Protein AF-A0A9N9AL69-F1 (afdb_monomer)

Nearest PDB structures (foldseek):
  3sqx-assembly1_A  TM=8.604E-01  e=7.401E-33  Saccharomyces cerevisiae S288C
  4tz6-assembly1_A  TM=8.671E-01  e=1.493E-31  Saccharomyces cerevisiae S288C
  8ia0-assembly1_CW  TM=8.627E-01  e=5.781E-23  Thermochaetoides thermophila DSM 1495
  9cx8-assembly1_B  TM=8.086E-01  e=2.772E-20  Homo sapiens
  4lk2-assembly1_A  TM=5.050E-01  e=3.265E-20  Saccharomyces cerevisiae S288C

Organism: NCBI:txid144530

Foldseek 3Di:
DDQPVVVVFCVVLVVAPDWDDKDWDDDDPAWTWIWIQGPNGIKIKTWGLDLCCQQQQVLQQVLQCLLCVQFPQQAFHWRGKDAGPNNIIMTITPDFAFDLDDDPVQLLLVLQSLLSQQPDADPVQWWFDPGWYDDRPRIFHRPTDRDQLCCCLVGPQVSVLVVVCVVVVPPVVSVVVSCCQNVPVSCVQCVPFPFTFGKAQCQDESPQKGARPVVRHIYGHSGRIIRHGSVVRQVNHCVRDHRDPSSVVSNCVSHPDGDDCPCVVPDPPPDPVVPPDDPPVCPPPPPPDPDDDDWDFPVVQPQFDPLQVCLCCPLVVGGTAFLLLCLQSVCPCPDFAAEEADAPQRPVLCSQLRNLQSLLVVVDDPPDPDLAAAEEEEDAAQQLLVVSQVVNCSSCVRPPAAEAEQEPQDDLVVRVCVSVVDRHHYYRYYLVSLLVCVVPPVSVLSNQANYAEYEYEQLVSCVVSVCLVSLVSVLVSHDPNHYYYYYHNDDDPVSVVSCVSRGDPPYDYHYSQDPVNPALLLLAAAAEEADFLLCQLLLLVQVVVVVCVVQQQAEEEEEDAFLLVLVLSQLLVVLLVPFAEAGAEDPDRPVSNVVRLVVQQPDRGYHYYRYYLSCLDSRARPRHAEQEYEEAYPALVSLSSSSVNPSHPPDYHYYYYYYYPLQVLSCVRCVVHPYYYDPRPDRDDDCSSVVSLVPDDLVSLLVVLQRQLVRCLVCCVVSVHDLLCSQVVSCSNSVSSVRQFRRDYDPVSCVSSVPDPVNPPDPDTDDDDDDDDDDDDDDDDDDDDDDDDDDDDDDDDDDDDDDDDDDDDDDDDDDDDDDDDDDDDDDDDDDDDDDPDDPPVVVVVVVVVPVVPPDPDDDDDSDDSPD

InterPro domains:
  IPR001650 Helicase, C-terminal domain-like [PF00271] (540-650)
  IPR001650 Helicase, C-terminal domain-like [PS51194] (539-697)
  IPR001650 Helicase, C-terminal domain-like [SM00490] (567-650)
  IPR011009 Protein kinase-like domain superfamily [SSF56112] (5-260)
  IPR011545 DEAD/DEAH-box helicase domain [PF00270] (323-497)
  IPR014001 Helicase superfamily 1/2, ATP-binding domain [PS51192] (329-509)
  IPR014001 Helicase superfamily 1/2, ATP-binding domain [SM00487] (317-527)
  IPR016477 Fructosamine/Ketosamine-3-kinase [PF03881] (21-266)
  IPR027417 P-loop containing nucleoside triphosphate hydrolase [G3DSA:3.40.50.300] (285-511)
  IPR027417 P-loop containing nucleoside triphosphate hydrolase [G3DSA:3.40.50.300] (519-737)
  IPR027417 P-loop containing nucleoside triphosphate hydrolase [SSF52540] (373-663)

Sequence (867 aa):
MVPKAIVEALQASNVCEKVFGWSSISGGCLNNAYKVDTDKGDVFVKTNSDPNSLTMFEGESEALKVISEAVPKFAPKPLCKGLLPNGGAFLATVFVSLNSASTRNQQILFAKKLAQLHSATSHNRMFGFPVVTMCGTTSQDNSWEADWETFYKERRLRPMIANCLKNNSRDAELQRLGKIVVDKVVHHLLKDAEVKPALIHGDLWSGNWAIDSTTNEPVIFDPAACYGHSEMELSIMTMFGSPSYDFFKEYHTHHPRQEPFFEERQAKPTNVEDLNPVDKNYTGTEIVDSSEYVPVRFDSITAISPLTQKALKQEFGYETMSKVQDAVLSQSPIRGDLFVKAKTGTGKTLAFLIPAFETALQHLDPNDRTRHVSIFVISPTRELAQQIAQEAKRLSRFHPFEVHTLVGGEPKGRQMHGLMQRRVDVVVGTPGRLTDLLQSMPDFRNQCSGMKTLILDEADQLLEMGFRQDIENLMRYFPRDRQTFLFSATISPEIRKVASFALRKDYTFIDTVDPNDVNTNLQVKQSYAITPWEIHLKTIRNIVLDHRRSHPEGKIMMFLPTRKGTELYAEIFRITGDIEVFELQSGLNQQQRTRISDRFRKLSSDAMLVTSDVSARGVDYPGVTLVLQVGAASSREQYIHRLGRTGRAGREGEGVLVLAPFEKNFTNTIKDLPIKPLQVPEIKQDNRIQRAVETIDIEMVNDAFKAFLGYYMARADLLKIRKDSLLELGMEFCGAFGVTEMPRLPAKMTQSLGLGRSSLRGGGAFAPRSLGGFGGRDRQSSSRGGFSFGGVSEDRALRRPMGRDRQPSSHGGFSFGGFSEDRLPRRPMGEKEDLHLAEEDLHLAEEDLHLENKKPGRQVSRNYIMM

Radius of gyration: 34.32 Å; Cα contacts (8 Å, |Δi|>4): 1299; chains: 1; bounding box: 100×84×87 Å

Secondary structure (DSSP, 8-state):
---HHHHHHHHHTTS-S-EEEEEEE---SS-EEEEEEETTEEEEEEEE-STTHHHHHHHHHHHHHHHHHHSTTSSPPEEEEEE-TTS-EEEEEE---EE----HHHHHHHHHHHHHHHT-B-TTS-BB-SS-EEETTEEEP---BSSHHHHHIIIIIHHHHHHHHHHSTT-HHHHHHHHHIIIIIHHHHHTT-----EEE-SS--TTSEEEETTT--EEE-S---EEE-HHHHHHHHHHTTPPPHHHHHHHHHHSPPPSSSHHHHH-S-S-TTTS--S-TT-TT-----SS-----BGGG-TTS-HHHHHHIIIII---B--HHHHHHHTTPSP-S-EEEE--TTSSHHHHHHHHHHHHHHHT--TT-------EEEE-SSHHHHHHHHHHHHHHGGGSS--EEEE-TTS-HHHHHHHHHSS---EEEE-HHHHHHHHHH-HHHHHHHTT--EEEE-SHHHHHHTTTHHHHHHHHHHS-SSSEEEEEES---HHHHHHHHHHS-TTPEEEE-S-SSS--GGGTSEEEEEE--HHHHHHHHHHHHHHHHHH-TT-EEEEE-SSHHHHHHHHHHHHHHTSS-EEEE-TTS-HHHHHHHHHHHHH--S--EEEE-GGGSSS---TTEEEEEEES--SSHHHHHHHHTTSS-TT---EEEEEE-GGGGGGGGGSTTS--EE--PPP----THHHHHHHHS-HHHHHHHHHHHHHHHHTTHHHHT--TTTHHHHHHHHHHTTT--SPPPPPHHHHHHTT--GGGG------PPPPP------------------------------------------------------------------SSHHHHHHHHTTTTTSS-S-------S---

Solvent-accessible surface area (backbone atoms only — not comparable to full-atom values): 50424 Å² total; per-residue (Å²): 131,76,61,65,59,58,54,53,46,36,40,75,62,67,61,29,92,47,77,81,48,70,46,81,49,96,45,62,101,81,37,52,28,31,44,33,39,35,77,71,48,59,32,29,34,43,36,36,70,50,67,68,35,47,55,42,42,52,18,32,40,50,30,25,40,55,47,25,70,59,29,72,74,34,24,54,47,56,68,49,70,49,69,40,100,81,53,8,14,33,35,33,25,52,53,71,59,74,34,88,80,80,50,74,68,40,44,33,53,37,21,45,51,50,19,48,27,40,64,34,68,42,96,80,67,32,25,25,39,100,51,50,18,35,59,88,91,43,78,36,61,22,76,77,26,85,45,67,64,60,36,48,31,66,42,43,48,50,54,52,52,50,54,52,38,72,77,41,80,78,49,60,62,58,56,52,50,49,47,47,41,52,73,52,47,46,48,72,65,47,75,77,50,82,80,62,37,8,39,38,47,67,60,48,32,72,81,34,46,39,25,28,69,82,83,64,42,48,33,41,53,82,36,25,34,33,23,37,58,57,67,56,43,58,46,48,20,42,76,55,53,67,75,54,71,60,24,55,56,42,17,46,73,71,38,70,80,73,62,72,63,54,61,80,74,63,66,64,86,90,40,88,70,80,51,58,70,81,60,90,80,65,84,71,75,77,79,77,66,94,64,82,86,74,67,50,48,58,84,74,53,83,62,59,52,72,44,53,55,48,19,37,54,72,66,66,64,53,61,55,36,40,75,53,24,43,76,48,54,73,52,45,75,72,84,65,21,38,39,37,35,40,64,86,86,52,53,59,66,55,37,53,49,51,59,46,49,51,58,43,59,79,67,63,58,93,80,64,82,72,59,38,26,29,32,41,37,41,22,68,41,58,63,36,18,50,51,53,47,50,54,51,50,42,48,26,71,64,48,103,50,34,76,45,68,44,43,69,85,59,65,64,68,60,51,47,50,62,59,69,78,43,73,35,31,33,41,23,20,17,50,70,36,51,39,50,40,51,76,74,32,70,69,54,45,58,24,41,57,58,29,45,29,41,35,37,44,48,43,56,55,27,47,78,73,61,42,53,64,34,51,59,52,42,62,72,73,43,55,81,83,44,37,28,38,40,33,18,68,68,82,50,77,66,46,52,51,49,47,71,74,67,39,64,96,78,43,48,77,44,79,68,60,52,92,84,64,63,56,73,58,71,75,25,51,36,29,32,40,77,36,56,55,84,50,32,68,61,50,53,48,33,52,53,60,51,50,38,72,82,29,68,51,34,17,33,38,37,38,26,79,32,58,40,45,20,54,46,53,34,50,40,46,46,65,46,64,80,58,56,67,42,73,48,47,86,83,56,54,59,68,57,50,50,54,49,53,53,50,63,39,70,50,75,61,46,37,34,40,26,17,17,74,76,64,30,54,81,61,83,50,72,56,31,34,36,23,37,32,42,49,66,59,98,41,58,65,51,46,53,35,40,45,59,60,20,42,55,90,88,40,73,24,37,29,40,38,40,26,42,68,74,43,55,47,43,52,74,66,48,67,90,48,84,60,37,84,49,85,77,61,79,84,70,94,68,61,48,64,57,52,23,40,76,67,53,60,63,67,48,53,42,46,20,42,59,43,47,51,60,55,46,63,80,36,22,79,73,35,71,47,59,70,67,54,48,60,58,60,43,45,50,52,35,42,52,53,73,41,69,70,85,67,90,70,56,69,70,57,36,56,74,46,67,58,55,88,81,78,79,79,72,100,68,84,76,76,85,80,78,88,81,84,91,79,82,86,87,89,85,84,88,88,85,89,82,90,80,91,85,91,86,88,81,92,86,82,91,90,83,90,88,82,88,82,88,88,88,85,81,91,84,86,88,85,81,83,88,80,91,89,86,92,83,92,81,86,87,90,86,86,82,89,89,92,88,87,84,64,70,78,57,52,64,66,48,53,72,73,57,68,67,86,80,66,92,88,80,89,78,86,89,78,86,75,95,121

Structure (mmCIF, N/CA/C/O backbone):
data_AF-A0A9N9AL69-F1
#
_entry.id   AF-A0A9N9AL69-F1
#
loop_
_atom_site.group_PDB
_atom_site.id
_atom_site.type_symbol
_atom_site.label_atom_id
_atom_site.label_alt_id
_atom_site.label_comp_id
_atom_site.label_asym_id
_atom_site.label_entity_id
_atom_site.label_seq_id
_atom_site.pdbx_PDB_ins_code
_atom_site.Cartn_x
_atom_site.Cartn_y
_atom_site.Cartn_z
_atom_site.occupancy
_atom_site.B_iso_or_equiv
_atom_site.auth_seq_id
_atom_site.auth_comp_id
_atom_site.auth_asym_id
_atom_site.auth_atom_id
_atom_site.pdbx_PDB_model_num
ATOM 1 N N . MET A 1 1 ? 46.439 3.071 -1.594 1.00 66.50 1 MET A N 1
ATOM 2 C CA . MET A 1 1 ? 47.317 2.584 -0.507 1.00 66.50 1 MET A CA 1
ATOM 3 C C . MET A 1 1 ? 46.579 2.762 0.805 1.00 66.50 1 MET A C 1
ATOM 5 O O . MET A 1 1 ? 45.786 3.693 0.895 1.00 66.50 1 MET A O 1
ATOM 9 N N . VAL A 1 2 ? 46.821 1.888 1.782 1.00 80.12 2 VAL A N 1
ATOM 10 C CA . VAL A 1 2 ? 46.271 2.016 3.141 1.00 80.12 2 VAL A CA 1
ATOM 11 C C . VAL A 1 2 ? 46.811 3.305 3.785 1.00 80.12 2 VAL A C 1
ATOM 13 O O . VAL A 1 2 ? 48.002 3.587 3.627 1.00 80.12 2 VAL A O 1
ATOM 16 N N . PRO A 1 3 ? 46.000 4.093 4.512 1.00 88.25 3 PRO A N 1
ATOM 17 C CA . PRO A 1 3 ? 46.505 5.180 5.348 1.00 88.25 3 PRO A CA 1
ATOM 18 C C . PRO A 1 3 ? 47.518 4.665 6.382 1.00 88.25 3 PRO A C 1
ATOM 20 O O . PRO A 1 3 ? 47.221 3.730 7.124 1.00 88.25 3 PRO A O 1
ATOM 23 N N . LYS A 1 4 ? 48.702 5.289 6.457 1.00 90.62 4 LYS A N 1
ATOM 24 C CA . LYS A 1 4 ? 49.828 4.806 7.280 1.00 90.62 4 LYS A CA 1
ATOM 25 C C . LYS A 1 4 ? 49.439 4.535 8.746 1.00 90.62 4 LYS A C 1
ATOM 27 O O . LYS A 1 4 ? 49.744 3.464 9.257 1.00 90.62 4 LYS A O 1
ATOM 32 N N . ALA A 1 5 ? 48.682 5.448 9.360 1.00 91.44 5 ALA A N 1
ATOM 33 C CA . ALA A 1 5 ? 48.208 5.326 10.742 1.00 91.44 5 ALA A CA 1
ATOM 34 C C . ALA A 1 5 ? 47.361 4.061 11.003 1.00 91.44 5 ALA A C 1
ATOM 36 O O . ALA A 1 5 ? 47.414 3.507 12.096 1.00 91.44 5 ALA A O 1
ATOM 37 N N . ILE A 1 6 ? 46.619 3.570 10.001 1.00 93.75 6 ILE A N 1
ATOM 38 C CA . ILE A 1 6 ? 45.834 2.331 10.119 1.00 93.75 6 ILE A CA 1
ATOM 39 C C . ILE A 1 6 ? 46.771 1.117 10.109 1.00 93.75 6 ILE A C 1
ATOM 41 O O . ILE A 1 6 ? 46.598 0.213 10.918 1.00 93.75 6 ILE A O 1
ATOM 45 N N . VAL A 1 7 ? 47.799 1.110 9.249 1.00 93.75 7 VAL A N 1
ATOM 46 C CA . VAL A 1 7 ? 48.814 0.037 9.221 1.00 93.75 7 VAL A CA 1
ATOM 47 C C . VAL A 1 7 ? 49.572 -0.024 10.549 1.00 93.75 7 VAL A C 1
ATOM 49 O O . VAL A 1 7 ? 49.669 -1.095 11.143 1.00 93.75 7 VAL A O 1
ATOM 52 N N . GLU A 1 8 ? 50.043 1.124 11.045 1.00 93.81 8 GLU A N 1
ATOM 53 C CA . GLU A 1 8 ? 50.770 1.220 12.318 1.00 93.81 8 GLU A CA 1
ATOM 54 C C . GLU A 1 8 ? 49.906 0.758 13.504 1.00 93.81 8 GLU A C 1
ATOM 56 O O . GLU A 1 8 ? 50.390 0.019 14.357 1.00 93.81 8 GLU A O 1
ATOM 61 N N . ALA A 1 9 ? 48.615 1.109 13.540 1.00 94.25 9 ALA A N 1
ATOM 62 C CA . ALA A 1 9 ? 47.703 0.673 14.599 1.00 94.25 9 ALA A CA 1
ATOM 63 C C . ALA A 1 9 ? 47.358 -0.827 14.545 1.00 94.25 9 ALA A C 1
ATOM 65 O O . ALA A 1 9 ? 47.287 -1.473 15.595 1.00 94.25 9 ALA A O 1
ATOM 66 N N . LEU A 1 10 ? 47.176 -1.397 13.346 1.00 94.88 10 LEU A N 1
ATOM 67 C CA . LEU A 1 10 ? 46.962 -2.839 13.162 1.00 94.88 10 LEU A CA 1
ATOM 68 C C . LEU A 1 10 ? 48.198 -3.641 13.599 1.00 94.88 10 LEU A C 1
ATOM 70 O O . LEU A 1 10 ? 48.061 -4.656 14.283 1.00 94.88 10 LEU A O 1
ATOM 74 N N . GLN A 1 11 ? 49.400 -3.159 13.270 1.00 94.56 11 GLN A N 1
ATOM 75 C CA . GLN A 1 11 ? 50.667 -3.757 13.705 1.00 94.56 11 GLN A CA 1
ATOM 76 C C . GLN A 1 11 ? 50.878 -3.630 15.220 1.00 94.56 11 GLN A C 1
ATOM 78 O O . GLN A 1 11 ? 51.168 -4.626 15.881 1.00 94.56 11 GLN A O 1
ATOM 83 N N . ALA A 1 12 ? 50.668 -2.442 15.798 1.00 93.75 12 ALA A N 1
ATOM 84 C CA . ALA A 1 12 ? 50.792 -2.212 17.241 1.00 93.75 12 ALA A CA 1
ATOM 85 C C . ALA A 1 12 ? 49.783 -3.029 18.072 1.00 93.75 12 ALA A C 1
ATOM 87 O O . ALA A 1 12 ? 50.090 -3.432 19.191 1.00 93.75 12 ALA A O 1
ATOM 88 N N . SER A 1 13 ? 48.609 -3.326 17.508 1.00 92.75 13 SER A N 1
ATOM 89 C CA . SER A 1 13 ? 47.588 -4.184 18.127 1.00 92.75 13 SER A CA 1
ATOM 90 C C . SER A 1 13 ? 47.775 -5.681 17.812 1.00 92.75 13 SER A C 1
ATOM 92 O O . SER A 1 13 ? 46.896 -6.483 18.118 1.00 92.75 13 SER A O 1
ATOM 94 N N . ASN A 1 14 ? 48.898 -6.070 17.185 1.00 93.31 14 ASN A N 1
ATOM 95 C CA . ASN A 1 14 ? 49.228 -7.437 16.745 1.00 93.31 14 ASN A CA 1
ATOM 96 C C . ASN A 1 14 ? 48.155 -8.102 15.848 1.00 93.31 14 ASN A C 1
ATOM 98 O O . ASN A 1 14 ? 48.038 -9.326 15.795 1.00 93.31 14 ASN A O 1
ATOM 102 N N . VAL A 1 15 ? 47.371 -7.300 15.121 1.00 93.06 15 VAL A N 1
ATOM 103 C CA . VAL A 1 15 ? 46.352 -7.793 14.178 1.00 93.06 15 VAL A CA 1
ATOM 104 C C . VAL A 1 15 ? 47.012 -8.374 12.930 1.00 93.06 15 VAL A C 1
ATOM 106 O O . VAL A 1 15 ? 46.542 -9.371 12.397 1.00 93.06 15 VAL A O 1
ATOM 109 N N . CYS A 1 16 ? 48.118 -7.779 12.483 1.00 94.31 16 CYS A N 1
ATOM 110 C CA . CYS A 1 16 ? 48.903 -8.215 11.331 1.00 94.31 16 CYS A CA 1
ATOM 111 C C . CYS A 1 16 ? 50.369 -7.796 11.492 1.00 94.31 16 CYS A C 1
ATOM 113 O O . CYS A 1 16 ? 50.656 -6.798 12.149 1.00 94.31 16 CYS A O 1
ATOM 115 N N . GLU A 1 17 ? 51.295 -8.483 10.833 1.00 93.88 17 GLU A N 1
ATOM 116 C CA . GLU A 1 17 ? 52.659 -7.978 10.620 1.00 93.88 17 GLU A CA 1
ATOM 117 C C . GLU A 1 17 ? 52.785 -7.250 9.276 1.00 93.88 17 GLU A C 1
ATOM 119 O O . GLU A 1 17 ? 53.584 -6.320 9.146 1.00 93.88 17 GLU A O 1
ATOM 124 N N . LYS A 1 18 ? 52.001 -7.648 8.267 1.00 91.94 18 LYS A N 1
ATOM 125 C CA . LYS A 1 18 ? 52.078 -7.155 6.887 1.00 91.94 18 LYS A CA 1
ATOM 126 C C . LYS A 1 18 ? 50.682 -6.952 6.308 1.00 91.94 18 LYS A C 1
ATOM 128 O O . LYS A 1 18 ? 49.817 -7.817 6.403 1.00 91.94 18 LYS A O 1
ATOM 133 N N . VAL A 1 19 ? 50.501 -5.827 5.622 1.00 92.44 19 VAL A N 1
ATOM 134 C CA . VAL A 1 19 ? 49.287 -5.530 4.857 1.00 92.44 19 VAL A CA 1
ATOM 135 C C . VAL A 1 19 ? 49.612 -5.595 3.368 1.00 92.44 19 VAL A C 1
ATOM 137 O O . VAL A 1 19 ? 50.550 -4.946 2.907 1.00 92.44 19 VAL A O 1
ATOM 140 N N . PHE A 1 20 ? 48.844 -6.387 2.624 1.00 90.75 20 PHE A N 1
ATOM 141 C CA . PHE A 1 20 ? 49.036 -6.637 1.195 1.00 90.75 20 PHE A CA 1
ATOM 142 C C . PHE A 1 20 ? 48.109 -5.794 0.317 1.00 90.75 20 PHE A C 1
ATOM 144 O O . PHE A 1 20 ? 48.496 -5.405 -0.786 1.00 90.75 20 PHE A O 1
ATOM 151 N N . GLY A 1 21 ? 46.892 -5.513 0.790 1.00 86.12 21 GLY A N 1
ATOM 152 C CA . GLY A 1 21 ? 45.840 -4.923 -0.032 1.00 86.12 21 GLY A CA 1
ATOM 153 C C . GLY A 1 21 ? 44.816 -4.094 0.742 1.00 86.12 21 GLY A C 1
ATOM 154 O O . GLY A 1 21 ? 44.789 -4.058 1.973 1.00 86.12 21 GLY A O 1
ATOM 155 N N . TRP A 1 22 ? 44.029 -3.338 -0.023 1.00 90.00 22 TRP A N 1
ATOM 156 C CA . TRP A 1 22 ? 43.002 -2.415 0.454 1.00 90.00 22 TRP A CA 1
ATOM 157 C C . TRP A 1 22 ? 41.977 -2.219 -0.658 1.00 90.00 22 TRP A C 1
ATOM 159 O O . TRP A 1 22 ? 42.300 -1.654 -1.708 1.00 90.00 22 TRP A O 1
ATOM 169 N N . SER A 1 23 ? 40.744 -2.658 -0.430 1.00 89.50 23 SER A N 1
ATOM 170 C CA . SER A 1 23 ? 39.633 -2.505 -1.370 1.00 89.50 23 SER A CA 1
ATOM 171 C C . SER A 1 23 ? 38.452 -1.817 -0.691 1.00 89.50 23 SER A C 1
ATOM 173 O O . SER A 1 23 ? 38.166 -2.052 0.480 1.00 89.50 23 SER A O 1
ATOM 175 N N . SER A 1 24 ? 37.777 -0.917 -1.410 1.00 86.12 24 SER A N 1
ATOM 176 C CA . SER A 1 24 ? 36.542 -0.306 -0.910 1.00 86.12 24 SER A CA 1
ATOM 177 C C . SER A 1 24 ? 35.385 -1.279 -1.094 1.00 86.12 24 SER A C 1
ATOM 179 O O . SER A 1 24 ? 35.240 -1.894 -2.150 1.00 86.12 24 SER A O 1
ATOM 181 N N . ILE A 1 25 ? 34.575 -1.394 -0.051 1.00 81.56 25 ILE A N 1
ATOM 182 C CA . ILE A 1 25 ? 33.331 -2.160 -0.009 1.00 81.56 25 ILE A CA 1
ATOM 183 C C . ILE A 1 25 ? 32.174 -1.182 0.229 1.00 81.56 25 ILE A C 1
ATOM 185 O O . ILE A 1 25 ? 32.394 -0.020 0.574 1.00 81.56 25 ILE A O 1
ATOM 189 N N . SER A 1 26 ? 30.934 -1.612 0.002 1.00 61.81 26 SER A N 1
ATOM 190 C CA . SER A 1 26 ? 29.757 -0.745 0.125 1.00 61.81 26 SER A CA 1
ATOM 191 C C . SER A 1 26 ? 29.565 -0.251 1.566 1.00 61.81 26 SER A C 1
ATOM 193 O O . SER A 1 26 ? 29.065 -0.990 2.410 1.00 61.81 26 SER A O 1
ATOM 195 N N . GLY A 1 27 ? 29.967 0.994 1.834 1.00 54.16 27 GLY A N 1
ATOM 196 C CA . GLY A 1 27 ? 29.730 1.688 3.101 1.00 54.16 27 GLY A CA 1
ATOM 197 C C . GLY A 1 27 ? 28.360 2.369 3.163 1.00 54.16 27 GLY A C 1
ATOM 198 O O . GLY A 1 27 ? 27.736 2.637 2.133 1.00 54.16 27 GLY A O 1
ATOM 199 N N . GLY A 1 28 ? 27.906 2.661 4.383 1.00 50.28 28 GLY A N 1
ATOM 200 C CA . GLY A 1 28 ? 26.709 3.466 4.634 1.00 50.28 28 GLY A CA 1
ATOM 201 C C . GLY A 1 28 ? 26.915 4.953 4.316 1.00 50.28 28 GLY A C 1
ATOM 202 O O . GLY A 1 28 ? 28.023 5.408 4.043 1.00 50.28 28 GLY A O 1
ATOM 203 N N . CYS A 1 29 ? 25.842 5.742 4.392 1.00 48.62 29 CYS A N 1
ATOM 204 C CA . CYS A 1 29 ? 25.815 7.142 3.939 1.00 48.62 29 CYS A CA 1
ATOM 205 C C . CYS A 1 29 ? 26.780 8.111 4.660 1.00 48.62 29 CYS A C 1
ATOM 207 O O . CYS A 1 29 ? 26.954 9.231 4.185 1.00 48.62 29 CYS A O 1
ATOM 209 N N . LEU A 1 30 ? 27.365 7.712 5.797 1.00 57.97 30 LEU A N 1
ATOM 210 C CA . LEU A 1 30 ? 28.221 8.551 6.652 1.00 57.97 30 LEU A CA 1
ATOM 211 C C . LEU A 1 30 ? 29.692 8.098 6.700 1.00 57.97 30 LEU A C 1
ATOM 213 O O . LEU A 1 30 ? 30.577 8.929 6.889 1.00 57.97 30 LEU A O 1
ATOM 217 N N . ASN A 1 31 ? 29.956 6.797 6.539 1.00 76.50 31 ASN A N 1
ATOM 218 C CA . ASN A 1 31 ? 31.243 6.166 6.843 1.00 76.50 31 ASN A CA 1
ATOM 219 C C . ASN A 1 31 ? 31.757 5.384 5.628 1.00 76.50 31 ASN A C 1
ATOM 221 O O . ASN A 1 31 ? 31.039 4.562 5.056 1.00 76.50 31 ASN A O 1
ATOM 225 N N . ASN A 1 32 ? 33.024 5.585 5.257 1.00 85.56 32 ASN A N 1
ATOM 226 C CA . ASN A 1 32 ? 33.646 4.814 4.182 1.00 85.56 32 ASN A CA 1
ATOM 227 C C . ASN A 1 32 ? 34.107 3.457 4.730 1.00 85.56 32 ASN A C 1
ATOM 229 O O . ASN A 1 32 ? 34.812 3.414 5.737 1.00 85.56 32 ASN A O 1
ATOM 233 N N . ALA A 1 33 ? 33.737 2.362 4.064 1.00 89.31 33 ALA A N 1
ATOM 234 C CA . ALA A 1 33 ? 34.069 1.002 4.484 1.00 89.31 33 ALA A CA 1
ATOM 235 C C . ALA A 1 33 ? 35.075 0.337 3.530 1.00 89.31 33 ALA A C 1
ATOM 237 O O . ALA A 1 33 ? 35.014 0.503 2.304 1.00 89.31 33 ALA A O 1
ATOM 238 N N . TYR A 1 34 ? 35.995 -0.439 4.103 1.00 92.31 34 TYR A N 1
ATOM 239 C CA . TYR A 1 34 ? 37.096 -1.076 3.385 1.00 92.31 34 TYR A CA 1
ATOM 240 C C . TYR A 1 34 ? 37.384 -2.488 3.902 1.00 92.31 34 TYR A C 1
ATOM 242 O O . TYR A 1 34 ? 37.265 -2.764 5.096 1.00 92.31 34 TYR A O 1
ATOM 250 N N . LYS A 1 35 ? 37.818 -3.361 2.992 1.00 94.06 35 LYS A N 1
ATOM 251 C CA . LYS A 1 35 ? 38.482 -4.633 3.290 1.00 94.06 35 LYS A CA 1
ATOM 252 C C . LYS A 1 35 ? 39.990 -4.425 3.196 1.00 94.06 35 LYS A C 1
ATOM 254 O O . LYS A 1 35 ? 40.472 -3.813 2.239 1.00 94.06 35 LYS A O 1
ATOM 259 N N . VAL A 1 36 ? 40.718 -4.935 4.182 1.00 94.31 36 VAL A N 1
ATOM 260 C CA . VAL A 1 36 ? 42.176 -4.847 4.288 1.00 94.31 36 VAL A CA 1
ATOM 261 C C . VAL A 1 36 ? 42.739 -6.260 4.314 1.00 94.31 36 VAL A C 1
ATOM 263 O O . VAL A 1 36 ? 42.399 -7.042 5.199 1.00 94.31 36 VAL A O 1
ATOM 266 N N . ASP A 1 37 ? 43.574 -6.584 3.334 1.00 93.50 37 ASP A N 1
ATOM 267 C CA . ASP A 1 37 ? 44.103 -7.934 3.133 1.00 93.50 37 ASP A CA 1
ATOM 268 C C . ASP A 1 37 ? 45.450 -8.054 3.875 1.00 93.50 37 ASP A C 1
ATOM 270 O O . ASP A 1 37 ? 46.381 -7.305 3.559 1.00 93.50 37 ASP A O 1
ATOM 274 N N . THR A 1 38 ? 45.575 -8.946 4.868 1.00 94.50 38 THR A N 1
ATOM 275 C CA . THR A 1 38 ? 46.765 -9.035 5.751 1.00 94.50 38 THR A CA 1
ATOM 276 C C . THR A 1 38 ? 47.337 -10.453 5.876 1.00 94.50 38 THR A C 1
ATOM 278 O O . THR A 1 38 ? 46.704 -11.429 5.475 1.00 94.50 38 THR A O 1
ATOM 281 N N . ASP A 1 39 ? 48.533 -10.591 6.458 1.00 92.56 39 ASP A N 1
ATOM 282 C CA . ASP A 1 39 ? 49.184 -11.887 6.716 1.00 92.56 39 ASP A CA 1
ATOM 283 C C . ASP A 1 39 ? 48.444 -12.790 7.716 1.00 92.56 39 ASP A C 1
ATOM 285 O O . ASP A 1 39 ? 48.640 -14.004 7.685 1.00 92.56 39 ASP A O 1
ATOM 289 N N . LYS A 1 40 ? 47.574 -12.225 8.564 1.00 92.06 40 LYS A N 1
ATOM 290 C CA . LYS A 1 40 ? 46.797 -12.967 9.578 1.00 92.06 40 LYS A CA 1
ATOM 291 C C . LYS A 1 40 ? 45.305 -13.073 9.224 1.00 92.06 40 LYS A C 1
ATOM 293 O O . LYS A 1 40 ? 44.507 -13.518 10.045 1.00 92.06 40 LYS A O 1
ATOM 298 N N . GLY A 1 41 ? 44.937 -12.706 7.992 1.00 91.00 41 GLY A N 1
ATOM 299 C CA . GLY A 1 41 ? 43.570 -12.740 7.471 1.00 91.00 41 GLY A CA 1
ATOM 300 C C . GLY A 1 41 ? 43.028 -11.361 7.092 1.00 91.00 41 GLY A C 1
ATOM 301 O O . GLY A 1 41 ? 43.754 -10.366 7.061 1.00 91.00 41 GLY A O 1
ATOM 302 N N . ASP A 1 42 ? 41.737 -11.308 6.782 1.00 94.12 42 ASP A N 1
ATOM 303 C CA . ASP A 1 42 ? 41.070 -10.084 6.343 1.00 94.12 42 ASP A CA 1
ATOM 304 C C . ASP A 1 42 ? 40.555 -9.248 7.520 1.00 94.12 42 ASP A C 1
ATOM 306 O O . ASP A 1 42 ? 40.008 -9.769 8.495 1.00 94.12 42 ASP A O 1
ATOM 310 N N . VAL A 1 43 ? 40.674 -7.925 7.398 1.00 95.00 43 VAL A N 1
ATOM 311 C CA . VAL A 1 43 ? 40.191 -6.952 8.388 1.00 95.00 43 VAL A CA 1
ATOM 312 C C . VAL A 1 43 ? 39.180 -6.009 7.737 1.00 95.00 43 VAL A C 1
ATOM 314 O O . VAL A 1 43 ? 39.396 -5.513 6.630 1.00 95.00 43 VAL A O 1
ATOM 317 N N . PHE A 1 44 ? 38.068 -5.744 8.422 1.00 95.12 44 PHE A N 1
ATOM 318 C CA . PHE A 1 44 ? 37.091 -4.728 8.028 1.00 95.12 44 PHE A CA 1
ATOM 319 C C . PHE A 1 44 ? 37.446 -3.398 8.693 1.00 95.12 44 PHE A C 1
ATOM 321 O O . PHE A 1 44 ? 37.660 -3.361 9.904 1.00 95.12 44 PHE A O 1
ATOM 328 N N . VAL A 1 45 ? 37.487 -2.305 7.928 1.00 94.88 45 VAL A N 1
ATOM 329 C CA . VAL A 1 45 ? 37.806 -0.966 8.444 1.00 94.88 45 VAL A CA 1
ATOM 330 C C . VAL A 1 45 ? 36.767 0.062 8.003 1.00 94.88 45 VAL A C 1
ATOM 332 O O . VAL A 1 45 ? 36.595 0.307 6.807 1.00 94.88 45 VAL A O 1
ATOM 335 N N . LYS A 1 46 ? 36.124 0.716 8.976 1.00 93.56 46 LYS A N 1
ATOM 336 C CA . LYS A 1 46 ? 35.377 1.970 8.792 1.00 93.56 46 LYS A CA 1
ATOM 337 C C . LYS A 1 46 ? 36.319 3.158 8.949 1.00 93.56 46 LYS A C 1
ATOM 339 O O . LYS A 1 46 ? 37.161 3.160 9.845 1.00 93.56 46 LYS A O 1
ATOM 344 N N . THR A 1 47 ? 36.144 4.191 8.130 1.00 92.88 47 THR A N 1
ATOM 345 C CA . THR A 1 47 ? 36.791 5.497 8.310 1.00 92.88 47 THR A CA 1
ATOM 346 C C . THR A 1 47 ? 35.799 6.643 8.136 1.00 92.88 47 THR A C 1
ATOM 348 O O . THR A 1 47 ? 34.880 6.581 7.312 1.00 92.88 47 THR A O 1
ATOM 351 N N . ASN A 1 48 ? 36.025 7.723 8.880 1.00 90.56 48 ASN A N 1
ATOM 352 C CA . ASN A 1 48 ? 35.298 8.980 8.750 1.00 90.56 48 ASN A CA 1
ATOM 353 C C . ASN A 1 48 ? 36.294 10.149 8.847 1.00 90.56 48 ASN A C 1
ATOM 355 O O . ASN A 1 48 ? 37.312 10.058 9.531 1.00 90.56 48 ASN A O 1
ATOM 359 N N . SER A 1 49 ? 36.045 11.224 8.102 1.00 88.44 49 SER A N 1
ATOM 360 C CA . SER A 1 49 ? 36.887 12.424 8.058 1.00 88.44 49 SER A CA 1
ATOM 361 C C . SER A 1 49 ? 36.454 13.531 9.024 1.00 88.44 49 SER A C 1
ATOM 363 O O . SER A 1 49 ? 37.156 14.533 9.118 1.00 88.44 49 SER A O 1
ATOM 365 N N . ASP A 1 50 ? 35.316 13.390 9.707 1.00 85.44 50 ASP A N 1
ATOM 366 C CA . ASP A 1 50 ? 34.850 14.365 10.695 1.00 85.44 50 ASP A CA 1
ATOM 367 C C . ASP A 1 50 ? 35.738 14.338 11.960 1.00 85.44 50 ASP A C 1
ATOM 369 O O . ASP A 1 50 ? 35.971 13.247 12.494 1.00 85.44 50 ASP A O 1
ATOM 373 N N . PRO A 1 51 ? 36.210 15.488 12.483 1.00 80.50 51 PRO A N 1
ATOM 374 C CA . PRO A 1 51 ? 37.031 15.541 13.698 1.00 80.50 51 PRO A CA 1
ATOM 375 C C . PRO A 1 51 ? 36.402 14.909 14.951 1.00 80.50 51 PRO A C 1
ATOM 377 O O . PRO A 1 51 ? 37.118 14.479 15.850 1.00 80.50 51 PRO A O 1
ATOM 380 N N . ASN A 1 52 ? 35.072 14.819 15.016 1.00 81.81 52 ASN A N 1
ATOM 381 C CA . ASN A 1 52 ? 34.335 14.243 16.144 1.00 81.81 52 ASN A CA 1
ATOM 382 C C . ASN A 1 52 ? 34.118 12.723 15.994 1.00 81.81 52 ASN A C 1
ATOM 384 O O . ASN A 1 52 ? 33.568 12.076 16.887 1.00 81.81 52 ASN A O 1
ATOM 388 N N . SER A 1 53 ? 34.546 12.124 14.875 1.00 89.44 53 SER A N 1
ATOM 389 C CA . SER A 1 53 ? 34.327 10.698 14.593 1.00 89.44 53 SER A CA 1
ATOM 390 C C . SER A 1 53 ? 35.111 9.740 15.495 1.00 89.44 53 SER A C 1
ATOM 392 O O . SER A 1 53 ? 34.786 8.554 15.531 1.00 89.44 53 SER A O 1
ATOM 394 N N . LEU A 1 54 ? 36.084 10.226 16.278 1.00 90.25 54 LEU A N 1
ATOM 395 C CA . LEU A 1 54 ? 36.735 9.407 17.303 1.00 90.25 54 LEU A CA 1
ATOM 396 C C . LEU A 1 54 ? 35.708 8.889 18.320 1.00 90.25 54 LEU A C 1
ATOM 398 O O . LEU A 1 54 ? 35.614 7.682 18.506 1.00 90.25 54 LEU A O 1
ATOM 402 N N . THR A 1 55 ? 34.864 9.763 18.878 1.00 89.69 55 THR A N 1
ATOM 403 C CA . THR A 1 55 ? 33.833 9.377 19.859 1.00 89.69 55 THR A CA 1
ATOM 404 C C . THR A 1 55 ? 32.774 8.446 19.258 1.00 89.69 55 THR A C 1
ATOM 406 O O . THR A 1 55 ? 32.301 7.534 19.931 1.00 89.69 55 THR A O 1
ATOM 409 N N . MET A 1 56 ? 32.451 8.608 17.967 1.00 91.62 56 MET A N 1
ATOM 410 C CA . MET A 1 56 ? 31.585 7.673 17.232 1.00 91.62 56 MET A CA 1
ATOM 411 C C . MET A 1 56 ? 32.180 6.258 17.216 1.00 91.62 56 MET A C 1
ATOM 413 O O . MET A 1 56 ? 31.511 5.303 17.606 1.00 91.62 56 MET A O 1
ATOM 417 N N . PHE A 1 57 ? 33.448 6.122 16.819 1.00 94.38 57 PHE A N 1
ATOM 418 C CA . PHE A 1 57 ? 34.131 4.829 16.768 1.00 94.38 57 PHE A CA 1
ATOM 419 C C . PHE A 1 57 ? 34.542 4.294 18.145 1.00 94.38 57 PHE A C 1
ATOM 421 O O . PHE A 1 57 ? 34.725 3.087 18.298 1.00 94.38 57 PHE A O 1
ATOM 428 N N . GLU A 1 58 ? 34.657 5.145 19.164 1.00 93.62 58 GLU A N 1
ATOM 429 C CA . GLU A 1 58 ? 34.800 4.723 20.556 1.00 93.62 58 GLU A CA 1
ATOM 430 C C . GLU A 1 58 ? 33.527 4.048 21.064 1.00 93.62 58 GLU A C 1
ATOM 432 O O . GLU A 1 58 ? 33.629 2.931 21.578 1.00 93.62 58 GLU A O 1
ATOM 437 N N . GLY A 1 59 ? 32.368 4.677 20.833 1.00 93.94 59 GLY A N 1
ATOM 438 C CA . GLY A 1 59 ? 31.042 4.142 21.133 1.00 93.94 59 GLY A CA 1
ATOM 439 C C . GLY A 1 59 ? 30.738 2.845 20.384 1.00 93.94 59 GLY A C 1
ATOM 440 O O . GLY A 1 59 ? 30.469 1.829 21.022 1.00 93.94 59 GLY A O 1
ATOM 441 N N . GLU A 1 60 ? 30.861 2.844 19.049 1.00 94.94 60 GLU A N 1
ATOM 442 C CA . GLU A 1 60 ? 30.634 1.647 18.219 1.00 94.94 60 GLU A CA 1
ATOM 443 C C . GLU A 1 60 ? 31.557 0.492 18.650 1.00 94.94 60 GLU A C 1
ATOM 445 O O . GLU A 1 60 ? 31.123 -0.648 18.796 1.00 94.94 60 GLU A O 1
ATOM 450 N N . SER A 1 61 ? 32.833 0.782 18.929 1.00 95.75 61 SER A N 1
ATOM 451 C CA . SER A 1 61 ? 33.794 -0.221 19.394 1.00 95.75 61 SER A CA 1
ATOM 452 C C . SER A 1 61 ? 33.430 -0.835 20.741 1.00 95.75 61 SER A C 1
ATOM 454 O O . SER A 1 61 ? 33.650 -2.032 20.909 1.00 95.75 61 SER A O 1
ATOM 456 N N . GLU A 1 62 ? 32.957 -0.060 21.716 1.00 96.25 62 GLU A N 1
ATOM 457 C CA . GLU A 1 62 ? 32.609 -0.627 23.024 1.00 96.25 62 GLU A CA 1
ATOM 458 C C . GLU A 1 62 ? 31.277 -1.384 22.949 1.00 96.25 62 GLU A C 1
ATOM 460 O O . GLU A 1 62 ? 31.149 -2.472 23.506 1.00 96.25 62 GLU A O 1
ATOM 465 N N . ALA A 1 63 ? 30.326 -0.881 22.158 1.00 95.88 63 ALA A N 1
ATOM 466 C CA . ALA A 1 63 ? 29.081 -1.567 21.843 1.00 95.88 63 ALA A CA 1
ATOM 467 C C . ALA A 1 63 ? 29.316 -2.932 21.166 1.00 95.88 63 ALA A C 1
ATOM 469 O O . ALA A 1 63 ? 28.840 -3.951 21.666 1.00 95.88 63 ALA A O 1
ATOM 470 N N . LEU A 1 64 ? 30.114 -2.994 20.090 1.00 96.31 64 LEU A N 1
ATOM 471 C CA . LEU A 1 64 ? 30.475 -4.250 19.414 1.00 96.31 64 LEU A CA 1
ATOM 472 C C . LEU A 1 64 ? 31.188 -5.239 20.350 1.00 96.31 64 LEU A C 1
ATOM 474 O O . LEU A 1 64 ? 30.938 -6.444 20.280 1.00 96.31 64 LEU A O 1
ATOM 478 N N . LYS A 1 65 ? 32.063 -4.742 21.236 1.00 95.12 65 LYS A N 1
ATOM 479 C CA . LYS A 1 65 ? 32.752 -5.550 22.251 1.00 95.12 65 LYS A CA 1
ATOM 480 C C . LYS A 1 65 ? 31.754 -6.175 23.227 1.00 95.12 65 LYS A C 1
ATOM 482 O O . LYS A 1 65 ? 31.697 -7.397 23.317 1.00 95.12 65 LYS A O 1
ATOM 487 N N . VAL A 1 66 ? 30.937 -5.360 23.894 1.00 94.81 66 VAL A N 1
ATOM 488 C CA . VAL A 1 66 ? 29.991 -5.818 24.925 1.00 94.81 66 VAL A CA 1
ATOM 489 C C . VAL A 1 66 ? 28.909 -6.735 24.327 1.00 94.81 66 VAL A C 1
ATOM 491 O O . VAL A 1 66 ? 28.571 -7.755 24.925 1.00 94.81 66 VAL A O 1
ATOM 494 N N . ILE A 1 67 ? 28.441 -6.465 23.100 1.00 95.81 67 ILE A N 1
ATOM 495 C CA . ILE A 1 67 ? 27.542 -7.365 22.352 1.00 95.81 67 ILE A CA 1
ATOM 496 C C . ILE A 1 67 ? 28.224 -8.709 22.043 1.00 95.81 67 ILE A C 1
ATOM 498 O O . ILE A 1 67 ? 27.619 -9.761 22.245 1.00 95.81 67 ILE A O 1
ATOM 502 N N . SER A 1 68 ? 29.481 -8.704 21.580 1.00 93.19 68 SER A N 1
ATOM 503 C CA . SER A 1 68 ? 30.227 -9.938 21.282 1.00 93.19 68 SER A CA 1
ATOM 504 C C . SER A 1 68 ? 30.640 -10.726 22.533 1.00 93.19 68 SER A C 1
ATOM 506 O O . SER A 1 68 ? 30.925 -11.920 22.413 1.00 93.19 68 SER A O 1
ATOM 508 N N . GLU A 1 69 ? 30.714 -10.084 23.700 1.00 92.56 69 GLU A N 1
ATOM 509 C CA . GLU A 1 69 ? 30.941 -10.724 25.002 1.00 92.56 69 GLU A CA 1
ATOM 510 C C . GLU A 1 69 ? 29.647 -11.381 25.520 1.00 92.56 69 GLU A C 1
ATOM 512 O O . GLU A 1 69 ? 29.680 -12.527 25.966 1.00 92.56 69 GLU A O 1
ATOM 517 N N . ALA A 1 70 ? 28.497 -10.710 25.379 1.00 93.75 70 ALA A N 1
ATOM 518 C CA . ALA A 1 70 ? 27.180 -11.238 25.746 1.00 93.75 70 ALA A CA 1
ATOM 519 C C . ALA A 1 70 ? 26.692 -12.379 24.828 1.00 93.75 70 ALA A C 1
ATOM 521 O O . ALA A 1 70 ? 26.119 -13.369 25.298 1.00 93.75 70 ALA A O 1
ATOM 522 N N . VAL A 1 71 ? 26.912 -12.255 23.513 1.00 95.56 71 VAL A N 1
ATOM 523 C CA . VAL A 1 71 ? 26.516 -13.253 22.509 1.00 95.56 71 VAL A CA 1
ATOM 524 C C . VAL A 1 71 ? 27.662 -13.476 21.510 1.00 95.56 71 VAL A C 1
ATOM 526 O O . VAL A 1 71 ? 27.799 -12.739 20.526 1.00 95.56 71 VAL A O 1
ATOM 529 N N . PRO A 1 72 ? 28.497 -14.511 21.723 1.00 92.81 72 PRO A N 1
ATOM 530 C CA . PRO A 1 72 ? 29.605 -14.832 20.832 1.00 92.81 72 PRO A CA 1
ATOM 531 C C . PRO A 1 72 ? 29.177 -14.988 19.367 1.00 92.81 72 PRO A C 1
ATOM 533 O O . PRO A 1 72 ? 28.142 -15.580 19.054 1.00 92.81 72 PRO A O 1
ATOM 536 N N . LYS A 1 73 ? 29.997 -14.448 18.457 1.00 90.38 73 LYS A N 1
ATOM 537 C CA . LYS A 1 73 ? 29.722 -14.341 17.011 1.00 90.38 73 LYS A CA 1
ATOM 538 C C . LYS A 1 73 ? 28.424 -13.599 16.640 1.00 90.38 73 LYS A C 1
ATOM 540 O O . LYS A 1 73 ? 27.927 -13.797 15.533 1.00 90.38 73 LYS A O 1
ATOM 545 N N . PHE A 1 74 ? 27.800 -12.817 17.526 1.00 95.31 74 PHE A N 1
ATOM 546 C CA . PHE A 1 74 ? 26.613 -12.040 17.137 1.00 95.31 74 PHE A CA 1
ATOM 547 C C . PHE A 1 74 ? 26.962 -10.679 16.536 1.00 95.31 74 PHE A C 1
ATOM 549 O O . PHE A 1 74 ? 26.200 -10.176 15.724 1.00 95.31 74 PHE A O 1
ATOM 556 N N . ALA A 1 75 ? 28.131 -10.131 16.863 1.00 95.56 75 ALA A N 1
ATOM 557 C CA . ALA A 1 75 ? 28.682 -8.917 16.272 1.00 95.56 75 ALA A CA 1
ATOM 558 C C . ALA A 1 75 ? 30.146 -9.144 15.841 1.00 95.56 75 ALA A C 1
ATOM 560 O O . ALA A 1 75 ? 30.816 -10.013 16.413 1.00 95.56 75 ALA A O 1
ATOM 561 N N . PRO A 1 76 ? 30.670 -8.396 14.850 1.00 94.69 76 PRO A N 1
ATOM 562 C CA . PRO A 1 76 ? 32.084 -8.449 14.492 1.00 94.69 76 PRO A CA 1
ATOM 563 C C . PRO A 1 76 ? 32.940 -7.903 15.642 1.00 94.69 76 PRO A C 1
ATOM 565 O O . PRO A 1 76 ? 32.749 -6.776 16.099 1.00 94.69 76 PRO A O 1
ATOM 568 N N . LYS A 1 77 ? 33.911 -8.695 16.113 1.00 93.50 77 LYS A N 1
ATOM 569 C CA . LYS A 1 77 ? 34.778 -8.286 17.225 1.00 93.50 77 LYS A CA 1
ATOM 570 C C . LYS A 1 77 ? 35.628 -7.063 16.819 1.00 93.50 77 LYS A C 1
ATOM 572 O O . LYS A 1 77 ? 36.303 -7.130 15.786 1.00 93.50 77 LYS A O 1
ATOM 577 N N . PRO A 1 78 ? 35.662 -5.980 17.617 1.00 95.44 78 PRO A N 1
ATOM 578 C CA . PRO A 1 78 ? 36.553 -4.848 17.381 1.00 95.44 78 PRO A CA 1
ATOM 579 C C . PRO A 1 78 ? 38.012 -5.239 17.648 1.00 95.44 78 PRO A C 1
ATOM 581 O O . PRO A 1 78 ? 38.303 -6.038 18.541 1.00 95.44 78 PRO A O 1
ATOM 584 N N . LEU A 1 79 ? 38.926 -4.677 16.859 1.00 95.06 79 LEU A N 1
ATOM 585 C CA . LEU A 1 79 ? 40.354 -5.005 16.883 1.00 95.06 79 LEU A CA 1
ATOM 586 C C . LEU A 1 79 ? 41.200 -3.810 17.329 1.00 95.06 79 LEU A C 1
ATOM 588 O O . LEU A 1 79 ? 41.944 -3.917 18.298 1.00 95.06 79 LEU A O 1
ATOM 592 N N . CYS A 1 80 ? 41.056 -2.663 16.662 1.00 94.69 80 CYS A N 1
ATOM 593 C CA . CYS A 1 80 ? 41.694 -1.407 17.061 1.00 94.69 80 CYS A CA 1
ATOM 594 C C . CYS A 1 80 ? 40.942 -0.195 16.492 1.00 94.69 80 CYS A C 1
ATOM 596 O O . CYS A 1 80 ? 40.174 -0.318 15.539 1.00 94.69 80 CYS A O 1
ATOM 598 N N . LYS A 1 81 ? 41.183 0.990 17.053 1.00 94.81 81 LYS A N 1
ATOM 599 C CA . LYS A 1 81 ? 40.620 2.276 16.612 1.00 94.81 81 LYS A CA 1
ATOM 600 C C . LYS A 1 81 ? 41.650 3.383 16.807 1.00 94.81 81 LYS 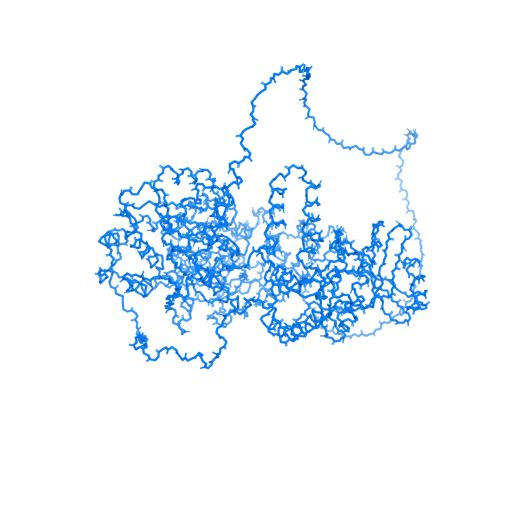A C 1
ATOM 602 O O . LYS A 1 81 ? 42.578 3.211 17.597 1.00 94.81 81 LYS A O 1
ATOM 607 N N . GLY A 1 82 ? 41.508 4.500 16.102 1.00 93.75 82 GLY A N 1
ATOM 608 C CA . GLY A 1 82 ? 42.438 5.619 16.249 1.00 93.75 82 GLY A CA 1
ATOM 609 C C . GLY A 1 82 ? 42.161 6.794 15.321 1.00 93.75 82 GLY A C 1
ATOM 610 O O . GLY A 1 82 ? 41.234 6.772 14.512 1.00 93.75 82 GLY A O 1
ATOM 611 N N . LEU A 1 83 ? 42.996 7.826 15.447 1.00 94.19 83 LEU A N 1
ATOM 612 C CA . LEU A 1 83 ? 42.947 9.029 14.620 1.00 94.19 83 LEU A CA 1
ATOM 613 C C . LEU A 1 83 ? 43.637 8.829 13.263 1.00 94.19 83 LEU A C 1
ATOM 615 O O . LEU A 1 83 ? 44.559 8.027 13.105 1.00 94.19 83 LEU A O 1
ATOM 619 N N . LEU A 1 84 ? 43.199 9.614 12.285 1.00 91.94 84 LEU A N 1
ATOM 620 C CA . LEU A 1 84 ? 43.760 9.717 10.944 1.00 91.94 84 LEU A CA 1
ATOM 621 C C . LEU A 1 84 ? 44.494 11.062 10.775 1.00 91.94 84 LEU A C 1
ATOM 623 O O . LEU A 1 84 ? 44.110 12.053 11.398 1.00 91.94 84 LEU A O 1
ATOM 627 N N . PRO A 1 85 ? 45.509 11.164 9.890 1.00 85.12 85 PRO A N 1
ATOM 628 C CA . PRO A 1 85 ? 46.296 12.396 9.720 1.00 85.12 85 PRO A CA 1
ATOM 629 C C . PRO A 1 85 ? 45.519 13.635 9.239 1.00 85.12 85 PRO A C 1
ATOM 631 O O . PRO A 1 85 ? 46.071 14.729 9.226 1.00 85.12 85 PRO A O 1
ATOM 634 N N . ASN A 1 86 ? 44.261 13.477 8.816 1.00 83.19 86 ASN A N 1
ATOM 635 C CA . ASN A 1 86 ? 43.352 14.563 8.436 1.00 83.19 86 ASN A CA 1
ATOM 636 C C . ASN A 1 86 ? 42.442 15.036 9.591 1.00 83.19 86 ASN A C 1
ATOM 638 O O . ASN A 1 86 ? 41.528 15.816 9.344 1.00 83.19 86 ASN A O 1
ATOM 642 N N . GLY A 1 87 ? 42.650 14.542 10.816 1.00 83.81 87 GLY A N 1
ATOM 643 C CA . GLY A 1 87 ? 41.827 14.841 11.993 1.00 83.81 87 GLY A CA 1
ATOM 644 C C . GLY A 1 87 ? 40.615 13.921 12.178 1.00 83.81 87 GLY A C 1
ATOM 645 O O . GLY A 1 87 ? 40.042 13.916 13.260 1.00 83.81 87 GLY A O 1
ATOM 646 N N . GLY A 1 88 ? 40.251 13.123 11.169 1.00 92.00 88 GLY A N 1
ATOM 647 C CA . GLY A 1 88 ? 39.213 12.096 11.288 1.00 92.00 88 GLY A CA 1
ATOM 648 C C . GLY A 1 88 ? 39.666 10.870 12.089 1.00 92.00 88 GLY A C 1
ATOM 649 O O . GLY A 1 88 ? 40.752 10.855 12.669 1.00 92.00 88 GLY A O 1
ATOM 650 N N . ALA A 1 89 ? 38.867 9.806 12.076 1.00 95.44 89 ALA A N 1
ATOM 651 C CA . ALA A 1 89 ? 39.145 8.572 12.811 1.00 95.44 89 ALA A CA 1
ATOM 652 C C . ALA A 1 89 ? 38.774 7.302 12.020 1.00 95.44 89 ALA A C 1
ATOM 654 O O . ALA A 1 89 ? 38.192 7.352 10.930 1.00 95.44 89 ALA A O 1
ATOM 655 N N . PHE A 1 90 ? 39.141 6.143 12.568 1.00 95.38 90 PHE A N 1
ATOM 656 C CA . PHE A 1 90 ? 38.810 4.828 12.020 1.00 95.38 90 PHE A CA 1
ATOM 657 C C . PHE A 1 90 ? 38.514 3.790 13.110 1.00 95.38 90 PHE A C 1
ATOM 659 O O . PHE A 1 90 ? 39.007 3.891 14.237 1.00 95.38 90 PHE A O 1
ATOM 666 N N . LEU A 1 91 ? 37.778 2.747 12.720 1.00 96.06 91 LEU A N 1
ATOM 667 C CA . LEU A 1 91 ? 37.538 1.530 13.495 1.00 96.06 91 LEU A CA 1
ATOM 668 C C . LEU A 1 91 ? 37.863 0.303 12.641 1.00 96.06 91 LEU A C 1
ATOM 670 O O . LEU A 1 91 ? 37.336 0.158 11.539 1.00 96.06 91 LEU A O 1
ATOM 674 N N . ALA A 1 92 ? 38.706 -0.585 13.163 1.00 96.06 92 ALA A N 1
ATOM 675 C CA . ALA A 1 92 ? 39.006 -1.891 12.593 1.00 96.06 92 ALA A CA 1
ATOM 676 C C . ALA A 1 92 ? 38.303 -3.005 13.386 1.00 96.06 92 ALA A C 1
ATOM 678 O O . ALA A 1 92 ? 38.344 -3.028 14.618 1.00 96.06 92 ALA A O 1
ATOM 679 N N . THR A 1 93 ? 37.698 -3.956 12.678 1.00 96.25 93 THR A N 1
ATOM 680 C CA . THR A 1 93 ? 36.990 -5.119 13.239 1.00 96.25 93 THR A CA 1
ATOM 681 C C . THR A 1 93 ? 37.332 -6.384 12.446 1.00 96.25 93 THR A C 1
ATOM 683 O O . THR A 1 93 ? 37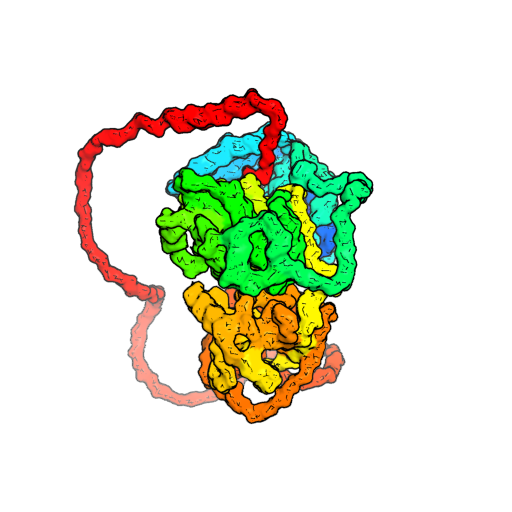.853 -6.302 11.329 1.00 96.25 93 THR A O 1
ATOM 686 N N . VAL A 1 94 ? 37.043 -7.560 13.005 1.00 93.94 94 VAL A N 1
ATOM 687 C CA . VAL A 1 94 ? 37.142 -8.838 12.277 1.00 93.94 94 VAL A CA 1
ATOM 688 C C . VAL A 1 94 ? 36.284 -8.774 11.012 1.00 93.94 94 VAL A C 1
ATOM 690 O O . VAL A 1 94 ? 35.101 -8.445 11.086 1.00 93.94 94 VAL A O 1
ATOM 693 N N . PHE A 1 95 ? 36.864 -9.094 9.851 1.00 93.31 95 PHE A N 1
ATOM 694 C CA . PHE A 1 95 ? 36.106 -9.129 8.602 1.00 93.31 95 PHE A CA 1
ATOM 695 C C . PHE A 1 95 ? 35.084 -10.272 8.619 1.00 93.31 95 PHE A C 1
ATOM 697 O O . PHE A 1 95 ? 35.440 -11.430 8.832 1.00 93.31 95 PHE A O 1
ATOM 704 N N . VAL A 1 96 ? 33.818 -9.947 8.354 1.00 91.62 96 VAL A N 1
ATOM 705 C CA . VAL A 1 96 ? 32.728 -10.918 8.196 1.00 91.62 96 VAL A CA 1
ATOM 706 C C . VAL A 1 96 ? 32.176 -10.792 6.776 1.00 91.62 96 VAL A C 1
ATOM 708 O O . VAL A 1 96 ? 31.830 -9.698 6.331 1.00 91.62 96 VAL A O 1
ATOM 711 N N . SER A 1 97 ? 32.102 -11.906 6.047 1.00 89.19 97 SER A N 1
ATOM 712 C CA . SER A 1 97 ? 31.603 -11.941 4.669 1.00 89.19 97 SER A CA 1
ATOM 713 C C . SER A 1 97 ? 30.075 -12.036 4.679 1.00 89.19 97 SER A C 1
ATOM 715 O O . SER A 1 97 ? 29.532 -13.106 4.942 1.00 89.19 97 SER A O 1
ATOM 717 N N . LEU A 1 98 ? 29.362 -10.937 4.426 1.00 89.50 98 LEU A N 1
ATOM 718 C CA . LEU A 1 98 ? 27.907 -10.864 4.623 1.00 89.50 98 LEU A CA 1
ATOM 719 C C . LEU A 1 98 ? 27.081 -11.241 3.380 1.00 89.50 98 LEU A C 1
ATOM 721 O O . LEU A 1 98 ? 27.416 -10.891 2.250 1.00 89.50 98 LEU A O 1
ATOM 725 N N . ASN A 1 99 ? 25.942 -11.892 3.617 1.00 84.00 99 ASN A N 1
ATOM 726 C CA . ASN A 1 99 ? 24.882 -12.179 2.654 1.00 84.00 99 ASN A CA 1
ATOM 727 C C . ASN A 1 99 ? 23.562 -11.553 3.142 1.00 84.00 99 ASN A C 1
ATOM 729 O O . ASN A 1 99 ? 23.187 -11.702 4.306 1.00 84.00 99 ASN A O 1
ATOM 733 N N . SER A 1 100 ? 22.850 -10.863 2.249 1.00 73.56 100 SER A N 1
ATOM 734 C CA . SER A 1 100 ? 21.578 -10.185 2.538 1.00 73.56 100 SER A CA 1
ATOM 735 C C . SER A 1 100 ? 20.343 -11.090 2.439 1.00 73.56 100 SER A C 1
ATOM 737 O O . SER A 1 100 ? 19.264 -10.708 2.890 1.00 73.56 100 SER A O 1
ATOM 739 N N . ALA A 1 101 ? 20.467 -12.294 1.872 1.00 66.88 101 ALA A N 1
ATOM 740 C CA . ALA A 1 101 ? 19.379 -13.267 1.843 1.00 66.88 101 ALA A CA 1
ATOM 741 C C . ALA A 1 101 ? 19.297 -14.038 3.173 1.00 66.88 101 ALA A C 1
ATOM 743 O O . ALA A 1 101 ? 20.240 -14.739 3.540 1.00 66.88 101 ALA A O 1
ATOM 744 N N . SER A 1 102 ? 18.152 -13.961 3.863 1.00 78.44 102 SER A N 1
ATOM 745 C CA . SER A 1 102 ? 17.869 -14.752 5.071 1.00 78.44 102 SER A CA 1
ATOM 746 C C . SER A 1 102 ? 16.742 -15.767 4.853 1.00 78.44 102 SER A C 1
ATOM 748 O O . SER A 1 102 ? 15.768 -15.528 4.138 1.00 78.44 102 SER A O 1
ATOM 750 N N . THR A 1 103 ? 16.881 -16.928 5.489 1.00 85.69 103 THR A N 1
ATOM 751 C CA . THR A 1 103 ? 15.888 -18.011 5.525 1.00 85.69 103 THR A CA 1
ATOM 752 C C . THR A 1 103 ? 15.102 -18.001 6.838 1.00 85.69 103 THR A C 1
ATOM 754 O O . THR A 1 103 ? 15.538 -17.426 7.837 1.00 85.69 103 THR A O 1
ATOM 757 N N . ARG A 1 104 ? 13.966 -18.715 6.883 1.00 84.12 104 ARG A N 1
ATOM 758 C CA . ARG A 1 104 ? 13.160 -18.904 8.107 1.00 84.12 104 ARG A CA 1
ATOM 759 C C . ARG A 1 104 ? 14.007 -19.387 9.294 1.00 84.12 104 ARG A C 1
ATOM 761 O O . ARG A 1 104 ? 13.904 -18.838 10.384 1.00 84.12 104 ARG A O 1
ATOM 768 N N . ASN A 1 105 ? 14.900 -20.351 9.064 1.00 87.06 105 ASN A N 1
ATOM 769 C CA . ASN A 1 105 ? 15.766 -20.914 10.106 1.00 87.06 105 ASN A CA 1
ATOM 770 C C . ASN A 1 105 ? 16.775 -19.885 10.644 1.00 87.06 105 ASN A C 1
ATOM 772 O O . ASN A 1 105 ? 17.081 -19.890 11.833 1.00 87.06 105 ASN A O 1
ATOM 776 N N . GLN A 1 106 ? 17.259 -18.974 9.797 1.00 90.69 106 GLN A N 1
ATOM 777 C CA . GLN A 1 106 ? 18.143 -17.886 10.224 1.00 90.69 106 GLN A CA 1
ATOM 778 C C . GLN A 1 106 ? 17.398 -16.796 10.995 1.00 90.69 106 GLN A C 1
ATOM 780 O O . GLN A 1 106 ? 17.964 -16.255 11.936 1.00 90.69 106 GLN A O 1
ATOM 785 N N . GLN A 1 107 ? 16.133 -16.513 10.668 1.00 88.31 107 GLN A N 1
ATOM 786 C CA . GLN A 1 107 ? 15.295 -15.612 11.472 1.00 88.31 107 GLN A CA 1
ATOM 787 C C . GLN A 1 107 ? 14.994 -16.196 12.862 1.00 88.31 107 GLN A C 1
ATOM 789 O O . GLN A 1 107 ? 15.019 -15.466 13.847 1.00 88.31 107 GLN A O 1
ATOM 794 N N . ILE A 1 108 ? 14.787 -17.512 12.962 1.00 91.69 108 ILE A N 1
ATOM 795 C CA . ILE A 1 108 ? 14.653 -18.228 14.243 1.00 91.69 108 ILE A CA 1
ATOM 796 C C . ILE A 1 108 ? 15.977 -18.161 15.032 1.00 91.69 108 ILE A C 1
ATOM 798 O O . ILE A 1 108 ? 15.994 -17.761 16.192 1.00 91.69 108 ILE A O 1
ATOM 802 N N . LEU A 1 109 ? 17.122 -18.441 14.400 1.00 93.94 109 LEU A N 1
ATOM 803 C CA . LEU A 1 109 ? 18.429 -18.308 15.062 1.00 93.94 109 LEU A CA 1
ATOM 804 C C . LEU A 1 109 ? 18.736 -16.856 15.488 1.00 93.94 109 LEU A C 1
ATOM 806 O O . LEU A 1 109 ? 19.351 -16.636 16.530 1.00 93.94 109 LEU A O 1
ATOM 810 N N . PHE A 1 110 ? 18.280 -15.869 14.713 1.00 94.88 110 PHE A N 1
ATOM 811 C CA . PHE A 1 110 ? 18.412 -14.442 15.014 1.00 94.88 110 PHE A CA 1
ATOM 812 C C . PHE A 1 110 ? 17.579 -14.049 16.236 1.00 94.88 110 PHE A C 1
ATOM 814 O O . PHE A 1 110 ? 18.108 -13.421 17.149 1.00 94.88 110 PHE A O 1
ATOM 821 N N . ALA A 1 111 ? 16.326 -14.506 16.304 1.00 94.06 111 ALA A N 1
ATOM 822 C CA . ALA A 1 111 ? 15.465 -14.351 17.472 1.00 94.06 111 ALA A CA 1
ATOM 823 C C . ALA A 1 111 ? 16.114 -14.902 18.747 1.00 94.06 111 ALA A C 1
ATOM 825 O O . ALA A 1 111 ? 16.145 -14.223 19.771 1.00 94.06 111 ALA A O 1
ATOM 826 N N . LYS A 1 112 ? 16.695 -16.106 18.670 1.00 95.38 112 LYS A N 1
ATOM 827 C CA . LYS A 1 112 ? 17.389 -16.737 19.797 1.00 95.38 112 LYS A CA 1
ATOM 828 C C . LYS A 1 112 ? 18.642 -15.967 20.235 1.00 95.38 112 LYS A C 1
ATOM 830 O O . LYS A 1 112 ? 18.829 -15.763 21.433 1.00 95.38 112 LYS A O 1
ATOM 835 N N . LYS A 1 113 ? 19.480 -15.504 19.296 1.00 96.00 113 LYS A N 1
ATOM 836 C CA . LYS A 1 113 ? 20.646 -14.659 19.625 1.00 96.00 113 LYS A CA 1
ATOM 837 C C . LYS A 1 113 ? 20.228 -13.312 20.231 1.00 96.00 113 LYS A C 1
ATOM 839 O O . LYS A 1 113 ? 20.849 -12.876 21.194 1.00 96.00 113 LYS A O 1
ATOM 844 N N . LEU A 1 114 ? 19.166 -12.677 19.726 1.00 95.56 114 LEU A N 1
ATOM 845 C CA . LEU A 1 114 ? 18.665 -11.413 20.276 1.00 95.56 114 LEU A CA 1
ATOM 846 C C . LEU A 1 114 ? 18.052 -11.591 21.672 1.00 95.56 114 LEU A C 1
ATOM 848 O O . LEU A 1 114 ? 18.285 -10.766 22.548 1.00 95.56 114 LEU A O 1
ATOM 852 N N . ALA A 1 115 ? 17.336 -12.692 21.910 1.00 94.50 115 ALA A N 1
ATOM 853 C CA . ALA A 1 115 ? 16.835 -13.038 23.236 1.00 94.50 115 ALA A CA 1
ATOM 854 C C . ALA A 1 115 ? 17.981 -13.229 24.242 1.00 94.50 115 ALA A C 1
ATOM 856 O O . ALA A 1 115 ? 17.927 -12.664 25.328 1.00 94.50 115 ALA A O 1
ATOM 857 N N . GLN A 1 116 ? 19.059 -13.926 23.852 1.00 95.25 116 GLN A N 1
ATOM 858 C CA . GLN A 1 116 ? 20.271 -14.034 24.673 1.00 95.25 116 GLN A CA 1
ATOM 859 C C . GLN A 1 116 ? 20.907 -12.658 24.946 1.00 95.25 116 GLN A C 1
ATOM 861 O O . GLN A 1 116 ? 21.324 -12.401 26.074 1.00 95.25 116 GLN A O 1
ATOM 866 N N . LEU A 1 117 ? 20.953 -11.762 23.950 1.00 95.62 117 LEU A N 1
ATOM 867 C CA . LEU A 1 117 ? 21.478 -10.402 24.121 1.00 95.62 117 LEU A CA 1
ATOM 868 C C . LEU A 1 117 ? 20.654 -9.617 25.149 1.00 95.62 117 LEU A C 1
ATOM 870 O O . LEU A 1 117 ? 21.203 -9.083 26.108 1.00 95.62 117 LEU A O 1
ATOM 874 N N . HIS A 1 118 ? 19.329 -9.628 25.004 1.00 94.25 118 HIS A N 1
ATOM 875 C CA . HIS A 1 118 ? 18.409 -8.940 25.908 1.00 94.25 118 HIS A CA 1
ATOM 876 C C . HIS A 1 118 ? 18.330 -9.590 27.309 1.00 94.25 118 HIS A C 1
ATOM 878 O O . HIS A 1 118 ? 17.757 -9.003 28.229 1.00 94.25 118 HIS A O 1
ATOM 884 N N . SER A 1 119 ? 18.901 -10.785 27.500 1.00 90.94 119 SER A N 1
ATOM 885 C CA . SER A 1 119 ? 19.102 -11.420 28.811 1.00 90.94 119 SER A CA 1
ATOM 886 C C . SER A 1 119 ? 20.417 -11.019 29.496 1.00 90.94 119 SER A C 1
ATOM 888 O O . SER A 1 119 ? 20.613 -11.362 30.663 1.00 90.94 119 SER A O 1
ATOM 890 N N . ALA A 1 120 ? 21.326 -10.309 28.818 1.00 88.56 120 ALA A N 1
ATOM 891 C CA . ALA A 1 120 ? 22.586 -9.868 29.408 1.00 88.56 120 ALA A CA 1
ATOM 892 C C . ALA A 1 120 ? 22.368 -8.684 30.366 1.00 88.56 120 ALA A C 1
ATOM 894 O O . ALA A 1 120 ? 21.969 -7.589 29.964 1.00 88.56 120 ALA A O 1
ATOM 895 N N . THR A 1 121 ? 22.642 -8.916 31.651 1.00 77.00 121 THR A N 1
ATOM 896 C CA . THR A 1 121 ? 22.463 -7.947 32.742 1.00 77.00 121 THR A CA 1
ATOM 897 C C . THR A 1 121 ? 23.566 -6.891 32.767 1.00 77.00 121 THR A C 1
ATOM 899 O O . THR A 1 121 ? 24.744 -7.248 32.687 1.00 77.00 121 THR A O 1
ATOM 902 N N . SER A 1 122 ? 23.226 -5.619 33.005 1.00 80.88 122 SER A N 1
ATOM 903 C CA . SER A 1 122 ? 24.241 -4.584 33.252 1.00 80.88 122 SER A CA 1
ATOM 904 C C . SER A 1 122 ? 25.044 -4.863 34.528 1.00 80.88 122 SER A C 1
ATOM 906 O O . SER A 1 122 ? 24.505 -5.287 35.553 1.00 80.88 122 SER A O 1
ATOM 908 N N . HIS A 1 123 ? 26.355 -4.603 34.481 1.00 79.44 123 HIS A N 1
ATOM 909 C CA . HIS A 1 123 ? 27.301 -4.908 35.568 1.00 79.44 123 HIS A CA 1
ATOM 910 C C . HIS A 1 123 ? 26.993 -4.185 36.895 1.00 79.44 123 HIS A C 1
ATOM 912 O O . HIS A 1 123 ? 27.456 -4.597 37.954 1.00 79.44 123 HIS A O 1
ATOM 918 N N . ASN A 1 124 ? 26.226 -3.096 36.836 1.00 87.81 124 ASN A N 1
ATOM 919 C CA . ASN A 1 124 ? 25.783 -2.262 37.954 1.00 87.81 124 ASN A CA 1
ATOM 920 C C . ASN A 1 124 ? 24.264 -2.347 38.211 1.00 87.81 124 ASN A C 1
ATOM 922 O O . ASN A 1 124 ? 23.787 -1.714 39.146 1.00 87.81 124 ASN A O 1
ATOM 926 N N . ARG A 1 125 ? 23.509 -3.109 37.402 1.00 88.00 125 ARG A N 1
ATOM 927 C CA . ARG A 1 125 ? 22.031 -3.156 37.392 1.00 88.00 125 ARG A CA 1
ATOM 928 C C . ARG A 1 125 ? 21.344 -1.806 37.123 1.00 88.00 125 ARG A C 1
ATOM 930 O O . ARG A 1 125 ? 20.177 -1.647 37.462 1.00 88.00 125 ARG A O 1
ATOM 937 N N . MET A 1 126 ? 22.044 -0.859 36.497 1.00 94.38 126 MET A N 1
ATOM 938 C CA . MET A 1 126 ? 21.515 0.448 36.084 1.00 94.38 126 MET A CA 1
ATOM 939 C C . MET A 1 126 ? 21.222 0.482 34.576 1.00 94.38 126 MET A C 1
ATOM 941 O O . MET A 1 126 ? 21.689 -0.383 33.826 1.00 94.38 126 MET A O 1
ATOM 945 N N . PHE A 1 127 ? 20.473 1.495 34.141 1.00 95.38 127 PHE A N 1
ATOM 946 C CA . PHE A 1 127 ? 20.233 1.836 32.734 1.00 95.38 127 PHE A CA 1
ATOM 947 C C . PHE A 1 127 ? 21.287 2.834 32.249 1.00 95.38 127 PHE A C 1
ATOM 949 O O . PHE A 1 127 ? 21.698 3.695 33.022 1.00 95.38 127 PHE A O 1
ATOM 956 N N . GLY A 1 128 ? 21.738 2.728 30.998 1.00 95.12 128 GLY A N 1
ATOM 957 C CA . GLY A 1 128 ? 22.837 3.544 30.459 1.00 95.12 128 GLY A CA 1
ATOM 958 C C . GLY A 1 128 ? 23.939 2.725 29.793 1.00 95.12 128 GLY A C 1
ATOM 959 O O . GLY A 1 128 ? 23.720 1.585 29.391 1.00 95.12 128 GLY A O 1
ATOM 960 N N . PHE A 1 129 ? 25.116 3.315 29.602 1.00 95.62 129 PHE A N 1
ATOM 961 C CA . PHE A 1 129 ? 26.255 2.663 28.950 1.00 95.62 129 PHE A CA 1
ATOM 962 C C . PHE A 1 129 ? 27.582 3.317 29.381 1.00 95.62 129 PHE A C 1
ATOM 964 O O . PHE A 1 129 ? 27.585 4.507 29.696 1.00 95.62 129 PHE A O 1
ATOM 971 N N . PRO A 1 130 ? 28.730 2.605 29.377 1.00 91.62 130 PRO A N 1
ATOM 972 C CA . PRO A 1 130 ? 30.012 3.175 29.811 1.00 91.62 130 PRO A CA 1
ATOM 973 C C . PRO A 1 130 ? 30.524 4.357 28.972 1.00 91.62 130 PRO A C 1
ATOM 975 O O . PRO A 1 130 ? 31.408 5.081 29.424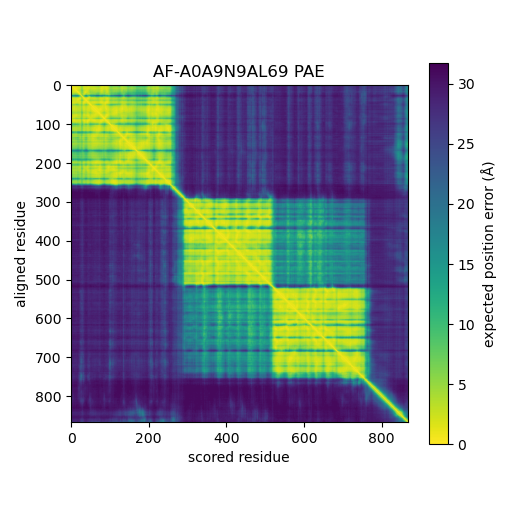 1.00 91.62 130 PRO A O 1
ATOM 978 N N . VAL A 1 131 ? 30.012 4.530 27.749 1.00 93.00 131 VAL A N 1
ATOM 979 C CA . VAL A 1 131 ? 30.451 5.544 26.781 1.00 93.00 131 VAL A CA 1
ATOM 980 C C . VAL A 1 131 ? 29.267 6.169 26.041 1.00 93.00 131 VAL A C 1
ATOM 982 O O . VAL A 1 131 ? 28.199 5.568 25.904 1.00 93.00 131 VAL A O 1
ATOM 985 N N . VAL A 1 132 ? 29.483 7.376 25.517 1.00 91.94 132 VAL A N 1
ATOM 986 C CA . VAL A 1 132 ? 28.592 8.016 24.539 1.00 91.94 132 VAL A CA 1
ATOM 987 C C . VAL A 1 132 ? 28.527 7.153 23.275 1.00 91.94 132 VAL A C 1
ATOM 989 O O . VAL A 1 132 ? 29.560 6.726 22.761 1.00 91.94 132 VAL A O 1
ATOM 992 N N . THR A 1 133 ? 27.322 6.920 22.759 1.00 92.69 133 THR A N 1
ATOM 993 C CA . THR A 1 133 ? 27.097 6.270 21.457 1.00 92.69 133 THR A CA 1
ATOM 994 C C . THR A 1 133 ? 26.466 7.253 20.470 1.00 92.69 133 THR A C 1
ATOM 996 O O . THR A 1 133 ? 26.091 8.368 20.832 1.00 92.69 133 THR A O 1
ATOM 999 N N . MET A 1 134 ? 26.393 6.878 19.192 1.00 87.69 134 MET A N 1
ATOM 1000 C CA . MET A 1 134 ? 25.856 7.720 18.120 1.00 87.69 134 MET A CA 1
ATOM 1001 C C . MET A 1 134 ? 24.776 6.947 17.367 1.00 87.69 134 MET A C 1
ATOM 1003 O O . MET A 1 134 ? 25.039 5.847 16.896 1.00 87.69 134 MET A O 1
ATOM 1007 N N . CYS A 1 135 ? 23.596 7.543 17.196 1.00 84.00 135 CYS A N 1
ATOM 1008 C CA . CYS A 1 135 ? 22.610 7.092 16.213 1.00 84.00 135 CYS A CA 1
ATOM 1009 C C . CYS A 1 135 ? 22.752 7.992 14.978 1.00 84.00 135 CYS A C 1
ATOM 1011 O O . CYS A 1 135 ? 22.444 9.190 15.030 1.00 84.00 135 CYS A O 1
ATOM 1013 N N . GLY A 1 136 ? 23.295 7.459 13.881 1.00 79.06 136 GLY A N 1
ATOM 1014 C CA . GLY A 1 136 ? 23.734 8.268 12.738 1.00 79.06 136 GLY A CA 1
ATOM 1015 C C . GLY A 1 136 ? 24.781 9.314 13.150 1.00 79.06 136 GLY A C 1
ATOM 1016 O O . GLY A 1 136 ? 25.891 8.969 13.540 1.00 79.06 136 GLY A O 1
ATOM 1017 N N . THR A 1 137 ? 24.430 10.602 13.080 1.00 76.19 137 THR A N 1
ATOM 1018 C CA . THR A 1 137 ? 25.268 11.721 13.564 1.00 76.19 137 THR A CA 1
ATOM 1019 C C . THR A 1 137 ? 24.795 12.308 14.902 1.00 76.19 137 THR A C 1
ATOM 1021 O O . THR A 1 137 ? 25.256 13.378 15.296 1.00 76.19 137 THR A O 1
ATOM 1024 N N . THR A 1 138 ? 23.840 11.667 15.585 1.00 83.69 138 THR A N 1
ATOM 1025 C CA . THR A 1 138 ? 23.223 12.194 16.812 1.00 83.69 138 THR A CA 1
ATOM 1026 C C . THR A 1 138 ? 23.766 11.486 18.047 1.00 83.69 138 THR A C 1
ATOM 1028 O O . THR A 1 138 ? 23.440 10.324 18.304 1.00 83.69 138 THR A O 1
ATOM 1031 N N . SER A 1 139 ? 24.560 12.225 18.825 1.00 88.56 139 SER A N 1
ATOM 1032 C CA . SER A 1 139 ? 25.098 11.798 20.120 1.00 88.56 139 SER A CA 1
ATOM 1033 C C . SER A 1 139 ? 23.988 11.401 21.094 1.00 88.56 139 SER A C 1
ATOM 1035 O O . SER A 1 139 ? 23.034 12.157 21.293 1.00 88.56 139 SER A O 1
ATOM 1037 N N . GLN A 1 140 ? 24.131 10.220 21.691 1.00 89.44 140 GLN A N 1
ATOM 1038 C CA . GLN A 1 140 ? 23.275 9.696 22.747 1.00 89.44 140 GLN A CA 1
ATOM 1039 C C . GLN A 1 140 ? 23.988 9.857 24.089 1.00 89.44 140 GLN A C 1
ATOM 1041 O O . GLN A 1 140 ? 25.052 9.274 24.315 1.00 89.44 140 GLN A O 1
ATOM 1046 N N . ASP A 1 141 ? 23.390 10.627 24.998 1.00 89.38 141 ASP A N 1
ATOM 1047 C CA . ASP A 1 141 ? 23.787 10.576 26.402 1.00 89.38 141 ASP A CA 1
ATOM 1048 C C . ASP A 1 141 ? 23.414 9.197 26.960 1.00 89.38 141 ASP A C 1
ATOM 1050 O O . ASP A 1 141 ? 22.292 8.724 26.790 1.00 89.38 141 ASP A O 1
ATOM 1054 N N . ASN A 1 142 ? 24.371 8.532 27.596 1.00 92.38 142 ASN A N 1
ATOM 1055 C CA . ASN A 1 142 ? 24.205 7.206 28.182 1.00 92.38 142 ASN A CA 1
ATOM 1056 C C . ASN A 1 142 ? 24.556 7.194 29.677 1.00 92.38 142 ASN A C 1
ATOM 1058 O O . ASN A 1 142 ? 24.782 6.123 30.242 1.00 92.38 142 ASN A O 1
ATOM 1062 N N . SER A 1 143 ? 24.607 8.374 30.308 1.00 94.56 143 SER A N 1
ATOM 1063 C CA . SER A 1 143 ? 24.816 8.538 31.748 1.00 94.56 143 SER A CA 1
ATOM 1064 C C . SER A 1 143 ? 23.898 7.611 32.548 1.00 94.56 143 SER A C 1
ATOM 1066 O O . SER A 1 143 ? 22.715 7.476 32.235 1.00 94.56 143 SER A O 1
ATOM 1068 N N . TRP A 1 144 ? 24.467 6.949 33.556 1.00 95.81 144 TRP A N 1
ATOM 1069 C CA . TRP A 1 144 ? 23.797 5.866 34.267 1.00 95.81 144 TRP A CA 1
ATOM 1070 C C . TRP A 1 144 ? 22.662 6.362 35.165 1.00 95.81 144 TRP A C 1
ATOM 1072 O O . TRP A 1 144 ? 22.895 7.191 36.041 1.00 95.81 144 TRP A O 1
ATOM 1082 N N . GLU A 1 145 ? 21.477 5.773 35.011 1.00 96.31 145 GLU A N 1
ATOM 1083 C CA . GLU A 1 145 ? 20.293 6.033 35.837 1.00 96.31 145 GLU A CA 1
ATOM 1084 C C . GLU A 1 145 ? 19.820 4.765 36.556 1.00 96.31 145 GLU A C 1
ATOM 1086 O O . GLU A 1 145 ? 19.949 3.647 36.047 1.00 96.31 145 GLU A O 1
ATOM 1091 N N . ALA A 1 146 ? 19.259 4.934 37.754 1.00 93.50 146 ALA A N 1
ATOM 1092 C CA . ALA A 1 146 ? 18.758 3.820 38.561 1.00 93.50 146 ALA A CA 1
ATOM 1093 C C . ALA A 1 146 ? 17.435 3.235 38.030 1.00 93.50 146 ALA A C 1
ATOM 1095 O O . ALA A 1 146 ? 17.148 2.064 38.273 1.00 93.50 146 ALA A O 1
ATOM 1096 N N . ASP A 1 147 ? 16.647 4.027 37.298 1.00 91.88 147 ASP A N 1
ATOM 1097 C CA . ASP A 1 147 ? 15.333 3.647 36.785 1.00 91.88 147 ASP A CA 1
ATOM 1098 C C . ASP A 1 147 ? 15.161 3.981 35.289 1.00 91.88 147 ASP A C 1
ATOM 1100 O O . ASP A 1 147 ? 15.827 4.859 34.731 1.00 91.88 147 ASP A O 1
ATOM 1104 N N . TRP A 1 148 ? 14.259 3.252 34.626 1.00 92.19 148 TRP A N 1
ATOM 1105 C CA . TRP A 1 148 ? 14.017 3.393 33.189 1.00 92.19 148 TRP A CA 1
ATOM 1106 C C . TRP A 1 148 ? 13.245 4.668 32.826 1.00 92.19 148 TRP A C 1
ATOM 1108 O O . TRP A 1 148 ? 13.418 5.183 31.722 1.00 92.19 148 TRP A O 1
ATOM 1118 N N . GLU A 1 149 ? 12.404 5.193 33.721 1.00 92.38 149 GLU A N 1
ATOM 1119 C CA . GLU A 1 149 ? 11.592 6.376 33.431 1.00 92.38 149 GLU A CA 1
ATOM 1120 C C . GLU A 1 149 ? 12.488 7.614 33.318 1.00 92.38 149 GLU A C 1
ATOM 1122 O O . GLU A 1 149 ? 12.455 8.309 32.299 1.00 92.38 149 GLU A O 1
ATOM 1127 N N . THR A 1 150 ? 13.354 7.832 34.310 1.00 94.06 150 THR A N 1
ATOM 1128 C CA . THR A 1 150 ? 14.392 8.869 34.311 1.00 94.06 150 THR A CA 1
ATOM 1129 C C . THR A 1 150 ? 15.333 8.688 33.125 1.00 94.06 150 THR A C 1
ATOM 1131 O O . THR A 1 150 ? 15.569 9.649 32.394 1.00 94.06 150 THR A O 1
ATOM 1134 N N . PHE A 1 151 ? 15.805 7.466 32.842 1.00 94.56 151 PHE A N 1
ATOM 1135 C CA . PHE A 1 151 ? 16.661 7.233 31.674 1.00 94.56 151 PHE A CA 1
ATOM 1136 C C . PHE A 1 151 ? 15.978 7.638 30.358 1.00 94.56 151 PHE A C 1
ATOM 1138 O O . PHE A 1 151 ? 16.544 8.377 29.552 1.00 94.56 151 PHE A O 1
ATOM 1145 N N . TYR A 1 152 ? 14.736 7.208 30.138 1.00 93.00 152 TYR A N 1
ATOM 1146 C CA . TYR A 1 152 ? 14.007 7.503 28.906 1.00 93.00 152 TYR A CA 1
ATOM 1147 C C . TYR A 1 152 ? 13.651 8.999 28.780 1.00 93.00 152 TYR A C 1
ATOM 1149 O O . TYR A 1 152 ? 13.739 9.575 27.691 1.00 93.00 152 TYR A O 1
ATOM 1157 N N . LYS A 1 153 ? 13.328 9.668 29.894 1.00 93.44 153 LYS A N 1
ATOM 1158 C CA . LYS A 1 153 ? 13.029 11.110 29.945 1.00 93.44 153 LYS A CA 1
ATOM 1159 C C . LYS A 1 153 ? 14.279 11.965 29.740 1.00 93.44 153 LYS A C 1
ATOM 1161 O O . LYS A 1 153 ? 14.320 12.769 28.807 1.00 93.44 153 LYS A O 1
ATOM 1166 N N . GLU A 1 154 ? 15.296 11.777 30.578 1.00 93.75 154 GLU A N 1
ATOM 1167 C CA . GLU A 1 154 ? 16.495 12.620 30.638 1.00 93.75 154 GLU A CA 1
ATOM 1168 C C . GLU A 1 154 ? 17.532 12.284 29.561 1.00 93.75 154 GLU A C 1
ATOM 1170 O O . GLU A 1 154 ? 18.196 13.187 29.057 1.00 93.75 154 GLU A O 1
ATOM 1175 N N . ARG A 1 155 ? 17.673 11.005 29.183 1.00 93.12 155 ARG A N 1
ATOM 1176 C CA . ARG A 1 155 ? 18.765 10.515 28.316 1.00 93.12 155 ARG A CA 1
ATOM 1177 C C . ARG A 1 155 ? 18.313 10.138 26.900 1.00 93.12 155 ARG A C 1
ATOM 1179 O O . ARG A 1 155 ? 19.155 9.875 26.043 1.00 93.12 155 ARG A O 1
ATOM 1186 N N . ARG A 1 156 ? 17.004 10.141 26.608 1.00 90.62 156 ARG A N 1
ATOM 1187 C CA . ARG A 1 156 ? 16.459 9.965 25.243 1.00 90.62 156 ARG A CA 1
ATOM 1188 C C . ARG A 1 156 ? 15.584 11.142 24.812 1.00 90.62 156 ARG A C 1
ATOM 1190 O O . ARG A 1 156 ? 16.014 11.950 23.988 1.00 90.62 156 ARG A O 1
ATOM 1197 N N . LEU A 1 157 ? 14.388 11.292 25.382 1.00 91.38 157 LEU A N 1
ATOM 1198 C CA . LEU A 1 157 ? 13.389 12.231 24.859 1.00 91.38 157 LEU A CA 1
ATOM 1199 C C . LEU A 1 157 ? 13.781 13.708 25.012 1.00 91.38 157 LEU A C 1
ATOM 1201 O O . LEU A 1 157 ? 13.739 14.450 24.028 1.00 91.38 157 LEU A O 1
ATOM 1205 N N . ARG A 1 158 ? 14.179 14.163 26.209 1.00 91.88 158 ARG A N 1
ATOM 1206 C CA . ARG A 1 158 ? 14.492 15.587 26.435 1.00 91.88 158 ARG A CA 1
ATOM 1207 C C . ARG A 1 158 ? 15.685 16.077 25.587 1.00 91.88 158 ARG A C 1
ATOM 1209 O O . ARG A 1 158 ? 15.547 17.151 24.996 1.00 91.88 158 ARG A O 1
ATOM 1216 N N . PRO A 1 159 ? 16.788 15.317 25.402 1.00 89.81 159 PRO A N 1
ATOM 1217 C CA . PRO A 1 159 ? 17.847 15.658 24.446 1.00 89.81 159 PRO A CA 1
ATOM 1218 C C . PRO A 1 159 ? 17.378 15.716 22.984 1.00 89.81 159 PRO A C 1
ATOM 1220 O O . PRO A 1 159 ? 17.765 16.631 22.253 1.00 89.81 159 PRO A O 1
ATOM 1223 N N . MET A 1 160 ? 16.520 14.788 22.543 1.00 87.31 160 MET A N 1
ATOM 1224 C CA . MET A 1 160 ? 15.966 14.801 21.180 1.00 87.31 160 MET A CA 1
ATOM 1225 C C . MET A 1 160 ? 15.088 16.038 20.938 1.00 87.31 160 MET A C 1
ATOM 1227 O O . MET A 1 160 ? 15.282 16.747 19.947 1.00 87.31 160 MET A O 1
ATOM 1231 N N . ILE A 1 161 ? 14.187 16.355 21.873 1.00 88.62 161 ILE A N 1
ATOM 1232 C CA . ILE A 1 161 ? 13.326 17.548 21.823 1.00 88.62 161 ILE A CA 1
ATOM 1233 C C . ILE A 1 161 ? 14.174 18.829 21.848 1.00 88.62 161 ILE A C 1
ATOM 1235 O O . ILE A 1 161 ? 13.947 19.728 21.039 1.00 88.62 161 ILE A O 1
ATOM 1239 N N . ALA A 1 162 ? 15.198 18.902 22.706 1.00 88.00 162 ALA A N 1
ATOM 1240 C CA . ALA A 1 162 ? 16.109 20.045 22.774 1.00 88.00 162 ALA A CA 1
ATOM 1241 C C . ALA A 1 162 ? 16.880 20.264 21.459 1.00 88.00 162 ALA A C 1
ATOM 1243 O O . ALA A 1 162 ? 17.005 21.401 21.005 1.00 88.00 162 ALA A O 1
ATOM 1244 N N . ASN A 1 163 ? 17.342 19.195 20.800 1.00 85.19 163 ASN A N 1
ATOM 1245 C CA . ASN A 1 163 ? 17.976 19.287 19.480 1.00 85.19 163 ASN A CA 1
ATOM 1246 C C . ASN A 1 163 ? 16.987 19.735 18.386 1.00 85.19 163 ASN A C 1
ATOM 1248 O O . ASN A 1 163 ? 17.339 20.561 17.542 1.00 85.19 163 ASN A O 1
ATOM 1252 N N . CYS A 1 164 ? 15.737 19.265 18.421 1.00 83.69 164 CYS A N 1
ATOM 1253 C CA . CYS A 1 164 ? 14.698 19.714 17.490 1.00 83.69 164 CYS A CA 1
ATOM 1254 C C . CYS A 1 164 ? 14.358 21.204 17.675 1.00 83.69 164 CYS A C 1
ATOM 1256 O O . CYS A 1 164 ? 14.289 21.940 16.689 1.00 83.69 164 CYS A O 1
ATOM 1258 N N . LEU A 1 165 ? 14.230 21.669 18.924 1.00 84.25 165 LEU A N 1
ATOM 1259 C CA . LEU A 1 165 ? 13.989 23.076 19.268 1.00 84.25 165 LEU A CA 1
ATOM 1260 C C . LEU A 1 165 ? 15.195 23.976 18.970 1.00 84.25 165 LEU A C 1
ATOM 1262 O O . LEU A 1 165 ? 15.013 25.108 18.534 1.00 84.25 165 LEU A O 1
ATOM 1266 N N . LYS A 1 166 ? 16.432 23.487 19.121 1.00 84.06 166 LYS A N 1
ATOM 1267 C CA . LYS A 1 166 ? 17.645 24.217 18.708 1.00 84.06 166 LYS A CA 1
ATOM 1268 C C . LYS A 1 166 ? 17.637 24.534 17.208 1.00 84.06 166 LYS A C 1
ATOM 1270 O O . LYS A 1 166 ? 18.091 25.605 16.812 1.00 84.06 166 LYS A O 1
ATOM 1275 N N . ASN A 1 167 ? 17.088 23.629 16.396 1.00 77.62 167 ASN A N 1
ATOM 1276 C CA . ASN A 1 167 ? 16.944 23.807 14.951 1.00 77.62 167 ASN A CA 1
ATOM 1277 C C . ASN A 1 167 ? 15.669 24.586 14.562 1.00 77.62 167 ASN A C 1
ATOM 1279 O O . ASN A 1 167 ? 15.653 25.225 13.514 1.00 77.62 167 ASN A O 1
ATOM 1283 N N . ASN A 1 168 ? 14.622 24.573 15.399 1.00 80.44 168 ASN A N 1
ATOM 1284 C CA . ASN A 1 168 ? 13.323 25.216 15.153 1.00 80.44 168 ASN A CA 1
ATOM 1285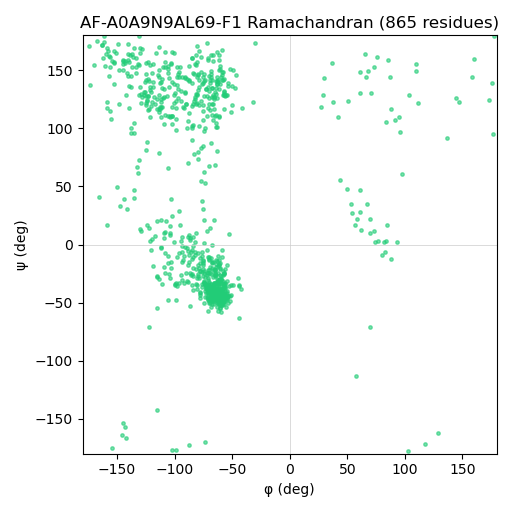 C C . ASN A 1 168 ? 12.859 26.046 16.368 1.00 80.44 168 ASN A C 1
ATOM 1287 O O . ASN A 1 168 ? 11.812 25.791 16.960 1.00 80.44 168 ASN A O 1
ATOM 1291 N N . SER A 1 169 ? 13.628 27.070 16.746 1.00 67.94 169 SER A N 1
ATOM 1292 C CA . SER A 1 169 ? 13.508 27.798 18.028 1.00 67.94 169 SER A CA 1
ATOM 1293 C C . SER A 1 169 ? 12.262 28.682 18.215 1.00 67.94 169 SER A C 1
ATOM 1295 O O . SER A 1 169 ? 12.213 29.507 19.126 1.00 67.94 169 SER A O 1
ATOM 1297 N N . ARG A 1 170 ? 11.246 28.524 17.360 1.00 74.00 170 ARG A N 1
ATOM 1298 C CA . ARG A 1 170 ? 9.928 29.175 17.460 1.00 74.00 170 ARG A CA 1
ATOM 1299 C C . ARG A 1 170 ? 8.767 28.179 17.549 1.00 74.00 170 ARG A C 1
ATOM 1301 O O . ARG A 1 170 ? 7.617 28.607 17.568 1.00 74.00 170 ARG A O 1
ATOM 1308 N N . ASP A 1 171 ? 9.048 26.877 17.595 1.00 82.25 171 ASP A N 1
ATOM 1309 C CA . ASP A 1 171 ? 8.022 25.842 17.715 1.00 82.25 171 ASP A CA 1
ATOM 1310 C C . ASP A 1 171 ? 7.537 25.705 19.171 1.00 82.25 171 ASP A C 1
ATOM 1312 O O . ASP A 1 171 ? 7.955 24.833 19.939 1.00 82.25 171 ASP A O 1
ATOM 1316 N N . ALA A 1 172 ? 6.660 26.631 19.562 1.00 81.50 172 ALA A N 1
ATOM 1317 C CA . ALA A 1 172 ? 6.032 26.647 20.879 1.00 81.50 172 ALA A CA 1
ATOM 1318 C C . ALA A 1 172 ? 5.125 25.423 21.116 1.00 81.50 172 ALA A C 1
ATOM 1320 O O . ALA A 1 172 ? 4.947 25.012 22.262 1.00 81.50 172 ALA A O 1
ATOM 1321 N N . GLU A 1 173 ? 4.587 24.814 20.054 1.00 85.12 173 GLU A N 1
ATOM 1322 C CA . GLU A 1 173 ? 3.765 23.605 20.146 1.00 85.12 173 GLU A CA 1
ATOM 1323 C C . GLU A 1 173 ? 4.638 22.397 20.513 1.00 85.12 173 GLU A C 1
ATOM 1325 O O . GLU A 1 173 ? 4.340 21.698 21.480 1.00 85.12 173 GLU A O 1
ATOM 1330 N N . LEU A 1 174 ? 5.779 22.211 19.837 1.00 84.25 174 LEU A N 1
ATOM 1331 C CA . LEU A 1 174 ? 6.781 21.202 20.195 1.00 84.25 174 LEU A CA 1
ATOM 1332 C C . LEU A 1 174 ? 7.326 21.411 21.615 1.00 84.25 174 LEU A C 1
ATOM 1334 O O . LEU A 1 174 ? 7.496 20.439 22.350 1.00 84.25 174 LEU A O 1
ATOM 1338 N N . GLN A 1 175 ? 7.572 22.656 22.034 1.00 84.00 175 GLN A N 1
ATOM 1339 C CA . GLN A 1 175 ? 8.033 22.940 23.396 1.00 84.00 175 GLN A CA 1
ATOM 1340 C C . GLN A 1 175 ? 6.970 22.574 24.449 1.00 84.00 175 GLN A C 1
ATOM 1342 O O . GLN A 1 175 ? 7.293 21.952 25.464 1.00 84.00 175 GLN A O 1
ATOM 1347 N N . ARG A 1 176 ? 5.700 22.918 24.198 1.00 90.69 176 ARG A N 1
ATOM 1348 C CA . ARG A 1 176 ? 4.562 22.635 25.085 1.00 90.69 176 ARG A CA 1
ATOM 1349 C C . ARG A 1 176 ? 4.254 21.139 25.159 1.00 90.69 176 ARG A C 1
ATOM 1351 O O . ARG A 1 176 ? 4.219 20.573 26.251 1.00 90.69 176 ARG A O 1
ATOM 1358 N N . LEU A 1 177 ? 4.060 20.493 24.010 1.00 89.19 177 LEU A N 1
ATOM 1359 C CA . LEU A 1 177 ? 3.745 19.066 23.918 1.00 89.19 177 LEU A CA 1
ATOM 1360 C C . LEU A 1 177 ? 4.922 18.201 24.367 1.00 89.19 177 LEU A C 1
ATOM 1362 O O . LEU A 1 177 ? 4.711 17.254 25.116 1.00 89.19 177 LEU A O 1
ATOM 1366 N N . GLY A 1 178 ? 6.155 18.556 23.996 1.00 88.69 178 GLY A N 1
ATOM 1367 C CA . GLY A 1 178 ? 7.361 17.863 24.447 1.00 88.69 178 GLY A CA 1
ATOM 1368 C C . GLY A 1 178 ? 7.486 17.858 25.971 1.00 88.69 178 GLY A C 1
ATOM 1369 O O . GLY A 1 178 ? 7.726 16.805 26.558 1.00 88.69 178 GLY A O 1
ATOM 1370 N N . LYS A 1 179 ? 7.218 18.997 26.630 1.00 89.00 179 LYS A N 1
ATOM 1371 C CA . LYS A 1 179 ? 7.157 19.056 28.097 1.00 89.00 179 LYS A CA 1
ATOM 1372 C C . LYS A 1 179 ? 6.057 18.147 28.661 1.00 89.00 179 LYS A C 1
ATOM 1374 O O . LYS A 1 179 ? 6.324 17.379 29.577 1.00 89.00 179 LYS A O 1
ATOM 1379 N N . ILE A 1 180 ? 4.841 18.195 28.111 1.00 89.38 180 ILE A N 1
ATOM 1380 C CA . ILE A 1 180 ? 3.717 17.358 28.574 1.00 89.38 180 ILE A CA 1
ATOM 1381 C C . ILE A 1 180 ? 4.044 15.863 28.438 1.00 89.38 180 ILE A C 1
ATOM 1383 O O . ILE A 1 180 ? 3.821 15.105 29.384 1.00 89.38 180 ILE A O 1
ATOM 1387 N N . VAL A 1 181 ? 4.595 15.440 27.295 1.00 90.38 181 VAL A N 1
ATOM 1388 C CA . VAL A 1 181 ? 4.961 14.041 27.035 1.00 90.38 181 VAL A CA 1
ATOM 1389 C C . VAL A 1 181 ? 5.995 13.559 28.049 1.00 90.38 181 VAL A C 1
ATOM 1391 O O . VAL A 1 181 ? 5.748 12.573 28.743 1.00 90.38 181 VAL A O 1
ATOM 1394 N N . VAL A 1 182 ? 7.115 14.272 28.178 1.00 92.88 182 VAL A N 1
ATOM 1395 C CA . VAL A 1 182 ? 8.230 13.860 29.041 1.00 92.88 182 VAL A CA 1
ATOM 1396 C C . VAL A 1 182 ? 7.860 13.944 30.525 1.00 92.88 182 VAL A C 1
ATOM 1398 O O . VAL A 1 182 ? 8.096 12.993 31.267 1.00 92.88 182 VAL A O 1
ATOM 1401 N N . ASP A 1 183 ? 7.259 15.048 30.973 1.00 89.44 183 ASP A N 1
ATOM 1402 C CA . ASP A 1 183 ? 7.020 15.272 32.401 1.00 89.44 183 ASP A CA 1
ATOM 1403 C C . ASP A 1 183 ? 5.817 14.459 32.921 1.00 89.44 183 ASP A C 1
ATOM 1405 O O . ASP A 1 183 ? 5.911 13.888 34.008 1.00 89.44 183 ASP A O 1
ATOM 1409 N N . LYS A 1 184 ? 4.708 14.365 32.159 1.00 85.25 184 LYS A N 1
ATOM 1410 C CA . LYS A 1 184 ? 3.456 13.702 32.597 1.00 85.25 184 LYS A CA 1
ATOM 1411 C C . LYS A 1 184 ? 3.199 12.336 31.949 1.00 85.25 184 LYS A C 1
ATOM 1413 O O . LYS A 1 184 ? 2.812 11.394 32.641 1.00 85.25 184 LYS A O 1
ATOM 1418 N N . VAL A 1 185 ? 3.340 12.216 30.626 1.00 87.00 185 VAL A N 1
ATOM 1419 C CA . VAL A 1 185 ? 2.804 11.049 29.893 1.00 87.00 185 VAL A CA 1
ATOM 1420 C C . VAL A 1 185 ? 3.680 9.807 30.046 1.00 87.00 185 VAL A C 1
ATOM 1422 O O . VAL A 1 185 ? 3.149 8.725 30.297 1.00 87.00 185 VAL A O 1
ATOM 1425 N N . VAL A 1 186 ? 5.006 9.954 29.957 1.00 87.25 186 VAL A N 1
ATOM 1426 C CA . VAL A 1 186 ? 5.947 8.837 30.156 1.00 87.25 186 VAL A CA 1
ATOM 1427 C C . VAL A 1 186 ? 5.746 8.194 31.533 1.00 87.25 186 VAL A C 1
ATOM 1429 O O . VAL A 1 186 ? 5.631 6.971 31.619 1.00 87.25 186 VAL A O 1
ATOM 1432 N N . HIS A 1 187 ? 5.583 9.009 32.582 1.00 87.31 187 HIS A N 1
ATOM 1433 C CA . HIS A 1 187 ? 5.260 8.528 33.927 1.00 87.31 187 HIS A CA 1
ATOM 1434 C C . HIS A 1 187 ? 3.967 7.706 33.950 1.00 87.31 187 HIS A C 1
ATOM 1436 O O . HIS A 1 187 ? 3.959 6.570 34.418 1.00 87.31 187 HIS A O 1
ATOM 1442 N N . HIS A 1 188 ? 2.870 8.230 33.387 1.00 81.62 188 HIS A N 1
ATOM 1443 C CA . HIS A 1 188 ? 1.581 7.530 33.378 1.00 81.62 188 HIS A CA 1
ATOM 1444 C C . HIS A 1 188 ? 1.662 6.130 32.735 1.00 81.62 188 HIS A C 1
ATOM 1446 O O . HIS A 1 188 ? 0.969 5.205 33.178 1.00 81.62 188 HIS A O 1
ATOM 1452 N N . LEU A 1 189 ? 2.507 5.957 31.713 1.00 77.69 189 LEU A N 1
ATOM 1453 C CA . LEU A 1 189 ? 2.752 4.664 31.074 1.00 77.69 189 LEU A CA 1
ATOM 1454 C C . LEU A 1 189 ? 3.619 3.723 31.913 1.00 77.69 189 LEU A C 1
ATOM 1456 O O . LEU A 1 189 ? 3.255 2.559 32.068 1.00 77.69 189 LEU A O 1
ATOM 1460 N N . LEU A 1 190 ? 4.762 4.213 32.398 1.00 82.25 190 LEU A N 1
ATOM 1461 C CA . LEU A 1 190 ? 5.828 3.383 32.964 1.00 82.25 190 LEU A CA 1
ATOM 1462 C C . LEU A 1 190 ? 5.681 3.113 34.466 1.00 82.25 190 LEU A C 1
ATOM 1464 O O . LEU A 1 190 ? 6.268 2.153 34.951 1.00 82.25 190 LEU A O 1
ATOM 1468 N N . LYS A 1 191 ? 4.865 3.889 35.191 1.00 77.81 191 LYS A N 1
ATOM 1469 C CA . LYS A 1 191 ? 4.720 3.788 36.657 1.00 77.81 191 LYS A CA 1
ATOM 1470 C C . LYS A 1 191 ? 4.325 2.407 37.210 1.00 77.81 191 LYS A C 1
ATOM 1472 O O . LYS A 1 191 ? 4.584 2.146 38.379 1.00 77.81 191 LYS A O 1
ATOM 1477 N N . ASP A 1 192 ? 3.737 1.534 36.385 1.00 74.56 192 ASP A N 1
ATOM 1478 C CA . ASP A 1 192 ? 3.342 0.168 36.769 1.00 74.56 192 ASP A CA 1
ATOM 1479 C C . ASP A 1 192 ? 4.137 -0.914 35.990 1.00 74.56 192 ASP A C 1
ATOM 1481 O O . ASP A 1 192 ? 3.668 -2.045 35.860 1.00 74.56 192 ASP A O 1
ATOM 1485 N N . ALA A 1 193 ? 5.301 -0.580 35.410 1.00 74.06 193 ALA A N 1
ATOM 1486 C CA . ALA A 1 193 ? 6.118 -1.491 34.599 1.00 74.06 193 ALA A CA 1
ATOM 1487 C C . ALA A 1 193 ? 7.464 -1.816 35.276 1.00 74.06 193 ALA A C 1
ATOM 1489 O O . ALA A 1 193 ? 8.331 -0.950 35.400 1.00 74.06 193 ALA A O 1
ATOM 1490 N N . GLU A 1 194 ? 7.682 -3.079 35.667 1.00 80.56 194 GLU A N 1
ATOM 1491 C CA . GLU A 1 194 ? 8.956 -3.527 36.258 1.00 80.56 194 GLU A CA 1
ATOM 1492 C C . GLU A 1 194 ? 10.025 -3.784 35.176 1.00 80.56 194 GLU A C 1
ATOM 1494 O O . GLU A 1 194 ? 10.377 -4.923 34.851 1.00 80.56 194 GLU A O 1
ATOM 1499 N N . VAL A 1 195 ? 10.550 -2.701 34.603 1.00 85.94 195 VAL A N 1
ATOM 1500 C CA . VAL A 1 195 ? 11.606 -2.766 33.586 1.00 85.94 195 VAL A CA 1
ATOM 1501 C C . VAL A 1 195 ? 12.940 -3.161 34.224 1.00 85.94 195 VAL A C 1
ATOM 1503 O O . VAL A 1 195 ? 13.366 -2.590 35.226 1.00 85.94 195 VAL A O 1
ATOM 1506 N N . LYS A 1 196 ? 13.642 -4.113 33.601 1.00 87.12 196 LYS A N 1
ATOM 1507 C CA . LYS A 1 196 ? 15.002 -4.540 33.974 1.00 87.12 196 LYS A CA 1
ATOM 1508 C C . LYS A 1 196 ? 16.000 -4.152 32.867 1.00 87.12 196 LYS A C 1
ATOM 1510 O O . LYS A 1 196 ? 15.644 -4.335 31.701 1.00 87.12 196 LYS A O 1
ATOM 1515 N N . PRO A 1 197 ? 17.219 -3.656 33.178 1.00 91.88 197 PRO A N 1
ATOM 1516 C CA . PRO A 1 197 ? 18.189 -3.259 32.156 1.00 91.88 197 PRO A CA 1
ATOM 1517 C C . PRO A 1 197 ? 18.673 -4.455 31.328 1.00 91.88 197 PRO A C 1
ATOM 1519 O O . PRO A 1 197 ? 19.412 -5.312 31.817 1.00 91.88 197 PRO A O 1
ATOM 1522 N N . ALA A 1 198 ? 18.261 -4.480 30.065 1.00 92.94 198 ALA A N 1
ATOM 1523 C CA . ALA A 1 198 ? 18.694 -5.418 29.040 1.00 92.94 198 ALA A CA 1
ATOM 1524 C C . ALA A 1 198 ? 19.734 -4.743 28.140 1.00 92.94 198 ALA A C 1
ATOM 1526 O O . ALA A 1 198 ? 19.553 -3.585 27.766 1.00 92.94 198 ALA A O 1
ATOM 1527 N N . LEU A 1 199 ? 20.801 -5.446 27.759 1.00 95.94 199 LEU A N 1
ATOM 1528 C CA . LEU A 1 199 ? 21.698 -4.968 26.705 1.00 95.94 199 LEU A CA 1
ATOM 1529 C C . LEU A 1 199 ? 20.945 -4.948 25.366 1.00 95.94 199 LEU A C 1
ATOM 1531 O O . LEU A 1 199 ? 20.481 -5.991 24.911 1.00 95.94 199 LEU A O 1
ATOM 1535 N N . ILE A 1 200 ? 20.840 -3.778 24.737 1.00 94.31 200 ILE A N 1
ATOM 1536 C CA . ILE A 1 200 ? 20.157 -3.584 23.451 1.00 94.31 200 ILE A CA 1
ATOM 1537 C C . ILE A 1 200 ? 21.093 -2.922 22.425 1.00 94.31 200 ILE A C 1
ATOM 1539 O O . ILE A 1 200 ? 22.071 -2.270 22.792 1.00 94.31 200 ILE A O 1
ATOM 1543 N N . HIS A 1 201 ? 20.824 -3.106 21.130 1.00 94.44 201 HIS A N 1
ATOM 1544 C CA . HIS A 1 201 ? 21.679 -2.621 20.033 1.00 94.44 201 HIS A CA 1
ATOM 1545 C C . HIS A 1 201 ? 21.548 -1.104 19.786 1.00 94.44 201 HIS A C 1
ATOM 1547 O O . HIS A 1 201 ? 22.485 -0.483 19.286 1.00 94.44 201 HIS A O 1
ATOM 1553 N N . GLY A 1 202 ? 20.423 -0.498 20.175 1.00 88.44 202 GLY A N 1
ATOM 1554 C CA . GLY A 1 202 ? 20.121 0.934 20.117 1.00 88.44 202 GLY A CA 1
ATOM 1555 C C . GLY A 1 202 ? 19.673 1.466 18.750 1.00 88.44 202 GLY A C 1
ATOM 1556 O O . GLY A 1 202 ? 19.270 2.624 18.673 1.00 88.44 202 GLY A O 1
ATOM 1557 N N . ASP A 1 203 ? 19.759 0.653 17.691 1.00 88.00 203 ASP A N 1
ATOM 1558 C CA . ASP A 1 203 ? 19.482 1.022 16.287 1.00 88.00 203 ASP A CA 1
ATOM 1559 C C . ASP A 1 203 ? 19.345 -0.240 15.395 1.00 88.00 203 ASP A C 1
ATOM 1561 O O . ASP A 1 203 ? 19.933 -0.351 14.317 1.00 88.00 203 ASP A O 1
ATOM 1565 N N . LEU A 1 204 ? 18.678 -1.296 15.877 1.00 88.81 204 LEU A N 1
ATOM 1566 C CA . LEU A 1 204 ? 18.499 -2.545 15.128 1.00 88.81 204 LEU A CA 1
ATOM 1567 C C . LEU A 1 204 ? 17.245 -2.490 14.258 1.00 88.81 204 LEU A C 1
ATOM 1569 O O . LEU A 1 204 ? 16.115 -2.647 14.715 1.00 88.81 204 LEU A O 1
ATOM 1573 N N . TRP A 1 205 ? 17.460 -2.349 12.958 1.00 81.62 205 TRP A N 1
ATOM 1574 C CA . TRP A 1 205 ? 16.435 -2.491 11.930 1.00 81.62 205 TRP A CA 1
ATOM 1575 C C . TRP A 1 205 ? 16.915 -3.419 10.811 1.00 81.62 205 TRP A C 1
ATOM 1577 O O . TRP A 1 205 ? 18.023 -3.955 10.846 1.00 81.62 205 TRP A O 1
ATOM 1587 N N . SER A 1 206 ? 16.065 -3.639 9.808 1.00 66.12 206 SER A N 1
ATOM 1588 C CA . SER A 1 206 ? 16.253 -4.634 8.743 1.00 66.12 206 SER A CA 1
ATOM 1589 C C . SER A 1 206 ? 17.521 -4.481 7.879 1.00 66.12 206 SER A C 1
ATOM 1591 O O . SER A 1 206 ? 17.832 -5.406 7.133 1.00 66.12 206 SER A O 1
ATOM 1593 N N . GLY A 1 207 ? 18.257 -3.366 7.980 1.00 70.19 207 GLY A N 1
ATOM 1594 C CA . GLY A 1 207 ? 19.552 -3.146 7.320 1.00 70.19 207 GLY A CA 1
ATOM 1595 C C . GLY A 1 207 ? 20.792 -3.270 8.219 1.00 70.19 207 GLY A C 1
ATOM 1596 O O . GLY A 1 207 ? 21.885 -3.417 7.680 1.00 70.19 207 GLY A O 1
ATOM 1597 N N . ASN A 1 208 ? 20.638 -3.267 9.550 1.00 87.75 208 ASN A N 1
ATOM 1598 C CA . ASN A 1 208 ? 21.745 -3.341 10.524 1.00 87.75 208 ASN A CA 1
ATOM 1599 C C . ASN A 1 208 ? 22.032 -4.781 11.012 1.00 87.75 208 ASN A C 1
ATOM 1601 O O . ASN A 1 208 ? 22.707 -5.007 12.017 1.00 87.75 208 ASN A O 1
ATOM 1605 N N . TRP A 1 209 ? 21.525 -5.781 10.283 1.00 91.31 209 TRP A N 1
ATOM 1606 C CA . TRP A 1 209 ? 21.898 -7.185 10.444 1.00 91.31 209 TRP A CA 1
ATOM 1607 C C . TRP A 1 209 ? 21.912 -7.919 9.102 1.00 91.31 209 TRP A C 1
ATOM 1609 O O . TRP A 1 209 ? 21.241 -7.527 8.147 1.00 91.31 209 TRP A O 1
ATOM 1619 N N . ALA A 1 210 ? 22.685 -8.999 9.030 1.00 91.94 210 ALA A N 1
ATOM 1620 C CA . ALA A 1 210 ? 22.791 -9.865 7.860 1.00 91.94 210 ALA A CA 1
ATOM 1621 C C . ALA A 1 210 ? 23.217 -11.285 8.274 1.00 91.94 210 ALA A C 1
ATOM 1623 O O . ALA A 1 210 ? 23.330 -11.599 9.462 1.00 91.94 210 ALA A O 1
ATOM 1624 N N . ILE A 1 211 ? 23.453 -12.158 7.294 1.00 93.94 211 ILE A N 1
ATOM 1625 C CA . ILE A 1 211 ? 23.982 -13.509 7.507 1.00 93.94 211 ILE A CA 1
ATOM 1626 C C . ILE A 1 211 ? 25.483 -13.519 7.213 1.00 93.94 211 ILE A C 1
ATOM 1628 O O . ILE A 1 211 ? 25.889 -13.089 6.136 1.00 93.94 211 ILE A O 1
ATOM 1632 N N . ASP A 1 212 ? 26.309 -14.067 8.104 1.00 93.31 212 ASP A N 1
ATOM 1633 C CA . ASP A 1 212 ? 27.682 -14.439 7.750 1.00 93.31 212 ASP A CA 1
ATOM 1634 C C . ASP A 1 212 ? 27.656 -15.631 6.784 1.00 93.31 212 ASP A C 1
ATOM 1636 O O . ASP A 1 212 ? 27.239 -16.731 7.138 1.00 93.31 212 ASP A O 1
ATOM 1640 N N . SER A 1 213 ? 28.130 -15.426 5.560 1.00 89.56 213 SER A N 1
ATOM 1641 C CA . SER A 1 213 ? 28.239 -16.460 4.523 1.00 89.56 213 SER A CA 1
ATOM 1642 C C . SER A 1 213 ? 29.210 -17.597 4.874 1.00 89.56 213 SER A C 1
ATOM 1644 O O . SER A 1 213 ? 29.165 -18.640 4.225 1.00 89.56 213 SER A O 1
ATOM 1646 N N . THR A 1 214 ? 30.049 -17.426 5.901 1.00 88.94 214 THR A N 1
ATOM 1647 C CA . THR A 1 214 ? 31.036 -18.418 6.359 1.00 88.94 214 THR A CA 1
ATOM 1648 C C . THR A 1 214 ? 30.438 -19.406 7.363 1.00 88.94 214 THR A C 1
ATOM 1650 O O . THR A 1 214 ? 30.533 -20.616 7.178 1.00 88.94 214 THR A O 1
ATOM 1653 N N . THR A 1 215 ? 29.812 -18.904 8.432 1.00 90.88 215 THR A N 1
ATOM 1654 C CA . THR A 1 215 ? 29.177 -19.722 9.486 1.00 90.88 215 THR A CA 1
ATOM 1655 C C . THR A 1 215 ? 27.692 -19.992 9.243 1.00 90.88 215 THR A C 1
ATOM 1657 O O . THR A 1 215 ? 27.111 -20.851 9.904 1.00 90.88 215 THR A O 1
ATOM 1660 N N . ASN A 1 216 ? 27.071 -19.273 8.302 1.00 90.50 216 ASN A N 1
ATOM 1661 C CA . ASN A 1 216 ? 25.629 -19.246 8.037 1.00 90.50 216 ASN A CA 1
ATOM 1662 C C . ASN A 1 216 ? 24.776 -18.719 9.218 1.00 90.50 216 ASN A C 1
ATOM 1664 O O . ASN A 1 216 ? 23.546 -18.840 9.203 1.00 90.50 216 ASN A O 1
ATOM 1668 N N . GLU A 1 217 ? 25.417 -18.115 10.226 1.00 93.25 217 GLU A N 1
ATOM 1669 C CA . GLU A 1 217 ? 24.791 -17.507 11.403 1.00 93.25 217 GLU A CA 1
ATOM 1670 C C . GLU A 1 217 ? 24.398 -16.032 11.156 1.00 93.25 217 GLU A C 1
ATOM 1672 O O . GLU A 1 217 ? 25.032 -15.347 10.351 1.00 93.25 217 GLU A O 1
ATOM 1677 N N . PRO A 1 218 ? 23.382 -15.497 11.861 1.00 94.62 218 PRO A N 1
ATOM 1678 C CA . PRO A 1 218 ? 23.061 -14.072 11.830 1.00 94.62 218 PRO A CA 1
ATOM 1679 C C . PRO A 1 218 ? 24.065 -13.243 12.646 1.00 94.62 218 PRO A C 1
ATOM 1681 O O . PRO A 1 218 ? 24.518 -13.678 13.717 1.00 94.62 218 PRO A O 1
ATOM 1684 N N . VAL A 1 219 ? 24.361 -12.041 12.138 1.00 94.69 219 VAL A N 1
ATOM 1685 C CA . VAL A 1 219 ? 25.308 -11.055 12.685 1.00 94.69 219 VAL A CA 1
ATOM 1686 C C . VAL A 1 219 ? 24.709 -9.642 12.595 1.00 94.69 219 VAL A C 1
ATOM 1688 O O . VAL A 1 219 ? 24.165 -9.277 11.552 1.00 94.69 219 VAL A O 1
ATOM 1691 N N . ILE A 1 220 ? 24.830 -8.854 13.668 1.00 94.38 220 ILE A N 1
ATOM 1692 C CA . ILE A 1 220 ? 24.430 -7.436 13.773 1.00 94.38 220 ILE A CA 1
ATOM 1693 C C . ILE A 1 220 ? 25.658 -6.513 13.752 1.00 94.38 220 ILE A C 1
ATOM 1695 O O . ILE A 1 220 ? 26.764 -6.938 14.100 1.00 94.38 220 ILE A O 1
ATOM 1699 N N . PHE A 1 221 ? 25.487 -5.267 13.309 1.00 91.56 221 PHE A N 1
ATOM 1700 C CA . PHE A 1 221 ? 26.577 -4.304 13.103 1.00 91.56 221 PHE A CA 1
ATOM 1701 C C . PHE A 1 221 ? 26.066 -2.851 13.078 1.00 91.56 221 PHE A C 1
ATOM 1703 O O . PHE A 1 221 ? 24.882 -2.610 12.877 1.00 91.56 221 PHE A O 1
ATOM 1710 N N . ASP A 1 222 ? 26.985 -1.887 13.231 1.00 89.50 222 ASP A N 1
ATOM 1711 C CA . ASP A 1 222 ? 26.678 -0.455 13.442 1.00 89.50 222 ASP A CA 1
ATOM 1712 C C . ASP A 1 222 ? 25.853 -0.155 14.731 1.00 89.50 222 ASP A C 1
ATOM 1714 O O . ASP A 1 222 ? 24.864 0.575 14.679 1.00 89.50 222 ASP A O 1
ATOM 1718 N N . PRO A 1 223 ? 26.213 -0.713 15.912 1.00 92.75 223 PRO A N 1
ATOM 1719 C CA . PRO A 1 223 ? 25.435 -0.531 17.140 1.00 92.75 223 PRO A CA 1
ATOM 1720 C C . PRO A 1 223 ? 25.584 0.854 17.787 1.00 92.75 223 PRO A C 1
ATOM 1722 O O . PRO A 1 223 ? 26.690 1.364 17.976 1.00 92.75 223 PRO A O 1
ATOM 1725 N N . ALA A 1 224 ? 24.466 1.373 18.297 1.00 89.94 224 ALA A N 1
ATOM 1726 C CA . ALA A 1 224 ? 24.379 2.554 19.161 1.00 89.94 224 ALA A CA 1
ATOM 1727 C C . ALA A 1 224 ? 24.167 2.179 20.650 1.00 89.94 224 ALA A C 1
ATOM 1729 O O . ALA A 1 224 ? 23.609 2.966 21.417 1.00 89.94 224 ALA A O 1
ATOM 1730 N N . ALA A 1 225 ? 24.588 0.969 21.039 1.00 93.62 225 ALA A N 1
ATOM 1731 C CA . ALA A 1 225 ? 24.093 0.200 22.186 1.00 93.62 225 ALA A CA 1
ATOM 1732 C C . ALA A 1 225 ? 23.988 0.921 23.542 1.00 93.62 225 ALA A C 1
ATOM 1734 O O . ALA A 1 225 ? 24.797 1.776 23.901 1.00 93.62 225 ALA A O 1
ATOM 1735 N N . CYS A 1 226 ? 23.024 0.473 24.348 1.00 95.06 226 CYS A N 1
ATOM 1736 C CA . CYS A 1 226 ? 22.922 0.797 25.768 1.00 95.06 226 CYS A CA 1
ATOM 1737 C C . CYS A 1 226 ? 22.276 -0.356 26.554 1.00 95.06 226 CYS A C 1
ATOM 1739 O O . CYS A 1 226 ? 21.769 -1.317 25.977 1.00 95.06 226 CYS A O 1
ATOM 1741 N N . TYR A 1 227 ? 22.272 -0.254 27.882 1.00 96.06 227 TYR A N 1
ATOM 1742 C CA . TYR A 1 227 ? 21.386 -1.034 28.738 1.00 96.06 227 TYR A CA 1
ATOM 1743 C C . TYR A 1 227 ? 20.062 -0.280 28.899 1.00 96.06 227 TYR A C 1
ATOM 1745 O O . TYR A 1 227 ? 20.027 0.810 29.473 1.00 96.06 227 TYR A O 1
ATOM 1753 N N . GLY A 1 228 ? 18.986 -0.851 28.361 1.00 92.56 228 GLY A N 1
ATOM 1754 C CA . GLY A 1 228 ? 17.665 -0.234 28.243 1.00 92.56 228 GLY A CA 1
ATOM 1755 C C . GLY A 1 228 ? 16.527 -1.246 28.385 1.00 92.56 228 GLY A C 1
ATOM 1756 O O . GLY A 1 228 ? 16.732 -2.368 28.846 1.00 92.56 228 GLY A O 1
ATOM 1757 N N . HIS A 1 229 ? 15.314 -0.867 27.982 1.00 90.81 229 HIS A N 1
ATOM 1758 C CA . HIS A 1 229 ? 14.195 -1.806 27.882 1.00 90.81 229 HIS A CA 1
ATOM 1759 C C . HIS A 1 229 ? 14.256 -2.579 26.555 1.00 90.81 229 HIS A C 1
ATOM 1761 O O . HIS A 1 229 ? 14.245 -1.976 25.485 1.00 90.81 229 HIS A O 1
ATOM 1767 N N . SER A 1 230 ? 14.242 -3.913 26.611 1.00 89.44 230 SER A N 1
ATOM 1768 C CA . SER A 1 230 ? 14.218 -4.808 25.436 1.00 89.44 230 SER A CA 1
ATOM 1769 C C . SER A 1 230 ? 13.130 -4.485 24.398 1.00 89.44 230 SER A C 1
ATOM 1771 O O . SER A 1 230 ? 13.358 -4.631 23.198 1.00 89.44 230 SER A O 1
ATOM 1773 N N . GLU A 1 231 ? 11.959 -4.016 24.839 1.00 86.69 231 GLU A N 1
ATOM 1774 C CA . GLU A 1 231 ? 10.841 -3.645 23.958 1.00 86.69 231 GLU A CA 1
ATOM 1775 C C . GLU A 1 231 ? 11.122 -2.378 23.125 1.00 86.69 231 GLU A C 1
ATOM 1777 O O . GLU A 1 231 ? 10.496 -2.188 22.081 1.00 86.69 231 GLU A O 1
ATOM 1782 N N . MET A 1 232 ? 12.093 -1.537 23.515 1.00 86.50 232 MET A N 1
ATOM 1783 C CA . MET A 1 232 ? 12.560 -0.416 22.685 1.00 86.50 232 MET A CA 1
ATOM 1784 C C . MET A 1 232 ? 13.171 -0.937 21.378 1.00 86.50 232 MET A C 1
ATOM 1786 O O . MET A 1 232 ? 12.805 -0.474 20.299 1.00 86.50 232 MET A O 1
ATOM 1790 N N . GLU A 1 233 ? 14.035 -1.952 21.456 1.00 88.75 233 GLU A N 1
ATOM 1791 C CA . GLU A 1 233 ? 14.681 -2.538 20.279 1.00 88.75 233 GLU A CA 1
ATOM 1792 C C . GLU A 1 233 ? 13.662 -3.249 19.377 1.00 88.75 233 GLU A C 1
ATOM 1794 O O . GLU A 1 233 ? 13.630 -3.030 18.167 1.00 88.75 233 GLU A O 1
ATOM 1799 N N . LEU A 1 234 ? 12.755 -4.040 19.968 1.00 87.94 234 LEU A N 1
ATOM 1800 C CA . LEU A 1 234 ? 11.685 -4.721 19.227 1.00 87.94 234 LEU A CA 1
ATOM 1801 C C . LEU A 1 234 ? 10.724 -3.726 18.547 1.00 87.94 234 LEU A C 1
ATOM 1803 O O . LEU A 1 234 ? 10.195 -4.010 17.465 1.00 87.94 234 LEU A O 1
ATOM 1807 N N . SER A 1 235 ? 10.535 -2.542 19.138 1.00 80.50 235 SER A N 1
ATOM 1808 C CA . SER A 1 235 ? 9.775 -1.442 18.538 1.00 80.50 235 SER A CA 1
ATOM 1809 C C . SER A 1 235 ? 10.505 -0.836 17.336 1.00 80.50 235 SER A C 1
ATOM 1811 O O . SER A 1 235 ? 9.896 -0.727 16.271 1.00 80.50 235 SER A O 1
ATOM 1813 N N . ILE A 1 236 ? 11.806 -0.529 17.453 1.00 82.50 236 ILE A N 1
ATOM 1814 C CA . ILE A 1 236 ? 12.642 -0.026 16.341 1.00 82.50 236 ILE A CA 1
ATOM 1815 C C . ILE A 1 236 ? 12.628 -1.020 15.169 1.00 82.50 236 ILE A C 1
ATOM 1817 O O . ILE A 1 236 ? 12.306 -0.642 14.039 1.00 82.50 236 ILE A O 1
ATOM 1821 N N . MET A 1 237 ? 12.861 -2.311 15.440 1.00 82.50 237 MET A N 1
ATOM 1822 C CA . MET A 1 237 ? 12.765 -3.375 14.433 1.00 82.50 237 MET A CA 1
ATOM 1823 C C . MET A 1 237 ? 11.403 -3.359 13.725 1.00 82.50 237 MET A C 1
ATOM 1825 O O . MET A 1 237 ? 11.328 -3.452 12.500 1.00 82.50 237 MET A O 1
ATOM 1829 N N . THR A 1 238 ? 10.315 -3.203 14.484 1.00 74.94 238 THR A N 1
ATOM 1830 C CA . THR A 1 238 ? 8.948 -3.221 13.947 1.00 74.94 238 THR A CA 1
ATOM 1831 C C . THR A 1 238 ? 8.634 -2.004 13.072 1.00 74.94 238 THR A C 1
ATOM 1833 O O . THR A 1 238 ? 7.970 -2.172 12.046 1.00 74.94 238 THR A O 1
ATOM 1836 N N . MET A 1 239 ? 9.145 -0.811 13.408 1.00 70.88 239 MET A N 1
ATOM 1837 C CA . MET A 1 239 ? 8.981 0.408 12.595 1.00 70.88 239 MET A CA 1
ATOM 1838 C C . MET A 1 239 ? 9.604 0.272 11.197 1.00 70.88 239 MET A C 1
ATOM 1840 O O . MET A 1 239 ? 9.046 0.768 10.219 1.00 70.88 239 MET A O 1
ATOM 1844 N N . PHE A 1 240 ? 10.732 -0.435 11.092 1.00 68.62 240 PHE A N 1
ATOM 1845 C CA . PHE A 1 240 ? 11.534 -0.549 9.867 1.00 68.62 240 PHE A CA 1
ATOM 1846 C C . PHE A 1 240 ? 11.521 -1.958 9.240 1.00 68.62 240 PHE A C 1
ATOM 1848 O O . PHE A 1 240 ? 12.398 -2.311 8.444 1.00 68.62 240 PHE A O 1
ATOM 1855 N N . GLY A 1 241 ? 10.509 -2.766 9.573 1.00 59.62 241 GLY A N 1
ATOM 1856 C CA . GLY A 1 241 ? 10.268 -4.085 8.984 1.00 59.62 241 GLY A CA 1
ATOM 1857 C C . GLY A 1 241 ? 9.888 -5.136 10.022 1.00 59.62 241 GLY A C 1
ATOM 1858 O O . GLY A 1 241 ? 10.755 -5.818 10.560 1.00 59.62 241 GLY A O 1
ATOM 1859 N N . SER A 1 242 ? 8.582 -5.304 10.257 1.00 64.56 242 SER A N 1
ATOM 1860 C CA . SER A 1 242 ? 8.035 -6.250 11.242 1.00 64.56 242 SER A CA 1
ATOM 1861 C C . SER A 1 242 ? 8.617 -7.673 11.094 1.00 64.56 242 SER A C 1
ATOM 1863 O O . SER A 1 242 ? 8.444 -8.288 10.035 1.00 64.56 242 SER A O 1
ATOM 1865 N N . PRO A 1 243 ? 9.277 -8.215 12.139 1.00 74.44 243 PRO A N 1
ATOM 1866 C CA . PRO A 1 243 ? 9.779 -9.587 12.137 1.00 74.44 243 PRO A CA 1
ATOM 1867 C C . PRO A 1 243 ? 8.671 -10.639 11.978 1.00 74.44 243 PRO A C 1
ATOM 1869 O O . PRO A 1 243 ? 7.496 -10.398 12.261 1.00 74.44 243 PRO A O 1
ATOM 1872 N N . SER A 1 244 ? 9.045 -11.839 11.532 1.00 77.81 244 SER A N 1
ATOM 1873 C CA . SER A 1 244 ? 8.094 -12.934 11.312 1.00 77.81 244 SER A CA 1
ATOM 1874 C C . SER A 1 244 ? 7.470 -13.450 12.618 1.00 77.81 244 SER A C 1
ATOM 1876 O O . SER A 1 244 ? 8.032 -13.320 13.705 1.00 77.81 244 SER A O 1
ATOM 1878 N N . TYR A 1 245 ? 6.300 -14.092 12.523 1.00 78.25 245 TYR A N 1
ATOM 1879 C CA . TYR A 1 245 ? 5.660 -14.724 13.687 1.00 78.25 245 TYR A CA 1
ATOM 1880 C C . TYR A 1 245 ? 6.577 -15.765 14.356 1.00 78.25 245 TYR A C 1
ATOM 1882 O O . TYR A 1 245 ? 6.618 -15.848 15.581 1.00 78.25 245 TYR A O 1
ATOM 1890 N N . ASP A 1 246 ? 7.351 -16.511 13.561 1.00 80.75 246 ASP A N 1
ATOM 1891 C CA . ASP A 1 246 ? 8.323 -17.482 14.072 1.00 80.75 246 ASP A CA 1
ATOM 1892 C C . ASP A 1 246 ? 9.476 -16.811 14.833 1.00 80.75 246 ASP A C 1
ATOM 1894 O O . ASP A 1 246 ? 9.900 -17.341 15.857 1.00 80.75 246 ASP A O 1
ATOM 1898 N N . PHE A 1 247 ? 9.941 -15.633 14.388 1.00 89.62 247 PHE A N 1
ATOM 1899 C CA . PHE A 1 247 ? 10.928 -14.836 15.126 1.00 89.62 247 PHE A CA 1
ATOM 1900 C C . PHE A 1 247 ? 10.396 -14.475 16.517 1.00 89.62 247 PHE A C 1
ATOM 1902 O O . PHE A 1 247 ? 11.050 -14.770 17.511 1.00 89.62 247 PHE A O 1
ATOM 1909 N N . PHE A 1 248 ? 9.191 -13.902 16.620 1.00 86.38 248 PHE A N 1
ATOM 1910 C CA . PHE A 1 248 ? 8.642 -13.535 17.930 1.00 86.38 248 PHE A CA 1
ATOM 1911 C C . PHE A 1 248 ? 8.384 -14.767 18.808 1.00 86.38 248 PHE A C 1
ATOM 1913 O O . PHE A 1 248 ? 8.673 -14.736 20.002 1.00 86.38 248 PHE A O 1
ATOM 1920 N N . LYS A 1 249 ? 7.890 -15.870 18.229 1.00 83.69 249 LYS A N 1
ATOM 1921 C CA . LYS A 1 249 ? 7.672 -17.124 18.962 1.00 83.69 249 LYS A CA 1
ATOM 1922 C C . LYS A 1 249 ? 8.976 -17.674 19.555 1.00 83.69 249 LYS A C 1
ATOM 1924 O O . LYS A 1 249 ? 8.996 -18.032 20.730 1.00 83.69 249 LYS A O 1
ATOM 1929 N N . GLU A 1 250 ? 10.053 -17.723 18.772 1.00 91.81 250 GLU A N 1
ATOM 1930 C CA . GLU A 1 250 ? 11.360 -18.181 19.257 1.00 91.81 250 GLU A CA 1
ATOM 1931 C C . GLU A 1 250 ? 11.949 -17.195 20.275 1.00 91.81 250 GLU A C 1
ATOM 1933 O O . GLU A 1 250 ? 12.349 -17.618 21.355 1.00 91.81 250 GLU A O 1
ATOM 1938 N N . TYR A 1 251 ? 11.944 -15.885 19.988 1.00 92.81 251 TYR A N 1
ATOM 1939 C CA . TYR A 1 251 ? 12.490 -14.856 20.885 1.00 92.81 251 TYR A CA 1
ATOM 1940 C C . TYR A 1 251 ? 11.877 -14.978 22.287 1.00 92.81 251 TYR A C 1
ATOM 1942 O O . TYR A 1 251 ? 12.599 -15.114 23.273 1.00 92.81 251 TYR A O 1
ATOM 1950 N N . HIS A 1 252 ? 10.545 -15.045 22.375 1.00 87.56 252 HIS A N 1
ATOM 1951 C CA . HIS A 1 252 ? 9.841 -15.134 23.656 1.00 87.56 252 HIS A CA 1
ATOM 1952 C C . HIS A 1 252 ? 9.893 -16.517 24.324 1.00 87.56 252 HIS A C 1
ATOM 1954 O O . HIS A 1 252 ? 9.456 -16.648 25.464 1.00 87.56 252 HIS A O 1
ATOM 1960 N N . THR A 1 253 ? 10.447 -17.534 23.654 1.00 86.31 253 THR A N 1
ATOM 1961 C CA . THR A 1 253 ? 10.775 -18.821 24.289 1.00 86.31 253 THR A CA 1
ATOM 1962 C C . THR A 1 253 ? 12.038 -18.704 25.156 1.00 86.31 253 THR A C 1
ATOM 1964 O O . THR A 1 253 ? 12.164 -19.428 26.140 1.00 86.31 253 THR A O 1
ATOM 1967 N N . HIS A 1 254 ? 12.950 -17.772 24.837 1.00 83.81 254 HIS A N 1
ATOM 1968 C CA . HIS A 1 254 ? 14.198 -17.548 25.590 1.00 83.81 254 HIS A CA 1
ATOM 1969 C C . HIS A 1 254 ? 14.199 -16.237 26.398 1.00 83.81 254 HIS A C 1
ATOM 1971 O O . HIS A 1 254 ? 14.892 -16.156 27.407 1.00 83.81 254 HIS A O 1
ATOM 1977 N N . HIS A 1 255 ? 13.406 -15.233 26.002 1.00 83.69 255 HIS A N 1
ATOM 1978 C CA . HIS A 1 255 ? 13.209 -13.969 26.730 1.00 83.69 255 HIS A CA 1
ATOM 1979 C C . HIS A 1 255 ? 11.711 -13.739 27.021 1.00 83.69 255 HIS A C 1
ATOM 1981 O O . HIS A 1 255 ? 10.991 -13.161 26.194 1.00 83.69 255 HIS A O 1
ATOM 1987 N N . PRO A 1 256 ? 11.203 -14.249 28.163 1.00 72.94 256 PRO A N 1
ATOM 1988 C CA . PRO A 1 256 ? 9.803 -14.108 28.547 1.00 72.94 256 PRO A CA 1
ATOM 1989 C C . PRO A 1 256 ? 9.375 -12.644 28.666 1.00 72.94 256 PRO A C 1
ATOM 1991 O O . PRO A 1 256 ? 10.142 -11.774 29.076 1.00 72.94 256 PRO A O 1
ATOM 1994 N N . ARG A 1 257 ? 8.117 -12.379 28.314 1.00 67.50 257 ARG A N 1
ATOM 1995 C CA . ARG A 1 257 ? 7.551 -11.025 28.302 1.00 67.50 257 ARG A CA 1
ATOM 1996 C C . ARG A 1 257 ? 7.437 -10.484 29.724 1.00 67.50 257 ARG A C 1
ATOM 1998 O O . ARG A 1 257 ? 6.953 -11.184 30.607 1.00 67.50 257 ARG A O 1
ATOM 2005 N N . GLN A 1 258 ? 7.854 -9.237 29.926 1.00 56.47 258 GLN A N 1
ATOM 2006 C CA . GLN A 1 258 ? 7.625 -8.534 31.187 1.00 56.47 258 GLN A CA 1
ATOM 2007 C C . GLN A 1 258 ? 6.130 -8.216 31.307 1.00 56.47 258 GLN A C 1
ATOM 2009 O O . GLN A 1 258 ? 5.523 -7.662 30.389 1.00 56.47 258 GLN A O 1
ATOM 2014 N N . GLU A 1 259 ? 5.532 -8.625 32.422 1.00 42.56 259 GLU A N 1
ATOM 2015 C CA . GLU A 1 259 ? 4.133 -8.355 32.739 1.00 42.56 259 GLU A CA 1
ATOM 2016 C C . GLU A 1 259 ? 3.933 -6.933 33.300 1.00 42.56 259 GLU A C 1
ATOM 2018 O O . GLU A 1 259 ? 4.882 -6.353 33.835 1.00 42.56 259 GLU A O 1
ATOM 2023 N N . PRO A 1 260 ? 2.714 -6.359 33.199 1.00 45.47 260 PRO A N 1
ATOM 2024 C CA . PRO A 1 260 ? 1.471 -7.001 32.753 1.00 45.47 260 PRO A CA 1
ATOM 2025 C C . PRO A 1 260 ? 1.103 -6.732 31.279 1.00 45.47 260 PRO A C 1
ATOM 2027 O O . PRO A 1 260 ? 1.787 -6.042 30.515 1.00 45.47 260 PRO A O 1
ATOM 2030 N N . PHE A 1 261 ? -0.062 -7.253 30.888 1.00 45.94 261 PHE A N 1
ATOM 2031 C CA . PHE A 1 261 ? -0.771 -6.944 29.639 1.00 45.94 261 PHE A CA 1
ATOM 2032 C C . PHE A 1 261 ? -0.133 -7.453 28.338 1.00 45.94 261 PHE A C 1
ATOM 2034 O O . PHE A 1 261 ? -0.596 -7.053 27.270 1.00 45.94 261 PHE A O 1
ATOM 2041 N N . PHE A 1 262 ? 0.898 -8.307 28.343 1.00 40.66 262 PHE A N 1
ATOM 2042 C CA . PHE A 1 262 ? 1.334 -8.889 27.066 1.00 40.66 262 PHE A CA 1
ATOM 2043 C C . PHE A 1 262 ? 0.266 -9.839 26.509 1.00 40.66 262 PHE A C 1
ATOM 2045 O O . PHE A 1 262 ? -0.109 -9.737 25.341 1.00 40.66 262 PHE A O 1
ATOM 2052 N N . GLU A 1 263 ? -0.264 -10.734 27.343 1.00 38.62 263 GLU A N 1
ATOM 2053 C CA . GLU A 1 263 ? -1.301 -11.672 26.910 1.00 38.62 263 GLU A CA 1
ATOM 2054 C C . GLU A 1 263 ? -2.574 -10.927 26.489 1.00 38.62 263 GLU A C 1
ATOM 2056 O O . GLU A 1 263 ? -3.099 -11.199 25.417 1.00 38.62 263 GLU A O 1
ATOM 2061 N N . GLU A 1 264 ? -2.980 -9.864 27.189 1.00 37.72 264 GLU A N 1
ATOM 2062 C CA . GLU A 1 264 ? -4.082 -8.998 26.735 1.00 37.72 264 GLU A CA 1
ATOM 2063 C C . GLU A 1 264 ? -3.815 -8.298 25.387 1.00 37.72 264 GLU A C 1
ATOM 2065 O O . GLU A 1 264 ? -4.743 -8.088 24.602 1.00 37.72 264 GLU A O 1
ATOM 2070 N N . ARG A 1 265 ? -2.552 -7.959 25.081 1.00 36.59 265 ARG A N 1
ATOM 2071 C CA . ARG A 1 265 ? -2.135 -7.357 23.800 1.00 36.59 265 ARG A CA 1
ATOM 2072 C C . ARG A 1 265 ? -2.017 -8.366 22.650 1.00 36.59 265 ARG A C 1
ATOM 2074 O O . ARG A 1 265 ? -2.074 -7.949 21.494 1.00 36.59 265 ARG A O 1
ATOM 2081 N N . GLN A 1 266 ? -1.838 -9.663 22.925 1.00 33.56 266 GLN A N 1
ATOM 2082 C CA . GLN A 1 266 ? -1.622 -10.701 21.899 1.00 33.56 266 GLN A CA 1
ATOM 2083 C C . GLN A 1 266 ? -2.515 -11.951 22.011 1.00 33.56 266 GLN A C 1
ATOM 2085 O O . GLN A 1 266 ? -2.259 -12.923 21.297 1.00 33.56 266 GLN A O 1
ATOM 2090 N N . ALA A 1 267 ? -3.584 -11.930 22.812 1.00 26.31 267 ALA A N 1
ATOM 2091 C CA . ALA A 1 267 ? -4.551 -13.023 22.948 1.00 26.31 267 ALA A CA 1
ATOM 2092 C C . ALA A 1 267 ? -5.316 -13.318 21.641 1.00 26.31 267 ALA A C 1
ATOM 2094 O O . ALA A 1 267 ? -6.489 -12.982 21.461 1.00 26.31 267 ALA A O 1
ATOM 2095 N N . LYS A 1 268 ? -4.658 -14.056 20.745 1.00 30.86 268 LYS A N 1
ATOM 2096 C CA . LYS A 1 268 ? -5.300 -15.198 20.096 1.00 30.86 268 LYS A CA 1
ATOM 2097 C C . LYS A 1 268 ? -5.528 -16.264 21.177 1.00 30.86 268 LYS A C 1
ATOM 2099 O O . LYS A 1 268 ? -4.637 -16.435 22.005 1.00 30.86 268 LYS A O 1
ATOM 2104 N N . PRO A 1 269 ? -6.654 -16.992 21.171 1.00 29.53 269 PRO A N 1
ATOM 2105 C CA . PRO A 1 269 ? -6.905 -18.044 22.151 1.00 29.53 269 PRO A CA 1
ATOM 2106 C C . PRO A 1 269 ? -5.839 -19.144 22.051 1.00 29.53 269 PRO A C 1
ATOM 2108 O O . PRO A 1 269 ? -5.776 -19.884 21.069 1.00 29.53 269 PRO A O 1
ATOM 2111 N N . THR A 1 270 ? -4.986 -19.241 23.069 1.00 28.88 270 THR A N 1
ATOM 2112 C CA . THR A 1 270 ? -3.971 -20.290 23.213 1.00 28.88 270 THR A CA 1
ATOM 2113 C C . THR A 1 270 ? -4.543 -21.496 23.941 1.00 28.88 270 THR A C 1
ATOM 2115 O O . THR A 1 270 ? -4.166 -21.782 25.068 1.00 28.88 270 THR A O 1
ATOM 2118 N N . ASN A 1 271 ? -5.440 -22.204 23.258 1.00 27.31 271 ASN A N 1
ATOM 2119 C CA . ASN A 1 271 ? -5.515 -23.662 23.293 1.00 27.31 271 ASN A CA 1
ATOM 2120 C C . ASN A 1 271 ? -6.263 -24.115 22.038 1.00 27.31 271 ASN A C 1
ATOM 2122 O O . ASN A 1 271 ? -7.378 -23.679 21.785 1.00 27.31 271 ASN A O 1
ATOM 2126 N N . VAL A 1 272 ? -5.639 -24.966 21.220 1.00 34.44 272 VAL A N 1
ATOM 2127 C CA . VAL A 1 272 ? -6.240 -25.449 19.958 1.00 34.44 272 VAL A CA 1
ATOM 2128 C C . VAL A 1 272 ? -7.211 -26.618 20.205 1.00 34.44 272 VAL A C 1
ATOM 2130 O O . VAL A 1 272 ? -7.933 -27.010 19.299 1.00 34.44 272 VAL A O 1
ATOM 2133 N N . GLU A 1 273 ? -7.275 -27.114 21.447 1.00 29.91 273 GLU A N 1
ATOM 2134 C CA . GLU A 1 273 ? -8.178 -28.191 21.881 1.00 29.91 273 GLU A CA 1
ATOM 2135 C C . GLU A 1 273 ? -9.213 -27.720 22.933 1.00 29.91 273 GLU A C 1
ATOM 2137 O O . GLU A 1 273 ? -10.338 -28.209 22.911 1.00 29.91 273 GLU A O 1
ATOM 2142 N N . ASP A 1 274 ? -8.921 -26.684 23.745 1.00 27.95 274 ASP A N 1
ATOM 2143 C CA . ASP A 1 274 ? -9.957 -25.926 24.495 1.00 27.95 274 ASP A CA 1
ATOM 2144 C C . ASP A 1 274 ? -10.611 -24.806 23.668 1.00 27.95 274 ASP A C 1
ATOM 2146 O O . ASP A 1 274 ? -11.626 -24.236 24.077 1.00 27.95 274 ASP A O 1
ATOM 2150 N N . LEU A 1 275 ? -10.134 -24.567 22.440 1.00 31.09 275 LEU A N 1
ATOM 2151 C CA . LEU A 1 275 ? -11.041 -24.275 21.331 1.00 31.09 275 LEU A CA 1
ATOM 2152 C C . LEU A 1 275 ? -11.896 -25.525 21.069 1.00 31.09 275 LEU A C 1
ATOM 2154 O O . LEU A 1 275 ? -11.800 -26.173 20.025 1.00 31.09 275 LEU A O 1
ATOM 2158 N N . ASN A 1 276 ? -12.776 -25.819 22.033 1.00 24.56 276 ASN A N 1
ATOM 2159 C CA . ASN A 1 276 ? -13.969 -26.613 21.803 1.00 24.56 276 ASN A CA 1
ATOM 2160 C C . ASN A 1 276 ? -14.648 -26.077 20.530 1.00 24.56 276 ASN A C 1
ATOM 2162 O O . ASN A 1 276 ? -14.557 -24.876 20.238 1.00 24.56 276 ASN A O 1
ATOM 2166 N N . PRO A 1 277 ? -15.284 -26.953 19.737 1.00 29.84 277 PRO A N 1
ATOM 2167 C CA . PRO A 1 277 ? -15.805 -26.569 18.436 1.00 29.84 277 PRO A CA 1
ATOM 2168 C C . PRO A 1 277 ? -16.818 -25.430 18.558 1.00 29.84 277 PRO A C 1
ATOM 2170 O O . PRO A 1 277 ? -17.343 -25.161 19.641 1.00 29.84 277 PRO A O 1
ATOM 2173 N N . VAL A 1 278 ? -17.147 -24.835 17.403 1.00 28.36 278 VAL A N 1
ATOM 2174 C CA . VAL A 1 278 ? -18.408 -24.104 17.197 1.00 28.36 278 VAL A CA 1
ATOM 2175 C C . VAL A 1 278 ? -19.489 -24.764 18.042 1.00 28.36 278 VAL A C 1
ATOM 2177 O O . VAL A 1 278 ? -19.685 -25.979 17.925 1.00 28.36 278 VAL A O 1
ATOM 2180 N N . ASP A 1 279 ? -20.101 -23.964 18.918 1.00 29.98 279 ASP A N 1
ATOM 2181 C CA . ASP A 1 279 ? -21.059 -24.408 19.924 1.00 29.98 279 ASP A CA 1
ATOM 2182 C C . ASP A 1 279 ? -21.994 -25.444 19.295 1.00 29.98 279 ASP A C 1
ATOM 2184 O O . ASP A 1 279 ? -22.676 -25.149 18.312 1.00 29.98 279 ASP A O 1
ATOM 2188 N N . LYS A 1 280 ? -21.992 -26.687 19.795 1.00 30.44 280 LYS A N 1
ATOM 2189 C CA . LYS A 1 280 ? -22.773 -27.771 19.168 1.00 30.44 280 LYS A CA 1
ATOM 2190 C C . LYS A 1 280 ? -24.289 -27.559 19.297 1.00 30.44 280 LYS A C 1
ATOM 2192 O O . LYS A 1 280 ? -25.055 -28.351 18.757 1.00 30.44 280 LYS A O 1
ATOM 2197 N N . ASN A 1 281 ? -24.699 -26.466 19.945 1.00 25.50 281 ASN A N 1
ATOM 2198 C CA . ASN A 1 281 ? -26.059 -25.944 19.984 1.00 25.50 281 ASN A CA 1
ATOM 2199 C C . ASN A 1 281 ? -26.353 -24.873 18.909 1.00 25.50 281 ASN A C 1
ATOM 2201 O O . ASN A 1 281 ? -27.496 -24.438 18.805 1.00 25.50 281 ASN A O 1
ATOM 2205 N N . TYR A 1 282 ? -25.389 -24.476 18.065 1.00 29.53 282 TYR A N 1
ATOM 2206 C CA . TYR A 1 282 ? -25.653 -23.721 16.828 1.00 29.53 282 TYR A CA 1
ATOM 2207 C C . TYR A 1 282 ? -26.250 -24.645 15.751 1.00 29.53 282 TYR A C 1
ATOM 2209 O O . TYR A 1 282 ? -25.706 -24.854 14.665 1.00 29.53 282 TYR A O 1
ATOM 2217 N N . THR A 1 283 ? -27.429 -25.192 16.053 1.00 26.89 283 THR A N 1
ATOM 2218 C CA . THR A 1 283 ? -28.289 -25.980 15.159 1.00 26.89 283 THR A CA 1
ATOM 2219 C C . THR A 1 283 ? -28.978 -25.072 14.132 1.00 26.89 283 THR A C 1
ATOM 2221 O O . THR A 1 283 ? -30.201 -25.035 14.032 1.00 26.89 283 THR A O 1
ATOM 2224 N N . GLY A 1 284 ? -28.175 -24.276 13.424 1.00 29.06 284 GLY A N 1
ATOM 2225 C CA . GLY A 1 284 ? -28.611 -23.173 12.567 1.00 29.06 284 GLY A CA 1
ATOM 2226 C C . GLY A 1 284 ? -27.591 -22.774 11.499 1.00 29.06 284 GLY A C 1
ATOM 2227 O O . GLY A 1 284 ? -27.688 -21.688 10.940 1.00 29.06 284 GLY A O 1
ATOM 2228 N N . THR A 1 285 ? -26.603 -23.626 11.198 1.00 28.38 285 THR A N 1
ATOM 2229 C CA . THR A 1 285 ? -25.899 -23.538 9.911 1.00 28.38 285 THR A CA 1
ATOM 2230 C C . THR A 1 285 ? -26.704 -24.313 8.875 1.00 28.38 285 THR A C 1
ATOM 2232 O O . THR A 1 285 ? -26.479 -25.507 8.678 1.00 28.38 285 THR A O 1
ATOM 2235 N N . GLU A 1 286 ? -27.635 -23.638 8.200 1.00 25.91 286 GLU A N 1
ATOM 2236 C CA . GLU A 1 286 ? -28.095 -24.129 6.903 1.00 25.91 286 GLU A CA 1
ATOM 2237 C C . GLU A 1 286 ? -26.906 -24.077 5.941 1.00 25.91 286 GLU A C 1
ATOM 2239 O O . GLU A 1 286 ? -26.522 -23.026 5.426 1.00 25.91 286 GLU A O 1
ATOM 2244 N N . ILE A 1 287 ? -26.293 -25.240 5.716 1.00 30.83 287 ILE A N 1
ATOM 2245 C CA . ILE A 1 287 ? -25.453 -25.462 4.545 1.00 30.83 287 ILE A CA 1
ATOM 2246 C C . ILE A 1 287 ? -26.418 -25.467 3.359 1.00 30.83 287 ILE A 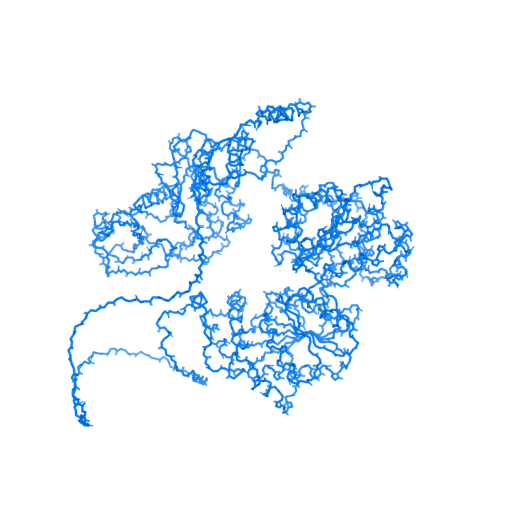C 1
ATOM 2248 O O . ILE A 1 287 ? -26.957 -26.512 2.999 1.00 30.83 287 ILE A O 1
ATOM 2252 N N . VAL A 1 288 ? -26.687 -24.279 2.812 1.00 30.78 288 VAL A N 1
ATOM 2253 C CA . VAL A 1 288 ? -27.485 -24.125 1.594 1.00 30.78 288 VAL A CA 1
ATOM 2254 C C . VAL A 1 288 ? -26.797 -24.937 0.502 1.00 30.78 288 VAL A C 1
ATOM 2256 O O . VAL A 1 288 ? -25.640 -24.677 0.164 1.00 30.78 288 VAL A O 1
ATOM 2259 N N . ASP A 1 289 ? -27.498 -25.959 0.015 1.00 28.27 289 ASP A N 1
ATOM 2260 C CA . ASP A 1 289 ? -26.961 -26.917 -0.944 1.00 28.27 289 ASP A CA 1
ATOM 2261 C C . ASP A 1 289 ? -26.532 -26.215 -2.243 1.00 28.27 289 ASP A C 1
ATOM 2263 O O . ASP A 1 289 ? -27.079 -25.183 -2.638 1.00 28.27 289 ASP A O 1
ATOM 2267 N N . SER A 1 290 ? -25.579 -26.843 -2.924 1.00 34.41 290 SER A N 1
ATOM 2268 C CA . SER A 1 290 ? -24.933 -26.528 -4.207 1.00 34.41 290 SER A CA 1
ATOM 2269 C C . SER A 1 290 ? -25.860 -26.283 -5.417 1.00 34.41 290 SER A C 1
ATOM 2271 O O . SER A 1 290 ? -25.394 -26.156 -6.548 1.00 34.41 290 SER A O 1
ATOM 2273 N N . SER A 1 291 ? -27.165 -26.183 -5.178 1.00 35.50 291 SER A N 1
ATOM 2274 C CA . SER A 1 291 ? -28.179 -25.646 -6.083 1.00 35.50 291 SER A CA 1
ATOM 2275 C C . SER A 1 291 ? -27.840 -24.248 -6.628 1.00 35.50 291 SER A C 1
ATOM 2277 O O . SER A 1 291 ? -27.186 -23.432 -5.972 1.00 35.50 291 SER A O 1
ATOM 2279 N N . GLU A 1 292 ? -28.322 -23.948 -7.839 1.00 55.56 292 GLU A N 1
ATOM 2280 C CA . GLU A 1 292 ? -28.290 -22.586 -8.382 1.00 55.56 292 GLU A CA 1
ATOM 2281 C C . GLU A 1 292 ? -29.027 -21.617 -7.447 1.00 55.56 292 GLU A C 1
ATOM 2283 O O . GLU A 1 292 ? -30.163 -21.868 -7.045 1.00 55.56 292 GLU A O 1
ATOM 2288 N N . TYR A 1 293 ? -28.397 -20.481 -7.130 1.00 68.31 293 TYR A N 1
ATOM 2289 C CA . TYR A 1 293 ? -29.020 -19.444 -6.305 1.00 68.31 293 TYR A CA 1
ATOM 2290 C C . TYR A 1 293 ? -30.280 -18.898 -6.996 1.00 68.31 293 TYR A C 1
ATOM 2292 O O . TYR A 1 293 ? -30.194 -18.174 -7.992 1.00 68.31 293 TYR A O 1
ATOM 2300 N N . VAL A 1 294 ? -31.445 -19.227 -6.437 1.00 73.69 294 VAL A N 1
ATOM 2301 C CA . VAL A 1 294 ? -32.751 -18.732 -6.883 1.00 73.69 294 VAL A CA 1
ATOM 2302 C C . VAL A 1 294 ? -32.915 -17.274 -6.425 1.00 73.69 294 VAL A C 1
ATOM 2304 O O . VAL A 1 294 ? -32.890 -17.026 -5.220 1.00 73.69 294 VAL A O 1
ATOM 2307 N N . PRO A 1 295 ? -33.095 -16.289 -7.329 1.00 76.94 295 PRO A N 1
ATOM 2308 C CA . PRO A 1 295 ? -33.141 -14.880 -6.936 1.00 76.94 295 PRO A CA 1
ATOM 2309 C C . PRO A 1 295 ? -34.360 -14.519 -6.070 1.00 76.94 295 PRO A C 1
ATOM 2311 O O . PRO A 1 295 ? -35.482 -14.398 -6.563 1.00 76.94 295 PRO A O 1
ATOM 2314 N N . VAL A 1 296 ? -34.123 -14.287 -4.777 1.00 84.12 296 VAL A N 1
ATOM 2315 C CA . VAL A 1 296 ? -35.134 -13.832 -3.807 1.00 84.12 296 VAL A CA 1
ATOM 2316 C C . VAL A 1 296 ? -35.563 -12.391 -4.118 1.00 84.12 296 VAL A C 1
ATOM 2318 O O . VAL A 1 296 ? -34.754 -11.576 -4.568 1.00 84.12 296 VAL A O 1
ATOM 2321 N N . ARG A 1 297 ? -36.841 -12.046 -3.915 1.00 85.19 297 ARG A N 1
ATOM 2322 C CA . ARG A 1 297 ? -37.374 -10.709 -4.237 1.00 85.19 297 ARG A CA 1
ATOM 2323 C C . ARG A 1 297 ? -37.045 -9.666 -3.166 1.00 85.19 297 ARG A C 1
ATOM 2325 O O . ARG A 1 297 ? -37.090 -9.957 -1.980 1.00 85.19 297 ARG A O 1
ATOM 2332 N N . PHE A 1 298 ? -36.811 -8.414 -3.560 1.00 82.25 298 PHE A N 1
ATOM 2333 C CA . PHE A 1 298 ? -36.616 -7.312 -2.601 1.00 82.25 298 PHE A CA 1
ATOM 2334 C C . PHE A 1 298 ? -37.867 -7.014 -1.753 1.00 82.25 298 PHE A C 1
ATOM 2336 O O . PHE A 1 298 ? -37.743 -6.505 -0.640 1.00 82.25 298 PHE A O 1
ATOM 2343 N N . ASP A 1 299 ? -39.067 -7.321 -2.258 1.00 81.88 299 ASP A N 1
ATOM 2344 C CA . ASP A 1 299 ? -40.333 -7.103 -1.545 1.00 81.88 299 ASP A CA 1
ATOM 2345 C C . ASP A 1 299 ? -40.661 -8.180 -0.493 1.00 81.88 299 ASP A C 1
ATOM 2347 O O . ASP A 1 299 ? -41.569 -7.969 0.311 1.00 81.88 299 ASP A O 1
ATOM 2351 N N . SER A 1 300 ? -39.891 -9.276 -0.406 1.00 83.06 300 SER A N 1
ATOM 2352 C CA . SER A 1 300 ? -40.033 -10.253 0.685 1.00 83.06 300 SER A CA 1
ATOM 2353 C C . SER A 1 300 ? -39.391 -9.799 2.001 1.00 83.06 300 SER A C 1
ATOM 2355 O O . SER A 1 300 ? -39.695 -10.366 3.050 1.00 83.06 300 SER A O 1
ATOM 2357 N N . ILE A 1 301 ? -38.522 -8.779 1.987 1.00 80.94 301 ILE A N 1
ATOM 2358 C CA . ILE A 1 301 ? -37.903 -8.253 3.209 1.00 80.94 301 ILE A CA 1
ATOM 2359 C C . ILE A 1 301 ? -38.842 -7.231 3.854 1.00 80.94 301 ILE A C 1
ATOM 2361 O O . ILE A 1 301 ? -38.894 -6.056 3.485 1.00 80.94 301 ILE A O 1
ATOM 2365 N N . THR A 1 302 ? -39.556 -7.682 4.881 1.00 78.06 302 THR A N 1
ATOM 2366 C CA . THR A 1 302 ? -40.467 -6.859 5.694 1.00 78.06 302 THR A CA 1
ATOM 2367 C C . THR A 1 302 ? -39.746 -5.943 6.690 1.00 78.06 302 THR A C 1
ATOM 2369 O O . THR A 1 302 ? -40.384 -5.102 7.315 1.00 78.06 302 THR A O 1
ATOM 2372 N N . ALA A 1 303 ? -38.432 -6.114 6.866 1.00 82.31 303 ALA A N 1
ATOM 2373 C CA . ALA A 1 303 ? -37.614 -5.409 7.856 1.00 82.31 303 ALA A CA 1
ATOM 2374 C C . ALA A 1 303 ? -36.910 -4.137 7.332 1.00 82.31 303 ALA A C 1
ATOM 2376 O O . ALA A 1 303 ? -36.161 -3.512 8.081 1.00 82.31 303 ALA A O 1
ATOM 2377 N N . ILE A 1 304 ? -37.136 -3.755 6.068 1.00 86.88 304 ILE A N 1
ATOM 2378 C CA . ILE A 1 304 ? -36.641 -2.501 5.471 1.00 86.88 304 ILE A CA 1
ATOM 2379 C C . ILE A 1 304 ? -37.782 -1.489 5.307 1.00 86.88 304 ILE A C 1
ATOM 2381 O O . ILE A 1 304 ? -38.929 -1.861 5.054 1.00 86.88 304 ILE A O 1
ATOM 2385 N N . SER A 1 305 ? -37.478 -0.198 5.434 1.00 90.94 305 SER A N 1
ATOM 2386 C CA . SER A 1 305 ? -38.475 0.868 5.382 1.00 90.94 305 SER A CA 1
ATOM 2387 C C . SER A 1 305 ? -39.230 0.941 4.040 1.00 90.94 305 SER A C 1
ATOM 2389 O O . SER A 1 305 ? -38.653 0.695 2.971 1.00 90.94 305 SER A O 1
ATOM 2391 N N . PRO A 1 306 ? -40.497 1.407 4.042 1.00 90.56 306 PRO A N 1
ATOM 2392 C CA . PRO A 1 306 ? -41.236 1.697 2.811 1.00 90.56 306 PRO A CA 1
ATOM 2393 C C . PRO A 1 306 ? -40.541 2.720 1.896 1.00 90.56 306 PRO A C 1
ATOM 2395 O O . PRO A 1 306 ? -40.758 2.713 0.685 1.00 90.56 306 PRO A O 1
ATOM 2398 N N . LEU A 1 307 ? -39.685 3.589 2.453 1.00 92.62 307 LEU A N 1
ATOM 2399 C CA . LEU A 1 307 ? -38.876 4.549 1.693 1.00 92.62 307 LEU A CA 1
ATOM 2400 C C . LEU A 1 307 ? -37.806 3.825 0.865 1.00 92.62 307 LEU A C 1
ATOM 2402 O O . LEU A 1 307 ? -37.676 4.076 -0.334 1.00 92.62 307 LEU A O 1
ATOM 2406 N N . THR A 1 308 ? -37.102 2.870 1.477 1.00 92.19 308 THR A N 1
ATOM 2407 C CA . THR A 1 308 ? -36.118 2.004 0.813 1.00 92.19 308 THR A CA 1
ATOM 2408 C C . THR A 1 308 ? -36.772 1.091 -0.225 1.00 92.19 308 THR A C 1
ATOM 2410 O O . THR A 1 308 ? -36.300 1.041 -1.362 1.00 92.19 308 THR A O 1
ATOM 2413 N N . GLN A 1 309 ? -37.898 0.442 0.095 1.00 89.00 309 GLN A N 1
ATOM 2414 C CA . GLN A 1 309 ? -38.651 -0.364 -0.882 1.00 89.00 309 GLN A CA 1
ATOM 2415 C C . GLN A 1 309 ? -39.095 0.475 -2.097 1.00 89.00 309 GLN A C 1
ATOM 2417 O O . GLN A 1 309 ? -38.966 0.042 -3.246 1.00 89.00 309 GLN A O 1
ATOM 2422 N N . LYS A 1 310 ? -39.560 1.712 -1.868 1.00 90.50 310 LYS A N 1
ATOM 2423 C CA . LYS A 1 310 ? -39.923 2.646 -2.942 1.00 90.50 310 LYS A CA 1
ATOM 2424 C C . LYS A 1 310 ? -38.714 3.063 -3.785 1.00 90.50 310 LYS A C 1
ATOM 2426 O O . LYS A 1 310 ? -38.830 3.092 -5.009 1.00 90.50 310 LYS A O 1
ATOM 2431 N N . ALA A 1 311 ? -37.568 3.347 -3.161 1.00 91.38 311 ALA A N 1
ATOM 2432 C CA . ALA A 1 311 ? -36.328 3.677 -3.866 1.00 91.38 311 ALA A CA 1
ATOM 2433 C C . ALA A 1 311 ? -35.887 2.530 -4.786 1.00 91.38 311 ALA A C 1
ATOM 2435 O O . ALA A 1 311 ? -35.682 2.747 -5.979 1.00 91.38 311 ALA A O 1
ATOM 2436 N N . LEU A 1 312 ? -35.840 1.297 -4.271 1.00 88.75 312 LEU A N 1
ATOM 2437 C CA . LEU A 1 312 ? -35.497 0.097 -5.043 1.00 88.75 312 LEU A CA 1
ATOM 2438 C C . LEU A 1 312 ? -36.408 -0.081 -6.266 1.00 88.75 312 LEU A C 1
ATOM 2440 O O . LEU A 1 312 ? -35.919 -0.270 -7.382 1.00 88.75 312 LEU A O 1
ATOM 2444 N N . LYS A 1 313 ? -37.725 0.073 -6.085 1.00 86.31 313 LYS A N 1
ATOM 2445 C CA . LYS A 1 313 ? -38.698 -0.078 -7.174 1.00 86.31 313 LYS A CA 1
ATOM 2446 C C . LYS A 1 313 ? -38.654 1.049 -8.214 1.00 86.31 313 LYS A C 1
ATOM 2448 O O . LYS A 1 313 ? -38.856 0.768 -9.390 1.00 86.31 313 LYS A O 1
ATOM 2453 N N . GLN A 1 314 ? -38.432 2.303 -7.809 1.00 88.75 314 GLN A N 1
ATOM 2454 C CA . GLN A 1 314 ? -38.579 3.470 -8.700 1.00 88.75 314 GLN A CA 1
ATOM 2455 C C . GLN A 1 314 ? -37.255 4.001 -9.273 1.00 88.75 314 GLN A C 1
ATOM 2457 O O . GLN A 1 314 ? -37.236 4.439 -10.418 1.00 88.75 314 GLN A O 1
ATOM 2462 N N . GLU A 1 315 ? -36.153 3.941 -8.521 1.00 87.62 315 GLU A N 1
ATOM 2463 C CA . GLU A 1 315 ? -34.851 4.504 -8.925 1.00 87.62 315 GLU A CA 1
ATOM 2464 C C . GLU A 1 315 ? -33.854 3.433 -9.401 1.00 87.62 315 GLU A C 1
ATOM 2466 O O . GLU A 1 315 ? -32.898 3.754 -10.114 1.00 87.62 315 GLU A O 1
ATOM 2471 N N . PHE A 1 316 ? -34.058 2.163 -9.026 1.00 83.12 316 PHE A N 1
ATOM 2472 C CA . PHE A 1 316 ? -33.221 1.031 -9.453 1.00 83.12 316 PHE A CA 1
ATOM 2473 C C . PHE A 1 316 ? -33.935 0.060 -10.398 1.00 83.12 316 PHE A C 1
ATOM 2475 O O . PHE A 1 316 ? -33.290 -0.468 -11.300 1.00 83.12 316 PHE A O 1
ATOM 2482 N N . GLY A 1 317 ? -35.244 -0.149 -10.227 1.00 79.56 317 GLY A N 1
ATOM 2483 C CA . GLY A 1 317 ? -36.020 -1.092 -11.038 1.00 79.56 317 GLY A CA 1
ATOM 2484 C C . GLY A 1 317 ? -35.675 -2.560 -10.760 1.00 79.56 317 GLY A C 1
ATOM 2485 O O . GLY A 1 317 ? -35.895 -3.412 -11.616 1.00 79.56 317 GLY A O 1
ATOM 2486 N N . TYR A 1 318 ? -35.101 -2.862 -9.591 1.00 77.38 318 TYR A N 1
ATOM 2487 C CA . TYR A 1 318 ? -34.721 -4.223 -9.214 1.00 77.38 318 TYR A CA 1
ATOM 2488 C C . TYR A 1 318 ? -35.875 -4.926 -8.496 1.00 77.38 318 TYR A C 1
ATOM 2490 O O . TYR A 1 318 ? -36.313 -4.483 -7.435 1.00 77.38 318 TYR A O 1
ATOM 2498 N N . GLU A 1 319 ? -36.336 -6.049 -9.047 1.00 77.50 319 GLU A N 1
ATOM 2499 C CA . GLU A 1 319 ? -37.310 -6.919 -8.375 1.00 77.50 319 GLU A CA 1
ATOM 2500 C C . GLU A 1 319 ? -36.641 -7.969 -7.477 1.00 77.50 319 GLU A C 1
ATOM 2502 O O . GLU A 1 319 ? -37.184 -8.311 -6.430 1.00 77.50 319 GLU A O 1
ATOM 2507 N N . THR A 1 320 ? -35.450 -8.448 -7.851 1.00 82.88 320 THR A N 1
ATOM 2508 C CA . THR A 1 320 ? -34.744 -9.556 -7.185 1.00 82.88 320 THR A CA 1
ATOM 2509 C C . THR A 1 320 ? -33.334 -9.189 -6.739 1.00 82.88 320 THR A C 1
ATOM 2511 O O . THR A 1 320 ? -32.626 -8.439 -7.413 1.00 82.88 320 THR A O 1
ATOM 2514 N N . MET A 1 321 ? -32.916 -9.782 -5.626 1.00 86.44 321 MET A N 1
ATOM 2515 C CA . MET A 1 321 ? -31.609 -9.640 -4.998 1.00 86.44 321 MET A CA 1
ATOM 2516 C C . MET A 1 321 ? -30.562 -10.569 -5.617 1.00 86.44 321 MET A C 1
ATOM 2518 O O . MET A 1 321 ? -30.855 -11.705 -5.998 1.00 86.44 321 MET A O 1
ATOM 2522 N N . SER A 1 322 ? -29.306 -10.125 -5.642 1.00 84.75 322 SER A N 1
ATOM 2523 C CA . SER A 1 322 ? -28.156 -11.012 -5.852 1.00 84.75 322 SER A CA 1
ATOM 2524 C C . SER A 1 322 ? -27.814 -11.809 -4.584 1.00 84.75 322 SER A C 1
ATOM 2526 O O . SER A 1 322 ? -28.136 -11.378 -3.481 1.00 84.75 322 SER A O 1
ATOM 2528 N N . LYS A 1 323 ? -27.059 -12.910 -4.717 1.00 84.19 323 LYS A N 1
ATOM 2529 C CA . LYS A 1 323 ? -26.614 -13.764 -3.592 1.00 84.19 323 LYS A CA 1
ATOM 2530 C C . LYS A 1 323 ? -25.986 -12.993 -2.414 1.00 84.19 323 LYS A C 1
ATOM 2532 O O . LYS A 1 323 ? -26.161 -13.390 -1.271 1.00 84.19 323 LYS A O 1
ATOM 2537 N N . VAL A 1 324 ? -25.260 -11.892 -2.663 1.00 86.56 324 VAL A N 1
ATOM 2538 C CA . VAL A 1 324 ? -24.675 -11.051 -1.590 1.00 86.56 324 VAL A CA 1
ATOM 2539 C C . VAL A 1 324 ? -25.645 -10.018 -1.026 1.00 86.56 324 VAL A C 1
ATOM 2541 O O . VAL A 1 324 ? -25.508 -9.625 0.126 1.00 86.56 324 VAL A O 1
ATOM 2544 N N . GLN A 1 325 ? -26.624 -9.577 -1.811 1.00 90.25 325 GLN A N 1
ATOM 2545 C CA . GLN A 1 325 ? -27.703 -8.743 -1.295 1.00 90.25 325 GLN A CA 1
ATOM 2546 C C . GLN A 1 325 ? -28.595 -9.590 -0.389 1.00 90.25 325 GLN A C 1
ATOM 2548 O O . GLN A 1 325 ? -28.774 -9.230 0.763 1.00 90.25 325 GLN A O 1
ATOM 2553 N N . ASP A 1 326 ? -29.035 -10.759 -0.841 1.00 90.12 326 ASP A N 1
ATOM 2554 C CA . ASP A 1 326 ? -29.863 -11.666 -0.046 1.00 90.12 326 ASP A CA 1
ATOM 2555 C C . ASP A 1 326 ? -29.155 -12.141 1.236 1.00 90.12 326 ASP A C 1
ATOM 2557 O O . ASP A 1 326 ? -29.653 -11.902 2.334 1.00 90.12 326 ASP A O 1
ATOM 2561 N N . ALA A 1 327 ? -27.926 -12.670 1.145 1.00 89.25 327 ALA A N 1
ATOM 2562 C CA . ALA A 1 327 ? -27.178 -13.165 2.311 1.00 89.25 327 ALA A CA 1
ATOM 2563 C C . ALA A 1 327 ? -26.857 -12.100 3.386 1.00 89.25 327 ALA A C 1
ATOM 2565 O O . ALA A 1 327 ? -26.524 -12.463 4.513 1.00 89.25 327 ALA A O 1
ATOM 2566 N N . VAL A 1 328 ? -26.937 -10.804 3.055 1.00 92.12 328 VAL A N 1
ATOM 2567 C CA . VAL A 1 328 ? -26.785 -9.691 4.011 1.00 92.12 328 VAL A CA 1
ATOM 2568 C C . VAL A 1 328 ? -28.149 -9.161 4.460 1.00 92.12 328 VAL A C 1
ATOM 2570 O O . VAL A 1 328 ? -28.380 -8.975 5.650 1.00 92.12 328 VAL A O 1
ATOM 2573 N N . LEU A 1 329 ? -29.065 -8.909 3.524 1.00 91.00 329 LEU A N 1
ATOM 2574 C CA . LEU A 1 329 ? -30.322 -8.209 3.786 1.00 91.00 329 LEU A CA 1
ATOM 2575 C C . LEU A 1 329 ? -31.389 -9.107 4.423 1.00 91.00 329 LEU A C 1
ATOM 2577 O O . LEU A 1 329 ? -32.223 -8.586 5.163 1.00 91.00 329 LEU A O 1
ATOM 2581 N N . SER A 1 330 ? -31.330 -10.428 4.225 1.00 87.94 330 SER A N 1
ATOM 2582 C CA . SER A 1 330 ? -32.131 -11.415 4.975 1.00 87.94 330 SER A CA 1
ATOM 2583 C C . SER A 1 330 ? -31.900 -11.355 6.492 1.00 87.94 330 SER A C 1
ATOM 2585 O O . SER A 1 330 ? -32.789 -11.706 7.262 1.00 87.94 330 SER A O 1
ATOM 2587 N N . GLN A 1 331 ? -30.750 -10.832 6.934 1.00 86.69 331 GLN A N 1
ATOM 2588 C CA . GLN A 1 331 ? -30.411 -10.623 8.347 1.00 86.69 331 GLN A CA 1
ATOM 2589 C C . GLN A 1 331 ? -30.971 -9.301 8.916 1.00 86.69 331 GLN A C 1
ATOM 2591 O O . GLN A 1 331 ? -30.646 -8.916 10.041 1.00 86.69 331 GLN A O 1
ATOM 2596 N N . SER A 1 332 ? -31.784 -8.563 8.149 1.00 84.31 332 SER A N 1
ATOM 2597 C CA . SER A 1 332 ? -32.374 -7.294 8.593 1.00 84.31 332 SER A CA 1
ATOM 2598 C C . SER A 1 332 ? -33.450 -7.509 9.672 1.00 84.31 332 SER A C 1
ATOM 2600 O O . SER A 1 332 ? -34.328 -8.351 9.485 1.00 84.31 332 SER A O 1
ATOM 2602 N N . PRO A 1 333 ? -33.474 -6.714 10.762 1.00 84.56 333 PRO A N 1
ATOM 2603 C CA . PRO A 1 333 ? -32.584 -5.593 11.066 1.00 84.56 333 PRO A CA 1
ATOM 2604 C C . PRO A 1 333 ? -31.224 -6.062 11.611 1.00 84.56 333 PRO A C 1
ATOM 2606 O O . PRO A 1 333 ? -31.150 -6.677 12.674 1.00 84.56 333 PRO A O 1
ATOM 2609 N N . ILE A 1 334 ? -30.143 -5.712 10.905 1.00 86.56 334 ILE A N 1
ATOM 2610 C CA . ILE A 1 334 ? -28.790 -6.199 11.199 1.00 86.56 334 ILE A CA 1
ATOM 2611 C C . ILE A 1 334 ? -28.280 -5.564 12.497 1.00 86.56 334 ILE A C 1
ATOM 2613 O O . ILE A 1 334 ? -28.102 -4.347 12.571 1.00 86.56 334 ILE A O 1
ATOM 2617 N N . ARG A 1 335 ? -28.013 -6.386 13.516 1.00 80.25 335 ARG A N 1
ATOM 2618 C CA . ARG A 1 335 ? -27.494 -5.951 14.823 1.00 80.25 335 ARG A CA 1
ATOM 2619 C C . ARG A 1 335 ? -26.039 -6.381 14.981 1.00 80.25 335 ARG A C 1
ATOM 2621 O O . ARG A 1 335 ? -25.768 -7.565 15.132 1.00 80.25 335 ARG A O 1
ATOM 2628 N N . GLY A 1 336 ? -25.126 -5.412 14.987 1.00 88.88 336 GLY A N 1
ATOM 2629 C CA . GLY A 1 336 ? -23.684 -5.655 15.101 1.00 88.88 336 GLY A CA 1
ATOM 2630 C C . GLY A 1 336 ? -22.935 -5.535 13.773 1.00 88.88 336 GLY A C 1
ATOM 2631 O O . GLY A 1 336 ? -23.502 -5.152 12.747 1.00 88.88 336 GLY A O 1
ATOM 2632 N N . ASP A 1 337 ? -21.635 -5.801 13.824 1.00 96.50 337 ASP A N 1
ATOM 2633 C CA . ASP A 1 337 ? -20.702 -5.562 12.720 1.00 96.50 337 ASP A CA 1
ATOM 2634 C C . ASP A 1 337 ? -20.717 -6.700 11.684 1.00 96.50 337 ASP A C 1
ATOM 2636 O O . ASP A 1 337 ? -21.036 -7.843 12.008 1.00 96.50 337 ASP A O 1
ATOM 2640 N N . LEU A 1 338 ? -20.327 -6.403 10.439 1.00 96.44 338 LEU A N 1
ATOM 2641 C CA . LEU A 1 338 ? -20.249 -7.382 9.347 1.00 96.44 338 LEU A CA 1
ATOM 2642 C C . LEU A 1 338 ? -18.846 -7.463 8.742 1.00 96.44 338 LEU A C 1
ATOM 2644 O O . LEU A 1 338 ? -18.222 -6.439 8.457 1.00 96.44 338 LEU A O 1
ATOM 2648 N N . PHE A 1 339 ? -18.413 -8.679 8.413 1.00 96.25 339 PHE A N 1
ATOM 2649 C CA . PHE A 1 339 ? -17.306 -8.935 7.491 1.00 96.25 339 PHE A CA 1
ATOM 2650 C C . PHE A 1 339 ? -17.817 -9.797 6.330 1.00 96.25 339 PHE A C 1
ATOM 2652 O O . PHE A 1 339 ? -18.113 -10.975 6.509 1.00 96.25 339 PHE A O 1
ATOM 2659 N N . VAL A 1 340 ? -17.915 -9.211 5.134 1.00 93.44 340 VAL A N 1
ATOM 2660 C CA . VAL A 1 340 ? -18.488 -9.854 3.944 1.00 93.44 340 VAL A CA 1
ATOM 2661 C C . VAL A 1 340 ? -17.412 -10.139 2.891 1.00 93.44 340 VAL A C 1
ATOM 2663 O O . VAL A 1 340 ? -16.807 -9.214 2.337 1.00 93.44 340 VAL A O 1
ATOM 2666 N N . LYS A 1 341 ? -17.214 -11.423 2.562 1.00 87.25 341 LYS A N 1
ATOM 2667 C CA . LYS A 1 341 ? -16.453 -11.881 1.386 1.00 87.25 341 LYS A CA 1
ATOM 2668 C C . LYS A 1 341 ? -17.405 -12.058 0.201 1.00 87.25 341 LYS A C 1
ATOM 2670 O O . LYS A 1 341 ? -18.322 -12.883 0.230 1.00 87.25 341 LYS A O 1
ATOM 2675 N N . ALA A 1 342 ? -17.185 -11.273 -0.855 1.00 81.50 342 ALA A N 1
ATOM 2676 C CA . ALA A 1 342 ? -18.018 -11.273 -2.057 1.00 81.50 342 ALA A CA 1
ATOM 2677 C C . ALA A 1 342 ? -17.250 -10.835 -3.316 1.00 81.50 342 ALA A C 1
ATOM 2679 O O . ALA A 1 342 ? -16.499 -9.856 -3.299 1.00 81.50 342 ALA A O 1
ATOM 2680 N N . LYS A 1 343 ? -17.485 -11.527 -4.443 1.00 70.25 343 LYS A N 1
ATOM 2681 C CA . LYS A 1 343 ? -16.858 -11.214 -5.743 1.00 70.25 343 LYS A CA 1
ATOM 2682 C C . LYS A 1 343 ? -17.194 -9.783 -6.195 1.00 70.25 343 LYS A C 1
ATOM 2684 O O . LYS A 1 343 ? -18.286 -9.272 -5.936 1.00 70.25 343 LYS A O 1
ATOM 2689 N N . THR A 1 344 ? -16.284 -9.133 -6.921 1.00 64.56 344 THR A N 1
ATOM 2690 C CA . THR A 1 344 ? -16.523 -7.787 -7.476 1.00 64.56 344 THR A CA 1
ATOM 2691 C C . THR A 1 344 ? -17.664 -7.796 -8.498 1.00 64.56 344 THR A C 1
ATOM 2693 O O . THR A 1 344 ? -17.733 -8.707 -9.317 1.00 64.56 344 THR A O 1
ATOM 2696 N N . GLY A 1 345 ? -18.512 -6.763 -8.507 1.00 61.50 345 GLY A N 1
ATOM 2697 C CA . GLY A 1 345 ? -19.610 -6.633 -9.480 1.00 61.50 345 GLY A CA 1
ATOM 2698 C C . GLY A 1 345 ? -20.902 -7.385 -9.127 1.00 61.50 345 GLY A C 1
ATOM 2699 O O . GLY A 1 345 ? -21.857 -7.325 -9.887 1.00 61.50 345 GLY A O 1
ATOM 2700 N N . THR A 1 346 ? -20.975 -8.034 -7.963 1.00 67.25 346 THR A N 1
ATOM 2701 C CA . THR A 1 346 ? -22.159 -8.784 -7.486 1.00 67.25 346 THR A CA 1
ATOM 2702 C C . THR A 1 346 ? -23.254 -7.913 -6.849 1.00 67.25 346 THR A C 1
ATOM 2704 O O . THR A 1 346 ? -24.179 -8.438 -6.241 1.00 67.25 346 THR A O 1
ATOM 2707 N N . GLY A 1 347 ? -23.179 -6.581 -6.950 1.00 75.00 347 GLY A N 1
ATOM 2708 C CA . GLY A 1 347 ? -24.164 -5.672 -6.341 1.00 75.00 347 GLY A CA 1
ATOM 2709 C C . GLY A 1 347 ? -23.924 -5.329 -4.861 1.00 75.00 347 GLY A C 1
ATOM 2710 O O . GLY A 1 347 ? -24.832 -4.795 -4.219 1.00 75.00 347 GLY A O 1
ATOM 2711 N N . LYS A 1 348 ? -22.707 -5.582 -4.342 1.00 87.56 348 LYS A N 1
ATOM 2712 C CA . LYS A 1 348 ? -22.249 -5.283 -2.961 1.00 87.56 348 LYS A CA 1
ATOM 2713 C C . LYS A 1 348 ? -22.694 -3.910 -2.431 1.00 87.56 348 LYS A C 1
ATOM 2715 O O . LYS A 1 348 ? -23.056 -3.795 -1.269 1.00 87.56 348 LYS A O 1
ATOM 2720 N N . THR A 1 349 ? -22.706 -2.888 -3.287 1.00 90.56 349 THR A N 1
ATOM 2721 C CA . THR A 1 349 ? -23.037 -1.501 -2.926 1.00 90.56 349 THR A CA 1
ATOM 2722 C C . THR A 1 349 ? -24.417 -1.356 -2.281 1.00 90.56 349 THR A C 1
ATOM 2724 O O . THR A 1 349 ? -24.533 -0.680 -1.265 1.00 90.56 349 THR A O 1
ATOM 2727 N N . LEU A 1 350 ? -25.457 -2.027 -2.791 1.00 91.75 350 LEU A N 1
ATOM 2728 C CA . LEU A 1 350 ? -26.770 -2.003 -2.130 1.00 91.75 350 LEU A CA 1
ATOM 2729 C C . LEU A 1 350 ? -26.801 -2.859 -0.859 1.00 91.75 350 LEU A C 1
ATOM 2731 O O . LEU A 1 350 ? -27.457 -2.469 0.103 1.00 91.75 350 LEU A O 1
ATOM 2735 N N . ALA A 1 351 ? -26.046 -3.963 -0.823 1.00 92.44 351 ALA A N 1
ATOM 2736 C CA . ALA A 1 351 ? -25.955 -4.831 0.351 1.00 92.44 351 ALA A CA 1
ATOM 2737 C C . ALA A 1 351 ? -25.397 -4.101 1.589 1.00 92.44 351 ALA A C 1
ATOM 2739 O O . ALA A 1 351 ? -25.793 -4.438 2.698 1.00 92.44 351 ALA A O 1
ATOM 2740 N N . PHE A 1 352 ? -24.539 -3.079 1.424 1.00 95.06 352 PHE A N 1
ATOM 2741 C CA . PHE A 1 352 ? -24.107 -2.221 2.538 1.00 95.06 352 PHE A CA 1
ATOM 2742 C C . PHE A 1 352 ? -24.886 -0.908 2.688 1.00 95.06 352 PHE A C 1
ATOM 2744 O O . PHE A 1 352 ? -25.076 -0.456 3.817 1.00 95.06 352 PHE A O 1
ATOM 2751 N N . LEU A 1 353 ? -25.352 -0.279 1.599 1.00 96.12 353 LEU A N 1
ATOM 2752 C CA . LEU A 1 353 ? -26.063 1.003 1.701 1.00 96.12 353 LEU A CA 1
ATOM 2753 C C . LEU A 1 353 ? -27.445 0.853 2.346 1.00 96.12 353 LEU A C 1
ATOM 2755 O O . LEU A 1 353 ? -27.807 1.689 3.167 1.00 96.12 353 LEU A O 1
ATOM 2759 N N . ILE A 1 354 ? -28.195 -0.203 2.018 1.00 95.00 354 ILE A N 1
ATOM 2760 C CA . ILE A 1 354 ? -29.535 -0.436 2.577 1.00 95.00 354 ILE A CA 1
ATOM 2761 C C . ILE A 1 354 ? -29.507 -0.556 4.112 1.00 95.00 354 ILE A C 1
ATOM 2763 O O . ILE A 1 354 ? -30.153 0.268 4.757 1.00 95.00 354 ILE A O 1
ATOM 2767 N N . PRO A 1 355 ? -28.754 -1.486 4.739 1.00 94.56 355 PRO A N 1
ATOM 2768 C CA . PRO A 1 355 ? -28.769 -1.613 6.195 1.00 94.56 355 PRO A CA 1
ATOM 2769 C C . PRO A 1 355 ? -28.199 -0.371 6.887 1.00 94.56 355 PRO A C 1
ATOM 2771 O O . PRO A 1 355 ? -28.716 0.026 7.924 1.00 94.56 355 PRO A O 1
ATOM 2774 N N . ALA A 1 356 ? -27.211 0.309 6.291 1.00 95.44 356 ALA A N 1
ATOM 2775 C CA . ALA A 1 356 ? -26.709 1.575 6.825 1.00 95.44 356 ALA A CA 1
ATOM 2776 C C . ALA A 1 356 ? -27.788 2.676 6.836 1.00 95.44 356 ALA A C 1
ATOM 2778 O O . ALA A 1 356 ? -27.875 3.441 7.796 1.00 95.44 356 ALA A O 1
ATOM 2779 N N . PHE A 1 357 ? -28.627 2.744 5.795 1.00 95.31 357 PHE A N 1
ATOM 2780 C CA . PHE A 1 357 ? -29.753 3.679 5.709 1.00 95.31 357 PHE A CA 1
ATOM 2781 C C . PHE A 1 357 ? -30.851 3.343 6.723 1.00 95.31 357 PHE A C 1
ATOM 2783 O O . PHE A 1 357 ? -31.366 4.251 7.369 1.00 95.31 357 PHE A O 1
ATOM 2790 N N . GLU A 1 358 ? -31.183 2.065 6.917 1.00 94.00 358 GLU A N 1
ATOM 2791 C CA . GLU A 1 358 ? -32.157 1.643 7.933 1.00 94.00 358 GLU A CA 1
ATOM 2792 C C . GLU A 1 358 ? -31.648 1.915 9.361 1.00 94.00 358 GLU A C 1
ATOM 2794 O O . GLU A 1 358 ? -32.376 2.493 10.171 1.00 94.00 358 GLU A O 1
ATOM 2799 N N . THR A 1 359 ? -30.376 1.616 9.656 1.00 92.44 359 THR A N 1
ATOM 2800 C CA . THR A 1 359 ? -29.723 1.990 10.924 1.00 92.44 359 THR A CA 1
ATOM 2801 C C . THR A 1 359 ? -29.737 3.509 11.130 1.00 92.44 359 THR A C 1
ATOM 2803 O O . THR A 1 359 ? -29.993 3.972 12.241 1.00 92.44 359 THR A O 1
ATOM 2806 N N . ALA A 1 360 ? -29.519 4.310 10.081 1.00 92.00 360 ALA A N 1
ATOM 2807 C CA . ALA A 1 360 ? -29.605 5.767 10.171 1.00 92.00 360 ALA A CA 1
ATOM 2808 C C . ALA A 1 360 ? -31.045 6.274 10.387 1.00 92.00 360 ALA A C 1
ATOM 2810 O O . ALA A 1 360 ? -31.232 7.213 11.159 1.00 92.00 360 ALA A O 1
ATOM 2811 N N . LEU A 1 361 ? -32.060 5.653 9.768 1.00 91.44 361 LEU A N 1
ATOM 2812 C CA . LEU A 1 361 ? -33.473 6.018 9.953 1.00 91.44 361 LEU A CA 1
ATOM 2813 C C . LEU A 1 361 ? -33.933 5.773 11.395 1.00 91.44 361 LEU A C 1
ATOM 2815 O O . LEU A 1 361 ? -34.625 6.612 11.964 1.00 91.44 361 LEU A O 1
ATOM 2819 N N . GLN A 1 362 ? -33.505 4.664 12.007 1.00 88.62 362 GLN A N 1
ATOM 2820 C CA . GLN A 1 362 ? -33.817 4.330 13.406 1.00 88.62 362 GLN A CA 1
ATOM 2821 C C . GLN A 1 362 ? -33.231 5.326 14.424 1.00 88.62 362 GLN A C 1
ATOM 2823 O O . GLN A 1 362 ? -33.706 5.389 15.554 1.00 88.62 362 GLN A O 1
ATOM 2828 N N . HIS A 1 363 ? -32.218 6.104 14.031 1.00 87.06 363 HIS A N 1
ATOM 2829 C CA . HIS A 1 363 ? -31.541 7.094 14.877 1.00 87.06 363 HIS A CA 1
ATOM 2830 C C . HIS A 1 363 ? -31.841 8.550 14.478 1.00 87.06 363 HIS A C 1
ATOM 2832 O O . HIS A 1 363 ? -31.180 9.463 14.973 1.00 87.06 363 HIS A O 1
ATOM 2838 N N . LEU A 1 364 ? -32.805 8.788 13.583 1.00 84.44 364 LEU A N 1
ATOM 2839 C CA . LEU A 1 364 ? -33.161 10.131 13.132 1.00 84.44 364 LEU A CA 1
ATOM 2840 C C . LEU A 1 364 ? -34.164 10.787 14.094 1.00 84.44 364 LEU A C 1
ATOM 2842 O O . LEU A 1 364 ? -35.360 10.513 14.031 1.00 84.44 364 LEU A O 1
ATOM 2846 N N . ASP A 1 365 ? -33.682 11.690 14.949 1.00 80.94 365 ASP A N 1
ATOM 2847 C CA . ASP A 1 365 ? -34.533 12.622 15.699 1.00 80.94 365 ASP A CA 1
ATOM 2848 C C . ASP A 1 365 ? -34.833 13.867 14.834 1.00 80.94 365 ASP A C 1
ATOM 2850 O O . ASP A 1 365 ? -33.904 14.596 14.478 1.00 80.94 365 ASP A O 1
ATOM 2854 N N . PRO A 1 366 ? -36.107 14.168 14.505 1.00 72.44 366 PRO A N 1
ATOM 2855 C CA . PRO A 1 366 ? -36.485 15.385 13.780 1.00 72.44 366 PRO A CA 1
ATOM 2856 C C . PRO A 1 366 ? -36.124 16.700 14.491 1.00 72.44 366 PRO A C 1
ATOM 2858 O O . PRO A 1 366 ? -36.143 17.756 13.859 1.00 72.44 366 PRO A O 1
ATOM 2861 N N . ASN A 1 367 ? -35.825 16.655 15.793 1.00 75.56 367 ASN A N 1
ATOM 2862 C CA . ASN A 1 367 ? -35.422 17.810 16.594 1.00 75.56 367 ASN A CA 1
ATOM 2863 C C . ASN A 1 367 ? -33.899 18.008 16.640 1.00 75.56 367 ASN A C 1
ATOM 2865 O O . ASN A 1 367 ? -33.451 19.058 17.112 1.00 75.56 367 ASN A O 1
ATOM 2869 N N . ASP A 1 368 ? -33.106 17.047 16.152 1.00 74.12 368 ASP A N 1
ATOM 2870 C CA . ASP A 1 368 ? -31.648 17.135 16.177 1.00 74.12 368 ASP A CA 1
ATOM 2871 C C . ASP A 1 368 ? -31.153 18.248 15.240 1.00 74.12 368 ASP A C 1
ATOM 2873 O O . ASP A 1 368 ? -31.253 18.188 14.011 1.00 74.12 368 ASP A O 1
ATOM 2877 N N . ARG A 1 369 ? -30.609 19.304 15.853 1.00 69.38 369 ARG A N 1
ATOM 2878 C CA . ARG A 1 369 ? -30.030 20.465 15.161 1.00 69.38 369 ARG A CA 1
ATOM 2879 C C . ARG A 1 369 ? -28.549 20.280 14.834 1.00 69.38 369 ARG A C 1
ATOM 2881 O O . ARG A 1 369 ? -27.970 21.151 14.177 1.00 69.38 369 ARG A O 1
ATOM 2888 N N . THR A 1 370 ? -27.922 19.198 15.291 1.00 68.38 370 THR A N 1
ATOM 2889 C CA . THR A 1 370 ? -26.534 18.889 14.951 1.00 68.38 370 THR A CA 1
ATOM 2890 C C . THR A 1 370 ? -26.419 18.519 13.470 1.00 68.38 370 THR A C 1
ATOM 2892 O O . THR A 1 370 ? -27.344 18.008 12.839 1.00 68.38 370 THR A O 1
ATOM 2895 N N . ARG A 1 371 ? -25.266 18.825 12.866 1.00 73.56 371 ARG A N 1
ATOM 2896 C CA . ARG A 1 371 ? -24.974 18.513 11.453 1.00 73.56 371 ARG A CA 1
ATOM 2897 C C . ARG A 1 371 ? -24.047 17.305 11.347 1.00 73.56 371 ARG A C 1
ATOM 2899 O O . ARG A 1 371 ? -23.101 17.322 10.560 1.00 73.56 371 ARG A O 1
ATOM 2906 N N . HIS A 1 372 ? -24.279 16.312 12.204 1.00 88.81 372 HIS A N 1
ATOM 2907 C CA . HIS A 1 372 ? -23.493 15.088 12.252 1.00 88.81 372 HIS A CA 1
ATOM 2908 C C . HIS A 1 372 ? -23.805 14.180 11.062 1.00 88.81 372 HIS A C 1
ATOM 2910 O O . HIS A 1 372 ? -24.954 14.041 10.644 1.00 88.81 372 HIS A O 1
ATOM 2916 N N . VAL A 1 373 ? -22.763 13.541 10.540 1.00 93.12 373 VAL A N 1
ATOM 2917 C CA . VAL A 1 373 ? -22.856 12.576 9.447 1.00 93.12 373 VAL A CA 1
ATOM 2918 C C . VAL A 1 373 ? -23.069 11.193 10.058 1.00 93.12 373 VAL A C 1
ATOM 2920 O O . VAL A 1 373 ? -22.243 10.722 10.838 1.00 93.12 373 VAL A O 1
ATOM 2923 N N . SER A 1 374 ? -24.173 10.536 9.705 1.00 94.19 374 SER A N 1
ATOM 2924 C CA . SER A 1 374 ? -24.568 9.236 10.263 1.00 94.19 374 SER A CA 1
ATOM 2925 C C . SER A 1 374 ? -23.847 8.057 9.594 1.00 94.19 374 SER A C 1
ATOM 2927 O O . SER A 1 374 ? -23.519 7.074 10.260 1.00 94.19 374 SER A O 1
ATOM 2929 N N . ILE A 1 375 ? -23.557 8.158 8.292 1.00 97.38 375 ILE A N 1
ATOM 2930 C CA . ILE A 1 375 ? -22.977 7.083 7.477 1.00 97.38 375 ILE A CA 1
ATOM 2931 C C . ILE A 1 375 ? -21.679 7.558 6.815 1.00 97.38 375 ILE A C 1
ATOM 2933 O O . ILE A 1 375 ? -21.687 8.511 6.034 1.00 97.38 375 ILE A O 1
ATOM 2937 N N . PHE A 1 376 ? -20.575 6.847 7.047 1.00 97.69 376 PHE A N 1
ATOM 2938 C CA . PHE A 1 376 ? -19.321 7.038 6.313 1.00 97.69 376 PHE A CA 1
ATOM 2939 C C . PHE A 1 376 ? -18.994 5.815 5.461 1.00 97.69 376 PHE A C 1
ATOM 2941 O O . PHE A 1 376 ? -18.924 4.701 5.973 1.00 97.69 376 PHE A O 1
ATOM 2948 N N . VAL A 1 377 ? -18.714 6.028 4.175 1.00 98.19 377 VAL A N 1
ATOM 2949 C CA . VAL A 1 377 ? -18.214 4.991 3.265 1.00 98.19 377 VAL A CA 1
ATOM 2950 C C . VAL A 1 377 ? -16.806 5.343 2.801 1.00 98.19 377 VAL A C 1
ATOM 2952 O O . VAL A 1 377 ? -16.586 6.347 2.119 1.00 98.19 377 VAL A O 1
ATOM 2955 N N . ILE A 1 378 ? -15.844 4.498 3.160 1.00 97.38 378 ILE A N 1
ATOM 2956 C CA . ILE A 1 378 ? -14.449 4.605 2.743 1.00 97.38 378 ILE A CA 1
ATOM 2957 C C . ILE A 1 378 ? -14.245 3.732 1.504 1.00 97.38 378 ILE A C 1
ATOM 2959 O O . ILE A 1 378 ? -14.481 2.526 1.542 1.00 97.38 378 ILE A O 1
ATOM 2963 N N . SER A 1 379 ? -13.771 4.348 0.420 1.00 93.38 379 SER A N 1
ATOM 2964 C CA . SER A 1 379 ? -13.439 3.684 -0.845 1.00 93.38 379 SER A CA 1
ATOM 2965 C C . SER A 1 379 ? -11.986 3.976 -1.256 1.00 93.38 379 SER A C 1
ATOM 2967 O O . SER A 1 379 ? -11.528 5.115 -1.126 1.00 93.38 379 SER A O 1
ATOM 2969 N N . PRO A 1 380 ? -11.252 2.999 -1.818 1.00 85.75 380 PRO A N 1
ATOM 2970 C CA . PRO A 1 380 ? -9.851 3.159 -2.217 1.00 85.75 380 PRO A CA 1
ATOM 2971 C C . PRO A 1 380 ? -9.629 4.137 -3.377 1.00 85.75 380 PRO A C 1
ATOM 2973 O O . PRO A 1 380 ? -8.567 4.751 -3.467 1.00 85.75 380 PRO A O 1
ATOM 2976 N N . THR A 1 381 ? -10.605 4.307 -4.274 1.00 82.88 381 THR A N 1
ATOM 2977 C CA . THR A 1 381 ? -10.487 5.244 -5.404 1.00 82.88 381 THR A CA 1
ATOM 2978 C C . THR A 1 381 ? -11.546 6.331 -5.351 1.00 82.88 381 THR A C 1
ATOM 2980 O O . THR A 1 381 ? -12.622 6.172 -4.771 1.00 82.88 381 THR A O 1
ATOM 2983 N N . ARG A 1 382 ? -11.229 7.460 -5.987 1.00 83.75 382 ARG A N 1
ATOM 2984 C CA . ARG A 1 382 ? -12.130 8.611 -6.105 1.00 83.75 382 ARG A CA 1
ATOM 2985 C C . ARG A 1 382 ? -13.301 8.291 -7.031 1.00 83.75 382 ARG A C 1
ATOM 2987 O O . ARG A 1 382 ? -14.401 8.769 -6.802 1.00 83.75 382 ARG A O 1
ATOM 2994 N N . GLU A 1 383 ? -13.061 7.450 -8.031 1.00 79.25 383 GLU A N 1
ATOM 2995 C CA . GLU A 1 383 ? -14.034 7.006 -9.029 1.00 79.25 383 GLU A CA 1
ATOM 2996 C C . GLU A 1 383 ? -15.056 6.057 -8.404 1.00 79.25 383 GLU A C 1
ATOM 2998 O O . GLU A 1 383 ? -16.254 6.258 -8.572 1.00 79.25 383 GLU A O 1
ATOM 3003 N N . LEU A 1 384 ? -14.599 5.071 -7.622 1.00 82.69 384 LEU A N 1
ATOM 3004 C CA . LEU A 1 384 ? -15.489 4.198 -6.856 1.00 82.69 384 LEU A CA 1
ATOM 3005 C C . LEU A 1 384 ? -16.245 4.992 -5.776 1.00 82.69 384 LEU A C 1
ATOM 3007 O O . LEU A 1 384 ? -17.444 4.799 -5.619 1.00 82.69 384 LEU A O 1
ATOM 3011 N N . ALA A 1 385 ? -15.601 5.962 -5.116 1.00 90.19 385 ALA A N 1
ATOM 3012 C CA . ALA A 1 385 ? -16.279 6.862 -4.179 1.00 90.19 385 ALA A CA 1
ATOM 3013 C C . ALA A 1 385 ? -17.368 7.715 -4.869 1.00 90.19 385 ALA A C 1
ATOM 3015 O O . ALA A 1 385 ? -18.467 7.864 -4.341 1.00 90.19 385 ALA A O 1
ATOM 3016 N N . GLN A 1 386 ? -17.106 8.235 -6.073 1.00 86.19 386 GLN A N 1
ATOM 3017 C CA . GLN A 1 386 ? -18.110 8.935 -6.881 1.00 86.19 386 GLN A CA 1
ATOM 3018 C C . GLN A 1 386 ? -19.245 7.996 -7.330 1.00 86.19 386 GLN A C 1
ATOM 3020 O O . GLN A 1 386 ? -20.403 8.401 -7.284 1.00 86.19 386 GLN A O 1
ATOM 3025 N N . GLN A 1 387 ? -18.942 6.750 -7.711 1.00 82.75 387 GLN A N 1
ATOM 3026 C CA . GLN A 1 387 ? -19.937 5.747 -8.110 1.00 82.75 387 GLN A CA 1
ATOM 3027 C C . GLN A 1 387 ? -20.845 5.349 -6.932 1.00 82.75 387 GLN A C 1
ATOM 3029 O O . GLN A 1 387 ? -22.065 5.414 -7.053 1.00 82.75 387 GLN A O 1
ATOM 3034 N N . ILE A 1 388 ? -20.278 5.033 -5.763 1.00 92.88 388 ILE A N 1
ATOM 3035 C CA . ILE A 1 388 ? -21.043 4.738 -4.540 1.00 92.88 388 ILE A CA 1
ATOM 3036 C C . ILE A 1 388 ? -21.906 5.942 -4.133 1.00 92.88 388 ILE A C 1
ATOM 3038 O O . ILE A 1 388 ? -23.058 5.763 -3.750 1.00 92.88 388 ILE A O 1
ATOM 3042 N N . ALA A 1 389 ? -21.398 7.173 -4.259 1.00 94.31 389 ALA A N 1
ATOM 3043 C CA . ALA A 1 389 ? -22.176 8.376 -3.966 1.00 94.31 389 ALA A CA 1
ATOM 3044 C C . ALA A 1 389 ? -23.319 8.638 -4.967 1.00 94.31 389 ALA A C 1
ATOM 3046 O O . ALA A 1 389 ? -24.297 9.287 -4.601 1.00 94.31 389 ALA A O 1
ATOM 3047 N N . GLN A 1 390 ? -23.226 8.151 -6.209 1.00 91.25 390 GLN A N 1
ATOM 3048 C CA . GLN A 1 390 ? -24.343 8.174 -7.163 1.00 91.25 390 GLN A CA 1
ATOM 3049 C C . GLN A 1 390 ? -25.422 7.160 -6.756 1.00 91.25 390 GLN A C 1
ATOM 3051 O O . GLN A 1 390 ? -26.593 7.529 -6.673 1.00 91.25 390 GLN A O 1
ATOM 3056 N N . GLU A 1 391 ? -25.036 5.933 -6.394 1.00 91.94 391 GLU A N 1
ATOM 3057 C CA . GLU A 1 391 ? -25.981 4.915 -5.907 1.00 91.94 391 GLU A CA 1
ATOM 3058 C C . GLU A 1 391 ? -26.642 5.332 -4.583 1.00 91.94 391 GLU A C 1
ATOM 306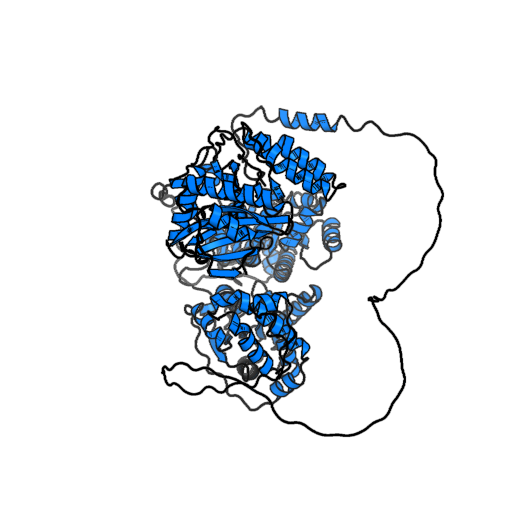0 O O . GLU A 1 391 ? -27.855 5.208 -4.433 1.00 91.94 391 GLU A O 1
ATOM 3065 N N . ALA A 1 392 ? -25.890 5.927 -3.653 1.00 96.00 392 ALA A N 1
ATOM 3066 C CA . ALA A 1 392 ? -26.433 6.464 -2.406 1.00 96.00 392 ALA A CA 1
ATOM 3067 C C . ALA A 1 392 ? -27.427 7.620 -2.634 1.00 96.00 392 ALA A C 1
ATOM 3069 O O . ALA A 1 392 ? -28.390 7.731 -1.883 1.00 96.00 392 ALA A O 1
ATOM 3070 N N . LYS A 1 393 ? -27.251 8.441 -3.683 1.00 95.44 393 LYS A N 1
ATOM 3071 C CA . LYS A 1 393 ? -28.206 9.505 -4.066 1.00 95.44 393 LYS A CA 1
ATOM 3072 C C . LYS A 1 393 ? -29.472 8.981 -4.737 1.00 95.44 393 LYS A C 1
ATOM 3074 O O . LYS A 1 393 ? -30.529 9.583 -4.582 1.00 95.44 393 LYS A O 1
ATOM 3079 N N . ARG A 1 394 ? -29.376 7.867 -5.470 1.00 94.25 394 ARG A N 1
ATOM 3080 C CA . ARG A 1 394 ? -30.548 7.134 -5.979 1.00 94.25 394 ARG A CA 1
ATOM 3081 C C . ARG A 1 394 ? -31.316 6.494 -4.824 1.00 94.25 394 ARG A C 1
ATOM 3083 O O . ARG A 1 394 ? -32.536 6.591 -4.775 1.00 94.25 394 ARG A O 1
ATOM 3090 N N . LEU A 1 395 ? -30.605 5.913 -3.854 1.00 94.25 395 LEU A N 1
ATOM 3091 C CA . LEU A 1 395 ? -31.221 5.338 -2.660 1.00 94.25 395 LEU A CA 1
ATOM 3092 C C . LEU A 1 395 ? -31.876 6.409 -1.778 1.00 94.25 395 LEU A C 1
ATOM 3094 O O . LEU A 1 395 ? -33.017 6.219 -1.377 1.00 94.25 395 LEU A O 1
ATOM 3098 N N . SER A 1 396 ? -31.220 7.554 -1.537 1.00 94.69 396 SER A N 1
ATOM 3099 C CA . SER A 1 396 ? -31.741 8.615 -0.656 1.00 94.69 396 SER A CA 1
ATOM 3100 C C . SER A 1 396 ? -32.874 9.450 -1.246 1.00 94.69 396 SER A C 1
ATOM 3102 O O . SER A 1 396 ? -33.391 10.342 -0.579 1.00 94.69 396 SER A O 1
ATOM 3104 N N . ARG A 1 397 ? -33.312 9.155 -2.474 1.00 93.62 397 ARG A N 1
ATOM 3105 C CA . ARG A 1 397 ? -34.315 9.930 -3.214 1.00 93.62 397 ARG A CA 1
ATOM 3106 C C . ARG A 1 397 ? -35.658 10.097 -2.491 1.00 93.62 397 ARG A C 1
ATOM 3108 O O . ARG A 1 397 ? -36.369 11.065 -2.767 1.00 93.62 397 ARG A O 1
ATOM 3115 N N . PHE A 1 398 ? -36.001 9.179 -1.586 1.00 92.12 398 PHE A N 1
ATOM 3116 C CA . PHE A 1 398 ? -37.217 9.225 -0.765 1.00 92.12 398 PHE A CA 1
ATOM 3117 C C . PHE A 1 398 ? -36.936 9.342 0.742 1.00 92.12 398 PHE A C 1
ATOM 3119 O O . PHE A 1 398 ? -37.872 9.278 1.536 1.00 92.12 398 PHE A O 1
ATOM 3126 N N . HIS A 1 399 ? -35.678 9.544 1.136 1.00 91.94 399 HIS A N 1
ATOM 3127 C CA . HIS A 1 399 ? -35.226 9.617 2.526 1.00 91.94 399 HIS A CA 1
ATOM 3128 C C . HIS A 1 399 ? -34.852 11.063 2.883 1.00 91.94 399 HIS A C 1
ATOM 3130 O O . HIS A 1 399 ? -34.487 11.838 2.000 1.00 91.94 399 HIS A O 1
ATOM 3136 N N . PRO A 1 400 ? -34.857 11.450 4.169 1.00 89.44 400 PRO A N 1
ATOM 3137 C CA . PRO A 1 400 ? -34.397 12.770 4.612 1.00 89.44 400 PRO A CA 1
ATOM 3138 C C . PRO A 1 400 ? -32.853 12.903 4.611 1.00 89.44 400 PRO A C 1
ATOM 3140 O O . PRO A 1 400 ? -32.297 13.616 5.445 1.00 89.44 400 PRO A O 1
ATOM 3143 N N . PHE A 1 401 ? -32.154 12.191 3.715 1.00 92.44 401 PHE A N 1
ATOM 3144 C CA . PHE A 1 401 ? -30.699 12.006 3.742 1.00 92.44 401 PHE A CA 1
ATOM 3145 C C . PHE A 1 401 ? -29.981 12.705 2.584 1.00 92.44 401 PHE A C 1
ATOM 3147 O O . PHE A 1 401 ? -30.204 12.396 1.410 1.00 92.44 401 PHE A O 1
ATOM 3154 N N . GLU A 1 402 ? -29.043 13.586 2.926 1.00 92.50 402 GLU A N 1
ATOM 3155 C CA . GLU A 1 402 ? -28.159 14.253 1.962 1.00 92.50 402 GLU A CA 1
ATOM 3156 C C . GLU A 1 402 ? -26.786 13.574 1.864 1.00 92.50 402 GLU A C 1
ATOM 3158 O O . GLU A 1 402 ? -26.236 13.084 2.856 1.00 92.50 402 GLU A O 1
ATOM 3163 N N . VAL A 1 403 ? -26.221 13.545 0.650 1.00 95.31 403 VAL A N 1
ATOM 3164 C CA . VAL A 1 403 ? -25.044 12.722 0.309 1.00 95.31 403 VAL A CA 1
ATOM 3165 C C . VAL A 1 403 ? -23.910 13.573 -0.273 1.00 95.31 403 VAL A C 1
ATOM 3167 O O . VAL A 1 403 ? -24.050 14.198 -1.333 1.00 95.31 403 VAL A O 1
ATOM 3170 N N . HIS A 1 404 ? -22.740 13.533 0.365 1.00 95.06 404 HIS A N 1
ATOM 3171 C CA . HIS A 1 404 ? -21.563 14.323 -0.013 1.00 95.06 404 HIS A CA 1
ATOM 3172 C C . HIS A 1 404 ? -20.323 13.468 -0.301 1.00 95.06 404 HIS A C 1
ATOM 3174 O O . HIS A 1 404 ? -20.192 12.342 0.176 1.00 95.06 404 HIS A O 1
ATOM 3180 N N . THR A 1 405 ? -19.388 14.016 -1.084 1.00 94.69 405 THR A N 1
ATOM 3181 C CA . THR A 1 405 ? -18.159 13.320 -1.502 1.00 94.69 405 THR A CA 1
ATOM 3182 C C . THR A 1 405 ? -16.897 14.034 -1.035 1.00 94.69 405 THR A C 1
ATOM 3184 O O . THR A 1 405 ? -16.653 15.178 -1.422 1.00 94.69 405 THR A O 1
ATOM 3187 N N . LEU A 1 406 ? -16.052 13.336 -0.273 1.00 94.69 406 LEU A N 1
ATOM 3188 C CA . LEU A 1 406 ? -14.778 13.843 0.249 1.00 94.69 406 LEU A CA 1
ATOM 3189 C C . LEU A 1 406 ? -13.602 13.095 -0.391 1.00 94.69 406 LEU A C 1
ATOM 3191 O O . LEU A 1 406 ? -13.007 12.176 0.177 1.00 94.69 406 LEU A O 1
ATOM 3195 N N . VAL A 1 407 ? -13.283 13.490 -1.624 1.00 92.00 407 VAL A N 1
ATOM 3196 C CA . VAL A 1 407 ? -12.260 12.849 -2.466 1.00 92.00 407 VAL A CA 1
ATOM 3197 C C . VAL A 1 407 ? -11.068 13.769 -2.731 1.00 92.00 407 VAL A C 1
ATOM 3199 O O . VAL A 1 407 ? -11.213 14.987 -2.852 1.00 92.00 407 VAL A O 1
ATOM 3202 N N . GLY A 1 408 ? -9.866 13.196 -2.823 1.00 82.25 408 GLY A N 1
ATOM 3203 C CA . GLY A 1 408 ? -8.653 13.960 -3.139 1.00 82.25 408 GLY A CA 1
ATOM 3204 C C . GLY A 1 408 ? -8.692 14.638 -4.520 1.00 82.25 408 GLY A C 1
ATOM 3205 O O . GLY A 1 408 ? -9.467 14.269 -5.397 1.00 82.25 408 GLY A O 1
ATOM 3206 N N . GLY A 1 409 ? -7.808 15.615 -4.746 1.00 76.50 409 GLY A N 1
ATOM 3207 C CA . GLY A 1 409 ? -7.681 16.309 -6.040 1.00 76.50 409 GLY A CA 1
ATOM 3208 C C . GLY A 1 409 ? -8.670 17.457 -6.278 1.00 76.50 409 GLY A C 1
ATOM 3209 O O . GLY A 1 409 ? -8.504 18.197 -7.243 1.00 76.50 409 GLY A O 1
ATOM 3210 N N . GLU A 1 410 ? -9.644 17.657 -5.388 1.00 79.19 410 GLU A N 1
ATOM 3211 C CA . GLU A 1 410 ? -10.479 18.864 -5.339 1.00 79.19 410 GLU A CA 1
ATOM 3212 C C . GLU A 1 410 ? -10.048 19.800 -4.187 1.00 79.19 410 GLU A C 1
ATOM 3214 O O . GLU A 1 410 ? -9.489 19.314 -3.191 1.00 79.19 410 GLU A O 1
ATOM 3219 N N . PRO A 1 411 ? -10.314 21.122 -4.261 1.00 83.25 411 PRO A N 1
ATOM 3220 C CA . PRO A 1 411 ? -9.971 22.067 -3.194 1.00 83.25 411 PRO A CA 1
ATOM 3221 C C . PRO A 1 411 ? -10.713 21.770 -1.881 1.00 83.25 411 PRO A C 1
ATOM 3223 O O . PRO A 1 411 ? -11.946 21.745 -1.867 1.00 83.25 411 PRO A O 1
ATOM 3226 N N . LYS A 1 412 ? -9.974 21.614 -0.767 1.00 86.75 412 LYS A N 1
ATOM 3227 C CA . LYS A 1 412 ? -10.542 21.267 0.555 1.00 86.75 412 LYS A CA 1
ATOM 3228 C C . LYS A 1 412 ? -11.682 22.208 0.961 1.00 86.75 412 LYS A C 1
ATOM 3230 O O . LYS A 1 412 ? -12.767 21.749 1.293 1.00 86.75 412 LYS A O 1
ATOM 3235 N N . GLY A 1 413 ? -11.462 23.522 0.844 1.00 83.62 413 GLY A N 1
ATOM 3236 C CA . GLY A 1 413 ? -12.439 24.545 1.232 1.00 83.62 413 GLY A CA 1
ATOM 3237 C C . GLY A 1 413 ? -13.772 24.463 0.480 1.00 83.62 413 GLY A C 1
ATOM 3238 O O . GLY A 1 413 ? -14.807 24.751 1.069 1.00 83.62 413 GLY A O 1
ATOM 3239 N N . ARG A 1 414 ? -13.794 23.992 -0.779 1.00 85.75 414 ARG A N 1
ATOM 3240 C CA . ARG A 1 414 ? -15.053 23.771 -1.516 1.00 85.75 414 ARG A CA 1
ATOM 3241 C C . ARG A 1 414 ? -15.820 22.573 -0.955 1.00 85.75 414 ARG A C 1
ATOM 3243 O O . ARG A 1 414 ? -17.027 22.668 -0.755 1.00 85.75 414 ARG A O 1
ATOM 3250 N N . GLN A 1 415 ? -15.122 21.465 -0.695 1.00 87.38 415 GLN A N 1
ATOM 3251 C CA . GLN A 1 415 ? -15.725 20.278 -0.084 1.00 87.38 415 GLN A CA 1
ATOM 3252 C C . GLN A 1 415 ? -16.228 20.579 1.335 1.00 87.38 415 GLN A C 1
ATOM 3254 O O . GLN A 1 415 ? -17.350 20.196 1.657 1.00 87.38 415 GLN A O 1
ATOM 3259 N N . MET A 1 416 ? -15.466 21.321 2.144 1.00 88.19 416 MET A N 1
ATOM 3260 C CA . MET A 1 416 ? -15.890 21.713 3.490 1.00 88.19 416 MET A CA 1
ATOM 3261 C C . MET A 1 416 ? -17.064 22.699 3.462 1.00 88.19 416 MET A C 1
ATOM 3263 O O . MET A 1 416 ? -18.044 22.481 4.160 1.00 88.19 416 MET A O 1
ATOM 3267 N N . HIS A 1 417 ? -17.041 23.723 2.603 1.00 85.75 417 HIS A N 1
ATOM 3268 C CA . HIS A 1 417 ? -18.166 24.656 2.469 1.00 85.75 417 HIS A CA 1
ATOM 3269 C C . HIS A 1 417 ? -19.470 23.934 2.086 1.00 85.75 417 HIS A C 1
ATOM 3271 O O . HIS A 1 417 ? -20.508 24.195 2.687 1.00 85.75 417 HIS A O 1
ATOM 3277 N N . GLY A 1 418 ? -19.418 22.968 1.159 1.00 83.75 418 GLY A N 1
ATOM 3278 C CA . GLY A 1 418 ? -20.578 22.133 0.824 1.00 83.75 418 GLY A CA 1
ATOM 3279 C C . GLY A 1 418 ? -21.112 21.314 2.008 1.00 83.75 418 GLY A C 1
ATOM 3280 O O . GLY A 1 418 ? -22.325 21.219 2.173 1.00 83.75 418 GLY A O 1
ATOM 3281 N N . LEU A 1 419 ? -20.215 20.784 2.847 1.00 86.19 419 LEU A N 1
ATOM 3282 C CA . LEU A 1 419 ? -20.553 19.972 4.023 1.00 86.19 419 LEU A CA 1
ATOM 3283 C C . LEU A 1 419 ? -21.024 20.800 5.237 1.00 86.19 419 LEU A C 1
ATOM 3285 O O . LEU A 1 419 ? -21.731 20.278 6.092 1.00 86.19 419 LEU A O 1
ATOM 3289 N N . MET A 1 420 ? -20.653 22.083 5.308 1.00 83.88 420 MET A N 1
ATOM 3290 C CA . MET A 1 420 ? -21.036 22.992 6.398 1.00 83.88 420 MET A CA 1
ATOM 3291 C C . MET A 1 420 ? -22.321 23.773 6.110 1.00 83.88 420 MET A C 1
ATOM 3293 O O . MET A 1 420 ? -23.078 24.067 7.033 1.00 83.88 420 MET A O 1
ATOM 3297 N N . GLN A 1 421 ? -22.596 24.116 4.847 1.00 81.94 421 GLN A N 1
ATOM 3298 C CA . GLN A 1 421 ? -23.774 24.910 4.460 1.00 81.94 421 GLN A CA 1
ATOM 3299 C C . GLN A 1 421 ? -25.097 24.128 4.491 1.00 81.94 421 GLN A C 1
ATOM 3301 O O . GLN A 1 421 ? -26.164 24.733 4.408 1.00 81.94 421 GLN A O 1
ATOM 3306 N N . ARG A 1 422 ? -25.054 22.795 4.586 1.00 81.25 422 ARG A N 1
ATOM 3307 C CA . ARG A 1 422 ? -26.232 21.916 4.546 1.00 81.25 422 ARG A CA 1
ATOM 3308 C C . ARG A 1 422 ? -26.132 20.839 5.623 1.00 81.25 422 ARG A C 1
ATOM 3310 O O . ARG A 1 422 ? -25.050 20.564 6.130 1.00 81.25 422 ARG A O 1
ATOM 3317 N N . ARG A 1 423 ? -27.266 20.223 5.960 1.00 84.56 423 ARG A N 1
ATOM 3318 C CA . ARG A 1 423 ? -27.280 18.924 6.646 1.00 84.56 423 ARG A CA 1
ATOM 3319 C C . ARG A 1 423 ? -26.783 17.869 5.649 1.00 84.56 423 ARG A C 1
ATOM 3321 O O . ARG A 1 423 ? -27.117 17.964 4.470 1.00 84.56 423 ARG A O 1
ATOM 3328 N N . VAL A 1 424 ? -25.958 16.930 6.102 1.00 90.94 424 VAL A N 1
ATOM 3329 C CA . VAL A 1 424 ? -25.433 15.813 5.302 1.00 90.94 424 VAL A CA 1
ATOM 3330 C C . VAL A 1 424 ? -25.374 14.592 6.203 1.00 90.94 424 VAL A C 1
ATOM 3332 O O . VAL A 1 424 ? -24.795 14.649 7.283 1.00 90.94 424 VAL A O 1
ATOM 3335 N N . ASP A 1 425 ? -25.950 13.495 5.736 1.00 92.94 425 ASP A N 1
ATOM 3336 C CA . ASP A 1 425 ? -26.107 12.255 6.492 1.00 92.94 425 ASP A CA 1
ATOM 3337 C C . ASP A 1 425 ? -25.111 11.192 6.040 1.00 92.94 425 ASP A C 1
ATOM 3339 O O . ASP A 1 425 ? -24.715 10.341 6.835 1.00 92.94 425 ASP A O 1
ATOM 3343 N N . VAL A 1 426 ? -24.703 11.251 4.768 1.00 96.38 426 VAL A N 1
ATOM 3344 C CA . VAL A 1 426 ? -23.849 10.254 4.120 1.00 96.38 426 VAL A CA 1
ATOM 3345 C C . VAL A 1 426 ? -22.617 10.925 3.524 1.00 96.38 426 VAL A C 1
ATOM 3347 O O . VAL A 1 426 ? -22.720 11.757 2.620 1.00 96.38 426 VAL A O 1
ATOM 3350 N N . VAL A 1 427 ? -21.433 10.524 3.981 1.00 96.94 427 VAL A N 1
ATOM 3351 C CA . VAL A 1 427 ? -20.149 10.909 3.386 1.00 96.94 427 VAL A CA 1
ATOM 3352 C C . VAL A 1 427 ? -19.520 9.703 2.706 1.00 96.94 427 VAL A C 1
ATOM 3354 O O . VAL A 1 427 ? -19.278 8.677 3.335 1.00 96.94 427 VAL A O 1
ATOM 3357 N N . VAL A 1 428 ? -19.176 9.852 1.428 1.00 97.81 428 VAL A N 1
ATOM 3358 C CA . VAL A 1 428 ? -18.373 8.870 0.688 1.00 97.81 428 VAL A CA 1
ATOM 3359 C C . VAL A 1 428 ? -17.009 9.481 0.374 1.00 97.81 428 VAL A C 1
ATOM 3361 O O . VAL A 1 428 ? -16.930 10.569 -0.200 1.00 97.81 428 VAL A O 1
ATOM 3364 N N . GLY A 1 429 ? -15.912 8.826 0.755 1.00 96.12 429 GLY A N 1
ATOM 3365 C CA . GLY A 1 429 ? -14.585 9.442 0.686 1.00 96.12 429 GLY A CA 1
ATOM 3366 C C . GLY A 1 429 ? -13.419 8.484 0.479 1.00 96.12 429 GLY A C 1
ATOM 3367 O O . GLY A 1 429 ? -13.529 7.272 0.643 1.00 96.12 429 GLY A O 1
ATOM 3368 N N . THR A 1 430 ? -12.275 9.062 0.108 1.00 94.75 430 THR A N 1
ATOM 3369 C CA . THR A 1 430 ? -10.992 8.345 -0.014 1.00 94.75 430 THR A CA 1
ATOM 3370 C C . THR A 1 430 ? -10.143 8.543 1.242 1.00 94.75 430 THR A C 1
ATOM 3372 O O . THR A 1 430 ? -10.042 9.703 1.659 1.00 94.75 430 THR A O 1
ATOM 3375 N N . PRO A 1 431 ? -9.469 7.503 1.786 1.00 93.44 431 PRO A N 1
ATOM 3376 C CA . PRO A 1 431 ? -8.803 7.540 3.092 1.00 93.44 431 PRO A CA 1
ATOM 3377 C C . PRO A 1 431 ? -7.992 8.812 3.349 1.00 93.44 431 PRO A C 1
ATOM 3379 O O . PRO A 1 431 ? -8.401 9.629 4.166 1.00 93.44 431 PRO A O 1
ATOM 3382 N N . GLY A 1 432 ? -6.949 9.071 2.554 1.00 91.56 432 GLY A N 1
ATOM 3383 C CA . GLY A 1 432 ? -6.071 10.229 2.749 1.00 91.56 432 GLY A CA 1
ATOM 3384 C C . GLY A 1 432 ? -6.733 11.612 2.644 1.00 91.56 432 GLY A C 1
ATOM 3385 O O . GLY A 1 432 ? -6.154 12.577 3.123 1.00 91.56 432 GLY A O 1
ATOM 3386 N N . ARG A 1 433 ? -7.942 11.756 2.069 1.00 93.25 433 ARG A N 1
ATOM 3387 C CA . ARG A 1 433 ? -8.712 13.023 2.139 1.00 93.25 433 ARG A CA 1
ATOM 3388 C C . ARG A 1 433 ? -9.533 13.108 3.428 1.00 93.25 433 ARG A C 1
ATOM 3390 O O . ARG A 1 433 ? -9.658 14.192 3.986 1.00 93.25 433 ARG A O 1
ATOM 3397 N N . LEU A 1 434 ? -10.058 11.991 3.921 1.00 95.19 434 LEU A N 1
ATOM 3398 C CA . LEU A 1 434 ? -10.726 11.945 5.222 1.00 95.19 434 LEU A CA 1
ATOM 3399 C C . LEU A 1 434 ? -9.711 12.187 6.355 1.00 95.19 434 LEU A C 1
ATOM 3401 O O . LEU A 1 434 ? -9.976 13.013 7.224 1.00 95.19 434 LEU A O 1
ATOM 3405 N N . THR A 1 435 ? -8.524 11.567 6.289 1.00 93.56 435 THR A N 1
ATOM 3406 C CA . THR A 1 435 ? -7.416 11.779 7.239 1.00 93.56 435 THR A CA 1
ATOM 3407 C C . THR A 1 435 ? -6.974 13.242 7.249 1.00 93.56 435 THR A C 1
ATOM 3409 O O . THR A 1 435 ? -6.922 13.864 8.304 1.00 93.56 435 THR A O 1
ATOM 3412 N N . ASP A 1 436 ? -6.728 13.813 6.065 1.00 91.94 436 ASP A N 1
ATOM 3413 C CA . ASP A 1 436 ? -6.327 15.210 5.855 1.00 91.94 436 ASP A CA 1
ATOM 3414 C C . ASP A 1 436 ? -7.337 16.214 6.444 1.00 91.94 436 ASP A C 1
ATOM 3416 O O . ASP A 1 436 ? -6.954 17.160 7.137 1.00 91.94 436 ASP A O 1
ATOM 3420 N N . LEU A 1 437 ? -8.639 16.000 6.224 1.00 91.81 437 LEU A N 1
ATOM 3421 C CA . LEU A 1 437 ? -9.685 16.853 6.797 1.00 91.81 437 LEU A CA 1
ATOM 3422 C C . LEU A 1 437 ? -9.796 16.683 8.319 1.00 91.81 437 LEU A C 1
ATOM 3424 O O . LEU A 1 437 ? -9.888 17.683 9.021 1.00 91.81 437 LEU A O 1
ATOM 3428 N N . LEU A 1 438 ? -9.721 15.459 8.852 1.00 90.62 438 LEU A N 1
ATOM 3429 C CA . LEU A 1 438 ? -9.745 15.227 10.304 1.00 90.62 438 LEU A CA 1
ATOM 3430 C C . LEU A 1 438 ? -8.525 15.828 11.005 1.00 90.62 438 LEU A C 1
ATOM 3432 O O . LEU A 1 438 ? -8.649 16.400 12.087 1.00 90.62 438 LEU A O 1
ATOM 3436 N N . GLN A 1 439 ? -7.346 15.752 10.395 1.00 88.38 439 GLN A N 1
ATOM 3437 C CA . GLN A 1 439 ? -6.142 16.369 10.941 1.00 88.38 439 GLN A CA 1
ATOM 3438 C C . GLN A 1 439 ? -6.230 17.901 10.898 1.00 88.38 439 GLN A C 1
ATOM 3440 O O . GLN A 1 439 ? -5.918 18.535 11.904 1.00 88.38 439 GLN A O 1
ATOM 3445 N N . SER A 1 440 ? -6.708 18.493 9.795 1.00 87.06 440 SER A N 1
ATOM 3446 C CA . SER A 1 440 ? -6.644 19.949 9.572 1.00 87.06 440 SER A CA 1
ATOM 3447 C C . SER A 1 440 ? -7.904 20.769 9.894 1.00 87.06 440 SER A C 1
ATOM 3449 O O . SER A 1 440 ? -7.806 21.994 9.907 1.00 87.06 440 SER A O 1
ATOM 3451 N N . MET A 1 441 ? -9.072 20.162 10.150 1.00 86.62 441 MET A N 1
ATOM 3452 C CA . MET A 1 441 ? -10.344 20.891 10.328 1.00 86.62 441 MET A CA 1
ATOM 3453 C C . MET A 1 441 ? -11.150 20.367 11.538 1.00 86.62 441 MET A C 1
ATOM 3455 O O . MET A 1 441 ? -11.779 19.310 11.440 1.00 86.62 441 MET A O 1
ATOM 3459 N N . PRO A 1 442 ? -11.174 21.092 12.681 1.00 86.75 442 PRO A N 1
ATOM 3460 C CA . PRO A 1 442 ? -11.919 20.691 13.880 1.00 86.75 442 PRO A CA 1
ATOM 3461 C C . PRO A 1 442 ? -13.417 20.475 13.638 1.00 86.75 442 PRO A C 1
ATOM 3463 O O . PRO A 1 442 ? -13.965 19.477 14.098 1.00 86.75 442 PRO A O 1
ATOM 3466 N N . ASP A 1 443 ? -14.058 21.335 12.840 1.00 85.44 443 ASP A N 1
ATOM 3467 C CA . ASP A 1 443 ? -15.488 21.227 12.521 1.00 85.44 443 ASP A CA 1
ATOM 3468 C C . ASP A 1 443 ? -15.845 19.876 11.882 1.00 85.44 443 ASP A C 1
ATOM 3470 O O . ASP A 1 443 ? -16.903 19.310 12.155 1.00 85.44 443 ASP A O 1
ATOM 3474 N N . PHE A 1 444 ? -14.940 19.307 11.078 1.00 90.38 444 PHE A N 1
ATOM 3475 C CA . PHE A 1 444 ? -15.148 17.989 10.483 1.00 90.38 444 PHE A CA 1
ATOM 3476 C C . PHE A 1 444 ? -15.057 16.860 11.518 1.00 90.38 444 PHE A C 1
ATOM 3478 O O . PHE A 1 444 ? -15.821 15.902 11.432 1.00 90.38 444 PHE A O 1
ATOM 3485 N N . ARG A 1 445 ? -14.198 16.983 12.544 1.00 89.19 445 ARG A N 1
ATOM 3486 C CA . ARG A 1 445 ? -14.178 16.035 13.680 1.00 89.19 445 ARG A CA 1
ATOM 3487 C C . ARG A 1 445 ? -15.523 16.036 14.398 1.00 89.19 445 ARG A C 1
ATOM 3489 O O . ARG A 1 445 ? -16.065 14.967 14.665 1.00 89.19 445 ARG A O 1
ATOM 3496 N N . ASN A 1 446 ? -16.078 17.224 14.639 1.00 87.12 446 ASN A N 1
ATOM 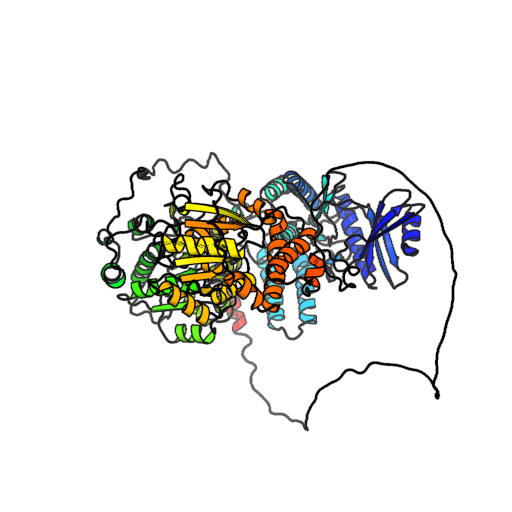3497 C CA . ASN A 1 446 ? -17.383 17.384 15.277 1.00 87.12 446 ASN A CA 1
ATOM 3498 C C . ASN A 1 446 ? -18.478 16.697 14.442 1.00 87.12 446 ASN A C 1
ATOM 3500 O O . ASN A 1 446 ? -19.251 15.909 14.983 1.00 87.12 446 ASN A O 1
ATOM 3504 N N . GLN A 1 447 ? -18.484 16.878 13.115 1.00 86.56 447 GLN A N 1
ATOM 3505 C CA . GLN A 1 447 ? -19.421 16.185 12.218 1.00 86.56 447 GLN A CA 1
ATOM 3506 C C . GLN A 1 447 ? -19.292 14.653 12.216 1.00 86.56 447 GLN A C 1
ATOM 3508 O O . GLN A 1 447 ? -20.299 13.970 12.036 1.00 86.56 447 GLN A O 1
ATOM 3513 N N . CYS A 1 448 ? -18.098 14.102 12.445 1.00 90.38 448 CYS A N 1
ATOM 3514 C CA . CYS A 1 448 ? -17.887 12.654 12.551 1.00 90.38 448 CYS A CA 1
ATOM 3515 C C . CYS A 1 448 ? -18.376 12.047 13.882 1.00 90.38 448 CYS A C 1
ATOM 3517 O O . CYS A 1 448 ? -18.507 10.826 13.971 1.00 90.38 448 CYS A O 1
ATOM 3519 N N . SER A 1 449 ? -18.631 12.861 14.915 1.00 86.81 449 SER A N 1
ATOM 3520 C CA . SER A 1 449 ? -18.917 12.373 16.275 1.00 86.81 449 SER A CA 1
ATOM 3521 C C . SER A 1 449 ? -20.227 11.579 16.393 1.00 86.81 449 SER A C 1
ATOM 3523 O O . SER A 1 449 ? -20.292 10.620 17.157 1.00 86.81 449 SER A O 1
ATOM 3525 N N . GLY A 1 450 ? -21.246 11.931 15.600 1.00 86.31 450 GLY A N 1
ATOM 3526 C CA . GLY A 1 450 ? -22.554 11.269 15.589 1.00 86.31 450 GLY A CA 1
ATOM 3527 C C . GLY A 1 450 ? -22.674 10.041 14.676 1.00 86.31 450 GLY A C 1
ATOM 3528 O O . GLY A 1 450 ? -23.783 9.522 14.539 1.00 86.31 450 GLY A O 1
ATOM 3529 N N . MET A 1 451 ? -21.585 9.578 14.045 1.00 93.81 451 MET A N 1
ATOM 3530 C CA . MET A 1 451 ? -21.620 8.452 13.100 1.00 93.81 451 MET A CA 1
ATOM 3531 C C . MET A 1 451 ? -22.231 7.189 13.722 1.00 93.81 451 MET A C 1
ATOM 3533 O O . MET A 1 451 ? -21.771 6.705 14.754 1.00 93.81 451 MET A O 1
ATOM 3537 N N . LYS A 1 452 ? -23.212 6.608 13.022 1.00 94.19 452 LYS A N 1
ATOM 3538 C CA . LYS A 1 452 ? -23.854 5.333 13.360 1.00 94.19 452 LYS A CA 1
ATOM 3539 C C . LYS A 1 452 ? -23.319 4.165 12.543 1.00 94.19 452 LYS A C 1
ATOM 3541 O O . LYS A 1 452 ? -23.190 3.083 13.104 1.00 94.19 452 LYS A O 1
ATOM 3546 N N . THR A 1 453 ? -22.960 4.374 11.273 1.00 96.88 453 THR A N 1
ATOM 3547 C CA . THR A 1 453 ? -22.456 3.300 10.398 1.00 96.88 453 THR A CA 1
ATOM 3548 C C . THR A 1 453 ? -21.171 3.689 9.669 1.00 96.88 453 THR A C 1
ATOM 3550 O O . THR A 1 453 ? -21.118 4.709 8.982 1.00 96.88 453 THR A O 1
ATOM 3553 N N . LEU A 1 454 ? -20.155 2.832 9.760 1.00 97.81 454 LEU A N 1
ATOM 3554 C CA . LEU A 1 454 ? -18.926 2.890 8.971 1.00 97.81 454 LEU A CA 1
ATOM 3555 C C . LEU A 1 454 ? -18.891 1.737 7.962 1.00 97.81 454 LEU A C 1
ATOM 3557 O O . LEU A 1 454 ? -19.095 0.586 8.331 1.00 97.81 454 LEU A O 1
ATOM 3561 N N . ILE A 1 455 ? -18.550 2.024 6.708 1.00 98.19 455 ILE A N 1
ATOM 3562 C CA . ILE A 1 455 ? -18.340 1.023 5.659 1.00 98.19 455 ILE A CA 1
ATOM 3563 C C . ILE A 1 455 ? -16.911 1.130 5.116 1.00 98.19 455 ILE A C 1
ATOM 3565 O O . ILE A 1 455 ? -16.457 2.214 4.745 1.00 98.19 455 ILE A O 1
ATOM 3569 N N . LEU A 1 456 ? -16.221 -0.008 5.032 1.00 97.12 456 LEU A N 1
ATOM 3570 C CA . LEU A 1 456 ? -14.950 -0.187 4.329 1.00 97.12 456 LEU A CA 1
ATOM 3571 C C . LEU A 1 456 ? -15.210 -1.033 3.071 1.00 97.12 456 LEU A C 1
ATOM 3573 O O . LEU A 1 456 ? -15.390 -2.245 3.191 1.00 97.12 456 LEU A O 1
ATOM 3577 N N . ASP A 1 457 ? -15.248 -0.418 1.885 1.00 94.12 457 ASP A N 1
ATOM 3578 C CA . ASP A 1 457 ? -15.428 -1.144 0.614 1.00 94.12 457 ASP A CA 1
ATOM 3579 C C . ASP A 1 457 ? -14.085 -1.423 -0.083 1.00 94.12 457 ASP A C 1
ATOM 3581 O O . ASP A 1 457 ? -13.140 -0.637 0.010 1.00 94.12 457 ASP A O 1
ATOM 3585 N N . GLU A 1 458 ? -14.013 -2.560 -0.781 1.00 87.38 458 GLU A N 1
ATOM 3586 C CA . GLU A 1 458 ? -12.805 -3.140 -1.389 1.00 87.38 458 GLU A CA 1
ATOM 3587 C C . GLU A 1 458 ? -11.580 -3.085 -0.441 1.00 87.38 458 GLU A C 1
ATOM 3589 O O . GLU A 1 458 ? -10.526 -2.525 -0.766 1.00 87.38 458 GLU A O 1
ATOM 3594 N N . ALA A 1 459 ? -11.718 -3.651 0.766 1.00 87.75 459 ALA A N 1
ATOM 3595 C CA . ALA A 1 459 ? -10.712 -3.567 1.835 1.00 87.75 459 ALA A CA 1
ATOM 3596 C C . ALA A 1 459 ? -9.335 -4.176 1.486 1.00 87.75 459 ALA A C 1
ATOM 3598 O O . ALA A 1 459 ? -8.311 -3.723 1.999 1.00 87.75 459 ALA A O 1
ATOM 3599 N N . ASP A 1 460 ? -9.286 -5.143 0.568 1.00 82.50 460 ASP A N 1
ATOM 3600 C CA . ASP A 1 460 ? -8.061 -5.629 -0.078 1.00 82.50 460 ASP A CA 1
ATOM 3601 C C . ASP A 1 460 ? -7.372 -4.523 -0.881 1.00 82.50 460 ASP A C 1
ATOM 3603 O O . ASP A 1 460 ? -6.181 -4.267 -0.702 1.00 82.50 460 ASP A O 1
ATOM 3607 N N . GLN A 1 461 ? -8.122 -3.823 -1.735 1.00 78.50 461 GLN A N 1
ATOM 3608 C CA . GLN A 1 461 ? -7.569 -2.729 -2.529 1.00 78.50 461 GLN A CA 1
ATOM 3609 C C . GLN A 1 461 ? -7.096 -1.571 -1.645 1.00 78.50 461 GLN A C 1
ATOM 3611 O O . GLN A 1 461 ? -6.055 -0.978 -1.932 1.00 78.50 461 GLN A O 1
ATOM 3616 N N . LEU A 1 462 ? -7.836 -1.241 -0.583 1.00 85.62 462 LEU A N 1
ATOM 3617 C CA . LEU A 1 462 ? -7.423 -0.220 0.381 1.00 85.62 462 LEU A CA 1
ATOM 3618 C C . LEU A 1 462 ? -6.021 -0.509 0.948 1.00 85.62 462 LEU A C 1
ATOM 3620 O O . LEU A 1 462 ? -5.194 0.399 1.048 1.00 85.62 462 LEU A O 1
ATOM 3624 N N . LEU A 1 463 ? -5.738 -1.775 1.258 1.00 82.25 463 LEU A N 1
ATOM 3625 C CA . LEU A 1 463 ? -4.440 -2.228 1.752 1.00 82.25 463 LEU A CA 1
ATOM 3626 C C . LEU A 1 463 ? -3.359 -2.254 0.666 1.00 82.25 463 LEU A C 1
ATOM 3628 O O . LEU A 1 463 ? -2.261 -1.754 0.902 1.00 82.25 463 LEU A O 1
ATOM 3632 N N . GLU A 1 464 ? -3.657 -2.770 -0.529 1.00 72.38 464 GLU A N 1
ATOM 3633 C CA . GLU A 1 464 ? -2.702 -2.797 -1.651 1.00 72.38 464 GLU A CA 1
ATOM 3634 C C . GLU A 1 464 ? -2.319 -1.396 -2.158 1.00 72.38 464 GLU A C 1
ATOM 3636 O O . GLU A 1 464 ? -1.222 -1.205 -2.679 1.00 72.38 464 GLU A O 1
ATOM 3641 N N . MET A 1 465 ? -3.186 -0.397 -1.969 1.00 71.56 465 MET A N 1
ATOM 3642 C CA . MET A 1 465 ? -2.877 1.014 -2.233 1.00 71.56 465 MET A CA 1
ATOM 3643 C C . MET A 1 465 ? -2.115 1.705 -1.086 1.00 71.56 465 MET A C 1
ATOM 3645 O O . MET A 1 465 ? -1.829 2.897 -1.179 1.00 71.56 465 MET A O 1
ATOM 3649 N N . GLY A 1 466 ? -1.767 0.980 -0.018 1.00 77.19 466 GLY A N 1
ATOM 3650 C CA . GLY A 1 466 ? -0.983 1.486 1.112 1.00 77.19 466 GLY A CA 1
ATOM 3651 C C . GLY A 1 466 ? -1.780 2.266 2.162 1.00 77.19 466 GLY A C 1
ATOM 3652 O O . GLY A 1 466 ? -1.198 2.702 3.153 1.00 77.19 466 GLY A O 1
ATOM 3653 N N . PHE A 1 467 ? -3.105 2.400 2.025 1.00 86.19 467 PHE A N 1
ATOM 3654 C CA . PHE A 1 467 ? -3.941 3.199 2.935 1.00 86.19 467 PHE A CA 1
ATOM 3655 C C . PHE A 1 467 ? -4.144 2.578 4.328 1.00 86.19 467 PHE A C 1
ATOM 3657 O O . PHE A 1 467 ? -4.978 3.060 5.094 1.00 86.19 467 PHE A O 1
ATOM 3664 N N . ARG A 1 468 ? -3.397 1.529 4.702 1.00 87.44 468 ARG A N 1
ATOM 3665 C CA . ARG A 1 468 ? -3.509 0.910 6.031 1.00 87.44 468 ARG A CA 1
ATOM 3666 C C . ARG A 1 468 ? -3.326 1.944 7.146 1.00 87.44 468 ARG A C 1
ATOM 3668 O O . ARG A 1 468 ? -4.152 1.999 8.053 1.00 87.44 468 ARG A O 1
ATOM 3675 N N . GLN A 1 469 ? -2.300 2.794 7.040 1.00 85.69 469 GLN A N 1
ATOM 3676 C CA . GLN A 1 469 ? -2.033 3.807 8.062 1.00 85.69 469 GLN A CA 1
ATOM 3677 C C . GLN A 1 469 ? -3.111 4.898 8.104 1.00 85.69 469 GLN A C 1
ATOM 3679 O O . GLN A 1 469 ? -3.443 5.374 9.187 1.00 85.69 469 GLN A O 1
ATOM 3684 N N . ASP A 1 470 ? -3.695 5.256 6.954 1.00 91.50 470 ASP A N 1
ATOM 3685 C CA . ASP A 1 470 ? -4.851 6.154 6.900 1.00 91.50 470 ASP A CA 1
ATOM 3686 C C . ASP A 1 470 ? -6.054 5.548 7.626 1.00 91.50 470 ASP A C 1
ATOM 3688 O O . ASP A 1 470 ? -6.628 6.210 8.479 1.00 91.50 470 ASP A O 1
ATOM 3692 N N . ILE A 1 471 ? -6.413 4.287 7.362 1.00 93.38 471 ILE A N 1
ATOM 3693 C CA . ILE A 1 471 ? -7.548 3.635 8.040 1.00 93.38 471 ILE A CA 1
ATOM 3694 C C . ILE A 1 471 ? -7.295 3.559 9.552 1.00 93.38 471 ILE A C 1
ATOM 3696 O O . ILE A 1 471 ? -8.176 3.918 10.330 1.00 93.38 471 ILE A O 1
ATOM 3700 N N . GLU A 1 472 ? -6.090 3.169 9.978 1.00 90.12 472 GLU A N 1
ATOM 3701 C CA . GLU A 1 472 ? -5.692 3.187 11.393 1.00 90.12 472 GLU A CA 1
ATOM 3702 C C . GLU A 1 472 ? -5.811 4.592 12.014 1.00 90.12 472 GLU A C 1
ATOM 3704 O O . GLU A 1 472 ? -6.244 4.713 13.158 1.00 90.12 472 GLU A O 1
ATOM 3709 N N . ASN A 1 473 ? -5.493 5.660 11.271 1.00 89.31 473 ASN A N 1
ATOM 3710 C CA . ASN A 1 473 ? -5.677 7.043 11.723 1.00 89.31 473 ASN A CA 1
ATOM 3711 C C . ASN A 1 473 ? -7.160 7.444 11.791 1.00 89.31 473 ASN A C 1
ATOM 3713 O O . ASN A 1 473 ? -7.578 8.063 12.768 1.00 89.31 473 ASN A O 1
ATOM 3717 N N . LEU A 1 474 ? -7.977 7.064 10.804 1.00 92.50 474 LEU A N 1
ATOM 3718 C CA . LEU A 1 474 ? -9.423 7.311 10.801 1.00 92.50 474 LEU A CA 1
ATOM 3719 C C . LEU A 1 474 ? -10.102 6.648 12.008 1.00 92.50 474 LEU A C 1
ATOM 3721 O O . LEU A 1 474 ? -10.910 7.285 12.682 1.00 92.50 474 LEU A O 1
ATOM 3725 N N . MET A 1 475 ? -9.711 5.415 12.354 1.00 92.81 475 MET A N 1
ATOM 3726 C CA . MET A 1 475 ? -10.274 4.695 13.504 1.00 92.81 475 MET A CA 1
ATOM 3727 C C . MET A 1 475 ? -9.918 5.327 14.863 1.00 92.81 475 MET A C 1
ATOM 3729 O O . MET A 1 475 ? -10.571 5.007 15.855 1.00 92.81 475 MET A O 1
ATOM 3733 N N . ARG A 1 476 ? -8.924 6.230 14.929 1.00 89.69 476 ARG A N 1
ATOM 3734 C CA . ARG A 1 476 ? -8.595 7.006 16.143 1.00 89.69 476 ARG A CA 1
ATOM 3735 C C . ARG A 1 476 ? -9.517 8.212 16.348 1.00 89.69 476 ARG A C 1
ATOM 3737 O O . ARG A 1 476 ? -9.727 8.606 17.488 1.00 89.69 476 ARG A O 1
ATOM 3744 N N . TYR A 1 477 ? -10.050 8.791 15.269 1.00 88.69 477 TYR A N 1
ATOM 3745 C CA . TYR A 1 477 ? -10.960 9.945 15.321 1.00 88.69 477 TYR A CA 1
ATOM 3746 C C . TYR A 1 477 ? -12.443 9.556 15.315 1.00 88.69 477 TYR A C 1
ATOM 3748 O O . TYR A 1 477 ? -13.282 10.326 15.775 1.00 88.69 477 TYR A O 1
ATOM 3756 N N . PHE A 1 478 ? -12.783 8.396 14.755 1.00 92.81 478 PHE A N 1
ATOM 3757 C CA . PHE A 1 478 ? -14.165 7.940 14.638 1.00 92.81 478 PHE A CA 1
ATOM 3758 C C . PHE A 1 478 ? -14.711 7.356 15.954 1.00 92.81 478 PHE A C 1
ATOM 3760 O O . PHE A 1 478 ? -13.989 6.627 16.641 1.00 92.81 478 PHE A O 1
ATOM 3767 N N . PRO A 1 479 ? -15.994 7.603 16.297 1.00 91.25 479 PRO A N 1
ATOM 3768 C CA . PRO A 1 479 ? -16.616 7.043 17.494 1.00 91.25 479 PRO A CA 1
ATOM 3769 C C . PRO A 1 479 ? -16.543 5.511 17.505 1.00 91.25 479 PRO A C 1
ATOM 3771 O O . PRO A 1 479 ? -16.673 4.850 16.468 1.00 91.25 479 PRO A O 1
ATOM 3774 N N . ARG A 1 480 ? -16.324 4.942 18.698 1.00 87.19 480 ARG A N 1
ATOM 3775 C CA . ARG A 1 480 ? -16.288 3.484 18.902 1.00 87.19 480 ARG A CA 1
ATOM 3776 C C . ARG A 1 480 ? -17.682 2.863 18.909 1.00 87.19 480 ARG A C 1
ATOM 3778 O O . ARG A 1 480 ? -17.832 1.748 18.422 1.00 87.19 480 ARG A O 1
ATOM 3785 N N . ASP A 1 481 ? -18.689 3.573 19.422 1.00 90.00 481 ASP A N 1
ATOM 3786 C CA . ASP A 1 481 ? -20.072 3.095 19.384 1.00 90.00 481 ASP A CA 1
ATOM 3787 C C . ASP A 1 481 ? -20.735 3.413 18.039 1.00 90.00 481 ASP A C 1
ATOM 3789 O O . ASP A 1 481 ? -21.481 4.374 17.872 1.00 90.00 481 ASP A O 1
ATOM 3793 N N . ARG A 1 482 ? -20.378 2.584 17.061 1.00 93.38 482 ARG A N 1
ATOM 3794 C CA . ARG A 1 482 ? -20.915 2.543 15.699 1.00 93.38 482 ARG A CA 1
ATOM 3795 C C . ARG A 1 482 ? -21.102 1.090 15.268 1.00 93.38 482 ARG A C 1
ATOM 3797 O O . ARG A 1 482 ? -20.475 0.196 15.842 1.00 93.38 482 ARG A O 1
ATOM 3804 N N . GLN A 1 483 ? -21.885 0.873 14.226 1.00 95.12 483 GLN A N 1
ATOM 3805 C CA . GLN A 1 483 ? -21.878 -0.342 13.422 1.00 95.12 483 GLN A CA 1
ATOM 3806 C C . GLN A 1 483 ? -20.777 -0.231 12.352 1.00 95.12 483 GLN A C 1
ATOM 3808 O O . GLN A 1 483 ? -20.602 0.837 11.760 1.00 95.12 483 GLN A O 1
ATOM 3813 N N . THR A 1 484 ? -20.025 -1.301 12.092 1.00 97.50 484 THR A N 1
ATOM 3814 C CA . THR A 1 484 ? -18.995 -1.333 11.037 1.00 97.50 484 THR A CA 1
ATOM 3815 C C . THR A 1 484 ? -19.202 -2.498 10.073 1.00 97.50 484 THR A C 1
ATOM 3817 O O . THR A 1 484 ? -19.344 -3.647 10.484 1.00 97.50 484 THR A O 1
ATOM 3820 N N . PHE A 1 485 ? -19.170 -2.208 8.773 1.00 97.75 485 PHE A N 1
ATOM 3821 C CA . PHE A 1 485 ? -19.274 -3.180 7.688 1.00 97.75 485 PHE A CA 1
ATOM 3822 C C . PHE A 1 485 ? -17.981 -3.192 6.857 1.00 97.75 485 PHE A C 1
ATOM 3824 O O . PHE A 1 485 ? -17.597 -2.175 6.281 1.00 97.75 485 PHE A O 1
ATOM 3831 N N . LEU A 1 486 ? -17.310 -4.340 6.758 1.00 97.00 486 LEU A N 1
ATOM 3832 C CA . LEU A 1 486 ? -16.091 -4.523 5.963 1.00 97.00 486 LEU A CA 1
ATOM 3833 C C . LEU A 1 486 ? -16.378 -5.467 4.791 1.00 97.00 486 LEU A C 1
ATOM 3835 O O . LEU A 1 486 ? -16.687 -6.640 4.991 1.00 97.00 486 LEU A O 1
ATOM 3839 N N . PHE A 1 487 ? -16.258 -4.954 3.566 1.00 94.19 487 PHE A N 1
ATOM 3840 C CA . PHE A 1 487 ? -16.475 -5.696 2.325 1.00 94.19 487 PHE A CA 1
ATOM 3841 C C . PHE A 1 487 ? -15.151 -5.906 1.579 1.00 94.19 487 PHE A C 1
ATOM 3843 O O . PHE A 1 487 ? -14.350 -4.985 1.409 1.00 94.19 487 PHE A O 1
ATOM 3850 N N . SER A 1 488 ? -14.918 -7.129 1.102 1.00 86.75 488 SER A N 1
ATOM 3851 C CA . SER A 1 488 ? -13.697 -7.490 0.372 1.00 86.75 488 SER A CA 1
ATOM 3852 C C . SER A 1 488 ? -13.926 -8.647 -0.603 1.00 86.75 488 SER A C 1
ATOM 3854 O O . SER A 1 488 ? -14.862 -9.433 -0.438 1.00 86.75 488 SER A O 1
ATOM 3856 N N . ALA A 1 489 ? -13.076 -8.767 -1.627 1.00 78.62 489 ALA A N 1
ATOM 3857 C CA . ALA A 1 489 ? -13.054 -9.951 -2.486 1.00 78.62 489 ALA A CA 1
ATOM 3858 C C . ALA A 1 489 ? -12.208 -11.095 -1.888 1.00 78.62 489 ALA A C 1
ATOM 3860 O O . ALA A 1 489 ? -12.390 -12.253 -2.270 1.00 78.62 489 ALA A O 1
ATOM 3861 N N . THR A 1 490 ? -11.301 -10.799 -0.950 1.00 70.50 490 THR A N 1
ATOM 3862 C CA . THR A 1 490 ? -10.322 -11.750 -0.401 1.00 70.50 490 THR A CA 1
ATOM 3863 C C . THR A 1 490 ? -10.210 -11.672 1.129 1.00 70.50 490 THR A C 1
ATOM 3865 O O . THR A 1 490 ? -10.757 -10.784 1.775 1.00 70.50 490 THR A O 1
ATOM 3868 N N . ILE A 1 491 ? -9.513 -12.636 1.748 1.00 78.50 491 ILE A N 1
ATOM 3869 C CA . ILE A 1 491 ? -9.241 -12.653 3.201 1.00 78.50 491 ILE A CA 1
ATOM 3870 C C . ILE A 1 491 ? -7.754 -12.951 3.433 1.00 78.50 491 ILE A C 1
ATOM 3872 O O . ILE A 1 491 ? -7.360 -14.004 3.941 1.00 78.50 491 ILE A O 1
ATOM 3876 N N . SER A 1 492 ? -6.906 -12.012 3.015 1.00 74.25 492 SER A N 1
ATOM 3877 C CA . SER A 1 492 ? -5.474 -12.034 3.311 1.00 74.25 492 SER A CA 1
ATOM 3878 C C . SER A 1 492 ? -5.200 -11.790 4.810 1.00 74.25 492 SER A C 1
ATOM 3880 O O . SER A 1 492 ? -6.064 -11.267 5.529 1.00 74.25 492 SER A O 1
ATOM 3882 N N . PRO A 1 493 ? -3.992 -12.111 5.314 1.00 76.06 493 PRO A N 1
ATOM 3883 C CA . PRO A 1 493 ? -3.607 -11.799 6.691 1.00 76.06 493 PRO A CA 1
ATOM 3884 C C . PRO A 1 493 ? -3.711 -10.308 7.048 1.00 76.06 493 PRO A C 1
ATOM 3886 O O . PRO A 1 493 ? -4.069 -9.990 8.179 1.00 76.06 493 PRO A O 1
ATOM 3889 N N . GLU A 1 494 ? -3.465 -9.392 6.103 1.00 76.44 494 GLU A N 1
ATOM 3890 C CA . GLU A 1 494 ? -3.600 -7.946 6.347 1.00 76.44 494 GLU A CA 1
ATOM 3891 C C . GLU A 1 494 ? -5.070 -7.505 6.443 1.00 76.44 494 GLU A C 1
ATOM 3893 O O . GLU A 1 494 ? -5.396 -6.657 7.271 1.00 76.44 494 GLU A O 1
ATOM 3898 N N . ILE A 1 495 ? -5.985 -8.121 5.686 1.00 84.94 495 ILE A N 1
ATOM 3899 C CA . ILE A 1 495 ? -7.429 -7.839 5.798 1.00 84.94 495 ILE A CA 1
ATOM 3900 C C . ILE A 1 495 ? -7.946 -8.305 7.162 1.00 84.94 495 ILE A C 1
ATOM 3902 O O . ILE A 1 495 ? -8.704 -7.588 7.812 1.00 84.94 495 ILE A O 1
ATOM 3906 N N . ARG A 1 496 ? -7.464 -9.455 7.661 1.00 84.75 496 ARG A N 1
ATOM 3907 C CA . ARG A 1 496 ? -7.753 -9.904 9.035 1.00 84.75 496 ARG A CA 1
ATOM 3908 C C . ARG A 1 496 ? -7.208 -8.936 10.097 1.00 84.75 496 ARG A C 1
ATOM 3910 O O . ARG A 1 496 ? -7.861 -8.767 11.123 1.00 84.75 496 ARG A O 1
ATOM 3917 N N . LYS A 1 497 ? -6.072 -8.262 9.855 1.00 85.44 497 LYS A N 1
ATOM 3918 C CA . LYS A 1 497 ? -5.583 -7.182 10.737 1.00 85.44 497 LYS A CA 1
ATOM 3919 C C . LYS A 1 497 ? -6.527 -5.977 10.722 1.00 85.44 497 LYS A C 1
ATOM 3921 O O . LYS A 1 497 ? -6.900 -5.525 11.800 1.00 85.44 497 LYS A O 1
ATOM 3926 N N . VAL A 1 498 ? -6.978 -5.511 9.550 1.00 87.44 498 VAL A N 1
ATOM 3927 C CA . VAL A 1 498 ? -7.971 -4.416 9.460 1.00 87.44 498 VAL A CA 1
ATOM 3928 C C . VAL A 1 498 ? -9.262 -4.783 10.179 1.00 87.44 498 VAL A C 1
ATOM 3930 O O . VAL A 1 498 ? -9.716 -4.014 11.021 1.00 87.44 498 VAL A O 1
ATOM 3933 N N . ALA A 1 499 ? -9.806 -5.979 9.934 1.00 90.56 499 ALA A N 1
ATOM 3934 C CA . ALA A 1 499 ? -10.987 -6.467 10.641 1.00 90.56 499 ALA A CA 1
ATOM 3935 C C . ALA A 1 499 ? -10.802 -6.410 12.170 1.00 90.56 499 ALA A C 1
ATOM 3937 O O . ALA A 1 499 ? -11.676 -5.908 12.868 1.00 90.56 499 ALA A O 1
ATOM 3938 N N . SER A 1 500 ? -9.637 -6.827 12.686 1.00 89.75 500 SER A N 1
ATOM 3939 C CA . SER A 1 500 ? -9.363 -6.878 14.132 1.00 89.75 500 SER A CA 1
ATOM 3940 C C . SER A 1 500 ? -9.284 -5.526 14.859 1.00 89.75 500 SER A C 1
ATOM 3942 O O . SER A 1 500 ? -9.333 -5.522 16.087 1.00 89.75 500 SER A O 1
ATOM 3944 N N . PHE A 1 501 ? -9.165 -4.397 14.144 1.00 89.81 501 PHE A N 1
ATOM 3945 C CA . PHE A 1 501 ? -9.201 -3.055 14.750 1.00 89.81 501 PHE A CA 1
ATOM 3946 C C . PHE A 1 501 ? -10.354 -2.168 14.251 1.00 89.81 501 PHE A C 1
ATOM 3948 O O . PHE A 1 501 ? -10.679 -1.171 14.897 1.00 89.81 501 PHE A O 1
ATOM 3955 N N . ALA A 1 502 ? -10.962 -2.494 13.107 1.00 90.88 502 ALA A N 1
ATOM 3956 C CA . ALA A 1 502 ? -12.098 -1.758 12.558 1.00 90.88 502 ALA A CA 1
ATOM 3957 C C . ALA A 1 502 ? -13.450 -2.285 13.065 1.00 90.88 502 ALA A C 1
ATOM 3959 O O . ALA A 1 502 ? -14.375 -1.481 13.194 1.00 90.88 502 ALA A O 1
ATOM 3960 N N . LEU A 1 503 ? -13.551 -3.592 13.343 1.00 94.06 503 LEU A N 1
ATOM 3961 C CA . LEU A 1 503 ? -14.777 -4.268 13.775 1.00 94.06 503 LEU A CA 1
ATOM 3962 C C . LEU A 1 503 ? -14.785 -4.556 15.286 1.00 94.06 503 LEU A C 1
ATOM 3964 O O . LEU A 1 503 ? -13.735 -4.700 15.920 1.00 94.06 503 LEU A O 1
ATOM 3968 N N . ARG A 1 504 ? -15.985 -4.708 15.851 1.00 91.31 504 ARG A N 1
ATOM 3969 C CA . ARG A 1 504 ? -16.219 -5.328 17.168 1.00 91.31 504 ARG A CA 1
ATOM 3970 C C . ARG A 1 504 ? -15.860 -6.829 17.135 1.00 91.31 504 ARG A C 1
ATOM 3972 O O . ARG A 1 504 ? -15.720 -7.414 16.064 1.00 91.31 504 ARG A O 1
ATOM 3979 N N . LYS A 1 505 ? -15.684 -7.478 18.298 1.00 85.56 505 LYS A N 1
ATOM 3980 C CA . LYS A 1 505 ? -15.277 -8.907 18.376 1.00 85.56 505 LYS A CA 1
ATOM 3981 C C . LYS A 1 505 ? -16.377 -9.885 17.935 1.00 85.56 505 LYS A C 1
ATOM 3983 O O . LYS A 1 505 ? -16.068 -10.998 17.528 1.00 85.56 505 LYS A O 1
ATOM 3988 N N . ASP A 1 506 ? -17.624 -9.452 18.029 1.00 89.81 506 ASP A N 1
ATOM 3989 C CA . ASP A 1 506 ? -18.888 -10.150 17.785 1.00 89.81 506 ASP A CA 1
ATOM 3990 C C . ASP A 1 506 ? -19.445 -9.904 16.366 1.00 89.81 506 ASP A C 1
ATOM 3992 O O . ASP A 1 506 ? -20.653 -9.924 16.145 1.00 89.81 506 ASP A O 1
ATOM 3996 N N . TYR A 1 507 ? -18.567 -9.648 15.388 1.00 93.12 507 TYR A N 1
ATOM 3997 C CA . TYR A 1 507 ? -18.971 -9.433 13.998 1.00 93.12 507 TYR A CA 1
ATOM 3998 C C . TYR A 1 507 ? -19.499 -10.718 13.340 1.00 93.12 507 TYR A C 1
ATOM 4000 O O . TYR A 1 507 ? -18.938 -11.803 13.511 1.00 93.12 507 TYR A O 1
ATOM 4008 N N . THR A 1 508 ? -20.531 -10.587 12.508 1.00 93.50 508 THR A N 1
ATOM 4009 C CA . THR A 1 508 ? -21.014 -11.688 11.666 1.00 93.50 508 THR A CA 1
ATOM 4010 C C . THR A 1 508 ? -20.154 -11.786 10.407 1.00 93.50 508 THR A C 1
ATOM 4012 O O . THR A 1 508 ? -19.955 -10.804 9.687 1.00 93.50 508 THR A O 1
ATOM 4015 N N . PHE A 1 509 ? -19.625 -12.979 10.135 1.00 93.00 509 PHE A N 1
ATOM 4016 C CA . PHE A 1 509 ? -18.859 -13.267 8.925 1.00 93.00 509 PHE A CA 1
ATOM 4017 C C . PHE A 1 509 ? -19.755 -13.913 7.863 1.00 93.00 509 PHE A C 1
ATOM 4019 O O . PHE A 1 509 ? -20.392 -14.929 8.125 1.00 93.00 509 PHE A O 1
ATOM 4026 N N . ILE A 1 510 ? -19.782 -13.333 6.662 1.00 90.69 510 ILE A N 1
ATOM 4027 C CA . ILE A 1 510 ? -20.622 -13.776 5.544 1.00 90.69 510 ILE A CA 1
ATOM 4028 C C . ILE A 1 510 ? -19.712 -14.082 4.355 1.00 90.69 510 ILE A C 1
ATOM 4030 O O . ILE A 1 510 ? -19.080 -13.179 3.802 1.00 90.69 510 ILE A O 1
ATOM 4034 N N . ASP A 1 511 ? -19.660 -15.344 3.933 1.00 88.12 511 ASP A N 1
ATOM 4035 C CA . ASP A 1 511 ? -18.910 -15.759 2.749 1.00 88.12 511 ASP A CA 1
ATOM 4036 C C . ASP A 1 511 ? -19.854 -16.205 1.633 1.00 88.12 511 ASP A C 1
ATOM 4038 O O . ASP A 1 511 ? -20.503 -17.244 1.713 1.00 88.12 511 ASP A O 1
ATOM 4042 N N . THR A 1 512 ? -19.933 -15.406 0.571 1.00 80.12 512 THR A N 1
ATOM 4043 C CA . THR A 1 512 ? -20.780 -15.713 -0.595 1.00 80.12 512 THR A CA 1
ATOM 4044 C C . THR A 1 512 ? -20.013 -16.389 -1.730 1.00 80.12 512 THR A C 1
ATOM 4046 O O . THR A 1 512 ? -20.622 -16.838 -2.708 1.00 80.12 512 THR A O 1
ATOM 4049 N N . VAL A 1 513 ? -18.684 -16.473 -1.598 1.00 69.62 513 VAL A N 1
ATOM 4050 C CA . VAL A 1 513 ? -17.757 -16.993 -2.605 1.00 69.62 513 VAL A CA 1
ATOM 4051 C C . VAL A 1 513 ? -17.423 -18.439 -2.257 1.00 69.62 513 VAL A C 1
ATOM 4053 O O . VAL A 1 513 ? -16.564 -18.697 -1.410 1.00 69.62 513 VAL A O 1
ATOM 4056 N N . ASP A 1 514 ? -18.123 -19.354 -2.926 1.00 60.97 514 ASP A N 1
ATOM 4057 C CA . ASP A 1 514 ? -17.989 -20.804 -2.774 1.00 60.97 514 ASP A CA 1
ATOM 4058 C C . ASP A 1 514 ? -16.509 -21.244 -2.957 1.00 60.97 514 ASP A C 1
ATOM 4060 O O . ASP A 1 514 ? -15.827 -20.724 -3.847 1.00 60.97 514 ASP A O 1
ATOM 4064 N N . PRO A 1 515 ? -15.978 -22.151 -2.105 1.00 46.81 515 PRO A N 1
ATOM 4065 C CA . PRO A 1 515 ? -14.596 -22.639 -2.185 1.00 46.81 515 PRO A CA 1
ATOM 4066 C C . PRO A 1 515 ? -14.177 -23.225 -3.543 1.00 46.81 515 PRO A C 1
ATOM 4068 O O . PRO A 1 515 ? -13.006 -23.117 -3.908 1.00 46.81 515 PRO A O 1
ATOM 4071 N N . ASN A 1 516 ? -15.112 -23.833 -4.278 1.00 40.03 516 ASN A N 1
ATOM 4072 C CA . ASN A 1 516 ? -14.910 -24.409 -5.608 1.00 40.03 516 ASN A CA 1
ATOM 4073 C C . ASN A 1 516 ? -15.178 -23.393 -6.731 1.00 40.03 516 ASN A C 1
ATOM 4075 O O . ASN A 1 516 ? -14.605 -23.511 -7.815 1.00 40.03 516 ASN A O 1
ATOM 4079 N N . ASP A 1 517 ? -15.998 -22.368 -6.473 1.00 44.22 517 ASP A N 1
ATOM 4080 C CA . ASP A 1 517 ? -16.321 -21.265 -7.394 1.00 44.22 517 ASP A CA 1
ATOM 4081 C C . ASP A 1 517 ? -15.176 -20.229 -7.475 1.00 44.22 517 ASP A C 1
ATOM 4083 O O . ASP A 1 517 ? -15.327 -19.016 -7.254 1.00 44.22 517 ASP A O 1
ATOM 4087 N N . VAL A 1 518 ? -13.984 -20.731 -7.802 1.00 40.75 518 VAL A N 1
ATOM 4088 C CA . VAL A 1 518 ? -12.773 -19.955 -8.073 1.00 40.75 518 VAL A CA 1
ATOM 4089 C C . VAL A 1 518 ? -13.102 -18.868 -9.098 1.00 40.75 518 VAL A C 1
ATOM 4091 O O . VAL A 1 518 ? -13.412 -19.190 -10.231 1.00 40.75 518 VAL A O 1
ATOM 4094 N N . ASN A 1 519 ? -13.021 -17.594 -8.679 1.00 49.94 519 ASN A N 1
ATOM 4095 C CA . ASN A 1 519 ? -13.049 -16.339 -9.461 1.00 49.94 519 ASN A CA 1
ATOM 4096 C C . ASN A 1 519 ? -13.833 -16.327 -10.793 1.00 49.94 519 ASN A C 1
ATOM 4098 O O . ASN A 1 519 ? -13.478 -17.034 -11.723 1.00 49.94 519 ASN A O 1
ATOM 4102 N N . THR A 1 520 ? -14.738 -15.354 -10.993 1.00 49.09 520 THR A N 1
ATOM 4103 C CA . THR A 1 520 ? -15.465 -15.115 -12.272 1.00 49.09 520 THR A CA 1
ATOM 4104 C C . THR A 1 520 ? -14.574 -15.167 -13.527 1.00 49.09 520 THR A C 1
ATOM 4106 O O . THR A 1 520 ? -15.001 -15.591 -14.593 1.00 49.09 520 THR A O 1
ATOM 4109 N N . ASN A 1 521 ? -13.296 -14.819 -13.375 1.00 54.12 521 ASN A N 1
ATOM 4110 C CA . ASN A 1 521 ? -12.216 -15.038 -14.335 1.00 54.12 521 ASN A CA 1
ATOM 4111 C C . ASN A 1 521 ? -12.182 -16.432 -14.995 1.00 54.12 521 ASN A C 1
ATOM 4113 O O . ASN A 1 521 ? -11.815 -16.498 -16.161 1.00 54.12 521 ASN A O 1
ATOM 4117 N N . LEU A 1 522 ? -12.543 -17.531 -14.315 1.00 57.94 522 LEU A N 1
ATOM 4118 C CA . LEU A 1 522 ? -12.590 -18.870 -14.928 1.00 57.94 522 LEU A CA 1
ATOM 4119 C C . LEU A 1 522 ? -13.577 -18.953 -16.102 1.00 57.94 522 LEU A C 1
ATOM 4121 O O . LEU A 1 522 ? -13.333 -19.709 -17.038 1.00 57.94 522 LEU A O 1
ATOM 4125 N N . GLN A 1 523 ? -14.661 -18.173 -16.059 1.00 64.94 523 GLN A N 1
ATOM 4126 C CA . GLN A 1 523 ? -15.662 -18.086 -17.128 1.00 64.94 523 GLN A CA 1
ATOM 4127 C C . GLN A 1 523 ? -15.217 -17.150 -18.264 1.00 64.94 523 GLN A C 1
ATOM 4129 O O . GLN A 1 523 ? -15.704 -17.260 -19.385 1.00 64.94 523 GLN A O 1
ATOM 4134 N N . VAL A 1 524 ? -14.273 -16.238 -18.000 1.00 83.25 524 VAL A N 1
ATOM 4135 C CA . VAL A 1 524 ? -13.689 -15.360 -19.022 1.00 83.25 524 VAL A CA 1
ATOM 4136 C C . VAL A 1 524 ? -12.727 -16.171 -19.889 1.00 83.25 524 VAL A C 1
ATOM 4138 O O . VAL A 1 524 ? -11.797 -16.804 -19.382 1.00 83.25 524 VAL A O 1
ATOM 4141 N N . LYS A 1 525 ? -12.903 -16.113 -21.213 1.00 89.56 525 LYS A N 1
ATOM 4142 C CA . LYS A 1 525 ? -12.002 -16.747 -22.184 1.00 89.56 525 LYS A CA 1
ATOM 4143 C C . LYS A 1 525 ? -10.620 -16.094 -22.079 1.00 89.56 525 LYS A C 1
ATOM 4145 O O . LYS A 1 525 ? -10.428 -14.969 -22.526 1.00 89.56 525 LYS A O 1
ATOM 4150 N N . GLN A 1 526 ? -9.663 -16.780 -21.459 1.00 92.75 526 GLN A N 1
ATOM 4151 C CA . GLN A 1 526 ? -8.324 -16.250 -21.190 1.00 92.75 526 GLN A CA 1
ATOM 4152 C C . GLN A 1 526 ? -7.293 -16.757 -22.205 1.00 92.75 526 GLN A C 1
ATOM 4154 O O . GLN A 1 526 ? -7.132 -17.966 -22.397 1.00 92.75 526 GLN A O 1
ATOM 4159 N N . SER A 1 527 ? -6.526 -15.845 -22.804 1.00 95.75 527 SER A N 1
ATOM 4160 C CA . SER A 1 527 ? -5.394 -16.192 -23.666 1.00 95.75 527 SER A CA 1
ATOM 4161 C C . SER A 1 527 ? -4.174 -15.277 -23.486 1.00 95.75 527 SER A C 1
ATOM 4163 O O . SER A 1 527 ? -4.265 -14.208 -22.879 1.00 95.75 527 SER A O 1
ATOM 4165 N N . TYR A 1 528 ? -3.005 -15.706 -23.974 1.00 96.69 528 TYR A N 1
ATOM 4166 C CA . TYR A 1 528 ? -1.774 -14.910 -23.943 1.00 96.69 528 TYR A CA 1
ATOM 4167 C C . TYR A 1 528 ? -0.932 -15.027 -25.220 1.00 96.69 528 TYR A C 1
ATOM 4169 O O . TYR A 1 528 ? -0.825 -16.102 -25.807 1.00 96.69 528 TYR A O 1
ATOM 4177 N N . ALA A 1 529 ? -0.273 -13.936 -25.610 1.00 96.19 529 ALA A N 1
ATOM 4178 C CA . ALA A 1 529 ? 0.670 -13.882 -26.726 1.00 96.19 529 ALA A CA 1
ATOM 4179 C C . ALA A 1 529 ? 2.035 -13.369 -26.243 1.00 96.19 529 ALA A C 1
ATOM 4181 O O . ALA A 1 529 ? 2.119 -12.310 -25.623 1.00 96.19 529 ALA A O 1
ATOM 4182 N N . ILE A 1 530 ? 3.115 -14.097 -26.546 1.00 96.06 530 ILE A N 1
ATOM 4183 C CA . ILE A 1 530 ? 4.490 -13.638 -26.292 1.00 96.06 530 ILE A CA 1
ATOM 4184 C C . ILE A 1 530 ? 5.039 -13.076 -27.599 1.00 96.06 530 ILE A C 1
ATOM 4186 O O . ILE A 1 530 ? 5.140 -13.803 -28.584 1.00 96.06 530 ILE A O 1
ATOM 4190 N N . THR A 1 531 ? 5.365 -11.787 -27.604 1.00 93.94 531 THR A N 1
ATOM 4191 C CA . THR A 1 531 ? 5.503 -10.999 -28.831 1.00 93.94 531 THR A CA 1
ATOM 4192 C C . THR A 1 531 ? 6.713 -10.058 -28.738 1.00 93.94 531 THR A C 1
ATOM 4194 O O . THR A 1 531 ? 6.715 -9.189 -27.868 1.00 93.94 531 THR A O 1
ATOM 4197 N N . PRO A 1 532 ? 7.736 -10.196 -29.603 1.00 93.50 532 PRO A N 1
ATOM 4198 C CA . PRO A 1 532 ? 8.848 -9.243 -29.704 1.00 93.50 532 PRO A CA 1
ATOM 4199 C C . PRO A 1 532 ? 8.378 -7.814 -30.020 1.00 93.50 532 PRO A C 1
ATOM 4201 O O . PRO A 1 532 ? 7.358 -7.628 -30.694 1.00 93.50 532 PRO A O 1
ATOM 4204 N N . TRP A 1 533 ? 9.107 -6.805 -29.531 1.00 92.56 533 TRP A N 1
ATOM 4205 C CA . TRP A 1 533 ? 8.693 -5.396 -29.577 1.00 92.56 533 TRP A CA 1
ATOM 4206 C C . TRP A 1 533 ? 8.394 -4.895 -31.004 1.00 92.56 533 TRP A C 1
ATOM 4208 O O . TRP A 1 533 ? 7.410 -4.186 -31.217 1.00 92.56 533 TRP A O 1
ATOM 4218 N N . GLU A 1 534 ? 9.153 -5.358 -31.997 1.00 89.75 534 GLU A N 1
ATOM 4219 C CA . GLU A 1 534 ? 9.088 -4.996 -33.422 1.00 89.75 534 GLU A CA 1
ATOM 4220 C C . GLU A 1 534 ? 7.746 -5.352 -34.096 1.00 89.75 534 GLU A C 1
ATOM 4222 O O . GLU A 1 534 ? 7.345 -4.751 -35.104 1.00 89.75 534 GLU A O 1
ATOM 4227 N N . ILE A 1 535 ? 7.033 -6.338 -33.538 1.00 90.88 535 ILE A N 1
ATOM 4228 C CA . ILE A 1 535 ? 5.698 -6.772 -33.978 1.00 90.88 535 ILE A CA 1
ATOM 4229 C C . ILE A 1 535 ? 4.628 -6.635 -32.884 1.00 90.88 535 ILE A C 1
ATOM 4231 O O . ILE A 1 535 ? 3.469 -6.988 -33.113 1.00 90.88 535 ILE A O 1
ATOM 4235 N N . HIS A 1 536 ? 4.972 -6.072 -31.723 1.00 93.06 536 HIS A N 1
ATOM 4236 C CA . HIS A 1 536 ? 4.096 -5.945 -30.555 1.00 93.06 536 HIS A CA 1
ATOM 4237 C C . HIS A 1 536 ? 2.871 -5.068 -30.844 1.00 93.06 536 HIS A C 1
ATOM 4239 O O . HIS A 1 536 ? 1.734 -5.527 -30.734 1.00 93.06 536 HIS A O 1
ATOM 4245 N N . LEU A 1 537 ? 3.087 -3.845 -31.339 1.00 93.69 537 LEU A N 1
ATOM 4246 C CA . LEU A 1 537 ? 2.008 -2.925 -31.726 1.00 93.69 537 LEU A CA 1
ATOM 4247 C C . LEU A 1 537 ? 1.111 -3.497 -32.842 1.00 93.69 537 LEU A C 1
ATOM 4249 O O . LEU A 1 537 ? -0.110 -3.347 -32.797 1.00 93.69 537 LEU A O 1
ATOM 4253 N N . LYS A 1 538 ? 1.704 -4.199 -33.819 1.00 92.44 538 LYS A N 1
ATOM 4254 C CA . LYS A 1 538 ? 0.984 -4.850 -34.932 1.00 92.44 538 LYS A CA 1
ATOM 4255 C C . LYS A 1 538 ? 0.097 -5.993 -34.422 1.00 92.44 538 LYS A C 1
ATOM 4257 O O . LYS A 1 538 ? -1.072 -6.069 -34.778 1.00 92.44 538 LYS A O 1
ATOM 4262 N N . THR A 1 539 ? 0.622 -6.820 -33.521 1.00 93.38 539 THR A N 1
ATOM 4263 C CA . THR A 1 539 ? -0.104 -7.920 -32.864 1.00 93.38 539 THR A CA 1
ATOM 4264 C C . THR A 1 539 ? -1.279 -7.407 -32.033 1.00 93.38 539 THR A C 1
ATOM 4266 O O . THR A 1 539 ? -2.404 -7.871 -32.205 1.00 93.38 539 THR A O 1
ATOM 4269 N N . ILE A 1 540 ? -1.046 -6.394 -31.192 1.00 95.44 540 ILE A N 1
ATOM 4270 C CA . ILE A 1 540 ? -2.078 -5.742 -30.370 1.00 95.44 540 ILE A CA 1
ATOM 4271 C C . ILE A 1 540 ? -3.191 -5.168 -31.257 1.00 95.44 540 ILE A C 1
ATOM 4273 O O . ILE A 1 540 ? -4.372 -5.392 -30.987 1.00 95.44 540 ILE A O 1
ATOM 4277 N N . ARG A 1 541 ? -2.832 -4.500 -32.360 1.00 94.12 541 ARG A N 1
ATOM 4278 C CA . ARG A 1 541 ? -3.798 -3.999 -33.346 1.00 94.12 541 ARG A CA 1
ATOM 4279 C C . ARG A 1 541 ? -4.610 -5.119 -34.000 1.00 94.12 541 ARG A C 1
ATOM 4281 O O . ARG A 1 541 ? -5.821 -4.971 -34.137 1.00 94.12 541 ARG A O 1
ATOM 4288 N N . ASN A 1 542 ? -3.984 -6.228 -34.390 1.00 92.56 542 ASN A N 1
ATOM 4289 C CA . ASN A 1 542 ? -4.696 -7.348 -35.011 1.00 92.56 542 ASN A CA 1
ATOM 4290 C C . ASN A 1 542 ? -5.725 -7.966 -34.060 1.00 92.56 542 ASN A C 1
ATOM 4292 O O . ASN A 1 542 ? -6.854 -8.201 -34.476 1.00 92.56 542 ASN A O 1
ATOM 4296 N N . ILE A 1 543 ? -5.361 -8.161 -32.788 1.00 94.81 543 ILE A N 1
ATOM 4297 C CA . ILE A 1 543 ? -6.264 -8.659 -31.737 1.00 94.81 543 ILE A CA 1
ATOM 4298 C C . ILE A 1 543 ? -7.485 -7.735 -31.597 1.00 94.81 543 ILE A C 1
ATOM 4300 O O . ILE A 1 543 ? -8.622 -8.199 -31.595 1.00 94.81 543 ILE A O 1
ATOM 4304 N N . VAL A 1 544 ? -7.258 -6.418 -31.557 1.00 94.75 544 VAL A N 1
ATOM 4305 C CA . VAL A 1 544 ? -8.319 -5.398 -31.502 1.00 94.75 544 VAL A CA 1
ATOM 4306 C C . VAL A 1 544 ? -9.218 -5.437 -32.742 1.00 94.75 544 VAL A C 1
ATOM 4308 O O . VAL A 1 544 ? -10.441 -5.402 -32.617 1.00 94.75 544 VAL A O 1
ATOM 4311 N N . LEU A 1 545 ? -8.639 -5.511 -33.943 1.00 93.06 545 LEU A N 1
ATOM 4312 C CA . LEU A 1 545 ? -9.396 -5.520 -35.197 1.00 93.06 545 LEU A CA 1
ATOM 4313 C C . LEU A 1 545 ? -10.166 -6.818 -35.438 1.00 93.06 545 LEU A C 1
ATOM 4315 O O . LEU A 1 545 ? -11.184 -6.778 -36.123 1.00 93.06 545 LEU A O 1
ATOM 4319 N N . ASP A 1 546 ? -9.687 -7.948 -34.924 1.00 92.50 546 ASP A N 1
ATOM 4320 C CA . ASP A 1 546 ? -10.382 -9.226 -35.047 1.00 92.50 546 ASP A CA 1
ATOM 4321 C C . ASP A 1 546 ? -11.544 -9.316 -34.050 1.00 92.50 546 ASP A C 1
ATOM 4323 O O . ASP A 1 546 ? -12.679 -9.564 -34.456 1.00 92.50 546 ASP A O 1
ATOM 4327 N N . HIS A 1 547 ? -11.309 -8.945 -32.784 1.00 92.94 547 HIS A N 1
ATOM 4328 C CA . HIS A 1 547 ? -12.352 -8.896 -31.752 1.00 92.94 547 HIS A CA 1
ATOM 4329 C C . HIS A 1 547 ? -13.555 -8.034 -32.161 1.00 92.94 547 HIS A C 1
ATOM 4331 O O . HIS A 1 547 ? -14.701 -8.434 -31.945 1.00 92.94 547 HIS A O 1
ATOM 4337 N N . ARG A 1 548 ? -13.313 -6.887 -32.813 1.00 92.25 548 ARG A N 1
ATOM 4338 C CA . ARG A 1 548 ? -14.366 -5.986 -33.325 1.00 92.25 548 ARG A CA 1
ATOM 4339 C C . ARG A 1 548 ? -15.208 -6.575 -34.460 1.00 92.25 548 ARG A C 1
ATOM 4341 O O . ARG A 1 548 ? -16.328 -6.120 -34.653 1.00 92.25 548 ARG A O 1
ATOM 4348 N N . ARG A 1 549 ? -14.718 -7.578 -35.203 1.00 90.75 549 ARG A N 1
ATOM 4349 C CA . ARG A 1 549 ? -15.526 -8.274 -36.230 1.00 90.75 549 ARG A CA 1
ATOM 4350 C C . ARG A 1 549 ? -16.582 -9.166 -35.589 1.00 90.75 549 ARG A C 1
ATOM 4352 O O . ARG A 1 549 ? -17.698 -9.232 -36.087 1.00 90.75 549 ARG A O 1
ATOM 4359 N N . SER A 1 550 ? -16.226 -9.828 -34.489 1.00 89.56 550 SER A N 1
ATOM 4360 C CA . SER A 1 550 ? -17.149 -10.623 -33.669 1.00 89.56 550 SER A CA 1
ATOM 4361 C C . SER A 1 550 ? -18.022 -9.773 -32.736 1.00 89.56 550 SER A C 1
ATOM 4363 O O . SER A 1 550 ? -19.146 -10.160 -32.441 1.00 89.56 550 SER A O 1
ATOM 4365 N N . HIS A 1 551 ? -17.532 -8.610 -32.295 1.00 90.94 551 HIS A N 1
ATOM 4366 C CA . HIS A 1 551 ? -18.194 -7.745 -31.314 1.00 90.94 551 HIS A CA 1
ATOM 4367 C C . HIS A 1 551 ? -18.244 -6.282 -31.807 1.00 90.94 551 HIS A C 1
ATOM 4369 O O . HIS A 1 551 ? -17.514 -5.439 -31.280 1.00 90.94 551 HIS A O 1
ATOM 4375 N N . PRO A 1 552 ? -19.085 -5.949 -32.808 1.00 86.19 552 PRO A N 1
ATOM 4376 C CA . PRO A 1 552 ? -19.117 -4.614 -33.423 1.00 86.19 552 PRO A CA 1
ATOM 4377 C C . PRO A 1 552 ? -19.628 -3.494 -32.499 1.00 86.19 552 PRO A C 1
ATOM 4379 O O . PRO A 1 552 ? -19.323 -2.333 -32.736 1.00 86.19 552 PRO A O 1
ATOM 4382 N N . GLU A 1 553 ? -20.356 -3.826 -31.429 1.00 87.94 553 GLU A N 1
ATOM 4383 C CA . GLU A 1 553 ? -20.752 -2.894 -30.351 1.00 87.94 553 GLU A CA 1
ATOM 4384 C C . GLU A 1 553 ? -19.905 -3.097 -29.072 1.00 87.94 553 GLU A C 1
ATOM 4386 O O . GLU A 1 553 ? -20.195 -2.566 -27.999 1.00 87.94 553 GLU A O 1
ATOM 4391 N N . GLY A 1 554 ? -18.858 -3.923 -29.155 1.00 91.19 554 GLY A N 1
ATOM 4392 C CA . GLY A 1 554 ? -18.052 -4.346 -28.018 1.00 91.19 554 GLY A CA 1
ATOM 4393 C C . GLY A 1 554 ? -17.018 -3.304 -27.602 1.00 91.19 554 GLY A C 1
ATOM 4394 O O . GLY A 1 554 ? -16.111 -2.969 -28.362 1.00 91.19 554 GLY A O 1
ATOM 4395 N N . LYS A 1 555 ? -17.078 -2.847 -26.348 1.00 95.56 555 LYS A N 1
ATOM 4396 C CA . LYS A 1 555 ? -16.028 -1.992 -25.779 1.00 95.56 555 LYS A CA 1
ATOM 4397 C C . LYS A 1 555 ? -14.796 -2.806 -25.394 1.00 95.56 555 LYS A C 1
ATOM 4399 O O . LYS A 1 555 ? -14.896 -3.952 -24.946 1.00 95.56 555 LYS A O 1
ATOM 4404 N N . ILE A 1 556 ? -13.637 -2.166 -25.501 1.00 97.06 556 ILE A N 1
ATOM 4405 C CA . ILE A 1 556 ? -12.323 -2.741 -25.210 1.00 97.06 556 ILE A CA 1
ATOM 4406 C C . ILE A 1 556 ? -11.680 -1.946 -24.070 1.00 97.06 556 ILE A C 1
ATOM 4408 O O . ILE A 1 556 ? -11.688 -0.716 -24.087 1.00 97.06 556 ILE A O 1
ATOM 4412 N N . MET A 1 557 ? -11.078 -2.624 -23.093 1.00 97.12 557 MET A N 1
ATOM 4413 C CA . MET A 1 557 ? -10.203 -1.991 -22.100 1.00 97.12 557 MET A CA 1
ATOM 4414 C C . MET A 1 557 ? -8.766 -2.469 -22.289 1.00 97.12 557 MET A C 1
ATOM 4416 O O . MET A 1 557 ? -8.492 -3.657 -22.138 1.00 97.12 557 MET A O 1
ATOM 4420 N N . MET A 1 558 ? -7.853 -1.546 -22.596 1.00 98.06 558 MET A N 1
ATOM 4421 C CA . MET A 1 558 ? -6.426 -1.825 -22.751 1.00 98.06 558 MET A CA 1
ATOM 4422 C C . MET A 1 558 ? -5.663 -1.366 -21.503 1.00 98.06 558 MET A C 1
ATOM 4424 O O . MET A 1 558 ? -5.533 -0.168 -21.260 1.00 98.06 558 MET A O 1
ATOM 4428 N N . PHE A 1 559 ? -5.152 -2.309 -20.715 1.00 97.56 559 PHE A N 1
ATOM 4429 C CA . PHE A 1 559 ? -4.352 -2.026 -19.524 1.00 97.56 559 PHE A CA 1
ATOM 4430 C C . PHE A 1 559 ? -2.861 -1.968 -19.842 1.00 97.56 559 PHE A C 1
ATOM 4432 O O . PHE A 1 559 ? -2.327 -2.915 -20.415 1.00 97.56 559 PHE A O 1
ATOM 4439 N N . LEU A 1 560 ? -2.186 -0.909 -19.388 1.00 96.75 560 LEU A N 1
ATOM 4440 C CA . LEU A 1 560 ? -0.729 -0.758 -19.459 1.00 96.75 560 LEU A CA 1
ATOM 4441 C C . LEU A 1 560 ? -0.090 -0.567 -18.072 1.00 96.75 560 LEU A C 1
ATOM 4443 O O . LEU A 1 560 ? -0.746 -0.071 -17.151 1.00 96.75 560 LEU A O 1
ATOM 4447 N N . PRO A 1 561 ? 1.200 -0.922 -17.889 1.00 92.38 561 PRO A N 1
ATOM 4448 C CA . PRO A 1 561 ? 1.803 -0.996 -16.558 1.00 92.38 561 PRO A CA 1
ATOM 4449 C C . PRO A 1 561 ? 2.196 0.380 -16.000 1.00 92.38 561 PRO A C 1
ATOM 4451 O O . PRO A 1 561 ? 2.348 0.548 -14.791 1.00 92.38 561 PRO A O 1
ATOM 4454 N N . THR A 1 562 ? 2.358 1.390 -16.863 1.00 93.31 562 THR A N 1
ATOM 4455 C CA . THR A 1 562 ? 2.819 2.733 -16.479 1.00 93.31 562 THR A CA 1
ATOM 4456 C C . THR A 1 562 ? 1.958 3.832 -17.096 1.00 93.31 562 THR A C 1
ATOM 4458 O O . THR A 1 562 ? 1.404 3.674 -18.185 1.00 93.31 562 THR A O 1
ATOM 4461 N N . ARG A 1 563 ? 1.882 4.994 -16.426 1.00 91.56 563 ARG A N 1
ATOM 4462 C CA . ARG A 1 563 ? 1.200 6.191 -16.957 1.00 91.56 563 ARG A CA 1
ATOM 4463 C C . ARG A 1 563 ? 1.736 6.590 -18.336 1.00 91.56 563 ARG A C 1
ATOM 4465 O O . ARG A 1 563 ? 0.941 6.880 -19.219 1.00 91.56 563 ARG A O 1
ATOM 4472 N N . LYS A 1 564 ? 3.059 6.603 -18.514 1.00 94.56 564 LYS A N 1
ATOM 4473 C CA . LYS A 1 564 ? 3.696 7.052 -19.760 1.00 94.56 564 LYS A CA 1
ATOM 4474 C C . LYS A 1 564 ? 3.575 6.039 -20.899 1.00 94.56 564 LYS A C 1
ATOM 4476 O O . LYS A 1 564 ? 3.360 6.442 -22.032 1.00 94.56 564 LYS A O 1
ATOM 4481 N N . GLY A 1 565 ? 3.559 4.739 -20.594 1.00 95.75 565 GLY A N 1
ATOM 4482 C CA . GLY A 1 565 ? 3.131 3.720 -21.557 1.00 95.75 565 GLY A CA 1
ATOM 4483 C C . GLY A 1 565 ? 1.657 3.875 -21.955 1.00 95.75 565 GLY A C 1
ATOM 4484 O O . GLY A 1 565 ? 1.331 3.728 -23.125 1.00 95.75 565 GLY A O 1
ATOM 4485 N N . THR A 1 566 ? 0.780 4.236 -21.008 1.00 96.50 566 THR A N 1
ATOM 4486 C CA . THR A 1 566 ? -0.650 4.501 -21.281 1.00 96.50 566 THR A CA 1
ATOM 4487 C C . THR A 1 566 ? -0.833 5.671 -22.251 1.00 96.50 566 THR A C 1
ATOM 4489 O O . THR A 1 566 ? -1.577 5.545 -23.216 1.00 96.50 566 THR A O 1
ATOM 4492 N N . GLU A 1 567 ? -0.129 6.781 -22.010 1.00 96.00 567 GLU A N 1
ATOM 4493 C CA . GLU A 1 567 ? -0.108 7.982 -22.861 1.00 96.00 567 GLU A CA 1
ATOM 4494 C C . GLU A 1 567 ? 0.395 7.645 -24.280 1.00 96.00 567 GLU A C 1
ATOM 4496 O O . GLU A 1 567 ? -0.314 7.883 -25.256 1.00 96.00 567 GLU A O 1
ATOM 4501 N N . LEU A 1 568 ? 1.547 6.966 -24.383 1.00 97.00 568 LEU A N 1
ATOM 4502 C CA . LEU A 1 568 ? 2.153 6.538 -25.650 1.00 97.00 568 LEU A CA 1
ATOM 4503 C C . LEU A 1 568 ? 1.250 5.608 -26.475 1.00 97.00 568 LEU A C 1
ATOM 4505 O O . LEU A 1 568 ? 1.059 5.824 -27.670 1.00 97.00 568 LEU A O 1
ATOM 4509 N N . TYR A 1 569 ? 0.678 4.573 -25.856 1.00 97.31 569 TYR A N 1
ATOM 4510 C CA . TYR A 1 569 ? -0.180 3.623 -26.570 1.00 97.31 569 TYR A CA 1
ATOM 4511 C C . TYR A 1 569 ? -1.521 4.252 -26.959 1.00 97.31 569 TYR A C 1
ATOM 4513 O O . TYR A 1 569 ? -2.019 3.974 -28.049 1.00 97.31 569 TYR A O 1
ATOM 4521 N N . ALA A 1 570 ? -2.089 5.129 -26.122 1.00 97.44 570 ALA A N 1
ATOM 4522 C CA . ALA A 1 570 ? -3.296 5.865 -26.480 1.00 97.44 570 ALA A CA 1
ATOM 4523 C C . ALA A 1 570 ? -3.065 6.734 -27.724 1.00 97.44 570 ALA A C 1
ATOM 4525 O O . ALA A 1 570 ? -3.885 6.704 -28.639 1.00 97.44 570 ALA A O 1
ATOM 4526 N N . GLU A 1 571 ? -1.940 7.450 -27.800 1.00 97.31 571 GLU A N 1
ATOM 4527 C CA . GLU A 1 571 ? -1.631 8.304 -28.950 1.00 97.31 571 GLU A CA 1
ATOM 4528 C C . GLU A 1 571 ? -1.358 7.498 -30.229 1.00 97.31 571 GLU A C 1
ATOM 4530 O O . GLU A 1 571 ? -1.944 7.794 -31.268 1.00 97.31 571 GLU A O 1
ATOM 4535 N N . ILE A 1 572 ? -0.590 6.404 -30.154 1.00 96.75 572 ILE A N 1
ATOM 4536 C CA . ILE A 1 572 ? -0.400 5.495 -31.299 1.00 96.75 572 ILE A CA 1
ATOM 4537 C C . ILE A 1 572 ? -1.748 4.994 -31.839 1.00 96.75 572 ILE A C 1
ATOM 4539 O O . ILE A 1 572 ? -1.989 5.067 -33.046 1.00 96.75 572 ILE A O 1
ATOM 4543 N N . PHE A 1 573 ? -2.662 4.535 -30.974 1.00 96.69 573 PHE A N 1
ATOM 4544 C CA . PHE A 1 573 ? -3.967 4.053 -31.435 1.00 96.69 573 PHE A CA 1
ATOM 4545 C C . PHE A 1 573 ? -4.891 5.178 -31.937 1.00 96.69 573 PHE A C 1
ATOM 4547 O O . PHE A 1 573 ? -5.616 4.948 -32.908 1.00 96.69 573 PHE A O 1
ATOM 4554 N N . ARG A 1 574 ? -4.805 6.410 -31.405 1.00 97.19 574 ARG A N 1
ATOM 4555 C CA . ARG A 1 574 ? -5.458 7.592 -32.012 1.00 97.19 574 ARG A CA 1
ATOM 4556 C C . ARG A 1 574 ? -4.965 7.819 -33.445 1.00 97.19 574 ARG A C 1
ATOM 4558 O O . ARG A 1 574 ? -5.790 7.923 -34.349 1.00 97.19 574 ARG A O 1
ATOM 4565 N N . ILE A 1 575 ? -3.646 7.819 -33.671 1.00 96.06 575 ILE A N 1
ATOM 4566 C CA . ILE A 1 575 ? -3.048 8.063 -34.997 1.00 96.06 575 ILE A CA 1
ATOM 4567 C C . ILE A 1 575 ? -3.398 6.944 -35.998 1.00 96.06 575 ILE A C 1
ATOM 4569 O O . ILE A 1 575 ? -3.598 7.223 -37.180 1.00 96.06 575 ILE A O 1
ATOM 4573 N N . THR A 1 576 ? -3.548 5.685 -35.557 1.00 94.12 576 THR A N 1
ATOM 4574 C CA . THR A 1 576 ? -4.022 4.609 -36.457 1.00 94.12 576 THR A CA 1
ATOM 4575 C C . THR A 1 576 ? -5.453 4.804 -36.964 1.00 94.12 576 THR A C 1
ATOM 4577 O O . THR A 1 576 ? -5.789 4.269 -38.022 1.00 94.12 576 THR A O 1
ATOM 4580 N N . GLY A 1 577 ? -6.294 5.551 -36.235 1.00 93.31 577 GLY A N 1
ATOM 4581 C CA . GLY A 1 577 ? -7.666 5.867 -36.637 1.00 93.31 577 GLY A CA 1
ATOM 4582 C C . GLY A 1 577 ? -8.582 4.649 -36.805 1.00 93.31 577 GLY A C 1
ATOM 4583 O O . GLY A 1 577 ? -9.488 4.681 -37.636 1.00 93.31 577 GLY A O 1
ATOM 4584 N N . ASP A 1 578 ? -8.328 3.548 -36.090 1.00 91.69 578 ASP A N 1
ATOM 4585 C CA . ASP A 1 578 ? -9.128 2.323 -36.226 1.00 91.69 578 ASP A CA 1
ATOM 4586 C C . ASP A 1 578 ? -10.414 2.341 -35.377 1.00 91.69 578 ASP A C 1
ATOM 4588 O O . ASP A 1 578 ? -11.446 1.848 -35.832 1.00 91.69 578 ASP A O 1
ATOM 4592 N N . ILE A 1 579 ? -10.356 2.874 -34.151 1.00 94.25 579 ILE A N 1
ATOM 4593 C CA . ILE A 1 579 ? -11.435 2.908 -33.142 1.00 94.25 579 ILE A CA 1
ATOM 4594 C C . ILE A 1 579 ? -11.357 4.222 -32.342 1.00 94.25 579 ILE A C 1
ATOM 4596 O O . ILE A 1 579 ? -10.291 4.834 -32.278 1.00 94.25 579 ILE A O 1
ATOM 4600 N N . GLU A 1 580 ? -12.450 4.667 -31.711 1.00 95.94 580 GLU A N 1
ATOM 4601 C CA . GLU A 1 580 ? -12.396 5.786 -30.758 1.00 95.94 580 GLU A CA 1
ATOM 4602 C C . GLU A 1 580 ? -11.567 5.404 -29.515 1.00 95.94 580 GLU A C 1
ATOM 4604 O O . GLU A 1 580 ? -11.833 4.386 -28.870 1.00 95.94 580 GLU A O 1
ATOM 4609 N N . VAL A 1 581 ? -10.563 6.223 -29.170 1.00 97.44 581 VAL A N 1
ATOM 4610 C CA . VAL A 1 581 ? -9.620 5.962 -28.068 1.00 97.44 581 VAL A CA 1
ATOM 4611 C C . VAL A 1 581 ? -9.781 6.967 -26.929 1.00 97.44 581 VAL A C 1
ATOM 4613 O O . VAL A 1 581 ? -9.478 8.156 -27.058 1.00 97.44 581 VAL A O 1
ATOM 4616 N N . PHE A 1 582 ? -10.164 6.448 -25.768 1.00 96.75 582 PHE A N 1
ATOM 4617 C CA . PHE A 1 582 ? -10.142 7.128 -24.479 1.00 96.75 582 PHE A CA 1
ATOM 4618 C C . PHE A 1 582 ? -8.866 6.787 -23.713 1.00 96.75 582 PHE A C 1
ATOM 4620 O O . PHE A 1 582 ? -8.354 5.675 -23.802 1.00 96.75 582 PHE A O 1
ATOM 4627 N N . GLU A 1 583 ? -8.379 7.732 -22.913 1.00 95.38 583 GLU A N 1
ATOM 4628 C CA . GLU A 1 583 ? -7.195 7.562 -22.069 1.00 95.38 583 GLU A CA 1
ATOM 4629 C C . GLU A 1 583 ? -7.545 7.875 -20.614 1.00 95.38 583 GLU A C 1
ATOM 4631 O O . GLU A 1 583 ? -8.082 8.943 -20.322 1.00 95.38 583 GLU A O 1
ATOM 4636 N N . LEU A 1 584 ? -7.225 6.970 -19.687 1.00 90.19 584 LEU A N 1
ATOM 4637 C CA . LEU A 1 584 ? -7.476 7.178 -18.262 1.00 90.19 584 LEU A CA 1
ATOM 4638 C C . LEU A 1 584 ? -6.288 6.717 -17.412 1.00 90.19 584 LEU A C 1
ATOM 4640 O O . LEU A 1 584 ? -6.110 5.540 -17.116 1.00 90.19 584 LEU A O 1
ATOM 4644 N N . GLN A 1 585 ? -5.467 7.675 -16.989 1.00 85.81 585 GLN A N 1
ATOM 4645 C CA . GLN A 1 585 ? -4.294 7.431 -16.148 1.00 85.81 585 GLN A CA 1
ATOM 4646 C C . GLN A 1 585 ? -4.271 8.329 -14.899 1.00 85.81 585 GLN A C 1
ATOM 4648 O O . GLN A 1 585 ? -5.089 9.237 -14.727 1.00 85.81 585 GLN A O 1
ATOM 4653 N N . SER A 1 586 ? -3.370 8.008 -13.968 1.00 69.88 586 SER A N 1
ATOM 4654 C CA . SER A 1 586 ? -3.342 8.530 -12.591 1.00 69.88 586 SER A CA 1
ATOM 4655 C C . SER A 1 586 ? -2.955 10.003 -12.447 1.00 69.88 586 SER A C 1
ATOM 4657 O O . SER A 1 586 ? -3.122 10.557 -11.363 1.00 69.88 586 SER A O 1
ATOM 4659 N N . GLY A 1 587 ? -2.441 10.632 -13.506 1.00 72.50 587 GLY A N 1
ATOM 4660 C CA . GLY A 1 587 ? -2.003 12.027 -13.514 1.00 72.50 587 GLY A CA 1
ATOM 4661 C C . GLY A 1 587 ? -2.888 12.975 -14.325 1.00 72.50 587 GLY A C 1
ATOM 4662 O O . GLY A 1 587 ? -2.537 14.146 -14.454 1.00 72.50 587 GLY A O 1
ATOM 4663 N N . LEU A 1 588 ? -4.021 12.504 -14.853 1.00 77.06 588 LEU A N 1
ATOM 4664 C CA . LEU A 1 588 ? -5.119 13.383 -15.263 1.00 77.06 588 LEU A CA 1
ATOM 4665 C C . LEU A 1 588 ? -5.755 14.030 -14.021 1.00 77.06 588 LEU A C 1
ATOM 4667 O O . LEU A 1 588 ? -5.857 13.403 -12.962 1.00 77.06 588 LEU A O 1
ATOM 4671 N N . ASN A 1 589 ? -6.233 15.270 -14.137 1.00 72.81 589 ASN A N 1
ATOM 4672 C CA . ASN A 1 589 ? -6.939 15.923 -13.034 1.00 72.81 589 ASN A CA 1
ATOM 4673 C C . ASN A 1 589 ? -8.328 15.291 -12.805 1.00 72.81 589 ASN A C 1
ATOM 4675 O O . ASN A 1 589 ? -8.886 14.636 -13.688 1.00 72.81 589 ASN A O 1
ATOM 4679 N N . GLN A 1 590 ? -8.917 15.484 -11.620 1.00 63.72 590 GLN A N 1
ATOM 4680 C CA . GLN A 1 590 ? -10.138 14.756 -11.249 1.00 63.72 590 GLN A CA 1
ATOM 4681 C C . GLN A 1 590 ? -11.336 15.053 -12.169 1.00 63.72 590 GLN A C 1
ATOM 4683 O O . GLN A 1 590 ? -12.140 14.160 -12.442 1.00 63.72 590 GLN A O 1
ATOM 4688 N N . GLN A 1 591 ? -11.428 16.273 -12.709 1.00 70.06 591 GLN A N 1
ATOM 4689 C CA . GLN A 1 591 ? -12.489 16.646 -13.648 1.00 70.06 591 GLN A CA 1
ATOM 4690 C C . GLN A 1 591 ? -12.313 15.943 -14.999 1.00 70.06 591 GLN A C 1
ATOM 4692 O O . GLN A 1 591 ? -13.295 15.470 -15.564 1.00 70.06 591 GLN A O 1
ATOM 4697 N N . GLN A 1 592 ? -11.077 15.820 -15.498 1.00 77.88 592 GLN A N 1
ATOM 4698 C CA . GLN A 1 592 ? -10.769 15.024 -16.694 1.00 77.88 592 GLN A CA 1
ATOM 4699 C C . GLN A 1 592 ? -11.121 13.547 -16.473 1.00 77.88 592 GLN A C 1
ATOM 4701 O O . GLN A 1 592 ? -11.844 12.971 -17.282 1.00 77.88 592 GLN A O 1
ATOM 4706 N N . ARG A 1 593 ? -10.683 12.957 -15.348 1.00 76.75 593 ARG A N 1
ATOM 4707 C CA . ARG A 1 593 ? -10.938 11.543 -15.010 1.00 76.75 593 ARG A CA 1
ATOM 4708 C C . ARG A 1 593 ? -12.435 11.235 -14.935 1.00 76.75 593 ARG A C 1
ATOM 4710 O O . ARG A 1 593 ? -12.880 10.280 -15.568 1.00 76.75 593 ARG A O 1
ATOM 4717 N N . THR A 1 594 ? -13.215 12.083 -14.262 1.00 74.06 594 THR A N 1
ATOM 4718 C CA . THR A 1 594 ? -14.682 11.940 -14.175 1.00 74.06 594 THR A CA 1
ATOM 4719 C C . THR A 1 594 ? -15.334 12.067 -15.561 1.00 74.06 594 THR A C 1
ATOM 4721 O O . THR A 1 594 ? -16.055 11.166 -15.980 1.00 74.06 594 THR A O 1
ATOM 4724 N N . ARG A 1 595 ? -15.016 13.122 -16.333 1.00 82.94 595 ARG A N 1
ATOM 4725 C CA . ARG A 1 595 ? -15.578 13.351 -17.684 1.00 82.94 595 ARG A CA 1
ATOM 4726 C C . ARG A 1 595 ? -15.305 12.197 -18.656 1.00 82.94 595 ARG A C 1
ATOM 4728 O O . ARG A 1 595 ? -16.195 11.824 -19.416 1.00 82.94 595 ARG A O 1
ATOM 4735 N N . ILE A 1 596 ? -14.089 11.649 -18.645 1.00 88.56 596 ILE A N 1
ATOM 4736 C CA . ILE A 1 596 ? -13.689 10.538 -19.521 1.00 88.56 596 ILE A CA 1
ATOM 4737 C C . ILE A 1 596 ? -14.390 9.243 -19.103 1.00 88.56 596 ILE A C 1
ATOM 4739 O O . ILE A 1 596 ? -14.976 8.575 -19.954 1.00 88.56 596 ILE A O 1
ATOM 4743 N N . SER A 1 597 ? -14.405 8.936 -17.801 1.00 85.12 597 SER A N 1
ATOM 4744 C CA . SER A 1 597 ? -15.101 7.759 -17.260 1.00 85.12 597 SER A CA 1
ATOM 4745 C C . SER A 1 597 ? -16.594 7.791 -17.601 1.00 85.12 597 SER A C 1
ATOM 4747 O O . SER A 1 597 ? -17.145 6.803 -18.079 1.00 85.12 597 SER A O 1
ATOM 4749 N N . ASP A 1 598 ? -17.248 8.941 -17.421 1.00 83.12 598 ASP A N 1
ATOM 4750 C CA . ASP A 1 598 ? -18.678 9.092 -17.688 1.00 83.12 598 ASP A CA 1
ATOM 4751 C C . ASP A 1 598 ? -19.013 9.038 -19.185 1.00 83.12 598 ASP A C 1
ATOM 4753 O O . ASP A 1 598 ? -20.044 8.468 -19.542 1.00 83.12 598 ASP A O 1
ATOM 4757 N N . ARG A 1 599 ? -18.156 9.573 -20.071 1.00 90.12 599 ARG A N 1
ATOM 4758 C CA . ARG A 1 599 ? -18.332 9.437 -21.530 1.00 90.12 599 ARG A CA 1
ATOM 4759 C C . ARG A 1 599 ? -18.189 7.978 -21.963 1.00 90.12 599 ARG A C 1
ATOM 4761 O O . ARG A 1 599 ? -19.104 7.456 -22.590 1.00 90.12 599 ARG A O 1
ATOM 4768 N N . PHE A 1 600 ? -17.115 7.293 -21.564 1.00 92.44 600 PHE A N 1
ATOM 4769 C CA . PHE A 1 600 ? -16.894 5.886 -21.920 1.00 92.44 600 PHE A CA 1
ATOM 4770 C C . PHE A 1 600 ? -17.972 4.947 -21.343 1.00 92.44 600 PHE A C 1
ATOM 4772 O O . PHE A 1 600 ? -18.418 4.012 -22.015 1.00 92.44 600 PHE A O 1
ATOM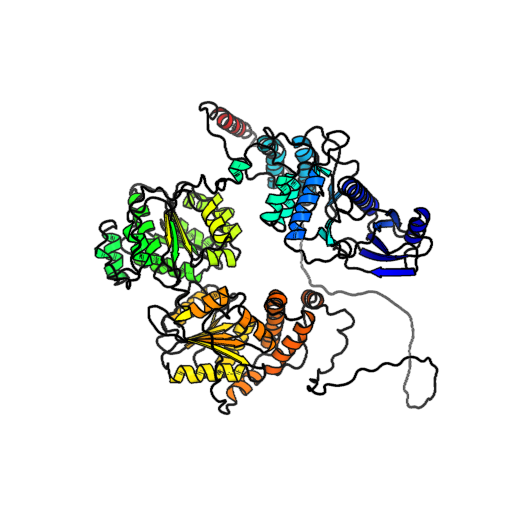 4779 N N . ARG A 1 601 ? -18.474 5.224 -20.129 1.00 86.94 601 ARG A N 1
ATOM 4780 C CA . ARG A 1 601 ? -19.603 4.478 -19.547 1.00 86.94 601 ARG A CA 1
ATOM 4781 C C . ARG A 1 601 ? -20.890 4.657 -20.360 1.00 86.94 601 ARG A C 1
ATOM 4783 O O . ARG A 1 601 ? -21.576 3.667 -20.590 1.00 86.94 601 ARG A O 1
ATOM 4790 N N . LYS A 1 602 ? -21.193 5.883 -20.807 1.00 87.81 602 LYS A N 1
ATOM 4791 C CA . LYS A 1 602 ? -22.439 6.242 -21.516 1.00 87.81 602 LYS A CA 1
ATOM 4792 C C . LYS A 1 602 ? -22.477 5.884 -23.005 1.00 87.81 602 LYS A C 1
ATOM 4794 O O . LYS A 1 602 ? -23.568 5.863 -23.563 1.00 87.81 602 LYS A O 1
ATOM 4799 N N . LEU A 1 603 ? -21.338 5.626 -23.652 1.00 89.69 603 LEU A N 1
ATOM 4800 C CA . LEU A 1 603 ? -21.320 5.166 -25.047 1.00 89.69 603 LEU A CA 1
ATOM 4801 C C . LEU A 1 603 ? -22.070 3.837 -25.217 1.00 89.69 603 LEU A C 1
ATOM 4803 O O . LEU A 1 603 ? -21.980 2.960 -24.357 1.00 89.69 603 LEU A O 1
ATOM 4807 N N . SER A 1 604 ? -22.754 3.682 -26.349 1.00 84.50 604 SER A N 1
ATOM 4808 C CA . SER A 1 604 ? -23.353 2.422 -26.811 1.00 84.50 604 SER A CA 1
ATOM 4809 C C . SER A 1 604 ? -22.583 1.773 -27.968 1.00 84.50 604 SER A C 1
ATOM 4811 O O . SER A 1 604 ? -22.795 0.600 -28.238 1.00 84.50 604 SER A O 1
ATOM 4813 N N . SER A 1 605 ? -21.699 2.519 -28.638 1.00 87.62 605 SER A N 1
ATOM 4814 C CA . SER A 1 605 ? -20.817 2.023 -29.698 1.00 87.62 605 SER A CA 1
ATOM 4815 C C . SER A 1 605 ? -19.576 1.320 -29.143 1.00 87.62 605 SER A C 1
ATOM 4817 O O . SER A 1 605 ? -19.255 1.428 -27.951 1.00 87.62 605 SER A O 1
ATOM 4819 N N . ASP A 1 606 ? -18.824 0.670 -30.032 1.00 91.19 606 ASP A N 1
ATOM 4820 C CA . ASP A 1 606 ? -17.468 0.243 -29.726 1.00 91.19 606 ASP A CA 1
ATOM 4821 C C . ASP A 1 606 ? -16.556 1.447 -29.437 1.00 91.19 606 ASP A C 1
ATOM 4823 O O . ASP A 1 606 ? -16.655 2.521 -30.032 1.00 91.19 606 ASP A O 1
ATOM 4827 N N . ALA A 1 607 ? -15.672 1.265 -28.461 1.00 96.31 607 ALA A N 1
ATOM 4828 C CA . ALA A 1 607 ? -14.653 2.228 -28.069 1.00 96.31 607 ALA A CA 1
ATOM 4829 C C . ALA A 1 607 ? -13.554 1.508 -27.284 1.00 96.31 607 ALA A C 1
ATOM 4831 O O . ALA A 1 607 ? -13.810 0.500 -26.615 1.00 96.31 607 ALA A O 1
ATOM 4832 N N . MET A 1 608 ? -12.338 2.047 -27.315 1.00 97.62 608 MET A N 1
ATOM 4833 C CA . MET A 1 608 ? -11.213 1.561 -26.523 1.00 97.62 608 MET A CA 1
ATOM 4834 C C . MET A 1 608 ? -10.910 2.519 -25.371 1.00 97.62 608 MET A C 1
ATOM 4836 O O . MET A 1 608 ? -10.677 3.703 -25.593 1.00 97.62 608 MET A O 1
ATOM 4840 N N . LEU A 1 609 ? -10.835 2.002 -24.146 1.00 97.44 609 LEU A N 1
ATOM 4841 C CA . LEU A 1 609 ? -10.287 2.717 -22.996 1.00 97.44 609 LEU A CA 1
ATOM 4842 C C . LEU A 1 609 ? -8.874 2.211 -22.698 1.00 97.44 609 LEU A C 1
ATOM 4844 O O . LEU A 1 609 ? -8.698 1.137 -22.122 1.00 97.44 609 LEU A O 1
ATOM 4848 N N . VAL A 1 610 ? -7.872 2.999 -23.080 1.00 97.88 610 VAL A N 1
ATOM 4849 C CA . VAL A 1 610 ? -6.459 2.781 -22.759 1.00 97.88 610 VAL A CA 1
ATOM 4850 C C . VAL A 1 610 ? -6.191 3.362 -21.370 1.00 97.88 610 VAL A C 1
ATOM 4852 O O . VAL A 1 610 ? -6.458 4.531 -21.098 1.00 97.88 610 VAL A O 1
ATOM 4855 N N . THR A 1 611 ? -5.732 2.538 -20.435 1.00 95.38 611 THR A N 1
ATOM 4856 C CA . THR A 1 611 ? -5.722 2.886 -19.009 1.00 95.38 611 THR A CA 1
ATOM 4857 C C . THR A 1 611 ? -4.553 2.244 -18.274 1.00 95.38 611 THR A C 1
ATOM 4859 O O . THR A 1 611 ? -4.124 1.140 -18.599 1.00 95.38 611 THR A O 1
ATOM 4862 N N . SER A 1 612 ? -4.068 2.901 -17.221 1.00 89.81 612 SER A N 1
ATOM 4863 C CA . SER A 1 612 ? -3.239 2.220 -16.221 1.00 89.81 612 SER A CA 1
ATOM 4864 C C . SER A 1 612 ? -4.121 1.592 -15.135 1.00 89.81 612 SER A C 1
ATOM 4866 O O . SER A 1 612 ? -5.354 1.593 -15.226 1.00 89.81 612 SER A O 1
ATOM 4868 N N . ASP A 1 613 ? -3.503 1.064 -14.080 1.00 81.81 613 ASP A N 1
ATOM 4869 C CA . ASP A 1 613 ? -4.170 0.342 -12.990 1.00 81.81 613 ASP A CA 1
ATOM 4870 C C . ASP A 1 613 ? -5.246 1.133 -12.210 1.00 81.81 613 ASP A C 1
ATOM 4872 O O . ASP A 1 613 ? -5.967 0.544 -11.404 1.00 81.81 613 ASP A O 1
ATOM 4876 N N . VAL A 1 614 ? -5.445 2.429 -12.495 1.00 73.75 614 VAL A N 1
ATOM 4877 C CA . VAL A 1 614 ? -6.523 3.251 -11.903 1.00 73.75 614 VAL A CA 1
ATOM 4878 C C . VAL A 1 614 ? -7.927 2.717 -12.194 1.00 73.75 614 VAL A C 1
ATOM 4880 O O . VAL A 1 614 ? -8.830 2.932 -11.392 1.00 73.75 614 VAL A O 1
ATOM 4883 N N . SER A 1 615 ? -8.107 2.041 -13.333 1.00 77.25 615 SER A N 1
ATOM 4884 C CA . SER A 1 615 ? -9.401 1.499 -13.778 1.00 77.25 615 SER A CA 1
ATOM 4885 C C . SER A 1 615 ? -9.541 -0.001 -13.515 1.00 77.25 615 SER A C 1
ATOM 4887 O O . SER A 1 615 ? -10.541 -0.596 -13.900 1.00 77.25 615 SER A O 1
ATOM 4889 N N . ALA A 1 616 ? -8.544 -0.644 -12.900 1.00 60.41 616 ALA A N 1
ATOM 4890 C CA . ALA A 1 616 ? -8.528 -2.097 -12.724 1.00 60.41 616 ALA A CA 1
ATOM 4891 C C . ALA A 1 616 ? -9.479 -2.589 -11.623 1.00 60.41 616 ALA A C 1
ATOM 4893 O O . ALA A 1 616 ? -9.741 -3.784 -11.532 1.00 60.41 616 ALA A O 1
ATOM 4894 N N . ARG A 1 617 ? -9.982 -1.700 -10.760 1.00 66.31 617 ARG A N 1
ATOM 4895 C CA . ARG A 1 617 ? -10.793 -2.043 -9.582 1.00 66.31 617 ARG A CA 1
ATOM 4896 C C . ARG A 1 617 ? -11.898 -1.013 -9.352 1.00 66.31 617 ARG A C 1
ATOM 4898 O O . ARG A 1 617 ? -11.793 0.120 -9.815 1.00 66.31 617 ARG A O 1
ATOM 4905 N N . GLY A 1 618 ? -12.966 -1.420 -8.664 1.00 57.25 618 GLY A N 1
ATOM 4906 C CA . GLY A 1 618 ? -14.141 -0.586 -8.386 1.00 57.25 618 GLY A CA 1
ATOM 4907 C C . GLY A 1 618 ? -14.999 -0.274 -9.616 1.00 57.25 618 GLY A C 1
ATOM 4908 O O . GLY A 1 618 ? -16.088 -0.822 -9.756 1.00 57.25 618 GLY A O 1
ATOM 4909 N N . VAL A 1 619 ? -14.485 0.564 -10.520 1.00 67.12 619 VAL A N 1
ATOM 4910 C CA . VAL A 1 619 ? -15.247 1.191 -11.613 1.00 67.12 619 VAL A CA 1
ATOM 4911 C C . VAL A 1 619 ? -15.925 0.163 -12.518 1.00 67.12 619 VAL A C 1
ATOM 4913 O O . VAL A 1 619 ? -15.286 -0.799 -12.965 1.00 67.12 619 VAL A O 1
ATOM 4916 N N . ASP A 1 620 ? -17.210 0.391 -12.793 1.00 71.69 620 ASP A N 1
ATOM 4917 C CA . ASP A 1 620 ? -17.988 -0.377 -13.764 1.00 71.69 620 ASP A CA 1
ATOM 4918 C C . ASP A 1 620 ? -18.167 0.364 -15.101 1.00 71.69 620 ASP A C 1
ATOM 4920 O O . ASP A 1 620 ? -18.404 1.580 -15.144 1.00 71.69 620 ASP A O 1
ATOM 4924 N N . TYR A 1 621 ? -18.055 -0.406 -16.186 1.00 85.06 621 TYR A N 1
ATOM 4925 C CA . TYR A 1 621 ? -18.186 0.035 -17.572 1.00 85.06 621 TYR A CA 1
ATOM 4926 C C . TYR A 1 621 ? -19.008 -0.998 -18.366 1.00 85.06 621 TYR A C 1
ATOM 4928 O O . TYR A 1 621 ? -18.453 -1.989 -18.848 1.00 85.06 621 TYR A O 1
ATOM 4936 N N . PRO A 1 622 ? -20.326 -0.789 -18.531 1.00 82.88 622 PRO A N 1
ATOM 4937 C CA . PRO A 1 622 ? -21.169 -1.693 -19.307 1.00 82.88 622 PRO A CA 1
ATOM 4938 C C . PRO A 1 622 ? -20.718 -1.792 -20.771 1.00 82.88 622 PRO A C 1
ATOM 4940 O O . PRO A 1 622 ? -20.386 -0.780 -21.398 1.00 82.88 622 PRO A O 1
ATOM 4943 N N . GLY A 1 623 ? -20.736 -3.015 -21.311 1.00 87.00 623 GLY A N 1
ATOM 4944 C CA . GLY A 1 623 ? -20.378 -3.322 -22.704 1.00 87.00 623 GLY A CA 1
ATOM 4945 C C . GLY A 1 623 ? -18.917 -3.723 -22.949 1.00 87.00 623 GLY A C 1
ATOM 4946 O O . GLY A 1 623 ? -18.552 -3.960 -24.098 1.00 87.00 623 GLY A O 1
ATOM 4947 N N . VAL A 1 624 ? -18.070 -3.820 -21.914 1.00 92.56 624 VAL A N 1
ATOM 4948 C CA . VAL A 1 624 ? -16.676 -4.284 -22.071 1.00 92.56 624 VAL A CA 1
ATOM 4949 C C . VAL A 1 624 ? -16.635 -5.788 -22.356 1.00 92.56 624 VAL A C 1
ATOM 4951 O O . VAL A 1 624 ? -16.916 -6.606 -21.481 1.00 92.56 624 VAL A O 1
ATOM 4954 N N . THR A 1 625 ? -16.252 -6.140 -23.583 1.00 93.94 625 THR A N 1
ATOM 4955 C CA . THR A 1 625 ? -16.181 -7.522 -24.104 1.00 93.94 625 THR A CA 1
ATOM 4956 C C . THR A 1 625 ? -14.747 -8.045 -24.207 1.00 93.94 625 THR A C 1
ATOM 4958 O O . THR A 1 625 ? -14.541 -9.251 -24.110 1.00 93.94 625 THR A O 1
ATOM 4961 N N . LEU A 1 626 ? -13.755 -7.155 -24.349 1.00 95.81 626 LEU A N 1
ATOM 4962 C CA . LEU A 1 626 ? -12.329 -7.497 -24.338 1.00 95.81 626 LEU A CA 1
ATOM 4963 C C . LEU A 1 626 ? -11.579 -6.720 -23.253 1.00 95.81 626 LEU A C 1
ATOM 4965 O O . LEU A 1 626 ? -11.597 -5.486 -23.226 1.00 95.81 626 LEU A O 1
ATOM 4969 N N . VAL A 1 627 ? -10.837 -7.448 -22.420 1.00 96.19 627 VAL A N 1
ATOM 4970 C CA . VAL A 1 627 ? -9.751 -6.904 -21.598 1.00 96.19 627 VAL A CA 1
ATOM 4971 C C . VAL A 1 627 ? -8.416 -7.291 -22.226 1.00 96.19 627 VAL A C 1
ATOM 4973 O O . VAL A 1 627 ? -8.009 -8.449 -22.194 1.00 96.19 627 VAL A O 1
ATOM 4976 N N . LEU A 1 628 ? -7.709 -6.304 -22.761 1.00 97.75 628 LEU A N 1
ATOM 4977 C CA . LEU A 1 628 ? -6.390 -6.458 -23.360 1.00 97.75 628 LEU A CA 1
ATOM 4978 C C . LEU A 1 628 ? -5.339 -5.956 -22.365 1.00 97.75 628 LEU A C 1
ATOM 4980 O O . LEU A 1 628 ? -5.277 -4.770 -22.059 1.00 97.75 628 LEU A O 1
ATOM 4984 N N . GLN A 1 629 ? -4.530 -6.847 -21.806 1.00 97.56 629 GLN A N 1
ATOM 4985 C CA . GLN A 1 629 ? -3.464 -6.497 -20.869 1.00 97.56 629 GLN A CA 1
ATOM 4986 C C . GLN A 1 629 ? -2.133 -6.494 -21.612 1.00 97.56 629 GLN A C 1
ATOM 4988 O O . GLN A 1 629 ? -1.755 -7.505 -22.197 1.00 97.56 629 GLN A O 1
ATOM 4993 N N . VAL A 1 630 ? -1.438 -5.361 -21.602 1.00 97.69 630 VAL A N 1
ATOM 4994 C CA . VAL A 1 630 ? -0.167 -5.168 -22.301 1.00 97.69 630 VAL A CA 1
ATOM 4995 C C . VAL A 1 630 ? 0.939 -5.022 -21.261 1.00 97.69 630 VAL A C 1
ATOM 4997 O O . VAL A 1 630 ? 0.915 -4.101 -20.441 1.00 97.69 630 VAL A O 1
ATOM 5000 N N . GLY A 1 631 ? 1.895 -5.945 -21.291 1.00 96.00 631 GLY A N 1
ATOM 5001 C CA . GLY A 1 631 ? 2.917 -6.099 -20.264 1.00 96.00 631 GLY A CA 1
ATOM 5002 C C . GLY A 1 631 ? 2.407 -6.758 -18.976 1.00 96.00 631 GLY A C 1
ATOM 5003 O O . GLY A 1 631 ? 1.207 -6.812 -18.680 1.00 96.00 631 GLY A O 1
ATOM 5004 N N . ALA A 1 632 ? 3.346 -7.269 -18.185 1.00 94.62 632 ALA A N 1
ATOM 5005 C CA . ALA A 1 632 ? 3.089 -7.927 -16.913 1.00 94.62 632 ALA A CA 1
ATOM 5006 C C . ALA A 1 632 ? 2.350 -7.003 -15.927 1.00 94.62 632 ALA A C 1
ATOM 5008 O O . ALA A 1 632 ? 2.619 -5.802 -15.827 1.00 94.62 632 ALA A O 1
ATOM 5009 N N . ALA A 1 633 ? 1.418 -7.574 -15.160 1.00 90.94 633 ALA A N 1
ATOM 5010 C CA . ALA A 1 633 ? 0.784 -6.866 -14.053 1.00 90.94 633 ALA A CA 1
ATOM 5011 C C . ALA A 1 633 ? 1.707 -6.835 -12.820 1.00 90.94 633 ALA A C 1
ATOM 5013 O O . ALA A 1 633 ? 2.686 -7.576 -12.723 1.00 90.94 633 ALA A O 1
ATOM 5014 N N . SER A 1 634 ? 1.383 -5.992 -11.836 1.00 84.75 634 SER A N 1
ATOM 5015 C CA . SER A 1 634 ? 2.203 -5.854 -10.625 1.00 84.75 634 SER A CA 1
ATOM 5016 C C . SER A 1 634 ? 2.162 -7.067 -9.695 1.00 84.75 634 SER A C 1
ATOM 5018 O O . SER A 1 634 ? 3.065 -7.228 -8.881 1.00 84.75 634 SER A O 1
ATOM 5020 N N . SER A 1 635 ? 1.114 -7.879 -9.808 1.00 82.31 635 SER A N 1
ATOM 5021 C CA . SER A 1 635 ? 0.856 -9.106 -9.055 1.00 82.31 635 SER A CA 1
ATOM 5022 C C . SER A 1 635 ? -0.120 -9.987 -9.847 1.00 82.31 635 SER A C 1
ATOM 5024 O O . SER A 1 635 ? -0.772 -9.517 -10.790 1.00 82.31 635 SER A O 1
ATOM 5026 N N . ARG A 1 636 ? -0.250 -11.257 -9.447 1.00 83.44 636 ARG A N 1
ATOM 5027 C CA . ARG A 1 636 ? -1.292 -12.181 -9.931 1.00 83.44 636 ARG A CA 1
ATOM 5028 C C . ARG A 1 636 ? -2.688 -11.594 -9.684 1.00 83.44 636 ARG A C 1
ATOM 5030 O O . ARG A 1 636 ? -3.560 -11.630 -10.547 1.00 83.44 636 ARG A O 1
ATOM 5037 N N . GLU A 1 637 ? -2.860 -10.971 -8.527 1.00 76.56 637 GLU A N 1
ATOM 5038 C CA . GLU A 1 637 ? -4.092 -10.340 -8.059 1.00 76.56 637 GLU A CA 1
ATOM 5039 C C . GLU A 1 637 ? -4.444 -9.147 -8.957 1.00 76.56 637 GLU A C 1
ATOM 5041 O O . GLU A 1 637 ? -5.579 -9.016 -9.410 1.00 76.56 637 GLU A O 1
ATOM 5046 N N . GLN A 1 638 ? -3.464 -8.322 -9.338 1.00 80.44 638 GLN A N 1
ATOM 5047 C CA . GLN A 1 638 ? -3.716 -7.206 -10.247 1.00 80.44 638 GLN A CA 1
ATOM 5048 C C . GLN A 1 638 ? -4.098 -7.666 -11.665 1.00 80.44 638 GLN A C 1
ATOM 5050 O O . GLN A 1 638 ? -4.980 -7.055 -12.271 1.00 80.44 638 GLN A O 1
ATOM 5055 N N . TYR A 1 639 ? -3.521 -8.764 -12.175 1.00 88.75 639 TYR A N 1
ATOM 5056 C CA . TYR A 1 639 ? -3.995 -9.404 -13.413 1.00 88.75 639 TYR A CA 1
ATOM 5057 C C . TYR A 1 639 ? -5.463 -9.848 -13.287 1.00 88.75 639 TYR A C 1
ATOM 5059 O O . TYR A 1 639 ? -6.277 -9.554 -14.166 1.00 88.75 639 TYR A O 1
ATOM 5067 N N . ILE A 1 640 ? -5.808 -10.486 -12.162 1.00 82.06 640 ILE A N 1
ATOM 5068 C CA . ILE A 1 640 ? -7.159 -10.947 -11.810 1.00 82.06 640 ILE A CA 1
ATOM 5069 C C . ILE A 1 640 ? -8.171 -9.789 -11.777 1.00 82.06 640 ILE A C 1
ATOM 5071 O O . ILE A 1 640 ? -9.269 -9.924 -12.315 1.00 82.06 640 ILE A O 1
ATOM 5075 N N . HIS A 1 641 ? -7.815 -8.639 -11.200 1.00 77.94 641 HIS A N 1
ATOM 5076 C CA . HIS A 1 641 ? -8.713 -7.485 -11.095 1.00 77.94 641 HIS A CA 1
ATOM 5077 C C . HIS A 1 641 ? -8.932 -6.753 -12.429 1.00 77.94 641 HIS A C 1
ATOM 5079 O O . HIS A 1 641 ? -10.071 -6.370 -12.733 1.00 77.94 641 HIS A O 1
ATOM 5085 N N . ARG A 1 642 ? -7.863 -6.605 -13.233 1.00 87.69 642 ARG A N 1
ATOM 5086 C CA . ARG A 1 642 ? -7.928 -6.109 -14.620 1.00 87.69 642 ARG A CA 1
ATOM 5087 C C . ARG A 1 642 ? -8.861 -6.985 -15.459 1.00 87.69 642 ARG A C 1
ATOM 5089 O O . ARG A 1 642 ? -9.760 -6.458 -16.107 1.00 87.69 642 ARG A O 1
ATOM 5096 N N . LEU A 1 643 ? -8.681 -8.309 -15.401 1.00 87.69 643 LEU A N 1
ATOM 5097 C CA . LEU A 1 643 ? -9.497 -9.296 -16.116 1.00 87.69 643 LEU A CA 1
ATOM 5098 C C . LEU A 1 643 ? -10.987 -9.179 -15.752 1.00 87.69 643 LEU A C 1
ATOM 5100 O O . LEU A 1 643 ? -11.830 -9.086 -16.641 1.00 87.69 643 LEU A O 1
ATOM 5104 N N . GLY A 1 644 ? -11.296 -9.030 -14.460 1.00 79.94 644 GLY A N 1
ATOM 5105 C CA . GLY A 1 644 ? -12.646 -8.780 -13.938 1.00 79.94 644 GLY A CA 1
ATOM 5106 C C . GLY A 1 644 ? -13.284 -7.428 -14.311 1.00 79.94 644 GLY A C 1
ATOM 5107 O O . GLY A 1 644 ? -14.184 -6.968 -13.598 1.00 79.94 644 GLY A O 1
ATOM 5108 N N . ARG A 1 645 ? -12.828 -6.751 -15.379 1.00 85.62 645 ARG A N 1
ATOM 5109 C CA . ARG A 1 645 ? -13.584 -5.684 -16.066 1.00 85.62 645 ARG A CA 1
ATOM 5110 C C . ARG A 1 645 ? -14.549 -6.217 -17.132 1.00 85.62 645 ARG A C 1
ATOM 5112 O O . ARG A 1 645 ? -15.552 -5.558 -17.377 1.00 85.62 645 ARG A O 1
ATOM 5119 N N . THR A 1 646 ? -14.285 -7.387 -17.717 1.00 86.56 646 THR A N 1
ATOM 5120 C CA . THR A 1 646 ? -15.253 -8.122 -18.556 1.00 86.56 646 THR A CA 1
ATOM 5121 C C . THR A 1 646 ? -15.871 -9.291 -17.768 1.00 86.56 646 THR A C 1
ATOM 5123 O O . THR A 1 646 ? -15.615 -9.410 -16.568 1.00 86.56 646 THR A O 1
ATOM 5126 N N . GLY A 1 647 ? -16.724 -10.112 -18.393 1.00 75.81 647 GLY A N 1
ATOM 5127 C CA . GLY A 1 647 ? -17.392 -11.241 -17.725 1.00 75.81 647 GLY A CA 1
ATOM 5128 C C . GLY A 1 647 ? -18.394 -10.809 -16.645 1.00 75.81 647 GLY A C 1
ATOM 5129 O O . GLY A 1 647 ? -18.463 -11.412 -15.574 1.00 75.81 647 GLY A O 1
ATOM 5130 N N . ARG A 1 648 ? -19.097 -9.687 -16.856 1.00 69.50 648 ARG A N 1
ATOM 5131 C CA . ARG A 1 648 ? -19.948 -9.034 -15.843 1.00 69.50 648 ARG A CA 1
ATOM 5132 C C . ARG A 1 648 ? -21.433 -9.262 -16.098 1.00 69.50 648 ARG A C 1
ATOM 5134 O O . ARG A 1 648 ? -21.879 -9.231 -17.241 1.00 69.50 648 ARG A O 1
ATOM 5141 N N . ALA A 1 649 ? -22.196 -9.422 -15.013 1.00 61.03 649 ALA A N 1
ATOM 5142 C CA . ALA A 1 649 ? -23.652 -9.598 -15.026 1.00 61.03 649 ALA A CA 1
ATOM 5143 C C . ALA A 1 649 ? -24.130 -10.686 -16.016 1.00 61.03 649 ALA A C 1
ATOM 5145 O O . ALA A 1 649 ? -25.017 -10.445 -16.830 1.00 61.03 649 ALA A O 1
ATOM 5146 N N . GLY A 1 650 ? -23.489 -11.861 -15.977 1.00 59.75 650 GLY A N 1
ATOM 5147 C CA . GLY A 1 650 ? -23.840 -13.021 -16.807 1.00 59.75 650 GLY A CA 1
ATOM 5148 C C . GLY A 1 650 ? -23.443 -12.931 -18.286 1.00 59.75 650 GLY A C 1
ATOM 5149 O O . GLY A 1 650 ? -23.742 -13.850 -19.039 1.00 59.75 650 GLY A O 1
ATOM 5150 N N . ARG A 1 651 ? -22.778 -11.853 -18.725 1.00 69.94 651 ARG A N 1
ATOM 5151 C CA . ARG A 1 651 ? -22.285 -11.722 -20.106 1.00 69.94 651 ARG A CA 1
ATOM 5152 C C . ARG A 1 651 ? -20.939 -12.418 -20.282 1.00 69.94 651 ARG A C 1
ATOM 5154 O O . ARG A 1 651 ? -20.099 -12.370 -19.383 1.00 69.94 651 ARG A O 1
ATOM 5161 N N . GLU A 1 652 ? -20.713 -12.963 -21.473 1.00 78.88 652 GLU A N 1
ATOM 5162 C CA . GLU A 1 652 ? -19.405 -13.467 -21.898 1.00 78.88 652 GLU A CA 1
ATOM 5163 C C . GLU A 1 652 ? -18.341 -12.355 -21.973 1.00 78.88 652 GLU A C 1
ATOM 5165 O O . GLU A 1 652 ? -18.641 -11.155 -21.960 1.00 78.88 652 GLU A O 1
ATOM 5170 N N . GLY A 1 653 ? -17.074 -12.762 -22.051 1.00 87.88 653 GLY A N 1
ATOM 5171 C CA . GLY A 1 653 ? -15.941 -11.855 -22.176 1.00 87.88 653 GLY A CA 1
ATOM 5172 C C . GLY A 1 653 ? -14.636 -12.576 -22.495 1.00 87.88 653 GLY A C 1
ATOM 5173 O O . GLY A 1 653 ? -14.453 -13.744 -22.145 1.00 87.88 653 GLY A O 1
ATOM 5174 N N . GLU A 1 654 ? -13.708 -11.856 -23.122 1.00 93.69 654 GLU A N 1
ATOM 5175 C CA . GLU A 1 654 ? -12.363 -12.332 -23.448 1.00 93.69 654 GLU A CA 1
ATOM 5176 C C . GLU A 1 654 ? -11.282 -11.487 -22.754 1.00 93.69 654 GLU A C 1
ATOM 5178 O O . GLU A 1 654 ? -11.372 -10.263 -22.640 1.00 93.69 654 GLU A O 1
ATOM 5183 N N . GLY A 1 655 ? -10.240 -12.160 -22.269 1.00 95.06 655 GLY A N 1
ATOM 5184 C CA . GLY A 1 655 ? -9.059 -11.563 -21.665 1.00 95.06 655 GLY A CA 1
ATOM 5185 C C . GLY A 1 655 ? -7.797 -11.996 -22.396 1.00 95.06 655 GLY A C 1
ATOM 5186 O O . GLY A 1 655 ? -7.447 -13.173 -22.361 1.00 95.06 655 GLY A O 1
ATOM 5187 N N . VAL A 1 656 ? -7.084 -11.052 -23.009 1.00 97.44 656 VAL A N 1
ATOM 5188 C CA . VAL A 1 656 ? -5.846 -11.318 -23.756 1.00 97.44 656 VAL A CA 1
ATOM 5189 C C . VAL A 1 656 ? -4.665 -10.644 -23.066 1.00 97.44 656 VAL A C 1
ATOM 5191 O O . VAL A 1 656 ? -4.687 -9.437 -22.837 1.00 97.44 656 VAL A O 1
ATOM 5194 N N . LEU A 1 657 ? -3.621 -11.409 -22.749 1.00 97.75 657 LEU A N 1
ATOM 5195 C CA . LEU A 1 657 ? -2.376 -10.919 -22.152 1.00 97.75 657 LEU A CA 1
ATOM 5196 C C . LEU A 1 657 ? -1.244 -10.912 -23.190 1.00 97.75 657 LEU A C 1
ATOM 5198 O O . LEU A 1 657 ? -0.760 -11.970 -23.587 1.00 97.75 657 LEU A O 1
ATOM 5202 N N . VAL A 1 658 ? -0.794 -9.735 -23.616 1.00 97.75 658 VAL A N 1
ATOM 5203 C CA . VAL A 1 658 ? 0.351 -9.580 -24.525 1.00 97.75 658 VAL A CA 1
ATOM 5204 C C . VAL A 1 658 ? 1.594 -9.241 -23.704 1.00 97.75 658 VAL A C 1
ATOM 5206 O O . VAL A 1 658 ? 1.591 -8.274 -22.943 1.00 97.75 658 VAL A O 1
ATOM 5209 N N . LEU A 1 659 ? 2.637 -10.059 -23.843 1.00 97.31 659 LEU A N 1
ATOM 5210 C CA . LEU A 1 659 ? 3.900 -9.964 -23.106 1.00 97.31 659 LEU A CA 1
ATOM 5211 C C . LEU A 1 659 ? 5.085 -9.852 -24.066 1.00 97.31 659 LEU A C 1
ATOM 5213 O O . LEU A 1 659 ? 5.143 -10.577 -25.062 1.00 97.31 659 LEU A O 1
ATOM 5217 N N . ALA A 1 660 ? 6.084 -9.051 -23.711 1.00 96.50 660 ALA A N 1
ATOM 5218 C CA . ALA A 1 660 ? 7.403 -9.123 -24.330 1.00 96.50 660 ALA A CA 1
ATOM 5219 C C . ALA A 1 660 ? 8.148 -10.415 -23.903 1.00 96.50 660 ALA A C 1
ATOM 5221 O O . ALA A 1 660 ? 7.835 -10.999 -22.858 1.00 96.50 660 ALA A O 1
ATOM 5222 N N . PRO A 1 661 ? 9.162 -10.891 -24.657 1.00 95.81 661 PRO A N 1
ATOM 5223 C CA . PRO A 1 661 ? 9.829 -12.168 -24.376 1.00 95.81 661 PRO A CA 1
ATOM 5224 C C . PRO A 1 661 ? 10.421 -12.293 -22.962 1.00 95.81 661 PRO A C 1
ATOM 5226 O O . PRO A 1 661 ? 10.318 -13.360 -22.350 1.00 95.81 661 PRO A O 1
ATOM 5229 N N . PHE A 1 662 ? 10.976 -11.208 -22.408 1.00 95.19 662 PHE A N 1
ATOM 5230 C CA . PHE A 1 662 ? 11.536 -11.185 -21.049 1.00 95.19 662 PHE A CA 1
ATOM 5231 C C . PHE A 1 662 ? 10.469 -11.295 -19.945 1.00 95.19 662 PHE A C 1
ATOM 5233 O O . PHE A 1 662 ? 10.751 -11.765 -18.843 1.00 95.19 662 PHE A O 1
ATOM 5240 N N . GLU A 1 663 ? 9.224 -10.910 -20.234 1.00 96.50 663 GLU A N 1
ATOM 5241 C CA . GLU A 1 663 ? 8.114 -10.938 -19.279 1.00 96.50 663 GLU A CA 1
ATOM 5242 C C . GLU A 1 663 ? 7.471 -12.321 -19.154 1.00 96.50 663 GLU A C 1
ATOM 5244 O O . GLU A 1 663 ? 6.662 -12.535 -18.251 1.00 96.50 663 GLU A O 1
ATOM 5249 N N . LYS A 1 664 ? 7.841 -13.281 -20.018 1.00 94.94 664 LYS A N 1
ATOM 5250 C CA . LYS A 1 664 ? 7.304 -14.655 -20.055 1.00 94.94 664 LYS A CA 1
ATOM 5251 C C . LYS A 1 664 ? 7.185 -15.296 -18.671 1.00 94.94 664 LYS A C 1
ATOM 5253 O O . LYS A 1 664 ? 6.223 -16.020 -18.416 1.00 94.94 664 LYS A O 1
ATOM 5258 N N . ASN A 1 665 ? 8.123 -15.018 -17.765 1.00 93.88 665 ASN A N 1
ATOM 5259 C CA . ASN A 1 665 ? 8.111 -15.552 -16.405 1.00 93.88 665 ASN A CA 1
ATOM 5260 C C . ASN A 1 665 ? 6.881 -15.149 -15.574 1.00 93.88 665 ASN A C 1
ATOM 5262 O O . ASN A 1 665 ? 6.547 -15.883 -14.643 1.00 93.88 665 ASN A O 1
ATOM 5266 N N . PHE A 1 666 ? 6.172 -14.072 -15.929 1.00 94.94 666 PHE A N 1
ATOM 5267 C CA . PHE A 1 666 ? 4.892 -13.704 -15.320 1.00 94.94 666 PHE A CA 1
ATOM 5268 C C . PHE A 1 666 ? 3.842 -14.815 -15.466 1.00 94.94 666 PHE A C 1
ATOM 5270 O O . PHE A 1 666 ? 3.076 -15.041 -14.538 1.00 94.94 666 PHE A O 1
ATOM 5277 N N . THR A 1 667 ? 3.852 -15.586 -16.562 1.00 93.19 667 THR A N 1
ATOM 5278 C CA . THR A 1 667 ? 2.909 -16.710 -16.757 1.00 93.19 667 THR A CA 1
ATOM 5279 C C . THR A 1 667 ? 2.992 -17.768 -15.648 1.00 93.19 667 THR A C 1
ATOM 5281 O O . THR A 1 667 ? 1.984 -18.387 -15.320 1.00 93.19 667 THR A O 1
ATOM 5284 N N . ASN A 1 668 ? 4.144 -17.916 -14.978 1.00 90.81 668 ASN A N 1
ATOM 5285 C CA . ASN A 1 668 ? 4.290 -18.820 -13.831 1.00 90.81 668 ASN A CA 1
ATOM 5286 C C . ASN A 1 668 ? 3.440 -18.406 -12.614 1.00 90.81 668 ASN A C 1
ATOM 5288 O O . ASN A 1 668 ? 3.189 -19.249 -11.753 1.00 90.81 668 ASN A O 1
ATOM 5292 N N . THR A 1 669 ? 3.039 -17.131 -12.516 1.00 86.44 669 THR A N 1
ATOM 5293 C CA . THR A 1 669 ? 2.234 -16.591 -11.404 1.00 86.44 669 THR A CA 1
ATOM 5294 C C . THR A 1 669 ? 0.731 -16.751 -11.626 1.00 86.44 669 THR A C 1
ATOM 5296 O O . THR A 1 669 ? -0.020 -16.636 -10.670 1.00 86.44 669 THR A O 1
ATOM 5299 N N . ILE A 1 670 ? 0.306 -17.040 -12.860 1.00 88.56 670 ILE A N 1
ATOM 5300 C CA . ILE A 1 670 ? -1.098 -17.206 -13.280 1.00 88.56 670 ILE A CA 1
ATOM 5301 C C . ILE A 1 670 ? -1.365 -18.592 -13.895 1.00 88.56 670 ILE A C 1
ATOM 5303 O O . ILE A 1 670 ? -2.385 -18.808 -14.543 1.00 88.56 670 ILE A O 1
ATOM 5307 N N . LYS A 1 671 ? -0.439 -19.543 -13.709 1.00 85.19 671 LYS A N 1
ATOM 5308 C CA . LYS A 1 671 ? -0.493 -20.918 -14.247 1.00 85.19 671 LYS A CA 1
ATOM 5309 C C . LYS A 1 671 ? -1.662 -21.765 -13.716 1.00 85.19 671 LYS A C 1
ATOM 5311 O O . LYS A 1 671 ? -1.902 -22.856 -14.216 1.00 85.19 671 LYS A O 1
ATOM 5316 N N . ASP A 1 672 ? -2.302 -21.299 -12.647 1.00 80.56 672 ASP A N 1
ATOM 5317 C CA . ASP A 1 672 ? -3.499 -21.855 -12.015 1.00 80.56 672 ASP A CA 1
ATOM 5318 C C . ASP A 1 672 ? -4.800 -21.396 -12.697 1.00 80.56 672 ASP A C 1
ATOM 5320 O O . ASP A 1 672 ? -5.867 -21.939 -12.421 1.00 80.56 672 ASP A O 1
ATOM 5324 N N . LEU A 1 673 ? -4.718 -20.408 -13.592 1.00 85.12 673 LEU A N 1
ATOM 5325 C CA . LEU A 1 673 ? -5.842 -19.896 -14.371 1.00 85.12 673 LEU A CA 1
ATOM 5326 C C . LEU A 1 673 ? -5.891 -20.578 -15.757 1.00 85.12 673 LEU A C 1
ATOM 5328 O O . LEU A 1 673 ? -4.848 -20.966 -16.285 1.00 85.12 673 LEU A O 1
ATOM 5332 N N . PRO A 1 674 ? -7.072 -20.698 -16.398 1.00 86.88 674 PRO A N 1
ATOM 5333 C CA . PRO A 1 674 ? -7.274 -21.409 -17.668 1.00 86.88 674 PRO A CA 1
ATOM 5334 C C . PRO A 1 674 ? -6.779 -20.618 -18.897 1.00 86.88 674 PRO A C 1
ATOM 5336 O O . PRO A 1 674 ? -7.398 -20.644 -19.962 1.00 86.88 674 PRO A O 1
ATOM 5339 N N . ILE A 1 675 ? -5.663 -19.901 -18.753 1.00 90.81 675 ILE A N 1
ATOM 5340 C CA . ILE A 1 675 ? -5.066 -19.048 -19.778 1.00 90.81 675 ILE A CA 1
ATOM 5341 C C . ILE A 1 675 ? -4.313 -19.888 -20.821 1.00 90.81 675 ILE A C 1
ATOM 5343 O O . ILE A 1 675 ? -3.420 -20.671 -20.498 1.00 90.81 675 ILE A O 1
ATOM 5347 N N . LYS A 1 676 ? -4.680 -19.741 -22.098 1.00 92.88 676 LYS A N 1
ATOM 5348 C CA . LYS A 1 676 ? -4.135 -20.545 -23.211 1.00 92.88 676 LYS A CA 1
ATOM 5349 C C . LYS A 1 676 ? -3.229 -19.714 -24.132 1.00 92.88 676 LYS A C 1
ATOM 5351 O O . LYS A 1 676 ? -3.442 -18.510 -24.248 1.00 92.88 676 LYS A O 1
ATOM 5356 N N . PRO A 1 677 ? -2.244 -20.306 -24.830 1.00 92.88 677 PRO A N 1
ATOM 5357 C CA . PRO A 1 677 ? -1.524 -19.594 -25.883 1.00 92.88 677 PRO A CA 1
ATOM 5358 C C . PRO A 1 677 ? -2.498 -19.110 -26.968 1.00 92.88 677 PRO A C 1
ATOM 5360 O O . PRO A 1 677 ? -3.297 -19.895 -27.479 1.00 92.88 677 PRO A O 1
ATOM 5363 N N . LEU A 1 678 ? -2.437 -17.826 -27.315 1.00 93.06 678 LEU A N 1
ATOM 5364 C CA . LEU A 1 678 ? -3.228 -17.236 -28.388 1.00 93.06 678 LEU A CA 1
ATOM 5365 C C . LEU A 1 678 ? -2.576 -17.533 -29.742 1.00 93.06 678 LEU A C 1
ATOM 5367 O O . LEU A 1 678 ? -1.401 -17.228 -29.953 1.00 93.06 678 LEU A O 1
ATOM 5371 N N . GLN A 1 679 ? -3.355 -18.059 -30.686 1.00 87.25 679 GLN A N 1
ATOM 5372 C CA . GLN A 1 679 ? -2.998 -17.989 -32.101 1.00 87.25 679 GLN A CA 1
ATOM 5373 C C . GLN A 1 679 ? -3.258 -16.554 -32.572 1.00 87.25 679 GLN A C 1
ATOM 5375 O O . GLN A 1 679 ? -4.406 -16.122 -32.653 1.00 87.25 679 GLN A O 1
ATOM 5380 N N . VAL A 1 680 ? -2.189 -15.786 -32.791 1.00 79.69 680 VAL A N 1
ATOM 5381 C CA . VAL A 1 680 ? -2.280 -14.369 -33.178 1.00 79.69 680 VAL A CA 1
ATOM 5382 C C . VAL A 1 680 ? -2.916 -14.250 -34.573 1.00 79.69 680 VAL A C 1
ATOM 5384 O O . VAL A 1 680 ? -2.402 -14.876 -35.502 1.00 79.69 680 VAL A O 1
ATOM 5387 N N . PRO A 1 681 ? -3.984 -13.444 -34.759 1.00 79.44 681 PRO A N 1
ATOM 5388 C CA . PRO A 1 681 ? -4.602 -13.250 -36.071 1.00 79.44 681 PRO A CA 1
ATOM 5389 C C . PRO A 1 681 ? -3.620 -12.685 -37.108 1.00 79.44 681 PRO A C 1
ATOM 5391 O O . PRO A 1 681 ? -2.801 -11.814 -36.790 1.00 79.44 681 PRO A O 1
ATOM 5394 N N . GLU A 1 682 ? -3.727 -13.165 -38.353 1.00 74.19 682 GLU A N 1
ATOM 5395 C CA . GLU A 1 682 ? -2.773 -12.872 -39.430 1.00 74.19 682 GLU A CA 1
ATOM 5396 C C . GLU A 1 682 ? -2.471 -11.378 -39.604 1.00 74.19 682 GLU A C 1
ATOM 5398 O O . GLU A 1 682 ? -3.361 -10.521 -39.644 1.00 74.19 682 GLU A O 1
ATOM 5403 N N . ILE A 1 683 ? -1.183 -11.073 -39.790 1.00 64.69 683 ILE A N 1
ATOM 5404 C CA . ILE A 1 683 ? -0.698 -9.720 -40.057 1.00 64.69 683 ILE A CA 1
ATOM 5405 C C . ILE A 1 683 ? -1.009 -9.343 -41.507 1.00 64.69 683 ILE A C 1
ATOM 5407 O O . ILE A 1 683 ? -0.162 -9.438 -42.395 1.00 64.69 683 ILE A O 1
ATOM 5411 N N . LYS A 1 684 ? -2.232 -8.851 -41.738 1.00 66.62 684 LYS A N 1
ATOM 5412 C CA . LYS A 1 684 ? -2.552 -8.090 -42.952 1.00 66.62 684 LYS A CA 1
ATOM 5413 C C . LYS A 1 684 ? -1.558 -6.932 -43.073 1.00 66.62 684 LYS A C 1
ATOM 5415 O O . LYS A 1 684 ? -1.365 -6.188 -42.112 1.00 66.62 684 LYS A O 1
ATOM 5420 N N . GLN A 1 685 ? -0.928 -6.788 -44.239 1.00 66.00 685 GLN A N 1
ATOM 5421 C CA . GLN A 1 685 ? 0.021 -5.702 -44.481 1.00 66.00 685 GLN A CA 1
ATOM 5422 C C . GLN A 1 685 ? -0.703 -4.354 -44.403 1.00 66.00 685 GLN A C 1
ATOM 5424 O O . GLN A 1 685 ? -1.541 -4.035 -45.243 1.00 66.00 685 GLN A O 1
ATOM 5429 N N . ASP A 1 686 ? -0.391 -3.579 -43.367 1.00 77.44 686 ASP A N 1
ATOM 5430 C CA . ASP A 1 686 ? -0.987 -2.276 -43.106 1.00 77.44 686 ASP A CA 1
ATOM 5431 C C . ASP A 1 686 ? 0.041 -1.367 -42.424 1.00 77.44 686 ASP A C 1
ATOM 5433 O O . ASP A 1 686 ? 0.559 -1.662 -41.342 1.00 77.44 686 ASP A O 1
ATOM 5437 N N . ASN A 1 687 ? 0.326 -0.237 -43.069 1.00 87.75 687 ASN A N 1
ATOM 5438 C CA . ASN A 1 687 ? 1.357 0.700 -42.641 1.00 87.75 687 ASN A CA 1
ATOM 5439 C C . ASN A 1 687 ? 0.833 1.752 -41.643 1.00 87.75 687 ASN A C 1
ATOM 5441 O O . ASN A 1 687 ? 1.588 2.648 -41.278 1.00 87.75 687 ASN A O 1
ATOM 5445 N N . ARG A 1 688 ? -0.421 1.669 -41.161 1.00 91.12 688 ARG A N 1
ATOM 5446 C CA . ARG A 1 688 ? -0.960 2.578 -40.124 1.00 91.12 688 ARG A CA 1
ATOM 5447 C C . ARG A 1 688 ? -0.106 2.605 -38.853 1.00 91.12 688 ARG A C 1
ATOM 5449 O O . ARG A 1 688 ? 0.197 3.686 -38.365 1.00 91.12 688 ARG A O 1
ATOM 5456 N N . ILE A 1 689 ? 0.336 1.445 -38.356 1.00 92.06 689 ILE A N 1
ATOM 5457 C CA . ILE A 1 689 ? 1.222 1.365 -37.176 1.00 92.06 689 ILE A CA 1
ATOM 5458 C C . ILE A 1 689 ? 2.599 1.970 -37.468 1.00 92.06 689 ILE A C 1
ATOM 5460 O O . ILE A 1 689 ? 3.138 2.681 -36.629 1.00 92.06 689 ILE A O 1
ATOM 5464 N N . GLN A 1 690 ? 3.141 1.726 -38.665 1.00 91.12 690 GLN A N 1
ATOM 5465 C CA . GLN A 1 690 ? 4.427 2.281 -39.088 1.00 91.12 690 GLN A CA 1
ATOM 5466 C C . GLN A 1 690 ? 4.373 3.817 -39.124 1.00 91.12 690 GLN A C 1
ATOM 5468 O O . GLN A 1 690 ? 5.184 4.471 -38.481 1.00 91.12 690 GLN A O 1
ATOM 5473 N N . ARG A 1 691 ? 3.335 4.385 -39.753 1.00 92.12 691 ARG A N 1
ATOM 5474 C CA . ARG A 1 691 ? 3.086 5.835 -39.786 1.00 92.12 691 ARG A CA 1
ATOM 5475 C C . ARG A 1 691 ? 2.849 6.429 -38.399 1.00 92.12 691 ARG A C 1
ATOM 5477 O O . ARG A 1 691 ? 3.308 7.532 -38.132 1.00 92.12 691 ARG A O 1
ATOM 5484 N N . ALA A 1 692 ? 2.141 5.719 -37.518 1.00 94.06 692 ALA A N 1
ATOM 5485 C CA . ALA A 1 692 ? 1.916 6.166 -36.145 1.00 94.06 692 ALA A CA 1
ATOM 5486 C C . ALA A 1 692 ? 3.233 6.260 -35.359 1.00 94.06 692 ALA A C 1
ATOM 5488 O O . ALA A 1 692 ? 3.458 7.258 -34.683 1.00 94.06 692 ALA A O 1
ATOM 5489 N N . VAL A 1 693 ? 4.126 5.276 -35.513 1.00 93.56 693 VAL A N 1
ATOM 5490 C CA . VAL A 1 693 ? 5.489 5.316 -34.958 1.00 93.56 693 VAL A CA 1
ATOM 5491 C C . VAL A 1 693 ? 6.323 6.441 -35.587 1.00 93.56 693 VAL A C 1
ATOM 5493 O O . VAL A 1 693 ? 6.992 7.166 -34.866 1.00 93.56 693 VAL A O 1
ATOM 5496 N N . GLU A 1 694 ? 6.237 6.657 -36.899 1.00 92.56 694 GLU A N 1
ATOM 5497 C CA . GLU A 1 694 ? 6.942 7.746 -37.605 1.00 92.56 694 GLU A CA 1
ATOM 5498 C C . GLU A 1 694 ? 6.437 9.158 -37.243 1.00 92.56 694 GLU A C 1
ATOM 5500 O O . GLU A 1 694 ? 7.119 10.141 -37.526 1.00 92.56 694 GLU A O 1
ATOM 5505 N N . THR A 1 695 ? 5.254 9.270 -36.627 1.00 93.62 695 THR A N 1
ATOM 5506 C CA . THR A 1 695 ? 4.606 10.546 -36.259 1.00 93.62 695 THR A CA 1
ATOM 5507 C C . THR A 1 695 ? 4.674 10.838 -34.751 1.00 93.62 695 THR A C 1
ATOM 5509 O O . THR A 1 695 ? 4.315 11.934 -34.324 1.00 93.62 695 THR A O 1
ATOM 5512 N N . ILE A 1 696 ? 5.101 9.879 -33.921 1.00 94.06 696 ILE A N 1
ATOM 5513 C CA . ILE A 1 696 ? 5.047 10.012 -32.459 1.00 94.06 696 ILE A CA 1
ATOM 5514 C C . ILE A 1 696 ? 6.124 10.968 -31.923 1.00 94.06 696 ILE A C 1
ATOM 5516 O O . ILE A 1 696 ? 7.240 11.031 -32.439 1.00 94.06 696 ILE A O 1
ATOM 5520 N N . ASP A 1 697 ? 5.814 11.692 -30.845 1.00 93.38 697 ASP A N 1
ATOM 5521 C CA . ASP A 1 697 ? 6.810 12.512 -30.150 1.00 93.38 697 ASP A CA 1
ATOM 5522 C C . ASP A 1 697 ? 7.868 11.617 -29.480 1.00 93.38 697 ASP A C 1
ATOM 5524 O O . ASP A 1 697 ? 7.566 10.796 -28.606 1.00 93.38 697 ASP A O 1
ATOM 5528 N N . ILE A 1 698 ? 9.130 11.810 -29.865 1.00 91.38 698 ILE A N 1
ATOM 5529 C CA . ILE A 1 698 ? 10.290 11.108 -29.308 1.00 91.38 698 ILE A CA 1
ATOM 5530 C C . ILE A 1 698 ? 10.385 11.324 -27.790 1.00 91.38 698 ILE A C 1
ATOM 5532 O O . ILE A 1 698 ? 10.758 10.397 -27.071 1.00 91.38 698 ILE A O 1
ATOM 5536 N N . GLU A 1 699 ? 9.995 12.485 -27.252 1.00 91.62 699 GLU A N 1
ATOM 5537 C CA . GLU A 1 699 ? 10.031 12.694 -25.799 1.00 91.62 699 GLU A CA 1
ATOM 5538 C C . GLU A 1 699 ? 8.934 11.901 -25.065 1.00 91.62 699 GLU A C 1
ATOM 5540 O O . GLU A 1 699 ? 9.136 11.497 -23.917 1.00 91.62 699 GLU A O 1
ATOM 5545 N N . MET A 1 700 ? 7.826 11.559 -25.736 1.00 93.62 700 MET A N 1
ATOM 5546 C CA . MET A 1 700 ? 6.819 10.629 -25.208 1.00 93.62 700 MET A CA 1
ATOM 5547 C C . MET A 1 700 ? 7.374 9.197 -25.119 1.00 93.62 700 MET A C 1
ATOM 5549 O O . MET A 1 700 ? 7.142 8.510 -24.120 1.00 93.62 700 MET A O 1
ATOM 5553 N N . VAL A 1 701 ? 8.174 8.770 -26.105 1.00 95.12 701 VAL A N 1
ATOM 5554 C CA . VAL A 1 701 ? 8.919 7.495 -26.066 1.00 95.12 701 VAL A CA 1
ATOM 5555 C C . VAL A 1 701 ? 9.974 7.522 -24.953 1.00 95.12 701 VAL A C 1
ATOM 5557 O O . VAL A 1 701 ? 10.035 6.595 -24.142 1.00 95.12 701 VAL A O 1
ATOM 5560 N N . ASN A 1 702 ? 10.744 8.610 -24.838 1.00 92.88 702 ASN A N 1
ATOM 5561 C CA . ASN A 1 702 ? 11.741 8.798 -23.781 1.00 92.88 702 ASN A CA 1
ATOM 5562 C C . ASN A 1 702 ? 11.106 8.714 -22.384 1.00 92.88 702 ASN A C 1
ATOM 5564 O O . ASN A 1 702 ? 11.647 8.063 -21.490 1.00 92.88 702 ASN A O 1
ATOM 5568 N N . ASP A 1 703 ? 9.954 9.352 -22.171 1.00 92.31 703 ASP A N 1
ATOM 5569 C CA . ASP A 1 703 ? 9.206 9.281 -20.913 1.00 92.31 703 ASP A CA 1
ATOM 5570 C C . ASP A 1 703 ? 8.623 7.888 -20.637 1.00 92.31 703 ASP A C 1
ATOM 5572 O O . ASP A 1 703 ? 8.633 7.432 -19.487 1.00 92.31 703 ASP A O 1
ATOM 5576 N N . ALA A 1 704 ? 8.152 7.181 -21.669 1.00 94.62 704 ALA A N 1
ATOM 5577 C CA . ALA A 1 704 ? 7.710 5.796 -21.539 1.00 94.62 704 ALA A CA 1
ATOM 5578 C C . ALA A 1 704 ? 8.867 4.867 -21.138 1.00 94.62 704 ALA A C 1
ATOM 5580 O O . ALA A 1 704 ? 8.687 4.047 -20.240 1.00 94.62 704 ALA A O 1
ATOM 5581 N N . PHE A 1 705 ? 10.065 5.057 -21.700 1.00 94.38 705 PHE A N 1
ATOM 5582 C CA . PHE A 1 705 ? 11.295 4.342 -21.335 1.00 94.38 705 PHE A CA 1
ATOM 5583 C C . PHE A 1 705 ? 11.757 4.632 -19.896 1.00 94.38 705 PHE A C 1
ATOM 5585 O O . PHE A 1 705 ? 12.011 3.704 -19.124 1.00 94.38 705 PHE A O 1
ATOM 5592 N N . LYS A 1 706 ? 11.780 5.906 -19.471 1.00 90.94 706 LYS A N 1
ATOM 5593 C CA . LYS A 1 706 ? 12.061 6.282 -18.067 1.00 90.94 706 LYS A CA 1
ATOM 5594 C C . LYS A 1 706 ? 11.090 5.576 -17.106 1.00 90.94 706 LYS A C 1
ATOM 5596 O O . LYS A 1 706 ? 11.498 5.065 -16.062 1.00 90.94 706 LYS A O 1
ATOM 5601 N N . ALA A 1 707 ? 9.803 5.516 -17.460 1.00 91.31 707 ALA A N 1
ATOM 5602 C CA . ALA A 1 707 ? 8.780 4.846 -16.658 1.00 91.31 707 ALA A CA 1
ATOM 5603 C C . ALA A 1 707 ? 8.886 3.308 -16.694 1.00 91.31 707 ALA A C 1
ATOM 5605 O O . ALA A 1 707 ? 8.686 2.667 -15.662 1.00 91.31 707 ALA A O 1
ATOM 5606 N N . PHE A 1 708 ? 9.224 2.723 -17.848 1.00 94.12 708 PHE A N 1
ATOM 5607 C CA . PHE A 1 708 ? 9.496 1.295 -18.045 1.00 94.12 708 PHE A CA 1
ATOM 5608 C C . PHE A 1 708 ? 10.591 0.822 -17.084 1.00 94.12 708 PHE A C 1
ATOM 5610 O O . PHE A 1 708 ? 10.353 -0.078 -16.278 1.00 94.12 708 PHE A O 1
ATOM 5617 N N . LEU A 1 709 ? 11.750 1.492 -17.084 1.00 92.38 709 LEU A N 1
ATOM 5618 C CA . LEU A 1 709 ? 12.881 1.134 -16.223 1.00 92.38 709 LEU A CA 1
ATOM 5619 C C . LEU A 1 709 ? 12.487 1.141 -14.739 1.00 92.38 709 LEU A C 1
ATOM 5621 O O . LEU A 1 709 ? 12.755 0.176 -14.024 1.00 92.38 709 LEU A O 1
ATOM 5625 N N . GLY A 1 710 ? 11.780 2.182 -14.286 1.00 87.69 710 GLY A N 1
ATOM 5626 C CA . GLY A 1 710 ? 11.274 2.256 -12.911 1.00 87.69 710 GLY A CA 1
ATOM 5627 C C . GLY A 1 710 ? 10.259 1.157 -12.563 1.00 87.69 710 GLY A C 1
ATOM 5628 O O . GLY A 1 710 ? 10.280 0.628 -11.451 1.00 87.69 710 GLY A O 1
ATOM 5629 N N . TYR A 1 711 ? 9.390 0.773 -13.504 1.00 92.06 711 TYR A N 1
ATOM 5630 C CA . TYR A 1 711 ? 8.385 -0.269 -13.286 1.00 92.06 711 TYR A CA 1
ATOM 5631 C C . TYR A 1 711 ? 9.001 -1.665 -13.172 1.00 92.06 711 TYR A C 1
ATOM 5633 O O . TYR A 1 711 ? 8.684 -2.404 -12.233 1.00 92.06 711 TYR A O 1
ATOM 5641 N N . TYR A 1 712 ? 9.881 -2.023 -14.108 1.00 93.00 712 TYR A N 1
ATOM 5642 C CA . TYR A 1 712 ? 10.476 -3.355 -14.170 1.00 93.00 712 TYR A CA 1
ATOM 5643 C C . TYR A 1 712 ? 11.631 -3.534 -13.180 1.00 93.00 712 TYR A C 1
ATOM 5645 O O . TYR A 1 712 ? 11.793 -4.637 -12.663 1.00 93.00 712 TYR A O 1
ATOM 5653 N N . MET A 1 713 ? 12.351 -2.473 -12.787 1.00 88.06 713 MET A N 1
ATOM 5654 C CA . MET A 1 713 ? 13.343 -2.569 -11.706 1.00 88.06 713 MET A CA 1
ATOM 5655 C C . MET A 1 713 ? 12.714 -3.018 -10.379 1.00 88.06 713 MET A C 1
ATOM 5657 O O . MET A 1 713 ? 13.259 -3.894 -9.707 1.00 88.06 713 MET A O 1
ATOM 5661 N N . ALA A 1 714 ? 11.536 -2.486 -10.037 1.00 82.38 714 ALA A N 1
ATOM 5662 C CA . ALA A 1 714 ? 10.779 -2.877 -8.845 1.00 82.38 714 ALA A CA 1
ATOM 5663 C C . ALA A 1 714 ? 10.135 -4.280 -8.940 1.00 82.38 714 ALA A C 1
ATOM 5665 O O . ALA A 1 714 ? 9.522 -4.739 -7.980 1.00 82.38 714 ALA A O 1
ATOM 5666 N N . ARG A 1 715 ? 10.228 -4.951 -10.099 1.00 88.44 715 ARG A N 1
ATOM 5667 C CA . ARG A 1 715 ? 9.612 -6.263 -10.395 1.00 88.44 715 ARG A CA 1
ATOM 5668 C C . ARG A 1 715 ? 10.607 -7.272 -10.966 1.00 88.44 715 ARG A C 1
ATOM 5670 O O . ARG A 1 715 ? 10.210 -8.340 -11.430 1.00 88.44 715 ARG A O 1
ATOM 5677 N N . ALA A 1 716 ? 11.898 -6.958 -10.910 1.00 88.00 716 ALA A N 1
ATOM 5678 C CA . ALA A 1 716 ? 12.943 -7.777 -11.501 1.00 88.00 716 ALA A CA 1
ATOM 5679 C C . ALA A 1 716 ? 12.958 -9.198 -10.916 1.00 88.00 716 ALA A C 1
ATOM 5681 O O . ALA A 1 716 ? 13.071 -10.176 -11.651 1.00 88.00 716 ALA A O 1
ATOM 5682 N N . ASP A 1 717 ? 12.736 -9.307 -9.607 1.00 85.94 717 ASP A N 1
ATOM 5683 C CA . ASP A 1 717 ? 12.730 -10.570 -8.871 1.00 85.94 717 ASP A CA 1
ATOM 5684 C C . ASP A 1 717 ? 11.465 -11.412 -9.187 1.00 85.94 717 ASP A C 1
ATOM 5686 O O . ASP A 1 717 ? 11.554 -12.629 -9.354 1.00 85.94 717 ASP A O 1
ATOM 5690 N N . LEU A 1 718 ? 10.308 -10.762 -9.404 1.00 84.81 718 LEU A N 1
ATOM 5691 C CA . LEU A 1 718 ? 9.048 -11.388 -9.853 1.00 84.81 718 LEU A CA 1
ATOM 5692 C C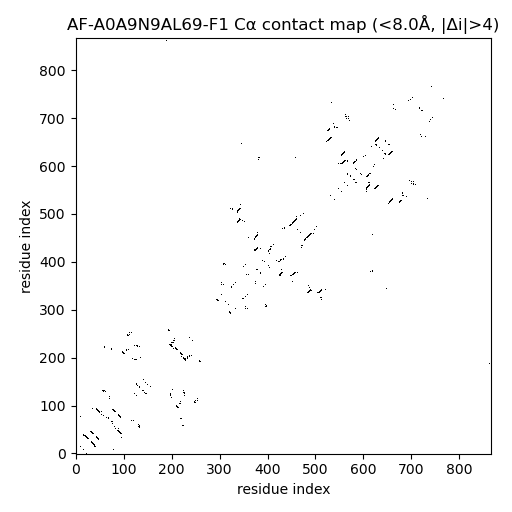 . LEU A 1 718 ? 9.175 -11.997 -11.262 1.00 84.81 718 LEU A C 1
ATOM 5694 O O . LEU A 1 718 ? 8.675 -13.091 -11.523 1.00 84.81 718 LEU A O 1
ATOM 5698 N N . LEU A 1 719 ? 9.852 -11.288 -12.169 1.00 91.25 719 LEU A N 1
ATOM 5699 C CA . LEU A 1 719 ? 10.068 -11.709 -13.559 1.00 91.25 719 LEU A CA 1
ATOM 5700 C C . LEU A 1 719 ? 11.364 -12.514 -13.757 1.00 91.25 719 LEU A C 1
ATOM 5702 O O . LEU A 1 719 ? 11.625 -12.985 -14.864 1.00 91.25 719 LEU A O 1
ATOM 5706 N N . LYS A 1 720 ? 12.167 -12.702 -12.702 1.00 90.94 720 LYS A N 1
ATOM 5707 C CA . LYS A 1 720 ? 13.492 -13.351 -12.726 1.00 90.94 720 LYS A CA 1
ATOM 5708 C C . LYS A 1 720 ? 14.460 -12.743 -13.758 1.00 90.94 720 LYS A C 1
ATOM 5710 O O . LYS A 1 720 ? 15.256 -13.460 -14.363 1.00 90.94 720 LYS A O 1
ATOM 5715 N N . ILE A 1 721 ? 14.384 -11.429 -13.965 1.00 89.12 721 ILE A N 1
ATOM 5716 C CA . ILE A 1 721 ? 15.261 -10.672 -14.872 1.00 89.12 721 ILE A CA 1
ATOM 5717 C C . ILE A 1 721 ? 16.417 -10.035 -14.097 1.00 89.12 721 ILE A C 1
ATOM 5719 O O . ILE A 1 721 ? 16.258 -9.597 -12.957 1.00 89.12 721 ILE A O 1
ATOM 5723 N N . ARG A 1 722 ? 17.604 -9.981 -14.709 1.00 86.19 722 ARG A N 1
ATOM 5724 C CA . ARG A 1 722 ? 18.800 -9.414 -14.068 1.00 86.19 722 ARG A CA 1
ATOM 5725 C C . ARG A 1 722 ? 18.748 -7.883 -14.166 1.00 86.19 722 ARG A C 1
ATOM 5727 O O . ARG A 1 722 ? 18.454 -7.348 -15.235 1.00 86.19 722 ARG A O 1
ATOM 5734 N N . LYS A 1 723 ? 19.007 -7.165 -13.067 1.00 81.25 723 LYS A N 1
ATOM 5735 C CA . LYS A 1 723 ? 18.805 -5.699 -12.991 1.00 81.25 723 LYS A CA 1
ATOM 5736 C C . LYS A 1 723 ? 19.729 -4.899 -13.930 1.00 81.25 723 LYS A C 1
ATOM 5738 O O . LYS A 1 723 ? 19.360 -3.801 -14.327 1.00 81.25 723 LYS A O 1
ATOM 5743 N N . ASP A 1 724 ? 20.858 -5.469 -14.350 1.00 80.12 724 ASP A N 1
ATOM 5744 C CA . ASP A 1 724 ? 21.750 -4.927 -15.387 1.00 80.12 724 ASP A CA 1
ATOM 5745 C C . ASP A 1 724 ? 21.169 -5.053 -16.811 1.00 80.12 724 ASP A C 1
ATOM 5747 O O . ASP A 1 724 ? 21.298 -4.129 -17.609 1.00 80.12 724 ASP A O 1
ATOM 5751 N N . SER A 1 725 ? 20.452 -6.143 -17.119 1.00 86.81 725 SER A N 1
ATOM 5752 C CA . SER A 1 725 ? 19.797 -6.337 -18.431 1.00 86.81 725 SER A CA 1
ATOM 5753 C C . SER A 1 725 ? 18.584 -5.426 -18.685 1.00 86.81 725 SER A C 1
ATOM 5755 O O . SER A 1 725 ? 18.119 -5.321 -19.815 1.00 86.81 725 SER A O 1
ATOM 5757 N N . LEU A 1 726 ? 18.081 -4.714 -17.667 1.00 88.88 726 LEU A N 1
ATOM 5758 C CA . LEU A 1 726 ? 16.933 -3.804 -17.811 1.00 88.88 726 LEU A CA 1
ATOM 5759 C C . LEU A 1 726 ? 17.170 -2.667 -18.812 1.00 88.88 726 LEU A C 1
ATOM 5761 O O . LEU A 1 726 ? 16.216 -2.216 -19.443 1.00 88.88 726 LEU A O 1
ATOM 5765 N N . LEU A 1 727 ? 18.416 -2.202 -18.956 1.00 89.00 727 LEU A N 1
ATOM 5766 C CA . LEU A 1 727 ? 18.748 -1.155 -19.923 1.00 89.00 727 LEU A CA 1
ATOM 5767 C C . LEU A 1 727 ? 18.611 -1.663 -21.364 1.00 89.00 727 LEU A C 1
ATOM 5769 O O . LEU A 1 727 ? 18.012 -0.985 -22.190 1.00 89.00 727 LEU A O 1
ATOM 5773 N N . GLU A 1 728 ? 19.130 -2.859 -21.641 1.00 90.44 728 GLU A N 1
ATOM 5774 C CA . GLU A 1 728 ? 19.085 -3.515 -22.953 1.00 90.44 728 GLU A CA 1
ATOM 5775 C C . GLU A 1 728 ? 17.631 -3.772 -23.380 1.00 90.44 728 GLU A C 1
ATOM 5777 O O . GLU A 1 728 ? 17.197 -3.273 -24.415 1.00 90.44 728 GLU A O 1
ATOM 5782 N N . LEU A 1 729 ? 16.833 -4.386 -22.500 1.00 92.94 729 LEU A N 1
ATOM 5783 C CA . LEU A 1 729 ? 15.395 -4.625 -22.702 1.00 92.94 729 LEU A CA 1
ATOM 5784 C C . LEU A 1 729 ? 14.579 -3.328 -22.885 1.00 92.94 729 LEU A C 1
ATOM 5786 O O . LEU A 1 729 ? 13.561 -3.315 -23.579 1.00 92.94 729 LEU A O 1
ATOM 5790 N N . GLY A 1 730 ? 15.014 -2.227 -22.263 1.00 92.38 730 GLY A N 1
ATOM 5791 C CA . GLY A 1 730 ? 14.431 -0.902 -22.470 1.00 92.38 730 GLY A CA 1
ATOM 5792 C C . GLY A 1 730 ? 14.827 -0.271 -23.809 1.00 92.38 730 GLY A C 1
ATOM 5793 O O . GLY A 1 730 ? 14.022 0.440 -24.406 1.00 92.38 730 GLY A O 1
ATOM 5794 N N . MET A 1 731 ? 16.035 -0.542 -24.310 1.00 92.12 731 MET A N 1
ATOM 5795 C CA . MET A 1 731 ? 16.468 -0.093 -25.636 1.00 92.12 731 MET A CA 1
ATOM 5796 C C . MET A 1 731 ? 15.801 -0.893 -26.763 1.00 92.12 731 MET A C 1
ATOM 5798 O O . MET A 1 731 ? 15.462 -0.298 -27.782 1.00 92.12 731 MET A O 1
ATOM 5802 N N . GLU A 1 732 ? 15.524 -2.189 -26.573 1.00 93.44 732 GLU A N 1
ATOM 5803 C CA . GLU A 1 732 ? 14.663 -2.969 -27.481 1.00 93.44 732 GLU A CA 1
ATOM 5804 C C . GLU A 1 732 ? 13.265 -2.334 -27.601 1.00 93.44 732 GLU A C 1
ATOM 5806 O O . GLU A 1 732 ? 12.755 -2.136 -28.706 1.00 93.44 732 GLU A O 1
ATOM 5811 N N . PHE A 1 733 ? 12.671 -1.948 -26.462 1.00 94.06 733 PHE A N 1
ATOM 5812 C CA . PHE A 1 733 ? 11.404 -1.216 -26.421 1.00 94.06 733 PHE A CA 1
ATOM 5813 C C . PHE A 1 733 ? 11.491 0.104 -27.208 1.00 94.06 733 PHE A C 1
ATOM 5815 O O . PHE A 1 733 ? 10.645 0.342 -28.065 1.00 94.06 733 PHE A O 1
ATOM 5822 N N . CYS A 1 734 ? 12.521 0.930 -26.983 1.00 92.75 734 CYS A N 1
ATOM 5823 C CA . CYS A 1 734 ? 12.742 2.178 -27.731 1.00 92.75 734 CYS A CA 1
ATOM 5824 C C . CYS A 1 734 ? 12.905 1.953 -29.244 1.00 92.75 734 CYS A C 1
ATOM 5826 O O . CYS A 1 734 ? 12.334 2.700 -30.043 1.00 92.75 734 CYS A O 1
ATOM 5828 N N . GLY A 1 735 ? 13.634 0.907 -29.644 1.00 91.38 735 GLY A N 1
ATOM 5829 C CA . GLY A 1 735 ? 13.891 0.574 -31.046 1.00 91.38 735 GLY A CA 1
ATOM 5830 C C . GLY A 1 735 ? 12.617 0.278 -31.840 1.00 91.38 735 GLY A C 1
ATOM 5831 O O . GLY A 1 735 ? 12.514 0.669 -33.002 1.00 91.38 735 GLY A O 1
ATOM 5832 N N . ALA A 1 736 ? 11.597 -0.310 -31.207 1.00 91.06 736 ALA A N 1
ATOM 5833 C CA . ALA A 1 736 ? 10.287 -0.528 -31.828 1.00 91.06 736 ALA A CA 1
ATOM 5834 C C . ALA A 1 736 ? 9.470 0.761 -32.064 1.00 91.06 736 ALA A C 1
ATOM 5836 O O . ALA A 1 736 ? 8.506 0.735 -32.830 1.00 91.06 736 ALA A O 1
ATOM 5837 N N . PHE A 1 737 ? 9.877 1.886 -31.464 1.00 92.31 737 PHE A N 1
ATOM 5838 C CA . PHE A 1 737 ? 9.384 3.234 -31.773 1.00 92.31 737 PHE A CA 1
ATOM 5839 C C . PHE A 1 737 ? 10.395 4.053 -32.605 1.00 92.31 737 PHE A C 1
ATOM 5841 O O . PHE A 1 737 ? 10.294 5.273 -32.675 1.00 92.31 737 PHE A O 1
ATOM 5848 N N . GLY A 1 738 ? 11.395 3.405 -33.217 1.00 87.56 738 GLY A N 1
ATOM 5849 C CA . GLY A 1 738 ? 12.419 4.057 -34.042 1.00 87.56 738 GLY A CA 1
ATOM 5850 C C . GLY A 1 738 ? 13.519 4.795 -33.267 1.00 87.56 738 GLY A C 1
ATOM 5851 O O . GLY A 1 738 ? 14.399 5.392 -33.885 1.00 87.56 738 GLY A O 1
ATOM 5852 N N . VAL A 1 739 ? 13.517 4.753 -31.930 1.00 88.19 739 VAL A N 1
ATOM 5853 C CA . VAL A 1 739 ? 14.490 5.470 -31.091 1.00 88.19 739 VAL A CA 1
ATOM 5854 C C . VAL A 1 739 ? 15.720 4.592 -30.840 1.00 88.19 739 VAL A C 1
ATOM 5856 O O . VAL A 1 739 ? 15.707 3.701 -29.993 1.00 88.19 739 VAL A O 1
ATOM 5859 N N . THR A 1 740 ? 16.798 4.851 -31.586 1.00 83.94 740 THR A N 1
ATOM 5860 C CA . THR A 1 740 ? 18.064 4.092 -31.518 1.00 83.94 740 THR A CA 1
ATOM 5861 C C . THR A 1 740 ? 19.116 4.687 -30.576 1.00 83.94 740 THR A C 1
ATOM 5863 O O . THR A 1 740 ? 20.094 4.016 -30.251 1.00 83.94 740 THR A O 1
ATOM 5866 N N . GLU A 1 741 ? 18.960 5.942 -30.145 1.00 81.12 741 GLU A N 1
ATOM 5867 C CA . GLU A 1 741 ? 19.856 6.585 -29.173 1.00 81.12 741 GLU A CA 1
ATOM 5868 C C . GLU A 1 741 ? 19.330 6.432 -27.742 1.00 81.12 741 GLU A C 1
ATOM 5870 O O . GLU A 1 741 ? 18.125 6.477 -27.506 1.00 81.12 741 GLU A O 1
ATOM 5875 N N . MET A 1 742 ? 20.232 6.269 -26.767 1.00 80.44 742 MET A N 1
ATOM 5876 C CA . MET A 1 742 ? 19.852 6.080 -25.363 1.00 80.44 742 MET A CA 1
ATOM 5877 C C . MET A 1 742 ? 19.273 7.373 -24.750 1.00 80.44 742 MET A C 1
ATOM 5879 O O . MET A 1 742 ? 20.001 8.367 -24.636 1.00 80.44 742 MET A O 1
ATOM 5883 N N . PRO A 1 743 ? 18.019 7.369 -24.252 1.00 83.81 743 PRO A N 1
ATOM 5884 C CA . PRO A 1 743 ? 17.435 8.535 -23.595 1.00 83.81 743 PRO A CA 1
ATOM 5885 C C . PRO A 1 743 ? 18.182 8.920 -22.308 1.00 83.81 743 PRO A C 1
ATOM 5887 O O . PRO A 1 743 ? 18.638 8.068 -21.541 1.00 83.81 743 PRO A O 1
ATOM 5890 N N . ARG A 1 744 ? 18.284 10.227 -22.027 1.00 79.38 744 ARG A N 1
ATOM 5891 C CA . ARG A 1 744 ? 19.014 10.740 -20.853 1.00 79.38 744 ARG A CA 1
ATOM 5892 C C . ARG A 1 744 ? 18.339 10.316 -19.542 1.00 79.38 744 ARG A C 1
ATOM 5894 O O . ARG A 1 744 ? 17.225 10.744 -19.242 1.00 79.38 744 ARG A O 1
ATOM 5901 N N . LEU A 1 745 ? 19.047 9.526 -18.732 1.00 78.94 745 LEU A N 1
ATOM 5902 C CA . LEU A 1 745 ? 18.554 9.036 -17.441 1.00 78.94 745 LEU A CA 1
ATOM 5903 C C . LEU A 1 745 ? 18.875 9.985 -16.267 1.00 78.94 745 LEU A C 1
ATOM 5905 O O . LEU A 1 745 ? 19.982 10.529 -16.199 1.00 78.94 745 LEU A O 1
ATOM 5909 N N . PRO A 1 746 ? 17.961 10.146 -15.286 1.00 73.75 746 PRO A N 1
ATOM 5910 C CA . PRO A 1 746 ? 18.257 10.836 -14.031 1.00 73.75 746 PRO A CA 1
ATOM 5911 C C . PRO A 1 746 ? 19.351 10.115 -13.233 1.00 73.75 746 PRO A C 1
ATOM 5913 O O . PRO A 1 746 ? 19.306 8.896 -13.084 1.00 73.75 746 PRO A O 1
ATOM 5916 N N . ALA A 1 747 ? 20.276 10.861 -12.619 1.00 69.19 747 ALA A N 1
ATOM 5917 C CA . ALA A 1 747 ? 21.453 10.294 -11.942 1.00 69.19 747 ALA A CA 1
ATOM 5918 C C . ALA A 1 747 ? 21.137 9.199 -10.897 1.00 69.19 747 ALA A C 1
ATOM 5920 O O . ALA A 1 747 ? 21.868 8.213 -10.809 1.00 69.19 747 ALA A O 1
ATOM 5921 N N . LYS A 1 748 ? 20.022 9.320 -10.155 1.00 66.38 748 LYS A N 1
ATOM 5922 C CA . LYS A 1 748 ? 19.557 8.278 -9.217 1.00 66.38 748 LYS A CA 1
ATOM 5923 C C . LYS A 1 748 ? 19.210 6.961 -9.924 1.00 66.38 748 LYS A C 1
ATOM 5925 O O . LYS A 1 748 ? 19.536 5.895 -9.411 1.00 66.38 748 LYS A O 1
ATOM 5930 N N . MET A 1 749 ? 18.578 7.022 -11.098 1.00 68.31 749 MET A N 1
ATOM 5931 C CA . MET A 1 749 ? 18.229 5.845 -11.903 1.00 68.31 749 MET A CA 1
ATOM 5932 C C . MET A 1 749 ? 19.482 5.210 -12.514 1.00 68.31 749 MET A C 1
ATOM 5934 O O . MET A 1 749 ? 19.651 4.000 -12.430 1.00 68.31 749 MET A O 1
ATOM 5938 N N . THR A 1 750 ? 20.409 6.026 -13.021 1.00 71.75 750 THR A N 1
ATOM 5939 C CA . THR A 1 750 ? 21.724 5.583 -13.515 1.00 71.75 750 THR A CA 1
ATOM 5940 C C . THR A 1 750 ? 22.508 4.810 -12.447 1.00 71.75 750 THR A C 1
ATOM 5942 O O . THR A 1 750 ? 23.012 3.722 -12.715 1.00 71.75 750 THR A O 1
ATOM 5945 N N . GLN A 1 751 ? 22.551 5.329 -11.214 1.00 66.56 751 GLN A N 1
ATOM 5946 C CA . GLN A 1 751 ? 23.161 4.653 -10.063 1.00 66.56 751 GLN A CA 1
ATOM 5947 C C . GLN A 1 751 ? 22.420 3.355 -9.697 1.00 66.56 751 GLN A C 1
ATOM 5949 O O . GLN A 1 751 ? 23.057 2.336 -9.447 1.00 66.56 751 GLN A O 1
ATOM 5954 N N . SER A 1 752 ? 21.084 3.379 -9.712 1.00 63.69 752 SER A N 1
ATOM 5955 C CA . SER A 1 752 ? 20.228 2.222 -9.399 1.00 63.69 752 SER A CA 1
ATOM 5956 C C . SER A 1 752 ? 20.361 1.072 -10.411 1.00 63.69 752 SER A C 1
ATOM 5958 O O . SER A 1 752 ? 20.185 -0.086 -10.045 1.00 63.69 752 SER A O 1
ATOM 5960 N N . LEU A 1 753 ? 20.717 1.379 -11.663 1.00 64.38 753 LEU A N 1
ATOM 5961 C CA . LEU A 1 753 ? 21.013 0.410 -12.728 1.00 64.38 753 LEU A CA 1
ATOM 5962 C C . LEU A 1 753 ? 22.481 -0.069 -12.734 1.00 64.38 753 LEU A C 1
ATOM 5964 O O . LEU A 1 753 ? 22.878 -0.808 -13.629 1.00 64.38 753 LEU A O 1
ATOM 5968 N N . GLY A 1 754 ? 23.309 0.354 -11.771 1.00 59.88 754 GLY A N 1
ATOM 5969 C CA . GLY A 1 754 ? 24.717 -0.055 -11.673 1.00 59.88 754 GLY A CA 1
ATOM 5970 C C . GLY A 1 754 ? 25.655 0.579 -12.712 1.00 59.88 754 GLY A C 1
ATOM 5971 O O . GLY A 1 754 ? 26.807 0.162 -12.835 1.00 59.88 754 GLY A O 1
ATOM 5972 N N . LEU A 1 755 ? 25.203 1.596 -13.453 1.00 58.38 755 LEU A N 1
ATOM 5973 C CA . LEU A 1 755 ? 25.988 2.236 -14.511 1.00 58.38 755 LEU A CA 1
ATOM 5974 C C . LEU A 1 755 ? 27.077 3.141 -13.910 1.00 58.38 755 LEU A C 1
ATOM 5976 O O . LEU A 1 755 ? 26.840 4.294 -13.543 1.00 58.38 755 LEU A O 1
ATOM 5980 N N . GLY A 1 756 ? 28.298 2.609 -13.819 1.00 44.50 756 GLY A N 1
ATOM 5981 C CA . GLY A 1 756 ? 29.467 3.332 -13.318 1.00 44.50 756 GLY A CA 1
ATOM 5982 C C . GLY A 1 756 ? 29.823 4.575 -14.148 1.00 44.50 756 GLY A C 1
ATOM 5983 O O . GLY A 1 756 ? 29.609 4.616 -15.362 1.00 44.50 756 GLY A O 1
ATOM 5984 N N . ARG A 1 757 ? 30.433 5.579 -13.492 1.00 38.38 757 ARG A N 1
ATOM 5985 C CA . ARG A 1 757 ? 30.792 6.899 -14.070 1.00 38.38 757 ARG A CA 1
ATOM 5986 C C . ARG A 1 757 ? 31.657 6.850 -15.343 1.00 38.38 757 ARG A C 1
ATOM 5988 O O . ARG A 1 757 ? 31.726 7.849 -16.052 1.00 38.38 757 ARG A O 1
ATOM 5995 N N . SER A 1 758 ? 32.308 5.727 -15.634 1.00 36.41 758 SER A N 1
ATOM 5996 C CA . SER A 1 758 ? 33.106 5.491 -16.844 1.00 36.41 758 SER A CA 1
ATOM 5997 C C . SER A 1 758 ? 32.273 5.318 -18.122 1.00 36.41 758 SER A C 1
ATOM 5999 O O . SER A 1 758 ? 32.767 5.623 -19.203 1.00 36.41 758 SER A O 1
ATOM 6001 N N . SER A 1 759 ? 31.017 4.875 -18.021 1.00 36.22 759 SER A N 1
ATOM 6002 C CA . SER A 1 759 ? 30.219 4.412 -19.176 1.00 36.22 759 SER A CA 1
ATOM 6003 C C . SER A 1 759 ? 29.508 5.529 -19.958 1.00 36.22 759 SER A C 1
ATOM 6005 O O . SER A 1 759 ? 28.820 5.255 -20.933 1.00 36.22 759 SER A O 1
ATOM 6007 N N . LEU A 1 760 ? 29.636 6.790 -19.528 1.00 38.91 760 LEU A N 1
ATOM 6008 C CA . LEU A 1 760 ? 28.831 7.929 -20.009 1.00 38.91 760 LEU A CA 1
ATOM 6009 C C . LEU A 1 760 ? 29.603 8.906 -20.920 1.00 38.91 760 LEU A C 1
ATOM 6011 O O . LEU A 1 760 ? 29.205 10.059 -21.083 1.00 38.91 760 LEU A O 1
ATOM 6015 N N . ARG A 1 761 ? 30.717 8.466 -21.518 1.00 33.12 761 ARG A N 1
ATOM 6016 C CA . ARG A 1 761 ? 31.470 9.223 -22.534 1.00 33.12 761 ARG A CA 1
ATOM 6017 C C . ARG A 1 761 ? 31.634 8.407 -23.817 1.00 33.12 761 ARG A C 1
ATOM 6019 O O . ARG A 1 761 ? 32.686 7.829 -24.063 1.00 33.12 761 ARG A O 1
ATOM 6026 N N . GLY A 1 762 ? 30.594 8.411 -24.644 1.00 31.08 762 GLY A N 1
ATOM 6027 C CA . GLY A 1 762 ? 30.624 7.820 -25.981 1.00 31.08 762 GLY A CA 1
ATOM 6028 C C . GLY A 1 762 ? 29.265 7.901 -26.666 1.00 31.08 762 GLY A C 1
ATOM 6029 O O . GLY A 1 762 ? 28.426 7.035 -26.459 1.00 31.08 762 GLY A O 1
ATOM 6030 N N . GLY A 1 763 ? 29.051 8.934 -27.484 1.00 30.33 763 GLY A N 1
ATOM 6031 C CA . GLY A 1 763 ? 27.929 8.972 -28.425 1.00 30.33 763 GLY A CA 1
ATOM 6032 C C . GLY A 1 763 ? 28.250 8.086 -29.625 1.00 30.33 763 GLY A C 1
ATOM 6033 O O . GLY A 1 763 ? 28.784 8.573 -30.616 1.00 30.33 763 GLY A O 1
ATOM 6034 N N . GLY A 1 764 ? 28.005 6.783 -29.495 1.00 28.12 764 GLY A N 1
ATOM 6035 C CA . GLY A 1 764 ? 28.198 5.791 -30.550 1.00 28.12 764 GLY A CA 1
ATOM 6036 C C . GLY A 1 764 ? 26.949 4.930 -30.699 1.00 28.12 764 GLY A C 1
ATOM 6037 O O . GLY A 1 764 ? 26.371 4.506 -29.699 1.00 28.12 764 GLY A O 1
ATOM 6038 N N . ALA A 1 765 ? 26.522 4.691 -31.938 1.00 27.67 765 ALA A N 1
ATOM 6039 C CA . ALA A 1 765 ? 25.314 3.924 -32.222 1.00 27.67 765 ALA A CA 1
ATOM 6040 C C . ALA A 1 765 ? 25.455 2.459 -31.771 1.00 27.67 765 ALA A C 1
ATOM 6042 O O . ALA A 1 765 ? 26.428 1.781 -32.109 1.00 27.67 765 ALA A O 1
ATOM 6043 N N . PHE A 1 766 ? 24.456 1.955 -31.043 1.00 32.97 766 PHE A N 1
ATOM 6044 C CA . PHE A 1 766 ? 24.367 0.541 -30.685 1.00 32.97 766 PHE A CA 1
ATOM 6045 C C . PHE A 1 766 ? 23.837 -0.264 -31.877 1.00 32.97 766 PHE A C 1
ATOM 6047 O O . PHE A 1 766 ? 22.640 -0.277 -32.151 1.00 32.97 766 PHE A O 1
ATOM 6054 N N . ALA A 1 767 ? 24.732 -0.955 -32.584 1.00 25.39 767 ALA A N 1
ATOM 6055 C CA . ALA A 1 767 ? 24.346 -1.958 -33.572 1.00 25.39 767 ALA A CA 1
ATOM 6056 C C . ALA A 1 767 ? 24.007 -3.292 -32.867 1.00 25.39 767 ALA A C 1
ATOM 6058 O O . ALA A 1 767 ? 24.826 -3.771 -32.072 1.00 25.39 767 ALA A O 1
ATOM 6059 N N . PRO A 1 768 ? 22.847 -3.920 -33.141 1.00 28.00 768 PRO A N 1
ATOM 6060 C CA . PRO A 1 768 ? 22.477 -5.188 -32.519 1.00 28.00 768 PRO A CA 1
ATOM 6061 C C . PRO A 1 768 ? 23.395 -6.321 -32.996 1.00 28.00 768 PRO A C 1
ATOM 6063 O O . PRO A 1 768 ? 23.664 -6.468 -34.190 1.00 28.00 768 PRO A O 1
ATOM 6066 N N . ARG A 1 769 ? 23.869 -7.157 -32.065 1.00 29.64 769 ARG A N 1
ATOM 6067 C CA . ARG A 1 769 ? 24.635 -8.368 -32.399 1.00 29.64 769 ARG A CA 1
ATOM 6068 C C . ARG A 1 769 ? 23.680 -9.513 -32.732 1.00 29.64 769 ARG A C 1
ATOM 6070 O O . ARG A 1 769 ? 22.860 -9.896 -31.905 1.00 29.64 769 ARG A O 1
ATOM 6077 N N . SER A 1 770 ? 23.820 -10.090 -33.922 1.00 25.52 770 SER A N 1
ATOM 6078 C CA . SER A 1 770 ? 23.069 -11.279 -34.338 1.00 25.52 770 SER A CA 1
ATOM 6079 C C . SER A 1 770 ? 23.387 -12.493 -33.460 1.00 25.52 770 SER A C 1
ATOM 6081 O O . SER A 1 770 ? 24.559 -12.765 -33.190 1.00 25.52 770 SER A O 1
ATOM 6083 N N . LEU A 1 771 ? 22.368 -13.275 -33.089 1.00 31.16 771 LEU A N 1
ATOM 6084 C CA . LEU A 1 771 ? 22.563 -14.577 -32.447 1.00 31.16 771 LEU A CA 1
ATOM 6085 C C . LEU A 1 771 ? 23.278 -15.550 -33.400 1.00 31.16 771 LEU A C 1
ATOM 6087 O O . LEU A 1 771 ? 22.875 -15.701 -34.551 1.00 31.16 771 LEU A O 1
ATOM 6091 N N . GLY A 1 772 ? 24.279 -16.276 -32.896 1.00 25.77 772 GLY A N 1
ATOM 6092 C CA . GLY A 1 772 ? 24.897 -17.390 -33.617 1.00 25.77 772 GLY A CA 1
ATOM 6093 C C . GLY A 1 772 ? 26.088 -18.009 -32.880 1.00 25.77 772 GLY A C 1
ATOM 6094 O O . GLY A 1 772 ? 26.920 -17.289 -32.338 1.00 25.77 772 GLY A O 1
ATOM 6095 N N . GLY A 1 773 ? 26.183 -19.344 -32.905 1.00 25.78 773 GLY A N 1
ATOM 6096 C CA . GLY A 1 773 ? 27.386 -20.095 -32.516 1.00 25.78 773 GLY A CA 1
ATOM 6097 C C . GLY A 1 773 ? 27.429 -20.630 -31.077 1.00 25.78 773 GLY A C 1
ATOM 6098 O O . GLY A 1 773 ? 27.890 -19.957 -30.161 1.00 25.78 773 GLY A O 1
ATOM 6099 N N . PHE A 1 774 ? 27.063 -21.904 -30.898 1.00 27.91 774 PHE A N 1
ATOM 6100 C CA . PHE A 1 774 ? 27.611 -22.733 -29.814 1.00 27.91 774 PHE A CA 1
ATOM 6101 C C . PHE A 1 774 ? 29.048 -23.148 -30.175 1.00 27.91 774 PHE A C 1
ATOM 6103 O O . PHE A 1 774 ? 29.275 -23.585 -31.302 1.00 27.91 774 PHE A O 1
ATOM 6110 N N . GLY A 1 775 ? 29.986 -23.139 -29.220 1.00 25.34 775 GLY A N 1
ATOM 6111 C CA . GLY A 1 775 ? 31.247 -23.880 -29.370 1.00 25.34 775 GLY A CA 1
ATOM 6112 C C . GLY A 1 775 ? 32.418 -23.413 -28.500 1.00 25.34 775 GLY A C 1
ATOM 6113 O O . GLY A 1 775 ? 32.618 -22.222 -28.308 1.00 25.34 775 GLY A O 1
ATOM 6114 N N . GLY A 1 776 ? 33.228 -24.377 -28.044 1.00 27.19 776 GLY A N 1
ATOM 6115 C CA . GLY A 1 776 ? 34.630 -24.162 -27.658 1.00 27.19 776 GLY A CA 1
ATOM 6116 C C . GLY A 1 776 ? 34.913 -23.631 -26.245 1.00 27.19 776 GLY A C 1
ATOM 6117 O O . GLY A 1 776 ? 34.857 -22.435 -25.983 1.00 27.19 776 GLY A O 1
ATOM 6118 N N . ARG A 1 777 ? 35.391 -24.516 -25.360 1.00 29.42 777 ARG A N 1
ATOM 6119 C CA . ARG A 1 777 ? 36.459 -24.141 -24.415 1.00 29.42 777 ARG A CA 1
ATOM 6120 C C . ARG A 1 777 ? 37.782 -24.197 -25.179 1.00 29.42 777 ARG A C 1
ATOM 6122 O O . ARG A 1 777 ? 37.937 -25.147 -25.935 1.00 29.42 777 ARG A O 1
ATOM 6129 N N . ASP A 1 778 ? 38.748 -23.332 -24.861 1.00 27.22 778 ASP A N 1
ATOM 6130 C CA . ASP A 1 778 ? 40.072 -23.843 -24.468 1.00 27.22 778 ASP A CA 1
ATOM 6131 C C . ASP A 1 778 ? 40.950 -22.833 -23.699 1.00 27.22 778 ASP A C 1
ATOM 6133 O O . ASP A 1 778 ? 40.555 -21.686 -23.479 1.00 27.22 778 ASP A O 1
ATOM 6137 N N . ARG A 1 779 ? 42.117 -23.291 -23.221 1.00 28.64 779 ARG A N 1
ATOM 6138 C CA . ARG A 1 779 ? 43.095 -22.538 -22.408 1.00 28.64 779 ARG A CA 1
ATOM 6139 C C . ARG A 1 779 ? 44.404 -22.252 -23.161 1.00 28.64 779 ARG A C 1
ATOM 6141 O O . ARG A 1 779 ? 44.956 -23.180 -23.738 1.00 28.64 779 ARG A O 1
ATOM 6148 N N . GLN A 1 780 ? 44.959 -21.042 -22.988 1.00 27.88 780 GLN A N 1
ATOM 6149 C CA . GLN A 1 780 ? 46.399 -20.658 -22.914 1.00 27.88 780 GLN A CA 1
ATOM 6150 C C . GLN A 1 780 ? 46.450 -19.106 -22.877 1.00 27.88 780 GLN A C 1
ATOM 6152 O O . GLN A 1 780 ? 45.707 -18.469 -23.611 1.00 27.88 780 GLN A O 1
ATOM 6157 N N . SER A 1 781 ? 47.058 -18.378 -21.929 1.00 26.23 781 SER A N 1
ATOM 6158 C CA . SER A 1 781 ? 48.405 -18.351 -21.314 1.00 26.23 781 SER A CA 1
ATOM 6159 C C . SER A 1 781 ? 49.405 -17.400 -22.005 1.00 26.23 781 SER A C 1
ATOM 6161 O O . SER A 1 781 ? 49.958 -17.725 -23.047 1.00 26.23 781 SER A O 1
ATOM 6163 N N . SER A 1 782 ? 49.700 -16.281 -21.324 1.00 26.14 782 SER A N 1
ATOM 6164 C CA . SER A 1 782 ? 50.974 -15.523 -21.313 1.00 26.14 782 SER A CA 1
ATOM 6165 C C . SER A 1 782 ? 51.669 -15.107 -22.627 1.00 26.14 782 SER A C 1
ATOM 6167 O O . SER A 1 782 ? 52.243 -15.953 -23.308 1.00 26.14 782 SER A O 1
ATOM 6169 N N . SER A 1 783 ? 51.912 -13.794 -22.800 1.00 26.45 783 SER A N 1
ATOM 6170 C CA . SER A 1 783 ? 53.282 -13.228 -22.672 1.00 26.45 783 SER A CA 1
ATOM 6171 C C . SER A 1 783 ? 53.375 -11.688 -22.757 1.00 26.45 783 SER A C 1
ATOM 6173 O O . SER A 1 783 ? 52.389 -10.999 -22.994 1.00 26.45 783 SER A O 1
ATOM 6175 N N . ARG A 1 784 ? 54.575 -11.165 -22.452 1.00 27.20 784 ARG A N 1
ATOM 6176 C CA . ARG A 1 784 ? 54.956 -9.746 -22.268 1.00 27.20 784 ARG A CA 1
ATOM 6177 C C . ARG A 1 784 ? 55.314 -9.006 -23.574 1.00 27.20 784 ARG A C 1
ATOM 6179 O O . ARG A 1 784 ? 55.836 -9.625 -24.491 1.00 27.20 784 ARG A O 1
ATOM 6186 N N . GLY A 1 785 ? 55.265 -7.666 -23.518 1.00 25.05 785 GLY A N 1
ATOM 6187 C CA . GLY A 1 785 ? 56.057 -6.733 -24.352 1.00 25.05 785 GLY A CA 1
ATOM 6188 C C . GLY A 1 785 ? 55.257 -5.956 -25.415 1.00 25.05 785 GLY A C 1
ATOM 6189 O O . GLY A 1 785 ? 54.260 -6.463 -25.907 1.00 25.05 785 GLY A O 1
ATOM 6190 N N . GLY A 1 786 ? 55.614 -4.722 -25.806 1.00 24.38 786 GLY A N 1
ATOM 6191 C CA . GLY A 1 786 ? 56.585 -3.780 -25.220 1.00 24.38 786 GLY A CA 1
ATOM 6192 C C . GLY A 1 786 ? 57.302 -2.896 -26.260 1.00 24.38 786 GLY A C 1
ATOM 6193 O O . GLY A 1 786 ? 58.017 -3.448 -27.085 1.00 24.38 786 GLY A O 1
ATOM 6194 N N . PHE A 1 787 ? 57.203 -1.556 -26.135 1.00 24.56 787 PHE A N 1
ATOM 6195 C CA . PHE A 1 787 ? 57.920 -0.524 -26.936 1.00 24.56 787 PHE A CA 1
ATOM 6196 C C . PHE A 1 787 ? 57.559 -0.470 -28.456 1.00 24.56 787 PHE A C 1
ATOM 6198 O O . PHE A 1 787 ? 56.967 -1.410 -28.967 1.00 24.56 787 PHE A O 1
ATOM 6205 N N . SER A 1 788 ? 57.858 0.570 -29.264 1.00 23.30 788 SER A N 1
ATOM 6206 C CA . SER A 1 788 ? 57.997 2.034 -29.040 1.00 23.30 788 SER A CA 1
ATOM 6207 C C . SER A 1 788 ? 58.209 2.804 -30.375 1.00 23.30 788 SER A C 1
ATOM 6209 O O . SER A 1 788 ? 59.079 2.404 -31.135 1.00 23.30 788 SER A O 1
ATOM 6211 N N . PHE A 1 789 ? 57.542 3.963 -30.563 1.00 26.12 789 PHE A N 1
ATOM 6212 C CA . PHE A 1 789 ? 57.893 5.112 -31.454 1.00 26.12 789 PHE A CA 1
ATOM 6213 C C . PHE A 1 789 ? 58.009 4.961 -33.002 1.00 26.12 789 PHE A C 1
ATOM 6215 O O . PHE A 1 789 ? 58.536 3.983 -33.513 1.00 26.12 789 PHE A O 1
ATOM 6222 N N . GLY A 1 790 ? 57.674 6.046 -33.737 1.00 22.78 790 GLY A N 1
ATOM 6223 C CA . GLY A 1 790 ? 58.291 6.388 -35.044 1.00 22.78 790 GLY A CA 1
ATOM 6224 C C . GLY A 1 790 ? 57.394 7.036 -36.128 1.00 22.78 790 GLY A C 1
ATOM 6225 O O . GLY A 1 790 ? 56.402 6.437 -36.519 1.00 22.78 790 GLY A O 1
ATOM 6226 N N . GLY A 1 791 ? 57.803 8.200 -36.677 1.00 23.81 791 GLY A N 1
ATOM 6227 C CA . GLY A 1 791 ? 57.274 8.824 -37.923 1.00 23.81 791 GLY A CA 1
ATOM 6228 C C . GLY A 1 791 ? 56.043 9.752 -37.765 1.00 23.81 791 GLY A C 1
ATOM 6229 O O . GLY A 1 791 ? 55.011 9.259 -37.334 1.00 23.81 791 GLY A O 1
ATOM 6230 N N . VAL A 1 792 ? 55.978 11.077 -38.022 1.00 25.36 792 VAL A N 1
ATOM 6231 C CA . VAL A 1 792 ? 56.808 12.174 -38.617 1.00 25.36 792 VAL A CA 1
ATOM 6232 C C . VAL A 1 792 ? 56.276 12.737 -39.959 1.00 25.36 792 VAL A C 1
ATOM 6234 O O . VAL A 1 792 ? 56.236 12.018 -40.950 1.00 25.36 792 VAL A O 1
ATOM 6237 N N . SER A 1 793 ? 56.014 14.062 -39.961 1.00 27.55 793 SER A N 1
ATOM 6238 C CA . SER A 1 793 ? 55.847 15.006 -41.102 1.00 27.55 793 SER A CA 1
ATOM 6239 C C . SER A 1 793 ? 54.556 14.937 -41.963 1.00 27.55 793 SER A C 1
ATOM 6241 O O . SER A 1 793 ? 53.911 13.899 -42.031 1.00 27.55 793 SER A O 1
ATOM 6243 N N . GLU A 1 794 ? 54.079 16.023 -42.608 1.00 27.81 794 GLU A N 1
ATOM 6244 C CA . GLU A 1 794 ? 54.595 17.414 -42.724 1.00 27.81 794 GLU A CA 1
ATOM 6245 C C . GLU A 1 794 ? 53.481 18.467 -42.996 1.00 27.81 794 GLU A C 1
ATOM 6247 O O . GLU A 1 794 ? 52.436 18.086 -43.506 1.00 27.81 794 GLU A O 1
ATOM 6252 N N . ASP A 1 795 ? 53.741 19.755 -42.675 1.00 29.38 795 ASP A N 1
ATOM 6253 C CA . ASP A 1 795 ? 53.383 21.037 -43.364 1.00 29.38 795 ASP A CA 1
ATOM 6254 C C . ASP A 1 795 ? 52.020 21.259 -44.102 1.00 29.38 795 ASP A C 1
ATOM 6256 O O . ASP A 1 795 ? 51.375 20.339 -44.573 1.00 29.38 795 ASP A O 1
ATOM 6260 N N . ARG A 1 796 ? 51.460 22.468 -44.332 1.00 28.91 796 ARG A N 1
ATOM 6261 C CA . ARG A 1 796 ? 51.808 23.918 -44.192 1.00 28.91 796 ARG A CA 1
ATOM 6262 C C . ARG A 1 796 ? 50.461 24.723 -44.261 1.00 28.91 796 ARG A C 1
ATOM 6264 O O . ARG A 1 796 ? 49.448 24.128 -44.597 1.00 28.91 796 ARG A O 1
ATOM 6271 N N . ALA A 1 797 ? 50.286 26.038 -44.026 1.00 29.45 797 ALA A N 1
ATOM 6272 C CA . ALA A 1 797 ? 51.149 27.157 -43.619 1.00 29.45 797 ALA A CA 1
ATOM 6273 C C . ALA A 1 797 ? 50.345 28.323 -42.956 1.00 29.45 797 ALA A C 1
ATOM 6275 O O . ALA A 1 797 ? 49.261 28.673 -43.403 1.00 29.45 797 ALA A O 1
ATOM 6276 N N . LEU A 1 798 ? 50.954 28.991 -41.965 1.00 28.19 798 LEU A N 1
ATOM 6277 C CA . LEU A 1 798 ? 51.041 30.459 -41.751 1.00 28.19 798 LEU A CA 1
ATOM 6278 C C . LEU A 1 798 ? 49.861 31.426 -42.070 1.00 28.19 798 LEU A C 1
ATOM 6280 O O . LEU A 1 798 ? 49.632 31.770 -43.227 1.00 28.19 798 LEU A O 1
ATOM 6284 N N . ARG A 1 799 ? 49.422 32.185 -41.043 1.00 28.42 799 ARG A N 1
ATOM 6285 C CA . ARG A 1 799 ? 49.943 33.558 -40.768 1.00 28.42 799 ARG A CA 1
ATOM 6286 C C . ARG A 1 799 ? 49.702 34.015 -39.305 1.00 28.42 799 ARG A C 1
ATOM 6288 O O . ARG A 1 799 ? 49.099 33.296 -38.518 1.00 28.42 799 ARG A O 1
ATOM 6295 N N . ARG A 1 800 ? 50.331 35.136 -38.917 1.00 24.78 800 ARG A N 1
ATOM 6296 C CA . ARG A 1 800 ? 50.639 35.650 -37.548 1.00 24.78 800 ARG A CA 1
ATOM 6297 C C . ARG A 1 800 ? 50.950 37.169 -37.644 1.00 24.78 800 ARG A C 1
ATOM 6299 O O . ARG A 1 800 ? 51.063 37.622 -38.785 1.00 24.78 800 ARG A O 1
ATOM 6306 N N . PRO A 1 801 ? 51.260 37.926 -36.556 1.00 46.22 801 PRO A N 1
ATOM 6307 C CA . PRO A 1 801 ? 51.140 37.703 -35.095 1.00 46.22 801 PRO A CA 1
ATOM 6308 C C . PRO A 1 801 ? 50.118 38.735 -34.507 1.00 46.22 801 PRO A C 1
ATOM 6310 O O . PRO A 1 801 ? 49.149 38.976 -35.211 1.00 46.22 801 PRO A O 1
ATOM 6313 N N . MET A 1 802 ? 50.145 39.397 -33.327 1.00 27.95 802 MET A N 1
ATOM 6314 C CA . MET A 1 802 ? 50.868 39.427 -32.018 1.00 27.95 802 MET A CA 1
ATOM 6315 C C . MET A 1 802 ? 49.961 40.229 -31.029 1.00 27.95 802 MET A C 1
ATOM 6317 O O . MET A 1 802 ? 49.157 41.019 -31.508 1.00 27.95 802 MET A O 1
ATOM 6321 N N . GLY A 1 803 ? 50.037 40.191 -29.689 1.00 27.22 803 GLY A N 1
ATOM 6322 C CA . GLY A 1 803 ? 50.611 39.235 -28.727 1.00 27.22 803 GLY A CA 1
ATOM 6323 C C . GLY A 1 803 ? 50.870 39.867 -27.335 1.00 27.22 803 GLY A C 1
ATOM 6324 O O . GLY A 1 803 ? 51.045 41.076 -27.255 1.00 27.22 803 GLY A O 1
ATOM 6325 N N . ARG A 1 804 ? 50.979 39.019 -26.288 1.00 29.19 804 ARG A N 1
ATOM 6326 C CA . ARG A 1 804 ? 51.346 39.315 -24.869 1.00 29.19 804 ARG A CA 1
ATOM 6327 C C . ARG A 1 804 ? 50.347 40.173 -24.043 1.00 29.19 804 ARG A C 1
ATOM 6329 O O . ARG A 1 804 ? 49.728 41.075 -24.580 1.00 29.19 804 ARG A O 1
ATOM 6336 N N . ASP A 1 805 ? 50.145 39.950 -22.734 1.00 27.70 805 ASP A N 1
ATOM 6337 C CA . ASP A 1 805 ? 50.668 38.898 -21.833 1.00 27.70 805 ASP A CA 1
ATOM 6338 C C . ASP A 1 805 ? 49.770 38.644 -20.587 1.00 27.70 805 ASP A C 1
ATOM 6340 O O . ASP A 1 805 ? 49.041 39.532 -20.165 1.00 27.70 805 ASP A O 1
ATOM 6344 N N . ARG A 1 806 ? 49.956 37.470 -19.953 1.00 26.39 806 ARG A N 1
ATOM 6345 C CA . ARG A 1 806 ? 49.619 37.076 -18.550 1.00 26.39 806 ARG A CA 1
ATOM 6346 C C . ARG A 1 806 ? 48.153 36.872 -18.048 1.00 26.39 806 ARG A C 1
ATOM 6348 O O . ARG A 1 806 ? 47.271 37.707 -18.151 1.00 26.39 806 ARG A O 1
ATOM 6355 N N . GLN A 1 807 ? 48.019 35.702 -17.402 1.00 23.56 807 GLN A N 1
ATOM 6356 C CA . GLN A 1 807 ? 47.101 35.143 -16.374 1.00 23.56 807 GLN A CA 1
ATOM 6357 C C . GLN A 1 807 ? 46.445 36.091 -15.321 1.00 23.56 807 GLN A C 1
ATOM 6359 O O . GLN A 1 807 ? 47.006 37.157 -15.086 1.00 23.56 807 GLN A O 1
ATOM 6364 N N . PRO A 1 808 ? 45.491 35.616 -14.461 1.00 40.47 808 PRO A N 1
ATOM 6365 C CA . PRO A 1 808 ? 44.405 34.614 -14.642 1.00 40.47 808 PRO A CA 1
ATOM 6366 C C . PRO A 1 808 ? 43.068 34.970 -13.890 1.00 40.47 808 PRO A C 1
ATOM 6368 O O . PRO A 1 808 ? 42.945 36.041 -13.308 1.00 40.47 808 PRO A O 1
ATOM 6371 N N . SER A 1 809 ? 42.143 33.989 -13.769 1.00 24.05 809 SER A N 1
ATOM 6372 C CA . SER A 1 809 ? 41.195 33.733 -12.636 1.00 24.05 809 SER A CA 1
ATOM 6373 C C . SER A 1 809 ? 39.664 33.976 -12.777 1.00 24.05 809 SER A C 1
ATOM 6375 O O . SER A 1 809 ? 39.189 34.707 -13.635 1.00 24.05 809 SER A O 1
ATOM 6377 N N . SER A 1 810 ? 38.927 33.241 -11.920 1.00 25.05 810 SER A N 1
ATOM 6378 C CA . SER A 1 810 ? 37.518 33.342 -11.454 1.00 25.05 810 SER A CA 1
ATOM 6379 C C . SER A 1 810 ? 36.344 33.662 -12.405 1.00 25.05 810 SER A C 1
ATOM 6381 O O . SER A 1 810 ? 36.096 34.807 -12.758 1.00 25.05 810 SER A O 1
ATOM 6383 N N . HIS A 1 811 ? 35.510 32.633 -12.623 1.00 27.72 811 HIS A N 1
ATOM 6384 C CA . HIS A 1 811 ? 34.054 32.597 -12.359 1.00 27.72 811 HIS A CA 1
ATOM 6385 C C . HIS A 1 811 ? 33.251 33.918 -12.388 1.00 27.72 811 HIS A C 1
ATOM 6387 O O . HIS A 1 811 ? 33.359 34.735 -11.477 1.00 27.72 811 HIS A O 1
ATOM 6393 N N . GLY A 1 812 ? 32.284 34.004 -13.311 1.00 24.27 812 GLY A N 1
ATOM 6394 C CA . GLY A 1 812 ? 31.135 34.912 -13.226 1.00 24.27 812 GLY A CA 1
ATOM 6395 C C . GLY A 1 812 ? 29.815 34.141 -13.331 1.00 24.27 812 GLY A C 1
ATOM 6396 O O . GLY A 1 812 ? 29.605 33.408 -14.296 1.00 24.27 812 GLY A O 1
ATOM 6397 N N . GLY A 1 813 ? 28.934 34.296 -12.340 1.00 22.94 813 GLY A N 1
ATOM 6398 C CA . GLY A 1 813 ? 27.523 33.902 -12.428 1.00 22.94 813 GLY A CA 1
ATOM 6399 C C . GLY A 1 813 ? 26.655 35.118 -12.763 1.00 22.94 813 GLY A C 1
ATOM 6400 O O . GLY A 1 813 ? 27.029 36.240 -12.426 1.00 22.94 813 GLY A O 1
ATOM 6401 N N . PHE A 1 814 ? 25.507 34.911 -13.411 1.00 24.83 814 PHE A N 1
ATOM 6402 C CA . PHE A 1 814 ? 24.585 35.994 -13.776 1.00 24.83 814 PHE A CA 1
ATOM 6403 C C . PHE A 1 814 ? 23.335 36.036 -12.894 1.00 24.83 814 PHE A C 1
ATOM 6405 O O . PHE A 1 814 ? 22.886 35.018 -12.371 1.00 24.83 814 PHE A O 1
ATOM 6412 N N . SER A 1 815 ? 22.793 37.245 -12.742 1.00 22.59 815 SER A N 1
ATOM 6413 C CA . SER A 1 815 ? 21.694 37.595 -11.844 1.00 22.59 815 SER A CA 1
ATOM 6414 C C . SER A 1 815 ? 20.690 38.515 -12.547 1.00 22.59 815 SER A C 1
ATOM 6416 O O . SER A 1 815 ? 21.066 39.286 -13.427 1.00 22.59 815 SER A O 1
ATOM 6418 N N . PHE A 1 816 ? 19.439 38.461 -12.097 1.00 24.17 816 PHE A N 1
ATOM 6419 C CA . PHE A 1 816 ? 18.453 39.546 -12.119 1.00 24.17 816 PHE A CA 1
ATOM 6420 C C . PHE A 1 816 ? 17.929 39.605 -10.666 1.00 24.17 816 PHE A C 1
ATOM 6422 O O . PHE A 1 816 ? 17.666 38.554 -10.087 1.00 24.17 816 PHE A O 1
ATOM 6429 N N . GLY A 1 817 ? 17.875 40.736 -9.953 1.00 23.67 817 GLY A N 1
ATOM 6430 C CA . GLY A 1 817 ? 17.382 42.064 -10.351 1.00 23.67 817 GLY A CA 1
ATOM 6431 C C . GLY A 1 817 ? 15.917 42.141 -9.892 1.00 23.67 817 GLY A C 1
ATOM 6432 O O . GLY A 1 817 ? 15.118 41.352 -10.379 1.00 23.67 817 GLY A O 1
ATOM 6433 N N . GLY A 1 818 ? 15.508 42.925 -8.885 1.00 24.36 818 GLY A N 1
ATOM 6434 C CA . GLY A 1 818 ? 15.830 44.335 -8.570 1.00 24.36 818 GLY A CA 1
ATOM 6435 C C . GLY A 1 818 ? 14.601 45.164 -8.990 1.00 24.36 818 GLY A C 1
ATOM 6436 O O . GLY A 1 818 ? 14.103 44.930 -10.085 1.00 24.36 818 GLY A O 1
ATOM 6437 N N . PHE A 1 819 ? 13.975 46.050 -8.208 1.00 23.75 819 PHE A N 1
ATOM 6438 C CA . PHE A 1 819 ? 14.412 47.078 -7.232 1.00 23.75 819 PHE A CA 1
ATOM 6439 C C . PHE A 1 819 ? 13.371 47.149 -6.059 1.00 23.75 819 PHE A C 1
ATOM 6441 O O . PHE A 1 819 ? 12.254 46.672 -6.249 1.00 23.75 819 PHE A O 1
ATOM 6448 N N . SER A 1 820 ? 13.681 47.485 -4.789 1.00 26.61 820 SER A N 1
ATOM 6449 C CA . SER A 1 820 ? 14.015 48.809 -4.174 1.00 26.61 820 SER A CA 1
ATOM 6450 C C . SER A 1 820 ? 12.829 49.809 -4.137 1.00 26.61 820 SER A C 1
ATOM 6452 O O . SER A 1 820 ? 12.007 49.762 -5.043 1.00 26.61 820 SER A O 1
ATOM 6454 N N . GLU A 1 821 ? 12.636 50.755 -3.193 1.00 29.48 821 GLU A N 1
ATOM 6455 C CA . GLU A 1 821 ? 13.327 51.252 -1.960 1.00 29.48 821 GLU A CA 1
ATOM 6456 C C . GLU A 1 821 ? 12.326 52.198 -1.191 1.00 29.48 821 GLU A C 1
ATOM 6458 O O . GLU A 1 821 ? 11.249 52.432 -1.735 1.00 29.48 821 GLU A O 1
ATOM 6463 N N . ASP A 1 822 ? 12.465 52.802 0.012 1.00 25.86 822 ASP A N 1
ATOM 6464 C CA . ASP A 1 822 ? 13.468 52.950 1.105 1.00 25.86 822 ASP A CA 1
ATOM 6465 C C . ASP A 1 822 ? 12.739 53.470 2.410 1.00 25.86 822 ASP A C 1
ATOM 6467 O O . ASP A 1 822 ? 11.604 53.940 2.335 1.00 25.86 822 ASP A O 1
ATOM 6471 N N . ARG A 1 823 ? 13.433 53.509 3.568 1.00 24.91 823 ARG A N 1
ATOM 6472 C CA . ARG A 1 823 ? 13.230 54.326 4.815 1.00 24.91 823 ARG A CA 1
ATOM 6473 C C . ARG A 1 823 ? 12.301 53.897 5.975 1.00 24.91 823 ARG A C 1
ATOM 6475 O O . ARG A 1 823 ? 11.213 53.358 5.827 1.00 24.91 823 ARG A O 1
ATOM 6482 N N . LEU A 1 824 ? 12.785 54.256 7.178 1.00 30.06 824 LEU A N 1
ATOM 6483 C CA . LEU A 1 824 ? 12.192 54.189 8.532 1.00 30.06 824 LEU A CA 1
ATOM 6484 C C . LEU A 1 824 ? 12.353 55.571 9.223 1.00 30.06 824 LEU A C 1
ATOM 6486 O O . LEU A 1 824 ? 13.185 56.361 8.768 1.00 30.06 824 LEU A O 1
ATOM 6490 N N . PRO A 1 825 ? 11.638 55.879 10.332 1.00 30.80 825 PRO A N 1
ATOM 6491 C CA . PRO A 1 825 ? 12.274 55.782 11.666 1.00 30.80 825 PRO A CA 1
ATOM 6492 C C . PRO A 1 825 ? 11.337 55.263 12.804 1.00 30.80 825 PRO A C 1
ATOM 6494 O O . PRO A 1 825 ? 10.435 54.474 12.547 1.00 30.80 825 PRO A O 1
ATOM 6497 N N . ARG A 1 826 ? 11.626 55.570 14.088 1.00 25.55 826 ARG A N 1
ATOM 6498 C CA . ARG A 1 826 ? 11.256 54.774 15.294 1.00 25.55 826 ARG A CA 1
ATOM 6499 C C . ARG A 1 826 ? 10.231 55.432 16.262 1.00 25.55 826 ARG A C 1
ATOM 6501 O O . ARG A 1 826 ? 10.304 56.637 16.440 1.00 25.55 826 ARG A O 1
ATOM 6508 N N . ARG A 1 827 ? 9.425 54.584 16.950 1.00 28.31 827 ARG A N 1
ATOM 6509 C CA . ARG A 1 827 ? 8.945 54.550 18.384 1.00 28.31 827 ARG A CA 1
ATOM 6510 C C . ARG A 1 827 ? 8.764 55.866 19.199 1.00 28.31 827 ARG A C 1
ATOM 6512 O O . ARG A 1 827 ? 9.657 56.704 19.144 1.00 28.31 827 ARG A O 1
ATOM 6519 N N . PRO A 1 828 ? 7.736 55.991 20.091 1.00 31.91 828 PRO A N 1
ATOM 6520 C CA . PRO A 1 828 ? 7.664 55.209 21.354 1.00 31.91 828 PRO A CA 1
ATOM 6521 C C . PRO A 1 828 ? 6.244 54.762 21.835 1.00 31.91 828 PRO A C 1
ATOM 6523 O O . PRO A 1 828 ? 5.393 54.464 21.008 1.00 31.91 828 PRO A O 1
ATOM 6526 N N . MET A 1 829 ? 6.067 54.562 23.157 1.00 26.91 829 MET A N 1
ATOM 6527 C CA . MET A 1 829 ? 5.107 53.660 23.844 1.00 26.91 829 MET A CA 1
ATOM 6528 C C . MET A 1 829 ? 3.651 54.147 24.031 1.00 26.91 829 MET A C 1
ATOM 6530 O O . MET A 1 829 ? 3.388 55.345 24.066 1.00 26.91 829 MET A O 1
ATOM 6534 N N . GLY A 1 830 ? 2.767 53.181 24.325 1.00 23.61 830 GLY A N 1
ATOM 6535 C CA . GLY A 1 830 ? 1.529 53.294 25.119 1.00 23.61 830 GLY A CA 1
ATOM 6536 C C . GLY A 1 830 ? 1.372 52.037 26.008 1.00 23.61 830 GLY A C 1
ATOM 6537 O O . GLY A 1 830 ? 2.026 51.033 25.726 1.00 23.61 830 GLY A O 1
ATOM 6538 N N . GLU A 1 831 ? 0.588 52.091 27.093 1.00 27.50 831 GLU A N 1
ATOM 6539 C CA . GLU A 1 831 ? 0.516 51.041 28.139 1.00 27.50 831 GLU A CA 1
ATOM 6540 C C . GLU A 1 831 ? -0.790 50.209 28.156 1.00 27.50 831 GLU A C 1
ATOM 6542 O O . GLU A 1 831 ? -1.819 50.687 27.688 1.00 27.50 831 GLU A O 1
ATOM 6547 N N . LYS A 1 832 ? -0.720 49.079 28.894 1.00 28.83 832 LYS A N 1
ATOM 6548 C CA . LYS A 1 832 ? -1.784 48.359 29.646 1.00 28.83 832 LYS A CA 1
ATOM 6549 C C . LYS A 1 832 ? -2.689 47.341 28.934 1.00 28.83 832 LYS A C 1
ATOM 6551 O O . LYS A 1 832 ? -2.809 47.337 27.717 1.00 28.83 832 LYS A O 1
ATOM 6556 N N . GLU A 1 833 ? -3.243 46.480 29.806 1.00 28.28 833 GLU A N 1
ATOM 6557 C CA . GLU A 1 833 ? -4.090 45.289 29.591 1.00 28.28 833 GLU A CA 1
ATOM 6558 C C . GLU A 1 833 ? -3.422 44.152 28.763 1.00 28.28 833 GLU A C 1
ATOM 6560 O O . GLU A 1 833 ? -2.771 44.398 27.753 1.00 28.28 833 GLU A O 1
ATOM 6565 N N . ASP A 1 834 ? -3.414 42.870 29.167 1.00 27.06 834 ASP A N 1
ATOM 6566 C CA . ASP A 1 834 ? -4.092 42.158 30.272 1.00 27.06 834 ASP A CA 1
ATOM 6567 C C . ASP A 1 834 ? -3.155 41.221 31.066 1.00 27.06 834 ASP A C 1
ATOM 6569 O O . ASP A 1 834 ? -2.106 40.798 30.576 1.00 27.06 834 ASP A O 1
ATOM 6573 N N . LEU A 1 835 ? -3.556 40.852 32.295 1.00 33.59 835 LEU A N 1
ATOM 6574 C CA . LEU A 1 835 ? -2.818 39.903 33.151 1.00 33.59 835 LEU A CA 1
ATOM 6575 C C . LEU A 1 835 ? -3.738 39.097 34.107 1.00 33.59 835 LEU A C 1
ATOM 6577 O O . LEU A 1 835 ? -3.486 39.035 35.306 1.00 33.59 835 LEU A O 1
ATOM 6581 N N . HIS A 1 836 ? -4.818 38.490 33.590 1.00 30.47 836 HIS A N 1
ATOM 6582 C CA . HIS A 1 836 ? -5.822 37.768 34.404 1.00 30.47 836 HIS A CA 1
ATOM 6583 C C . HIS A 1 836 ? -6.419 36.492 33.749 1.00 30.47 836 HIS A C 1
ATOM 6585 O O . HIS A 1 836 ? -7.602 36.213 33.893 1.00 30.47 836 HIS A O 1
ATOM 6591 N N . LEU A 1 837 ? -5.616 35.688 33.036 1.00 32.28 837 LEU A N 1
ATOM 6592 C CA . LEU A 1 837 ? -6.068 34.430 32.391 1.00 32.28 837 LEU A CA 1
ATOM 6593 C C . LEU A 1 837 ? -5.090 33.249 32.598 1.00 32.28 837 LEU A C 1
ATOM 6595 O O . LEU A 1 837 ? -4.807 32.501 31.668 1.00 32.28 837 LEU A O 1
ATOM 6599 N N . ALA A 1 838 ? -4.511 33.112 33.797 1.00 35.03 838 ALA A N 1
ATOM 6600 C CA . ALA A 1 838 ? -3.456 32.120 34.074 1.00 35.03 838 ALA A CA 1
ATOM 6601 C C . ALA A 1 838 ? -3.781 31.091 35.180 1.00 35.03 838 ALA A C 1
ATOM 6603 O O . ALA A 1 838 ? -2.976 30.189 35.402 1.00 35.03 838 ALA A O 1
ATOM 6604 N N . GLU A 1 839 ? -4.922 31.214 35.869 1.00 32.03 839 GLU A N 1
ATOM 6605 C CA . GLU A 1 839 ? -5.236 30.404 37.063 1.00 32.03 839 GLU A CA 1
ATOM 6606 C C . GLU A 1 839 ? -6.443 29.458 36.880 1.00 32.03 839 GLU A C 1
ATOM 6608 O O . GLU A 1 839 ? -6.452 28.378 37.467 1.00 32.03 839 GLU A O 1
ATOM 6613 N N . GLU A 1 840 ? -7.418 29.774 36.017 1.00 32.91 840 GLU A N 1
ATOM 6614 C CA . GLU A 1 840 ? -8.620 28.932 35.829 1.00 32.91 840 GLU A CA 1
ATOM 6615 C C . GLU A 1 840 ? -8.326 27.602 35.097 1.00 32.91 840 GLU A C 1
ATOM 6617 O O . GLU A 1 840 ? -8.808 26.546 35.512 1.00 32.91 840 GLU A O 1
ATOM 6622 N N . ASP A 1 841 ? -7.456 27.616 34.078 1.00 36.31 841 ASP A N 1
ATOM 6623 C CA . ASP A 1 841 ? -7.037 26.418 33.320 1.00 36.31 841 ASP A CA 1
ATOM 6624 C C . ASP A 1 841 ? -6.273 25.379 34.172 1.00 36.31 841 ASP A C 1
ATOM 6626 O O . ASP A 1 841 ? -6.120 24.224 33.764 1.00 36.31 841 ASP A O 1
ATOM 6630 N N . LEU A 1 842 ? -5.774 25.766 35.353 1.00 35.38 842 LEU A N 1
ATOM 6631 C CA . LEU A 1 842 ? -5.070 24.858 36.264 1.00 35.38 842 LEU A CA 1
ATOM 6632 C C . LEU A 1 842 ? -6.033 23.999 37.093 1.00 35.38 842 LEU A C 1
ATOM 6634 O O . LEU A 1 842 ? -5.766 22.810 37.259 1.00 35.38 842 LEU A O 1
ATOM 6638 N N . HIS A 1 843 ? -7.164 24.548 37.548 1.00 30.23 843 HIS A N 1
ATOM 6639 C CA . HIS A 1 843 ? -8.129 23.791 38.356 1.00 30.23 843 HIS A CA 1
ATOM 6640 C C . HIS A 1 843 ? -8.919 22.758 37.543 1.00 30.23 843 HIS A C 1
ATOM 6642 O O . HIS A 1 843 ? -9.110 21.634 38.011 1.00 30.23 843 HIS A O 1
ATOM 6648 N N . LEU A 1 844 ? -9.294 23.074 36.298 1.00 36.31 844 LEU A N 1
ATOM 6649 C CA . LEU A 1 844 ? -9.967 22.112 35.409 1.00 36.31 844 LEU A CA 1
ATOM 6650 C C . LEU A 1 844 ? -9.111 20.857 35.149 1.00 36.31 844 LEU A C 1
ATOM 6652 O O . LEU A 1 844 ? -9.643 19.761 34.986 1.00 36.31 844 LEU A O 1
ATOM 6656 N N . ALA A 1 845 ? -7.781 20.991 35.172 1.00 34.03 845 ALA A N 1
ATOM 6657 C CA . ALA A 1 845 ? -6.852 19.872 35.026 1.00 34.03 845 ALA A CA 1
ATOM 6658 C C . ALA A 1 845 ? -6.684 19.014 36.301 1.00 34.03 845 ALA A C 1
ATOM 6660 O O . ALA A 1 845 ? -6.081 17.940 36.222 1.00 34.03 845 ALA A O 1
ATOM 6661 N N . GLU A 1 846 ? -7.184 19.463 37.457 1.00 33.53 846 GLU A N 1
ATOM 6662 C CA . GLU A 1 846 ? -7.175 18.710 38.719 1.00 33.53 846 GLU A CA 1
ATOM 6663 C C . GLU A 1 846 ? -8.515 18.005 38.991 1.00 33.53 846 GLU A C 1
ATOM 6665 O O . GLU A 1 846 ? -8.508 16.868 39.470 1.00 33.53 846 GLU A O 1
ATOM 6670 N N . GLU A 1 847 ? -9.659 18.601 38.627 1.00 33.12 847 GLU A N 1
ATOM 6671 C CA . GLU A 1 847 ? -10.978 17.972 38.829 1.00 33.12 847 GLU A CA 1
ATOM 6672 C C . GLU A 1 847 ? -11.149 16.672 38.017 1.00 33.12 847 GLU A C 1
ATOM 6674 O O . GLU A 1 847 ? -11.575 15.650 38.571 1.00 33.12 847 GLU A O 1
ATOM 6679 N N . ASP A 1 848 ? -10.715 16.656 36.750 1.00 36.16 848 ASP A N 1
ATOM 6680 C CA . ASP A 1 848 ? -10.700 15.447 35.903 1.00 36.16 848 ASP A CA 1
ATOM 6681 C C . ASP A 1 848 ? -9.832 14.315 36.502 1.00 36.16 848 ASP A C 1
ATOM 6683 O O . ASP A 1 848 ? -10.113 13.133 36.296 1.00 36.16 848 ASP A O 1
ATOM 6687 N N . LEU A 1 849 ? -8.810 14.647 37.304 1.00 35.72 849 LEU A N 1
ATOM 6688 C CA . LEU A 1 849 ? -7.950 13.678 38.002 1.00 35.72 849 LEU A CA 1
ATOM 6689 C C . LEU A 1 849 ? -8.506 13.209 39.359 1.00 35.72 849 LEU A C 1
ATOM 6691 O O . LEU A 1 849 ? -7.932 12.308 39.979 1.00 35.72 849 LEU A O 1
ATOM 6695 N N . HIS A 1 850 ? -9.610 13.781 39.845 1.00 32.00 850 HIS A N 1
ATOM 6696 C CA . HIS A 1 850 ? -10.257 13.368 41.097 1.00 32.00 850 HIS A CA 1
ATOM 6697 C C . HIS A 1 850 ? -11.598 12.648 40.902 1.00 32.00 850 HIS A C 1
ATOM 6699 O O . HIS A 1 850 ? -12.008 11.885 41.782 1.00 32.00 850 HIS A O 1
ATOM 6705 N N . LEU A 1 851 ? -12.246 12.788 39.742 1.00 33.00 851 LEU A N 1
ATOM 6706 C CA . LEU A 1 851 ? -13.544 12.157 39.469 1.00 33.00 851 LEU A CA 1
ATOM 6707 C C . LEU A 1 851 ? -13.494 10.635 39.206 1.00 33.00 851 LEU A C 1
ATOM 6709 O O . LEU A 1 851 ? -14.493 9.955 39.452 1.00 33.00 851 LEU A O 1
ATOM 6713 N N . GLU A 1 852 ? -12.359 10.055 38.791 1.00 37.59 852 GLU A N 1
ATOM 6714 C CA . GLU A 1 852 ? -12.271 8.602 38.524 1.00 37.59 852 GLU A CA 1
ATOM 6715 C C . GLU A 1 852 ? -12.213 7.714 39.788 1.00 37.59 852 GLU A C 1
ATOM 6717 O O . GLU A 1 852 ? -12.529 6.524 39.726 1.00 37.59 852 GLU A O 1
ATOM 6722 N N . ASN A 1 853 ? -11.888 8.259 40.966 1.00 34.22 853 ASN A N 1
ATOM 6723 C CA . ASN A 1 853 ? -11.586 7.476 42.181 1.00 34.22 853 ASN A CA 1
ATOM 6724 C C . ASN A 1 853 ? -12.807 6.832 42.895 1.00 34.22 853 ASN A C 1
ATOM 6726 O O . ASN A 1 853 ? -12.742 6.500 44.080 1.00 34.22 853 ASN A O 1
ATOM 6730 N N . LYS A 1 854 ? -13.939 6.636 42.199 1.00 31.22 854 LYS A N 1
ATOM 6731 C CA . LYS A 1 854 ? -15.170 6.015 42.740 1.00 31.22 854 LYS A CA 1
ATOM 6732 C C . LYS A 1 854 ? -15.825 4.973 41.816 1.00 31.22 854 LYS A C 1
ATOM 6734 O O . LYS A 1 854 ? -17.046 4.957 41.661 1.00 31.22 854 LYS A O 1
ATOM 6739 N N . LYS A 1 855 ? -15.033 4.044 41.263 1.00 28.36 855 LYS A N 1
ATOM 6740 C CA . LYS A 1 855 ? -15.497 2.711 40.806 1.00 28.36 855 LYS A CA 1
ATOM 6741 C C . LYS A 1 855 ? -14.328 1.714 40.728 1.00 28.36 855 LYS A C 1
ATOM 6743 O O . LYS A 1 855 ? -13.429 1.925 39.919 1.00 28.36 855 LYS A O 1
ATOM 6748 N N . PRO A 1 856 ? -14.318 0.615 41.506 1.00 32.38 856 PRO A N 1
ATOM 6749 C CA . PRO A 1 856 ? -13.305 -0.424 41.341 1.00 32.38 856 PRO A CA 1
ATOM 6750 C C . PRO A 1 856 ? -13.568 -1.235 40.061 1.00 32.38 856 PRO A C 1
ATOM 6752 O O . PRO A 1 856 ? -14.690 -1.680 39.828 1.00 32.38 856 PRO A O 1
ATOM 6755 N N . GLY A 1 857 ? -12.523 -1.468 39.258 1.00 35.06 857 GLY A N 1
ATOM 6756 C CA . GLY A 1 857 ? -12.546 -2.467 38.180 1.00 35.06 857 GLY A CA 1
ATOM 6757 C C . GLY A 1 857 ? -12.844 -1.965 36.760 1.00 35.06 857 GLY A C 1
ATOM 6758 O O . GLY A 1 857 ? -13.774 -2.455 36.123 1.00 35.06 857 GLY A O 1
ATOM 6759 N N . ARG A 1 858 ? -12.012 -1.064 36.214 1.00 26.00 858 ARG A N 1
ATOM 6760 C CA . ARG A 1 858 ? -11.787 -0.940 34.755 1.00 26.00 858 ARG A CA 1
ATOM 6761 C C . ARG A 1 858 ? -10.418 -0.312 34.464 1.00 26.00 858 ARG A C 1
ATOM 6763 O O . ARG A 1 858 ? -10.228 0.874 34.689 1.00 26.00 858 ARG A O 1
ATOM 6770 N N . GLN A 1 859 ? -9.465 -1.105 33.970 1.00 28.67 859 GLN A N 1
ATOM 6771 C CA . GLN A 1 859 ? -8.162 -0.597 33.519 1.00 28.67 859 GLN A CA 1
ATOM 6772 C C . GLN A 1 859 ? -8.252 -0.002 32.106 1.00 28.67 859 GLN A C 1
ATOM 6774 O O . GLN A 1 859 ? -8.969 -0.510 31.243 1.00 28.67 859 GLN A O 1
ATOM 6779 N N . VAL A 1 860 ? -7.492 1.069 31.868 1.00 27.08 860 VAL A N 1
ATOM 6780 C CA . VAL A 1 860 ? -7.359 1.727 30.559 1.00 27.08 860 VAL A CA 1
ATOM 6781 C C . VAL A 1 860 ? -6.133 1.169 29.826 1.00 27.08 860 VAL A C 1
ATOM 6783 O O . VAL A 1 860 ? -5.044 1.070 30.388 1.00 27.08 860 VAL A O 1
ATOM 6786 N N . SER A 1 861 ? -6.291 0.795 28.553 1.00 28.33 861 SER A N 1
ATOM 6787 C CA . SER A 1 861 ? -5.262 0.083 27.782 1.00 28.33 861 SER A CA 1
ATOM 6788 C C . SER A 1 861 ? -4.075 0.978 27.369 1.00 28.33 861 SER A C 1
ATOM 6790 O O . SER A 1 861 ? -4.153 1.695 26.365 1.00 28.33 861 SER A O 1
ATOM 6792 N N . ARG A 1 862 ? -2.952 0.894 28.097 1.00 32.84 862 ARG A N 1
ATOM 6793 C CA . ARG A 1 862 ? -1.683 1.624 27.856 1.00 32.84 862 ARG A CA 1
ATOM 6794 C C . ARG A 1 862 ? -0.912 1.165 26.599 1.00 32.84 862 ARG A C 1
ATOM 6796 O O . ARG A 1 862 ? 0.163 0.578 26.708 1.00 32.84 862 ARG A O 1
ATOM 6803 N N . ASN A 1 863 ? -1.443 1.413 25.401 1.00 29.38 863 ASN A N 1
ATOM 6804 C CA . ASN A 1 863 ? -0.906 0.808 24.167 1.00 29.38 863 ASN A CA 1
ATOM 6805 C C . ASN A 1 863 ? -0.215 1.743 23.152 1.00 29.38 863 ASN A C 1
ATOM 6807 O O . ASN A 1 863 ? 0.272 1.219 22.157 1.00 29.38 863 ASN A O 1
ATOM 6811 N N . TYR A 1 864 ? -0.157 3.072 23.342 1.00 28.83 864 TYR A N 1
ATOM 6812 C CA . TYR A 1 864 ? 0.207 3.978 22.227 1.00 28.83 864 TYR A CA 1
ATOM 6813 C C . TYR A 1 864 ? 0.992 5.273 22.554 1.00 28.83 864 TYR A C 1
ATOM 6815 O O . TYR A 1 864 ? 0.800 6.269 21.863 1.00 28.83 864 TYR A O 1
ATOM 6823 N N . ILE A 1 865 ? 1.881 5.308 23.565 1.00 26.58 865 ILE A N 1
ATOM 6824 C CA . ILE A 1 865 ? 2.704 6.524 23.822 1.00 26.58 865 ILE A CA 1
ATOM 6825 C C . ILE A 1 865 ? 4.176 6.272 24.244 1.00 26.58 865 ILE A C 1
ATOM 6827 O O . ILE A 1 865 ? 4.766 7.078 24.955 1.00 26.58 865 ILE A O 1
ATOM 6831 N N . MET A 1 866 ? 4.793 5.173 23.786 1.00 26.86 866 MET A N 1
ATOM 6832 C CA . MET A 1 866 ? 6.265 5.078 23.667 1.00 26.86 866 MET A CA 1
ATOM 6833 C C . MET A 1 866 ? 6.661 5.171 22.184 1.00 26.86 866 MET A C 1
ATOM 6835 O O . MET A 1 866 ? 7.108 4.201 21.578 1.00 26.86 866 MET A O 1
ATOM 6839 N N . MET A 1 867 ? 6.398 6.345 21.605 1.00 30.52 867 MET A N 1
ATOM 6840 C CA . MET A 1 867 ? 6.785 6.788 20.260 1.00 30.52 867 MET A CA 1
ATOM 6841 C C . MET A 1 867 ? 7.420 8.173 20.374 1.00 30.52 867 MET A C 1
ATOM 6843 O O . MET A 1 867 ? 6.913 8.946 21.219 1.00 30.52 867 MET A O 1
#

pLDDT: mean 77.54, std 23.2, range [22.59, 98.19]

Mean predicted aligned error: 20.41 Å